Protein 3LYL (pdb70)

Radius of gyration: 27.87 Å; Cα contacts (8 Å, |Δi|>4): 2273; chains: 4; bounding box: 65×61×78 Å

Structure (mmCIF, N/CA/C/O backbone):
data_3LYL
#
_entry.id   3LYL
#
_cell.length_a   71.766
_cell.length_b   86.941
_cell.length_c   77.522
_cell.angle_alpha   90.0
_cell.angle_beta   98.316
_cell.angle_gamma   90.0
#
_symmetry.space_group_name_H-M   'P 1 21 1'
#
loop_
_entity.id
_entity.type
_entity.pdbx_description
1 polymer '3-oxoacyl-(Acyl-carrier-protein) reductase'
2 water water
#
loop_
_atom_site.group_PDB
_atom_site.id
_atom_site.type_symbol
_atom_site.label_atom_id
_atom_site.label_alt_id
_atom_site.label_comp_id
_atom_site.label_asym_id
_atom_site.label_entity_id
_atom_site.label_seq_id
_atom_site.pdbx_PDB_ins_code
_atom_site.Cartn_x
_atom_site.Cartn_y
_atom_site.Cartn_z
_atom_site.occupancy
_atom_site.B_iso_or_equiv
_atom_site.auth_seq_id
_atom_site.auth_comp_id
_atom_site.auth_asym_id
_atom_site.auth_atom_id
_atom_site.pdbx_PDB_model_num
ATOM 9 N N . SER A 1 2 ? -20.173 -3.123 -67.600 1.00 28.40 2 SER A N 1
ATOM 10 C CA . SER A 1 2 ? -20.986 -4.034 -66.807 1.00 27.71 2 SER A CA 1
ATOM 11 C C . SER A 1 2 ? -22.305 -3.387 -66.416 1.00 27.35 2 SER A C 1
ATOM 12 O O . SER A 1 2 ? -23.198 -4.053 -65.890 1.00 22.99 2 SER A O 1
ATOM 15 N N . LEU A 1 3 ? -22.432 -2.088 -66.672 1.00 27.10 3 LEU A N 1
ATOM 16 C CA . LEU A 1 3 ? -23.638 -1.369 -66.263 1.00 21.83 3 LEU A CA 1
ATOM 17 C C . LEU A 1 3 ? -24.606 -1.050 -67.419 1.00 21.30 3 LEU A C 1
ATOM 18 O O . LEU A 1 3 ? -25.598 -0.344 -67.228 1.00 23.34 3 LEU A O 1
ATOM 23 N N . ASN A 1 4 ? -24.323 -1.558 -68.613 1.00 19.13 4 ASN A N 1
ATOM 24 C CA . ASN A 1 4 ? -25.292 -1.432 -69.689 1.00 23.28 4 ASN A CA 1
ATOM 25 C C . ASN A 1 4 ? -26.594 -1.989 -69.160 1.00 23.21 4 ASN A C 1
ATOM 26 O O . ASN A 1 4 ? -26.599 -2.986 -68.435 1.00 24.36 4 ASN A O 1
ATOM 31 N N . GLU A 1 5 ? -27.695 -1.332 -69.497 1.00 29.81 5 GLU A N 1
ATOM 32 C CA . GLU A 1 5 ? -29.020 -1.821 -69.124 1.00 37.81 5 GLU A CA 1
ATOM 33 C C . GLU A 1 5 ? -29.365 -1.626 -67.645 1.00 31.12 5 GLU A C 1
ATOM 34 O O . GLU A 1 5 ? -30.494 -1.904 -67.233 1.00 32.87 5 GLU A O 1
ATOM 40 N N . LYS A 1 6 ? -28.412 -1.155 -66.844 1.00 21.49 6 LYS A N 1
ATOM 41 C CA . LYS A 1 6 ? -28.724 -0.825 -65.456 1.00 17.49 6 LYS A CA 1
ATOM 42 C C . LYS A 1 6 ? -29.217 0.622 -65.369 1.00 16.46 6 LYS A C 1
ATOM 43 O O . LYS A 1 6 ? -28.837 1.465 -66.178 1.00 17.49 6 LYS A O 1
ATOM 49 N N . VAL A 1 7 ? -30.066 0.897 -64.387 1.00 13.20 7 VAL A N 1
ATOM 50 C CA . VAL A 1 7 ? -30.508 2.257 -64.106 1.00 16.54 7 VAL A CA 1
ATOM 51 C C . VAL A 1 7 ? -30.005 2.669 -62.724 1.00 16.88 7 VAL A C 1
ATOM 52 O O . VAL A 1 7 ? -30.257 1.974 -61.726 1.00 22.34 7 VAL A O 1
ATOM 56 N N . ALA A 1 8 ? -29.267 3.778 -62.666 1.00 16.76 8 ALA A N 1
ATOM 57 C CA . ALA A 1 8 ? -28.753 4.285 -61.392 1.00 16.49 8 ALA A CA 1
ATOM 58 C C . ALA A 1 8 ? -29.420 5.592 -60.962 1.00 20.31 8 ALA A C 1
ATOM 59 O O . ALA A 1 8 ? -29.798 6.410 -61.794 1.00 22.22 8 ALA A O 1
ATOM 61 N N . LEU A 1 9 ? -29.576 5.758 -59.654 1.00 22.80 9 LEU A N 1
ATOM 62 C CA . LEU A 1 9 ? -30.158 6.958 -59.079 1.00 18.44 9 LEU A CA 1
ATOM 63 C C . LEU A 1 9 ? -29.122 7.634 -58.191 1.00 17.21 9 LEU A C 1
ATOM 64 O O . LEU A 1 9 ? -28.608 7.037 -57.247 1.00 17.76 9 LEU A O 1
ATOM 69 N N . VAL A 1 10 ? -28.799 8.877 -58.512 1.00 21.40 10 VAL A N 1
ATOM 70 C CA . VAL A 1 10 ? -27.868 9.647 -57.702 1.00 14.01 10 VAL A CA 1
ATOM 71 C C . VAL A 1 10 ? -28.635 10.817 -57.107 1.00 22.61 10 VAL A C 1
ATOM 72 O O . VAL A 1 10 ? -29.099 11.682 -57.849 1.00 18.07 10 VAL A O 1
ATOM 76 N N . THR A 1 11 ? -28.796 10.847 -55.784 1.00 18.94 11 THR A N 1
ATOM 77 C CA . THR A 1 11 ? -29.414 12.015 -55.168 1.00 20.48 11 THR A CA 1
ATOM 78 C C . THR A 1 11 ? -28.401 13.153 -55.050 1.00 23.59 11 THR A C 1
ATOM 79 O O . THR A 1 11 ? -27.216 12.929 -54.778 1.00 29.29 11 THR A O 1
ATOM 83 N N . GLY A 1 12 ? -28.870 14.368 -55.297 1.00 20.45 12 GLY A N 1
ATOM 84 C CA . GLY A 1 12 ? -28.020 15.548 -55.258 1.00 20.83 12 GLY A CA 1
ATOM 85 C C . GLY A 1 12 ? -26.907 15.472 -56.283 1.00 24.59 12 GLY A C 1
ATOM 86 O O . GLY A 1 12 ? -25.728 15.558 -55.940 1.00 30.27 12 GLY A O 1
ATOM 87 N N . ALA A 1 13 ? -27.291 15.319 -57.546 1.00 24.03 13 ALA A N 1
ATOM 88 C CA . ALA A 1 13 ? -26.335 15.062 -58.628 1.00 19.22 13 ALA A CA 1
ATOM 89 C C . ALA A 1 13 ? -25.974 16.300 -59.427 1.00 17.22 13 ALA A C 1
ATOM 90 O O . ALA A 1 13 ? -25.284 16.209 -60.434 1.00 22.24 13 ALA A O 1
ATOM 92 N N . SER A 1 14 ? -26.438 17.455 -58.972 1.00 32.72 14 SER A N 1
ATOM 93 C CA . SER A 1 14 ? -26.157 18.725 -59.647 1.00 39.80 14 SER A CA 1
ATOM 94 C C . SER A 1 14 ? -24.668 18.998 -59.870 1.00 37.14 14 SER A C 1
ATOM 95 O O . SER A 1 14 ? -24.236 19.330 -60.976 1.00 35.36 14 SER A O 1
ATOM 98 N N . ARG A 1 15 ? -23.880 18.883 -58.818 1.00 35.97 15 ARG A N 1
ATOM 99 C CA . ARG A 1 15 ? -22.466 19.209 -58.937 1.00 38.92 15 ARG A CA 1
ATOM 100 C C . ARG A 1 15 ? -21.642 18.430 -57.932 1.00 29.16 15 ARG A C 1
ATOM 101 O O . ARG A 1 15 ? -22.173 17.582 -57.219 1.00 23.05 15 ARG A O 1
ATOM 109 N N . GLY A 1 16 ? -20.344 18.714 -57.898 1.00 31.49 16 GLY A N 1
ATOM 110 C CA . GLY A 1 16 ? -19.432 18.052 -56.981 1.00 27.75 16 GLY A CA 1
ATOM 111 C C . GLY A 1 16 ? -19.489 16.540 -57.088 1.00 24.05 16 GLY A C 1
ATOM 112 O O . GLY A 1 16 ? -19.599 15.991 -58.192 1.00 18.70 16 GLY A O 1
ATOM 113 N N . ILE A 1 17 ? -19.400 15.874 -55.936 1.00 17.31 17 ILE A N 1
ATOM 114 C CA . ILE A 1 17 ? -19.440 14.418 -55.865 1.00 17.38 17 ILE A CA 1
ATOM 115 C C . ILE A 1 17 ? -20.627 13.817 -56.632 1.00 22.07 17 ILE A C 1
ATOM 116 O O . ILE A 1 17 ? -20.471 12.858 -57.391 1.00 17.33 17 ILE A O 1
ATOM 121 N N . GLY A 1 18 ? -21.814 14.377 -56.427 1.00 24.81 18 GLY A N 1
ATOM 122 C CA . GLY A 1 18 ? -23.000 13.843 -57.066 1.00 29.48 18 GLY A CA 1
ATOM 123 C C . GLY A 1 18 ? -22.864 13.768 -58.575 1.00 23.62 18 GLY A C 1
ATOM 124 O O . GLY A 1 18 ? -23.123 12.729 -59.188 1.00 18.24 18 GLY A O 1
ATOM 125 N N . PHE A 1 19 ? -22.454 14.873 -59.186 1.00 21.12 19 PHE A N 1
ATOM 126 C CA . PHE A 1 19 ? -22.316 14.898 -60.637 1.00 21.21 19 PHE A CA 1
ATOM 127 C C . PHE A 1 19 ? -21.233 13.953 -61.158 1.00 20.39 19 PHE A C 1
ATOM 128 O O . PHE A 1 19 ? -21.437 13.266 -62.159 1.00 17.01 19 PHE A O 1
ATOM 136 N N . GLU A 1 20 ? -20.078 13.913 -60.500 1.00 19.03 20 GLU A N 1
ATOM 137 C CA . GLU A 1 20 ? -19.006 13.032 -60.993 1.00 19.10 20 GLU A CA 1
ATOM 138 C C . GLU A 1 20 ? -19.419 11.583 -60.861 1.00 15.75 20 GLU A C 1
ATOM 139 O O . GLU A 1 20 ? -19.027 10.731 -61.655 1.00 20.73 20 GLU A O 1
ATOM 145 N N . VAL A 1 21 ? -20.194 11.297 -59.831 1.00 16.62 21 VAL A N 1
ATOM 146 C CA . VAL A 1 21 ? -20.694 9.940 -59.639 1.00 18.23 21 VAL A CA 1
ATOM 147 C C . VAL A 1 21 ? -21.610 9.584 -60.795 1.00 21.91 21 VAL A C 1
ATOM 148 O O . VAL A 1 21 ? -21.470 8.519 -61.390 1.00 20.83 21 VAL A O 1
ATOM 152 N N . ALA A 1 22 ? -22.539 10.487 -61.115 1.00 18.45 22 ALA A N 1
ATOM 153 C CA . ALA A 1 22 ? -23.429 10.290 -62.249 1.00 21.22 22 ALA A CA 1
ATOM 154 C C . ALA A 1 22 ? -22.621 10.053 -63.519 1.00 19.55 22 ALA A C 1
ATOM 155 O O . ALA A 1 22 ? -22.898 9.130 -64.275 1.00 21.03 22 ALA A O 1
ATOM 157 N N . HIS A 1 23 ? -21.614 10.888 -63.738 1.00 21.13 23 HIS A N 1
ATOM 158 C CA . HIS A 1 23 ? -20.762 10.781 -64.914 1.00 23.69 23 HIS A CA 1
ATOM 159 C C . HIS A 1 23 ? -20.041 9.436 -64.965 1.00 25.14 23 HIS A C 1
ATOM 160 O O . HIS A 1 23 ? -19.981 8.789 -66.015 1.00 20.75 23 HIS A O 1
ATOM 167 N N . ALA A 1 24 ? -19.488 9.031 -63.826 1.00 22.94 24 ALA A N 1
ATOM 168 C CA . ALA A 1 24 ? -18.760 7.766 -63.708 1.00 22.46 24 ALA A CA 1
ATOM 169 C C . ALA A 1 24 ? -19.628 6.540 -63.957 1.00 24.87 24 ALA A C 1
ATOM 170 O O . ALA A 1 24 ? -19.178 5.548 -64.538 1.00 20.83 24 ALA A O 1
ATOM 172 N N . LEU A 1 25 ? -20.865 6.581 -63.483 1.00 17.47 25 LEU A N 1
ATOM 173 C CA . LEU A 1 25 ? -21.746 5.444 -63.695 1.00 17.79 25 LEU A CA 1
ATOM 174 C C . LEU A 1 25 ? -22.157 5.347 -65.168 1.00 19.38 25 LEU A C 1
ATOM 175 O O . LEU A 1 25 ? -22.132 4.267 -65.755 1.00 23.05 25 LEU A O 1
ATOM 180 N N . ALA A 1 26 ? -22.512 6.478 -65.773 1.00 15.21 26 ALA A N 1
ATOM 181 C CA . ALA A 1 26 ? -22.903 6.465 -67.180 1.00 18.36 26 ALA A CA 1
ATOM 182 C C . ALA A 1 26 ? -21.771 5.928 -68.070 1.00 25.79 26 ALA A C 1
ATOM 183 O O . ALA A 1 26 ? -22.019 5.201 -69.035 1.00 23.07 26 ALA A O 1
ATOM 185 N N . SER A 1 27 ? -20.532 6.278 -67.729 1.00 30.60 27 SER A N 1
ATOM 186 C CA . SER A 1 27 ? -19.359 5.788 -68.457 1.00 29.70 27 SER A CA 1
ATOM 187 C C . SER A 1 27 ? -19.224 4.258 -68.385 1.00 31.70 27 SER A C 1
ATOM 188 O O . SER A 1 27 ? -18.590 3.646 -69.240 1.00 28.44 27 SER A O 1
ATOM 191 N N . LYS A 1 28 ? -19.804 3.641 -67.357 1.00 30.03 28 LYS A N 1
ATOM 192 C CA . LYS A 1 28 ? -19.841 2.179 -67.295 1.00 31.05 28 LYS A CA 1
ATOM 193 C C . LYS A 1 28 ? -21.117 1.628 -67.945 1.00 28.41 28 LYS A C 1
ATOM 194 O O . LYS A 1 28 ? -21.367 0.421 -67.935 1.00 24.56 28 LYS A O 1
ATOM 200 N N . GLY A 1 29 ? -21.939 2.524 -68.483 1.00 31.48 29 GLY A N 1
ATOM 201 C CA . GLY A 1 29 ? -23.083 2.106 -69.271 1.00 28.73 29 GLY A CA 1
ATOM 202 C C . GLY A 1 29 ? -24.442 2.318 -68.646 1.00 24.61 29 GLY A C 1
ATOM 203 O O . GLY A 1 29 ? -25.453 2.060 -69.291 1.00 24.38 29 GLY A O 1
ATOM 204 N N . ALA A 1 30 ? -24.477 2.798 -67.407 1.00 16.75 30 ALA A N 1
ATOM 205 C CA . ALA A 1 30 ? -25.751 3.000 -66.719 1.00 14.89 30 ALA A CA 1
ATOM 206 C C . ALA A 1 30 ? -26.561 4.168 -67.255 1.00 22.77 30 ALA A C 1
ATOM 207 O O . ALA A 1 30 ? -26.014 5.193 -67.651 1.00 19.52 30 ALA A O 1
ATOM 209 N N . THR A 1 31 ? -27.880 3.995 -67.267 1.00 28.75 31 THR A N 1
ATOM 210 C CA . THR A 1 31 ? -28.816 5.093 -67.464 1.00 24.13 31 THR A CA 1
ATOM 211 C C . THR A 1 31 ? -28.941 5.834 -66.133 1.00 23.14 31 THR A C 1
ATOM 212 O O . THR A 1 31 ? -29.291 5.231 -65.135 1.00 23.07 31 THR A O 1
ATOM 216 N N . VAL A 1 32 ? -28.646 7.130 -66.095 1.00 23.95 32 VAL A N 1
ATOM 217 C CA . VAL A 1 32 ? -28.609 7.814 -64.804 1.00 21.70 32 VAL A CA 1
ATOM 218 C C . VAL A 1 32 ? -29.738 8.819 -64.536 1.00 23.70 32 VAL A C 1
ATOM 219 O O . VAL A 1 32 ? -29.963 9.753 -65.304 1.00 26.78 32 VAL A O 1
ATOM 223 N N . VAL A 1 33 ? -30.433 8.608 -63.422 1.00 24.99 33 VAL A N 1
ATOM 224 C CA . VAL A 1 33 ? -31.417 9.552 -62.929 1.00 26.62 33 VAL A CA 1
ATOM 225 C C . VAL A 1 33 ? -30.770 10.324 -61.794 1.00 24.92 33 VAL A C 1
ATOM 226 O O . VAL A 1 33 ? -30.358 9.727 -60.803 1.00 22.41 33 VAL A O 1
ATOM 230 N N . GLY A 1 34 ? -30.661 11.642 -61.957 1.00 22.26 34 GLY A N 1
ATOM 231 C CA . GLY A 1 34 ? -30.095 12.505 -60.934 1.00 15.97 34 GLY A CA 1
ATOM 232 C C . GLY A 1 34 ? -31.136 13.434 -60.349 1.00 18.92 34 GLY A C 1
ATOM 233 O O . GLY A 1 34 ? -32.089 13.819 -61.035 1.00 26.20 34 GLY A O 1
ATOM 234 N N . THR A 1 35 ? -30.975 13.808 -59.085 1.00 17.56 35 THR A N 1
ATOM 235 C CA . THR A 1 35 ? -31.971 14.664 -58.454 1.00 20.36 35 THR A CA 1
ATOM 236 C C . THR A 1 35 ? -31.379 15.997 -58.026 1.00 19.99 35 THR A C 1
ATOM 237 O O . THR A 1 35 ? -30.194 16.083 -57.694 1.00 25.78 35 THR A O 1
ATOM 241 N N . ALA A 1 36 ? -32.223 17.024 -58.039 1.00 22.87 36 ALA A N 1
ATOM 242 C CA . ALA A 1 36 ? -31.899 18.344 -57.508 1.00 21.89 36 ALA A CA 1
ATOM 243 C C . ALA A 1 36 ? -33.113 18.897 -56.751 1.00 27.30 36 ALA A C 1
ATOM 244 O O . ALA A 1 36 ? -34.240 18.437 -56.951 1.00 25.62 36 ALA A O 1
ATOM 246 N N . THR A 1 37 ? -32.887 19.890 -55.896 1.00 27.10 37 THR A N 1
ATOM 247 C CA . THR A 1 37 ? -33.974 20.458 -55.102 1.00 31.64 37 THR A CA 1
ATOM 248 C C . THR A 1 37 ? -34.795 21.467 -55.903 1.00 36.89 37 THR A C 1
ATOM 249 O O . THR A 1 37 ? -35.866 21.908 -55.464 1.00 37.70 37 THR A O 1
ATOM 253 N N . SER A 1 38 ? -34.294 21.816 -57.085 1.00 33.68 38 SER A N 1
ATOM 254 C CA . SER A 1 38 ? -34.927 22.836 -57.916 1.00 37.73 38 SER A CA 1
ATOM 255 C C . SER A 1 38 ? -35.118 22.335 -59.345 1.00 39.28 38 SER A C 1
ATOM 256 O O . SER A 1 38 ? -34.295 21.577 -59.867 1.00 34.87 38 SER A O 1
ATOM 259 N N . GLN A 1 39 ? -36.212 22.764 -59.969 1.00 38.86 39 GLN A N 1
ATOM 260 C CA . GLN A 1 39 ? -36.521 22.382 -61.343 1.00 45.98 39 GLN A CA 1
ATOM 261 C C . GLN A 1 39 ? -35.474 22.889 -62.333 1.00 45.74 39 GLN A C 1
ATOM 262 O O . GLN A 1 39 ? -35.251 22.276 -63.372 1.00 43.60 39 GLN A O 1
ATOM 268 N N . ALA A 1 40 ? -34.847 24.017 -62.014 1.00 49.42 40 ALA A N 1
ATOM 269 C CA . ALA A 1 40 ? -33.782 24.558 -62.857 1.00 54.10 40 ALA A CA 1
ATOM 270 C C . ALA A 1 40 ? -32.490 23.737 -62.777 1.00 52.18 40 ALA A C 1
ATOM 271 O O . ALA A 1 40 ? -31.845 23.501 -63.795 1.00 56.63 40 ALA A O 1
ATOM 273 N N . SER A 1 41 ? -32.111 23.303 -61.576 1.00 44.56 41 SER A N 1
ATOM 274 C CA . SER A 1 41 ? -30.897 22.495 -61.419 1.00 45.87 41 SER A CA 1
ATOM 275 C C . SER A 1 41 ? -31.100 21.096 -61.981 1.00 42.80 41 SER A C 1
ATOM 276 O O . SER A 1 41 ? -30.148 20.440 -62.428 1.00 40.92 41 SER A O 1
ATOM 279 N N . ALA A 1 42 ? -32.347 20.639 -61.933 1.00 37.29 42 ALA A N 1
ATOM 280 C CA . ALA A 1 42 ? -32.709 19.319 -62.426 1.00 30.72 42 ALA A CA 1
ATOM 281 C C . ALA A 1 42 ? -32.498 19.289 -63.926 1.00 37.67 42 ALA A C 1
ATOM 282 O O . ALA A 1 42 ? -31.920 18.346 -64.468 1.00 39.13 42 ALA A O 1
ATOM 284 N N . GLU A 1 43 ? -32.975 20.334 -64.593 1.00 38.61 43 GLU A N 1
ATOM 285 C CA . GLU A 1 43 ? -32.808 20.456 -66.031 1.00 45.42 43 GLU A CA 1
ATOM 286 C C . GLU A 1 43 ? -31.332 20.588 -66.384 1.00 41.80 43 GLU A C 1
ATOM 287 O O . GLU A 1 43 ? -30.825 19.889 -67.266 1.00 42.76 43 GLU A O 1
ATOM 293 N N . LYS A 1 44 ? -30.651 21.487 -65.680 1.00 40.20 44 LYS A N 1
ATOM 294 C CA . LYS A 1 44 ? -29.235 21.754 -65.904 1.00 46.39 44 LYS A CA 1
ATOM 295 C C . LYS A 1 44 ? -28.431 20.470 -65.859 1.00 40.49 44 LYS A C 1
ATOM 296 O O . LYS A 1 44 ? -27.500 20.282 -66.642 1.00 36.48 44 LYS A O 1
ATOM 302 N N . PHE A 1 45 ? -28.793 19.590 -64.929 1.00 33.10 45 PHE A N 1
ATOM 303 C CA . PHE A 1 45 ? -28.145 18.292 -64.824 1.00 36.55 45 PHE A CA 1
ATOM 304 C C . PHE A 1 45 ? -28.377 17.471 -66.083 1.00 38.65 45 PHE A C 1
ATOM 305 O O . PHE A 1 45 ? -27.432 17.010 -66.720 1.00 36.07 45 PHE A O 1
ATOM 313 N N . GLU A 1 46 ? -29.650 17.292 -66.421 1.00 39.00 46 GLU A N 1
ATOM 314 C CA . GLU A 1 46 ? -30.053 16.466 -67.546 1.00 37.56 46 GLU A CA 1
ATOM 315 C C . GLU A 1 46 ? -29.425 16.987 -68.832 1.00 42.76 46 GLU A C 1
ATOM 316 O O . GLU A 1 46 ? -28.980 16.210 -69.686 1.00 38.58 46 GLU A O 1
ATOM 322 N N . ASN A 1 47 ? -29.385 18.309 -68.957 1.00 45.49 47 ASN A N 1
ATOM 323 C CA . ASN A 1 47 ? -28.802 18.941 -70.130 1.00 48.88 47 ASN A CA 1
ATOM 324 C C . ASN A 1 47 ? -27.314 18.659 -70.229 1.00 46.55 47 ASN A C 1
ATOM 325 O O . ASN A 1 47 ? -26.800 18.342 -71.305 1.00 39.85 47 ASN A O 1
ATOM 330 N N . SER A 1 48 ? -26.633 18.775 -69.094 1.00 50.04 48 SER A N 1
ATOM 331 C CA . SER A 1 48 ? -25.190 18.608 -69.039 1.00 52.33 48 SER A CA 1
ATOM 332 C C . SER A 1 48 ? -24.795 17.173 -69.392 1.00 53.71 48 SER A C 1
ATOM 333 O O . SER A 1 48 ? -23.865 16.949 -70.167 1.00 57.19 48 SER A O 1
ATOM 344 N N . LYS A 1 50 ? -26.757 14.644 -70.981 1.00 48.31 50 LYS A N 1
ATOM 345 C CA . LYS A 1 50 ? -27.156 14.353 -72.355 1.00 55.06 50 LYS A CA 1
ATOM 346 C C . LYS A 1 50 ? -26.231 15.057 -73.342 1.00 58.57 50 LYS A C 1
ATOM 347 O O . LYS A 1 50 ? -26.016 14.578 -74.458 1.00 60.15 50 LYS A O 1
ATOM 353 N N . GLU A 1 51 ? -25.688 16.197 -72.927 1.00 60.34 51 GLU A N 1
ATOM 354 C CA . GLU A 1 51 ? -24.717 16.911 -73.740 1.00 65.94 51 GLU A CA 1
ATOM 355 C C . GLU A 1 51 ? -23.464 16.067 -73.915 1.00 64.94 51 GLU A C 1
ATOM 356 O O . GLU A 1 51 ? -22.970 15.887 -75.026 1.00 66.20 51 GLU A O 1
ATOM 362 N N . LYS A 1 52 ? -22.952 15.550 -72.805 1.00 62.09 52 LYS A N 1
ATOM 363 C CA . LYS A 1 52 ? -21.764 14.707 -72.832 1.00 59.57 52 LYS A CA 1
ATOM 364 C C . LYS A 1 52 ? -22.059 13.335 -73.434 1.00 52.89 52 LYS A C 1
ATOM 365 O O . LYS A 1 52 ? -21.243 12.421 -73.348 1.00 47.53 52 LYS A O 1
ATOM 371 N N . GLY A 1 53 ? -23.236 13.196 -74.032 1.00 51.32 53 GLY A N 1
ATOM 372 C CA . GLY A 1 53 ? -23.601 11.980 -74.731 1.00 49.89 53 GLY A CA 1
ATOM 373 C C . GLY A 1 53 ? -24.217 10.901 -73.865 1.00 49.35 53 GLY A C 1
ATOM 374 O O . GLY A 1 53 ? -24.159 9.718 -74.211 1.00 48.36 53 GLY A O 1
ATOM 375 N N . PHE A 1 54 ? -24.828 11.290 -72.749 1.00 44.43 54 PHE A N 1
ATOM 376 C CA . PHE A 1 54 ? -25.392 10.289 -71.854 1.00 40.71 54 PHE A CA 1
ATOM 377 C C . PHE A 1 54 ? -26.918 10.225 -71.810 1.00 43.42 54 PHE A C 1
ATOM 378 O O . PHE A 1 54 ? -27.617 11.213 -72.047 1.00 39.05 54 PHE A O 1
ATOM 386 N N . LYS A 1 55 ? -27.419 9.034 -71.502 1.00 45.90 55 LYS A N 1
ATOM 387 C CA . LYS A 1 55 ? -28.829 8.834 -71.227 1.00 48.93 55 LYS A CA 1
ATOM 388 C C . LYS A 1 55 ? -29.087 9.191 -69.767 1.00 44.61 55 LYS A C 1
ATOM 389 O O . LYS A 1 55 ? -28.767 8.421 -68.857 1.00 42.05 55 LYS A O 1
ATOM 395 N N . ALA A 1 56 ? -29.633 10.381 -69.545 1.00 42.90 56 ALA A N 1
ATOM 396 C CA . ALA A 1 56 ? -29.877 10.857 -68.188 1.00 37.31 56 ALA A CA 1
ATOM 397 C C . ALA A 1 56 ? -31.223 11.550 -68.045 1.00 36.10 56 ALA A C 1
ATOM 398 O O . ALA A 1 56 ? -31.795 12.050 -69.019 1.00 37.91 56 ALA A O 1
ATOM 400 N N . ARG A 1 57 ? -31.711 11.571 -66.811 1.00 28.41 57 ARG A N 1
ATOM 401 C CA . ARG A 1 57 ? -32.933 12.260 -66.455 1.00 28.82 57 ARG A CA 1
ATOM 402 C C . ARG A 1 57 ? -32.731 12.935 -65.107 1.00 33.90 57 ARG A C 1
ATOM 403 O O . ARG A 1 57 ? -32.232 12.320 -64.157 1.00 29.93 57 ARG A O 1
ATOM 411 N N . GLY A 1 58 ? -33.110 14.204 -65.029 1.00 32.08 58 GLY A N 1
ATOM 412 C CA . GLY A 1 58 ? -33.039 14.936 -63.778 1.00 35.18 58 GLY A CA 1
ATOM 413 C C . GLY A 1 58 ? -34.424 15.255 -63.245 1.00 37.33 58 GLY A C 1
ATOM 414 O O . GLY A 1 58 ? -35.264 15.784 -63.972 1.00 36.21 58 GLY A O 1
ATOM 415 N N . LEU A 1 59 ? -34.665 14.935 -61.975 1.00 28.31 59 LEU A N 1
ATOM 416 C CA . LEU A 1 59 ? -35.966 15.172 -61.366 1.00 31.78 59 LEU A CA 1
ATOM 417 C C . LEU A 1 59 ? -35.807 15.942 -60.066 1.00 35.36 59 LEU A C 1
ATOM 418 O O . LEU A 1 59 ? -34.741 15.918 -59.444 1.00 30.11 59 LEU A O 1
ATOM 423 N N . VAL A 1 60 ? -36.863 16.623 -59.647 1.00 33.37 60 VAL A N 1
ATOM 424 C CA . VAL A 1 60 ? -36.790 17.397 -58.412 1.00 33.32 60 VAL A CA 1
ATOM 425 C C . VAL A 1 60 ? -37.131 16.556 -57.189 1.00 28.60 60 VAL A C 1
ATOM 426 O O . VAL A 1 60 ? -38.109 15.792 -57.199 1.00 25.15 60 VAL A O 1
ATOM 430 N N . LEU A 1 61 ? -36.317 16.708 -56.145 1.00 27.34 61 LEU A N 1
ATOM 431 C CA . LEU A 1 61 ? -36.505 16.009 -54.873 1.00 27.38 61 LEU A CA 1
ATOM 432 C C . LEU A 1 61 ? -36.036 16.842 -53.664 1.00 32.05 61 LEU A C 1
ATOM 433 O O . LEU A 1 61 ? -34.855 17.190 -53.553 1.00 28.15 61 LEU A O 1
ATOM 438 N N . ASN A 1 62 ? -36.961 17.168 -52.764 1.00 32.29 62 ASN A N 1
ATOM 439 C CA . ASN A 1 62 ? -36.588 17.718 -51.458 1.00 28.89 62 ASN A CA 1
ATOM 440 C C . ASN A 1 62 ? -36.576 16.564 -50.470 1.00 31.68 62 ASN A C 1
ATOM 441 O O . ASN A 1 62 ? -37.587 16.260 -49.837 1.00 30.79 62 ASN A O 1
ATOM 446 N N . ILE A 1 63 ? -35.418 15.923 -50.349 1.00 35.16 63 ILE A N 1
ATOM 447 C CA . ILE A 1 63 ? -35.311 14.645 -49.651 1.00 28.72 63 ILE A CA 1
ATOM 448 C C . ILE A 1 63 ? -35.623 14.712 -48.144 1.00 21.60 63 ILE A C 1
ATOM 449 O O . ILE A 1 63 ? -35.831 13.690 -47.498 1.00 17.74 63 ILE A O 1
ATOM 454 N N . SER A 1 64 ? -35.680 15.919 -47.592 1.00 22.78 64 SER A N 1
ATOM 455 C CA . SER A 1 64 ? -36.108 16.094 -46.210 1.00 26.47 64 SER A CA 1
ATOM 456 C C . SER A 1 64 ? -37.603 15.873 -46.076 1.00 24.01 64 SER A C 1
ATOM 457 O O . SER A 1 64 ? -38.120 15.725 -44.968 1.00 25.51 64 SER A O 1
ATOM 460 N N . ASP A 1 65 ? -38.307 15.853 -47.203 1.00 19.29 65 ASP A N 1
ATOM 461 C CA . ASP A 1 65 ? -39.770 15.855 -47.159 1.00 22.14 65 ASP A CA 1
ATOM 462 C C . ASP A 1 65 ? -40.343 14.561 -47.730 1.00 22.42 65 ASP A C 1
ATOM 463 O O . ASP A 1 65 ? -40.179 14.274 -48.913 1.00 19.30 65 ASP A O 1
ATOM 468 N N . ILE A 1 66 ? -41.013 13.780 -46.883 1.00 25.45 66 ILE A N 1
ATOM 469 C CA . ILE A 1 66 ? -41.529 12.468 -47.296 1.00 26.37 66 ILE A CA 1
ATOM 470 C C . ILE A 1 66 ? -42.532 12.567 -48.457 1.00 23.26 66 ILE A C 1
ATOM 471 O O . ILE A 1 66 ? -42.607 11.676 -49.307 1.00 23.78 66 ILE A O 1
ATOM 476 N N . GLU A 1 67 ? -43.299 13.648 -48.490 1.00 26.06 67 GLU A N 1
ATOM 477 C CA . GLU A 1 67 ? -44.253 13.881 -49.581 1.00 24.98 67 GLU A CA 1
ATOM 478 C C . GLU A 1 67 ? -43.542 14.068 -50.922 1.00 21.05 67 GLU A C 1
ATOM 479 O O . GLU A 1 67 ? -44.025 13.617 -51.957 1.00 24.16 67 GLU A O 1
ATOM 485 N N . SER A 1 68 ? -42.393 14.741 -50.893 1.00 26.65 68 SER A N 1
ATOM 486 C CA . SER A 1 68 ? -41.570 14.938 -52.083 1.00 27.99 68 SER A CA 1
ATOM 487 C C . SER A 1 68 ? -40.974 13.611 -52.552 1.00 28.38 68 SER A C 1
ATOM 488 O O . SER A 1 68 ? -40.893 13.331 -53.747 1.00 24.58 68 SER A O 1
ATOM 491 N N . ILE A 1 69 ? -40.538 12.803 -51.592 1.00 21.74 69 ILE A N 1
ATOM 492 C CA . ILE A 1 69 ? -40.015 11.480 -51.901 1.00 20.91 69 ILE A CA 1
ATOM 493 C C . ILE A 1 69 ? -41.120 10.649 -52.563 1.00 17.42 69 ILE A C 1
ATOM 494 O O . ILE A 1 69 ? -40.892 9.954 -53.555 1.00 19.85 69 ILE A O 1
ATOM 499 N N . GLN A 1 70 ? -42.320 10.745 -52.009 1.00 22.37 70 GLN A N 1
ATOM 500 C CA . GLN A 1 70 ? -43.466 9.994 -52.513 1.00 26.91 70 GLN A CA 1
ATOM 501 C C . GLN A 1 70 ? -43.797 10.380 -53.955 1.00 32.17 70 GLN A C 1
ATOM 502 O O . GLN A 1 70 ? -44.043 9.511 -54.806 1.00 28.14 70 GLN A O 1
ATOM 508 N N . ASN A 1 71 ? -43.798 11.683 -54.227 1.00 33.98 71 ASN A N 1
ATOM 509 C CA . ASN A 1 71 ? -44.063 12.176 -55.575 1.00 42.33 71 ASN A CA 1
ATOM 510 C C . ASN A 1 71 ? -42.952 11.824 -56.562 1.00 37.77 71 ASN A C 1
ATOM 511 O O . ASN A 1 71 ? -43.213 11.540 -57.722 1.00 37.25 71 ASN A O 1
ATOM 516 N N . PHE A 1 72 ? -41.708 11.851 -56.103 1.00 33.73 72 PHE A N 1
ATOM 517 C CA . PHE A 1 72 ? -40.595 11.467 -56.962 1.00 26.03 72 PHE A CA 1
ATOM 518 C C . PHE A 1 72 ? -40.728 10.013 -57.435 1.00 31.49 72 PHE A C 1
ATOM 519 O O . PHE A 1 72 ? -40.628 9.724 -58.624 1.00 29.21 72 PHE A O 1
ATOM 527 N N . PHE A 1 73 ? -40.940 9.086 -56.509 1.00 32.28 73 PHE A N 1
ATOM 528 C CA . PHE A 1 73 ? -41.043 7.689 -56.929 1.00 32.92 73 PHE A CA 1
ATOM 529 C C . PHE A 1 73 ? -42.277 7.448 -57.789 1.00 34.26 73 PHE A C 1
ATOM 530 O O . PHE A 1 73 ? -42.253 6.624 -58.701 1.00 35.97 73 PHE A O 1
ATOM 538 N N . ALA A 1 74 ? -43.336 8.208 -57.532 1.00 27.46 74 ALA A N 1
ATOM 539 C CA . ALA A 1 74 ? -44.485 8.185 -58.416 1.00 34.89 74 ALA A CA 1
ATOM 540 C C . ALA A 1 74 ? -44.021 8.522 -59.830 1.00 37.72 74 ALA A C 1
ATOM 541 O O . ALA A 1 74 ? -44.390 7.867 -60.802 1.00 31.16 74 ALA A O 1
ATOM 543 N N . GLU A 1 75 ? -43.187 9.545 -59.929 1.00 37.89 75 GLU A N 1
ATOM 544 C CA . GLU A 1 75 ? -42.734 10.037 -61.216 1.00 41.33 75 GLU A CA 1
ATOM 545 C C . GLU A 1 75 ? -41.851 9.040 -61.966 1.00 38.76 75 GLU A C 1
ATOM 546 O O . GLU A 1 75 ? -41.990 8.883 -63.172 1.00 39.97 75 GLU A O 1
ATOM 552 N N . ILE A 1 76 ? -40.932 8.373 -61.274 1.00 35.83 76 ILE A N 1
ATOM 553 C CA . ILE A 1 76 ? -40.039 7.470 -61.989 1.00 30.79 76 ILE A CA 1
ATOM 554 C C . ILE A 1 76 ? -40.770 6.221 -62.441 1.00 32.19 76 ILE A C 1
ATOM 555 O O . ILE A 1 76 ? -40.475 5.674 -63.506 1.00 34.65 76 ILE A O 1
ATOM 560 N N . LYS A 1 77 ? -41.739 5.799 -61.641 1.00 31.44 77 LYS A N 1
ATOM 561 C CA . LYS A 1 77 ? -42.605 4.679 -61.997 1.00 39.93 77 LYS A CA 1
ATOM 562 C C . LYS A 1 77 ? -43.463 4.984 -63.233 1.00 43.92 77 LYS A C 1
ATOM 563 O O . LYS A 1 77 ? -43.513 4.207 -64.167 1.00 43.60 77 LYS A O 1
ATOM 569 N N . ALA A 1 78 ? -44.076 6.157 -63.253 1.00 42.72 78 ALA A N 1
ATOM 570 C CA . ALA A 1 78 ? -44.817 6.608 -64.424 1.00 48.89 78 ALA A CA 1
ATOM 571 C C . ALA A 1 78 ? -43.929 6.576 -65.667 1.00 51.79 78 ALA A C 1
ATOM 572 O O . ALA A 1 78 ? -44.411 6.370 -66.779 1.00 48.20 78 ALA A O 1
ATOM 574 N N . GLU A 1 79 ? -42.626 6.766 -65.468 1.00 55.64 79 GLU A N 1
ATOM 575 C CA . GLU A 1 79 ? -41.700 6.902 -66.587 1.00 56.42 79 GLU A CA 1
ATOM 576 C C . GLU A 1 79 ? -40.928 5.628 -66.940 1.00 53.57 79 GLU A C 1
ATOM 577 O O . GLU A 1 79 ? -40.031 5.661 -67.783 1.00 52.79 79 GLU A O 1
ATOM 583 N N . ASN A 1 80 ? -41.274 4.514 -66.299 1.00 54.56 80 ASN A N 1
ATOM 584 C CA . ASN A 1 80 ? -40.676 3.217 -66.633 1.00 56.11 80 ASN A CA 1
ATOM 585 C C . ASN A 1 80 ? -39.241 3.046 -66.150 1.00 50.54 80 ASN A C 1
ATOM 586 O O . ASN A 1 80 ? -38.478 2.253 -66.704 1.00 49.02 80 ASN A O 1
ATOM 591 N N . LEU A 1 81 ? -38.867 3.791 -65.121 1.00 45.01 81 LEU A N 1
ATOM 592 C CA . LEU A 1 81 ? -37.505 3.713 -64.626 1.00 45.31 81 LEU A CA 1
ATOM 593 C C . LEU A 1 81 ? -37.435 2.848 -63.366 1.00 38.88 81 LEU A C 1
ATOM 594 O O . LEU A 1 81 ? -37.941 3.222 -62.310 1.00 47.81 81 LEU A O 1
ATOM 599 N N . ALA A 1 82 ? -36.832 1.673 -63.493 1.00 28.55 82 ALA A N 1
ATOM 600 C CA . ALA A 1 82 ? -36.659 0.790 -62.345 1.00 30.09 82 ALA A CA 1
ATOM 601 C C . ALA A 1 82 ? -35.231 0.928 -61.828 1.00 28.73 82 ALA A C 1
ATOM 602 O O . ALA A 1 82 ? -34.282 0.642 -62.554 1.00 29.89 82 ALA A O 1
ATOM 604 N N . ILE A 1 83 ? -35.077 1.383 -60.586 1.00 20.70 83 ILE A N 1
ATOM 605 C CA . ILE A 1 83 ? -33.752 1.630 -60.012 1.00 25.13 83 ILE A CA 1
ATOM 606 C C . ILE A 1 83 ? -32.998 0.360 -59.623 1.00 25.09 83 ILE A C 1
ATOM 607 O O . ILE A 1 83 ? -33.432 -0.368 -58.731 1.00 22.90 83 ILE A O 1
ATOM 612 N N . ASP A 1 84 ? -31.848 0.124 -60.255 1.00 20.44 84 ASP A N 1
ATOM 613 C CA . ASP A 1 84 ? -30.995 -1.025 -59.920 1.00 15.68 84 ASP A CA 1
ATOM 614 C C . ASP A 1 84 ? -29.868 -0.617 -58.985 1.00 17.57 84 ASP A C 1
ATOM 615 O O . ASP A 1 84 ? -29.340 -1.430 -58.207 1.00 17.32 84 ASP A O 1
ATOM 620 N N . ILE A 1 85 ? -29.490 0.649 -59.095 1.00 13.17 85 ILE A N 1
ATOM 621 C CA . ILE A 1 85 ? -28.363 1.201 -58.377 1.00 12.72 85 ILE A CA 1
ATOM 622 C C . ILE A 1 85 ? -28.747 2.516 -57.698 1.00 18.68 85 ILE A C 1
ATOM 623 O O . ILE A 1 85 ? -29.047 3.505 -58.370 1.00 19.54 85 ILE A O 1
ATOM 628 N N . LEU A 1 86 ? -28.710 2.529 -56.368 1.00 13.41 86 LEU A N 1
ATOM 629 C CA . LEU A 1 86 ? -29.026 3.718 -55.597 1.00 13.04 86 LEU A CA 1
ATOM 630 C C . LEU A 1 86 ? -27.774 4.249 -54.930 1.00 15.98 86 LEU A C 1
ATOM 631 O O . LEU A 1 86 ? -27.108 3.525 -54.160 1.00 12.43 86 LEU A O 1
ATOM 636 N N . VAL A 1 87 ? -27.453 5.509 -55.218 1.00 10.29 87 VAL A N 1
ATOM 637 C CA . VAL A 1 87 ? -26.343 6.197 -54.552 1.00 11.83 87 VAL A CA 1
ATOM 638 C C . VAL A 1 87 ? -26.892 7.344 -53.723 1.00 15.35 87 VAL A C 1
ATOM 639 O O . VAL A 1 87 ? -27.410 8.321 -54.267 1.00 13.26 87 VAL A O 1
ATOM 643 N N . ASN A 1 88 ? -26.797 7.214 -52.408 1.00 13.39 88 ASN A N 1
ATOM 644 C CA . ASN A 1 88 ? -27.338 8.216 -51.512 1.00 11.19 88 ASN A CA 1
ATOM 645 C C . ASN A 1 88 ? -26.245 9.240 -51.268 1.00 11.64 88 ASN A C 1
ATOM 646 O O . ASN A 1 88 ? -25.358 9.018 -50.451 1.00 7.41 88 ASN A O 1
ATOM 651 N N . ASN A 1 89 ? -26.327 10.366 -51.960 1.00 13.35 89 ASN A N 1
ATOM 652 C CA . ASN A 1 89 ? -25.280 11.383 -51.876 1.00 10.11 89 ASN A CA 1
ATOM 653 C C . ASN A 1 89 ? -25.769 12.679 -51.234 1.00 23.36 89 ASN A C 1
ATOM 654 O O . ASN A 1 89 ? -24.962 13.474 -50.749 1.00 24.99 89 ASN A O 1
ATOM 659 N N . ALA A 1 90 ? -27.084 12.887 -51.223 1.00 32.09 90 ALA A N 1
ATOM 660 C CA . ALA A 1 90 ? -27.662 14.086 -50.611 1.00 35.11 90 ALA A CA 1
ATOM 661 C C . ALA A 1 90 ? -27.344 14.127 -49.124 1.00 29.58 90 ALA A C 1
ATOM 662 O O . ALA A 1 90 ? -27.297 13.091 -48.490 1.00 23.62 90 ALA A O 1
ATOM 664 N N . GLY A 1 91 ? -27.138 15.325 -48.577 1.00 30.85 91 GLY A N 1
ATOM 665 C CA . GLY A 1 91 ? -26.841 15.498 -47.160 1.00 30.22 91 GLY A CA 1
ATOM 666 C C . GLY A 1 91 ? -26.264 16.875 -46.850 1.00 29.97 91 GLY A C 1
ATOM 667 O O . GLY A 1 91 ? -25.662 17.498 -47.714 1.00 36.64 91 GLY A O 1
ATOM 668 N N . ILE A 1 92 ? -26.444 17.347 -45.619 1.00 19.46 92 ILE A N 1
ATOM 669 C CA . ILE A 1 92 ? -26.034 18.693 -45.239 1.00 17.25 92 ILE A CA 1
ATOM 670 C C . ILE A 1 92 ? -25.413 18.685 -43.863 1.00 14.67 92 ILE A C 1
ATOM 671 O O . ILE A 1 92 ? -25.673 17.784 -43.061 1.00 14.23 92 ILE A O 1
ATOM 676 N N . THR A 1 93 ? -24.634 19.722 -43.573 1.00 10.68 93 THR A N 1
ATOM 677 C CA . THR A 1 93 ? -24.140 19.952 -42.224 1.00 11.23 93 THR A CA 1
ATOM 678 C C . THR A 1 93 ? -24.854 21.141 -41.582 1.00 14.80 93 THR A C 1
ATOM 679 O O . THR A 1 93 ? -25.292 22.060 -42.266 1.00 15.68 93 THR A O 1
ATOM 683 N N . ARG A 1 94 ? -25.003 21.090 -40.266 1.00 17.77 94 ARG A N 1
ATOM 684 C CA . ARG A 1 94 ? -25.396 22.253 -39.478 1.00 16.27 94 ARG A CA 1
ATOM 685 C C . ARG A 1 94 ? -24.487 22.277 -38.249 1.00 18.46 94 ARG A C 1
ATOM 686 O O . ARG A 1 94 ? -24.867 21.813 -37.165 1.00 17.15 94 ARG A O 1
ATOM 694 N N . ASP A 1 95 ? -23.257 22.746 -38.442 1.00 21.21 95 ASP A N 1
ATOM 695 C CA . ASP A 1 95 ? -22.236 22.685 -37.405 1.00 14.49 95 ASP A CA 1
ATOM 696 C C . ASP A 1 95 ? -22.457 23.653 -36.252 1.00 14.15 95 ASP A C 1
ATOM 697 O O . ASP A 1 95 ? -22.785 24.791 -36.463 1.00 9.51 95 ASP A O 1
ATOM 702 N N . ASN A 1 96 ? -22.293 23.154 -35.035 1.00 11.49 96 ASN A N 1
ATOM 703 C CA . ASN A 1 96 ? -22.330 23.961 -33.822 1.00 17.63 96 ASN A CA 1
ATOM 704 C C . ASN A 1 96 ? -21.763 23.154 -32.661 1.00 16.80 96 ASN A C 1
ATOM 705 O O . ASN A 1 96 ? -21.737 21.936 -32.708 1.00 13.54 96 ASN A O 1
ATOM 710 N N . LEU A 1 97 ? -21.358 23.821 -31.600 1.00 19.41 97 LEU A N 1
ATOM 711 C CA . LEU A 1 97 ? -20.984 23.112 -30.403 1.00 19.89 97 LEU A CA 1
ATOM 712 C C . LEU A 1 97 ? -22.271 22.430 -29.939 1.00 19.13 97 LEU A C 1
ATOM 713 O O . LEU A 1 97 ? -23.332 23.002 -30.033 1.00 15.34 97 LEU A O 1
ATOM 734 N N . ARG A 1 100 ? -24.639 24.323 -27.663 1.00 22.38 100 ARG A N 1
ATOM 735 C CA . ARG A 1 100 ? -25.384 25.438 -28.257 1.00 21.17 100 ARG A CA 1
ATOM 736 C C . ARG A 1 100 ? -26.343 24.986 -29.348 1.00 20.86 100 ARG A C 1
ATOM 737 O O . ARG A 1 100 ? -27.117 25.780 -29.864 1.00 17.14 100 ARG A O 1
ATOM 753 N N . SER A 1 102 ? -29.205 23.793 -31.731 1.00 18.18 102 SER A N 1
ATOM 754 C CA . SER A 1 102 ? -30.660 23.883 -31.678 1.00 13.87 102 SER A CA 1
ATOM 755 C C . SER A 1 102 ? -31.313 22.578 -32.125 1.00 14.42 102 SER A C 1
ATOM 756 O O . SER A 1 102 ? -30.662 21.694 -32.689 1.00 10.32 102 SER A O 1
ATOM 759 N N . GLU A 1 103 ? -32.611 22.456 -31.894 1.00 12.85 103 GLU A N 1
ATOM 760 C CA . GLU A 1 103 ? -33.310 21.274 -32.370 1.00 22.92 103 GLU A CA 1
ATOM 761 C C . GLU A 1 103 ? -33.298 21.230 -33.906 1.00 17.66 103 GLU A C 1
ATOM 762 O O . GLU A 1 103 ? -33.149 20.167 -34.498 1.00 11.40 103 GLU A O 1
ATOM 768 N N . ASP A 1 104 ? -33.434 22.393 -34.533 1.00 16.26 104 ASP A N 1
ATOM 769 C CA . ASP A 1 104 ? -33.376 22.495 -35.993 1.00 15.03 104 ASP A CA 1
ATOM 770 C C . ASP A 1 104 ? -32.054 21.982 -36.550 1.00 16.43 104 ASP A C 1
ATOM 771 O O . ASP A 1 104 ? -32.043 21.205 -37.502 1.00 15.23 104 ASP A O 1
ATOM 776 N N . GLU A 1 105 ? -30.947 22.410 -35.948 1.00 17.45 105 GLU A N 1
ATOM 777 C CA . GLU A 1 105 ? -29.610 22.004 -36.382 1.00 13.56 105 GLU A CA 1
ATOM 778 C C . GLU A 1 105 ? -29.449 20.507 -36.253 1.00 13.53 105 GLU A C 1
ATOM 779 O O . GLU A 1 105 ? -28.951 19.863 -37.168 1.00 7.77 105 GLU A O 1
ATOM 785 N N . TRP A 1 106 ? -29.911 19.949 -35.134 1.00 14.31 106 TRP A N 1
ATOM 786 C CA . TRP A 1 106 ? -29.800 18.506 -34.908 1.00 11.40 106 TRP A CA 1
ATOM 787 C C . TRP A 1 106 ? -30.651 17.707 -35.895 1.00 14.50 106 TRP A C 1
ATOM 788 O O . TRP A 1 106 ? -30.119 16.858 -36.634 1.00 17.42 106 TRP A O 1
ATOM 799 N N . GLN A 1 107 ? -31.959 17.981 -35.904 1.00 10.83 107 GLN A N 1
ATOM 800 C CA . GLN A 1 107 ? -32.914 17.141 -36.641 1.00 12.27 107 GLN A CA 1
ATOM 801 C C . GLN A 1 107 ? -32.749 17.272 -38.146 1.00 13.56 107 GLN A C 1
ATOM 802 O O . GLN A 1 107 ? -32.862 16.283 -38.865 1.00 12.70 107 GLN A O 1
ATOM 808 N N . SER A 1 108 ? -32.469 18.487 -38.615 1.00 8.18 108 SER A N 1
ATOM 809 C CA . SER A 1 108 ? -32.195 18.722 -40.028 1.00 19.58 108 SER A CA 1
ATOM 810 C C . SER A 1 108 ? -31.090 17.815 -40.518 1.00 12.63 108 SER A C 1
ATOM 811 O O . SER A 1 108 ? -31.155 17.297 -41.622 1.00 13.74 108 SER A O 1
ATOM 814 N N . VAL A 1 109 ? -30.065 17.655 -39.698 1.00 11.41 109 VAL A N 1
ATOM 815 C CA . VAL A 1 109 ? -28.912 16.851 -40.088 1.00 10.85 109 VAL A CA 1
ATOM 816 C C . VAL A 1 109 ? -29.225 15.350 -40.020 1.00 15.65 109 VAL A C 1
ATOM 817 O O . VAL A 1 109 ? -28.876 14.576 -40.923 1.00 12.16 109 VAL A O 1
ATOM 821 N N . ILE A 1 110 ? -29.911 14.940 -38.965 1.00 12.53 110 ILE A N 1
ATOM 822 C CA . ILE A 1 110 ? -30.265 13.538 -38.829 1.00 10.85 110 ILE A CA 1
ATOM 823 C C . ILE A 1 110 ? -31.234 13.137 -39.935 1.00 17.22 110 ILE A C 1
ATOM 824 O O . ILE A 1 110 ? -31.145 12.041 -40.500 1.00 17.79 110 ILE A O 1
ATOM 829 N N . ASN A 1 111 ? -32.171 14.028 -40.239 1.00 12.48 111 ASN A N 1
ATOM 830 C CA . ASN A 1 111 ? -33.205 13.717 -41.215 1.00 12.95 111 ASN A CA 1
ATOM 831 C C . ASN A 1 111 ? -32.608 13.618 -42.615 1.00 14.56 111 ASN A C 1
ATOM 832 O O . ASN A 1 111 ? -32.932 12.711 -43.376 1.00 19.70 111 ASN A O 1
ATOM 837 N N . THR A 1 112 ? -31.728 14.557 -42.945 1.00 7.44 112 THR A N 1
ATOM 838 C CA . THR A 1 112 ? -31.216 14.663 -44.298 1.00 12.68 112 THR A CA 1
ATOM 839 C C . THR A 1 112 ? -30.163 13.621 -44.634 1.00 17.80 112 THR A C 1
ATOM 840 O O . THR A 1 112 ? -30.104 13.150 -45.771 1.00 16.26 112 THR A O 1
ATOM 844 N N . ASN A 1 113 ? -29.324 13.285 -43.654 1.00 14.33 113 ASN A N 1
ATOM 845 C CA . ASN A 1 113 ? -28.156 12.421 -43.870 1.00 12.72 113 ASN A CA 1
ATOM 846 C C . ASN A 1 113 ? -28.396 10.966 -43.504 1.00 6.18 113 ASN A C 1
ATOM 847 O O . ASN A 1 113 ? -27.724 10.071 -44.016 1.00 11.63 113 ASN A O 1
ATOM 852 N N . LEU A 1 114 ? -29.325 10.724 -42.591 1.00 7.71 114 LEU A N 1
ATOM 853 C CA . LEU A 1 114 ? -29.530 9.374 -42.066 1.00 7.65 114 LEU A CA 1
ATOM 854 C C . LEU A 1 114 ? -30.941 8.829 -42.373 1.00 11.50 114 LEU A C 1
ATOM 855 O O . LEU A 1 114 ? -31.093 7.755 -42.948 1.00 13.82 114 LEU A O 1
ATOM 860 N N . SER A 1 115 ? -31.972 9.579 -42.007 1.00 6.74 115 SER A N 1
ATOM 861 C CA . SER A 1 115 ? -33.340 9.165 -42.327 1.00 11.92 115 SER A CA 1
ATOM 862 C C . SER A 1 115 ? -33.586 9.047 -43.836 1.00 11.57 115 SER A C 1
ATOM 863 O O . SER A 1 115 ? -34.423 8.266 -44.278 1.00 11.50 115 SER A O 1
ATOM 866 N N . SER A 1 116 ? -32.862 9.834 -44.618 1.00 14.70 116 SER A N 1
ATOM 867 C CA . SER A 1 116 ? -33.023 9.797 -46.063 1.00 14.43 116 SER A CA 1
ATOM 868 C C . SER A 1 116 ? -32.582 8.447 -46.610 1.00 16.82 116 SER A C 1
ATOM 869 O O . SER A 1 116 ? -33.117 7.980 -47.605 1.00 18.60 116 SER A O 1
ATOM 872 N N . ILE A 1 117 ? -31.601 7.831 -45.955 1.00 17.55 117 ILE A N 1
ATOM 873 C CA . ILE A 1 117 ? -31.067 6.533 -46.384 1.00 19.71 117 ILE A CA 1
ATOM 874 C C . ILE A 1 117 ? -32.128 5.454 -46.306 1.00 13.89 117 ILE A C 1
ATOM 875 O O . ILE A 1 117 ? -32.284 4.637 -47.204 1.00 9.65 117 ILE A O 1
ATOM 880 N N . PHE A 1 118 ? -32.829 5.428 -45.185 1.00 16.01 118 PHE A N 1
ATOM 881 C CA . PHE A 1 118 ? -33.906 4.481 -45.002 1.00 11.66 118 PHE A CA 1
ATOM 882 C C . PHE A 1 118 ? -34.986 4.758 -46.026 1.00 15.00 118 PHE A C 1
ATOM 883 O O . PHE A 1 118 ? -35.410 3.864 -46.767 1.00 11.70 118 PHE A O 1
ATOM 891 N N . ARG A 1 119 ? -35.426 6.008 -46.092 1.00 15.76 119 ARG A N 1
ATOM 892 C CA . ARG A 1 119 ? -36.527 6.353 -46.985 1.00 15.07 119 ARG A CA 1
ATOM 893 C C . ARG A 1 119 ? -36.259 5.976 -48.441 1.00 17.85 119 ARG A C 1
ATOM 894 O O . ARG A 1 119 ? -37.117 5.374 -49.084 1.00 15.95 119 ARG A O 1
ATOM 910 N N . SER A 1 121 ? -33.856 3.843 -49.663 1.00 16.89 121 SER A N 1
ATOM 911 C CA . SER A 1 121 ? -33.581 2.420 -49.833 1.00 17.54 121 SER A CA 1
ATOM 912 C C . SER A 1 121 ? -34.891 1.643 -49.821 1.00 21.84 121 SER A C 1
ATOM 913 O O . SER A 1 121 ? -35.058 0.679 -50.562 1.00 23.98 121 SER A O 1
ATOM 916 N N . LYS A 1 122 ? -35.824 2.079 -48.980 1.00 18.51 122 LYS A N 1
ATOM 917 C CA . LYS A 1 122 ? -37.105 1.402 -48.861 1.00 17.05 122 LYS A CA 1
ATOM 918 C C . LYS A 1 122 ? -37.873 1.382 -50.190 1.00 18.96 122 LYS A C 1
ATOM 919 O O . LYS A 1 122 ? -38.633 0.452 -50.465 1.00 20.66 122 LYS A O 1
ATOM 925 N N . GLU A 1 123 ? -37.640 2.383 -51.030 1.00 21.32 123 GLU A N 1
ATOM 926 C CA . GLU A 1 123 ? -38.372 2.499 -52.301 1.00 27.48 123 GLU A CA 1
ATOM 927 C C . GLU A 1 123 ? -37.692 1.763 -53.464 1.00 27.82 123 GLU A C 1
ATOM 928 O O . GLU A 1 123 ? -38.294 1.582 -54.529 1.00 27.52 123 GLU A O 1
ATOM 934 N N . CYS A 1 124 ? -36.443 1.343 -53.262 1.00 24.13 124 CYS A N 1
ATOM 935 C CA . CYS A 1 124 ? -35.690 0.660 -54.318 1.00 20.54 124 CYS A CA 1
ATOM 936 C C . CYS A 1 124 ? -35.503 -0.836 -54.086 1.00 22.87 124 CYS A C 1
ATOM 937 O O . CYS A 1 124 ? -35.405 -1.622 -55.032 1.00 22.68 124 CYS A O 1
ATOM 940 N N . VAL A 1 125 ? -35.476 -1.235 -52.827 1.00 25.16 125 VAL A N 1
ATOM 941 C CA . VAL A 1 125 ? -35.125 -2.607 -52.488 1.00 24.18 125 VAL A CA 1
ATOM 942 C C . VAL A 1 125 ? -36.032 -3.719 -53.060 1.00 23.42 125 VAL A C 1
ATOM 943 O O . VAL A 1 125 ? -35.535 -4.792 -53.388 1.00 15.95 125 VAL A O 1
ATOM 947 N N . ARG A 1 126 ? -37.336 -3.485 -53.202 1.00 20.92 126 ARG A N 1
ATOM 948 C CA A ARG A 1 126 ? -38.241 -4.510 -53.741 0.50 26.88 126 ARG A CA 1
ATOM 949 C CA B ARG A 1 126 ? -38.207 -4.541 -53.717 0.50 26.29 126 ARG A CA 1
ATOM 950 C C . ARG A 1 126 ? -37.854 -4.956 -55.148 1.00 26.99 126 ARG A C 1
ATOM 951 O O . ARG A 1 126 ? -37.719 -6.155 -55.435 1.00 23.64 126 ARG A O 1
ATOM 966 N N . GLY A 1 127 ? -37.696 -3.977 -56.029 1.00 26.82 127 GLY A N 1
ATOM 967 C CA . GLY A 1 127 ? -37.380 -4.238 -57.423 1.00 28.19 127 GLY A CA 1
ATOM 968 C C . GLY A 1 127 ? -36.030 -4.893 -57.583 1.00 24.41 127 GLY A C 1
ATOM 969 O O . GLY A 1 127 ? -35.831 -5.709 -58.476 1.00 25.67 127 GLY A O 1
ATOM 986 N N . LYS A 1 130 ? -36.564 -8.505 -56.561 1.00 25.96 130 LYS A N 1
ATOM 987 C CA . LYS A 1 130 ? -37.281 -9.191 -57.612 1.00 26.78 130 LYS A CA 1
ATOM 988 C C . LYS A 1 130 ? -36.327 -9.560 -58.719 1.00 27.58 130 LYS A C 1
ATOM 989 O O . LYS A 1 130 ? -36.284 -10.701 -59.137 1.00 29.81 130 LYS A O 1
ATOM 995 N N . LYS A 1 131 ? -35.496 -8.613 -59.130 1.00 26.22 131 LYS A N 1
ATOM 996 C CA . LYS A 1 131 ? -34.512 -8.888 -60.165 1.00 24.83 131 LYS A CA 1
ATOM 997 C C . LYS A 1 131 ? -33.318 -9.700 -59.684 1.00 24.08 131 LYS A C 1
ATOM 998 O O . LYS A 1 131 ? -32.472 -10.097 -60.488 1.00 28.55 131 LYS A O 1
ATOM 1004 N N . ARG A 1 132 ? -33.246 -9.953 -58.381 1.00 22.15 132 ARG A N 1
ATOM 1005 C CA . ARG A 1 132 ? -32.073 -10.610 -57.800 1.00 22.50 132 ARG A CA 1
ATOM 1006 C C . ARG A 1 132 ? -30.757 -9.912 -58.193 1.00 19.27 132 ARG A C 1
ATOM 1007 O O . ARG A 1 132 ? -29.769 -10.563 -58.517 1.00 17.17 132 ARG A O 1
ATOM 1015 N N . TRP A 1 133 ? -30.742 -8.580 -58.166 1.00 17.23 133 TRP A N 1
ATOM 1016 C CA . TRP A 1 133 ? -29.493 -7.845 -58.373 1.00 13.73 133 TRP A CA 1
ATOM 1017 C C . TRP A 1 133 ? -29.648 -6.402 -57.938 1.00 15.12 133 TRP A C 1
ATOM 1018 O O . TRP A 1 133 ? -30.649 -5.771 -58.236 1.00 16.10 133 TRP A O 1
ATOM 1029 N N . GLY A 1 134 ? -28.661 -5.874 -57.234 1.00 18.63 134 GLY A N 1
ATOM 1030 C CA . GLY A 1 134 ? -28.716 -4.473 -56.885 1.00 13.39 134 GLY A CA 1
ATOM 1031 C C . GLY A 1 134 ? -27.472 -3.960 -56.205 1.00 14.54 134 GLY A C 1
ATOM 1032 O O . GLY A 1 134 ? -26.680 -4.723 -55.648 1.00 12.82 134 GLY A O 1
ATOM 1033 N N . ARG A 1 135 ? -27.320 -2.641 -56.223 1.00 15.78 135 ARG A N 1
ATOM 1034 C CA . ARG A 1 135 ? -26.280 -1.985 -55.452 1.00 14.29 135 ARG A CA 1
ATOM 1035 C C . ARG A 1 135 ? -26.871 -0.831 -54.669 1.00 15.58 135 ARG A C 1
ATOM 1036 O O . ARG A 1 135 ? -27.620 -0.033 -55.219 1.00 11.48 135 ARG A O 1
ATOM 1044 N N . ILE A 1 136 ? -26.489 -0.707 -53.404 1.00 11.67 136 ILE A N 1
ATOM 1045 C CA . ILE A 1 136 ? -26.808 0.500 -52.653 1.00 13.30 136 ILE A CA 1
ATOM 1046 C C . ILE A 1 136 ? -25.509 1.042 -52.101 1.00 12.83 136 ILE A C 1
ATOM 1047 O O . ILE A 1 136 ? -24.747 0.341 -51.439 1.00 13.64 136 ILE A O 1
ATOM 1052 N N . ILE A 1 137 ? -25.234 2.292 -52.420 1.00 17.55 137 ILE A N 1
ATOM 1053 C CA . ILE A 1 137 ? -23.992 2.912 -52.030 1.00 8.50 137 ILE A CA 1
ATOM 1054 C C . ILE A 1 137 ? -24.284 4.252 -51.391 1.00 17.52 137 ILE A C 1
ATOM 1055 O O . ILE A 1 137 ? -24.893 5.110 -52.020 1.00 17.71 137 ILE A O 1
ATOM 1060 N N . SER A 1 138 ? -23.870 4.440 -50.138 1.00 14.94 138 SER A N 1
ATOM 1061 C CA . SER A 1 138 ? -24.112 5.724 -49.496 1.00 8.31 138 SER A CA 1
ATOM 1062 C C . SER A 1 138 ? -22.823 6.505 -49.306 1.00 13.99 138 SER A C 1
ATOM 1063 O O . SER A 1 138 ? -21.787 5.918 -49.049 1.00 11.92 138 SER A O 1
ATOM 1066 N N . ILE A 1 139 ? -22.883 7.820 -49.484 1.00 11.19 139 ILE A N 1
ATOM 1067 C CA . ILE A 1 139 ? -21.685 8.644 -49.315 1.00 13.41 139 ILE A CA 1
ATOM 1068 C C . ILE A 1 139 ? -21.654 9.105 -47.874 1.00 17.89 139 ILE A C 1
ATOM 1069 O O . ILE A 1 139 ? -22.507 9.884 -47.451 1.00 16.42 139 ILE A O 1
ATOM 1074 N N . GLY A 1 140 ? -20.706 8.602 -47.104 1.00 14.89 140 GLY A N 1
ATOM 1075 C CA . GLY A 1 140 ? -20.618 8.975 -45.705 1.00 17.05 140 GLY A CA 1
ATOM 1076 C C . GLY A 1 140 ? -19.720 10.182 -45.531 1.00 12.90 140 GLY A C 1
ATOM 1077 O O . GLY A 1 140 ? -19.783 11.140 -46.311 1.00 16.07 140 GLY A O 1
ATOM 1078 N N . SER A 1 141 ? -18.885 10.120 -44.498 1.00 13.35 141 SER A N 1
ATOM 1079 C CA . SER A 1 141 ? -17.823 11.090 -44.248 1.00 14.16 141 SER A CA 1
ATOM 1080 C C . SER A 1 141 ? -16.786 10.456 -43.339 1.00 11.57 141 SER A C 1
ATOM 1081 O O . SER A 1 141 ? -17.135 9.640 -42.479 1.00 13.10 141 SER A O 1
ATOM 1084 N N . VAL A 1 142 ? -15.530 10.866 -43.489 1.00 16.10 142 VAL A N 1
ATOM 1085 C CA . VAL A 1 142 ? -14.480 10.467 -42.544 1.00 13.19 142 VAL A CA 1
ATOM 1086 C C . VAL A 1 142 ? -14.866 10.721 -41.080 1.00 11.98 142 VAL A C 1
ATOM 1087 O O . VAL A 1 142 ? -14.547 9.919 -40.195 1.00 8.69 142 VAL A O 1
ATOM 1091 N N . VAL A 1 143 ? -15.545 11.834 -40.812 1.00 12.59 143 VAL A N 1
ATOM 1092 C CA . VAL A 1 143 ? -15.856 12.189 -39.421 1.00 10.56 143 VAL A CA 1
ATOM 1093 C C . VAL A 1 143 ? -16.841 11.199 -38.798 1.00 17.45 143 VAL A C 1
ATOM 1094 O O . VAL A 1 143 ? -16.985 11.129 -37.571 1.00 13.56 143 VAL A O 1
ATOM 1098 N N . GLY A 1 144 ? -17.528 10.441 -39.646 1.00 17.11 144 GLY A N 1
ATOM 1099 C CA . GLY A 1 144 ? -18.414 9.391 -39.168 1.00 12.63 144 GLY A CA 1
ATOM 1100 C C . GLY A 1 144 ? -17.650 8.337 -38.379 1.00 15.79 144 GLY A C 1
ATOM 1101 O O . GLY A 1 144 ? -18.179 7.785 -37.416 1.00 17.06 144 GLY A O 1
ATOM 1102 N N . SER A 1 145 ? -16.400 8.076 -38.764 1.00 9.91 145 SER A N 1
ATOM 1103 C CA . SER A 1 145 ? -15.557 7.078 -38.062 1.00 8.73 145 SER A CA 1
ATOM 1104 C C . SER A 1 145 ? -14.558 7.727 -37.111 1.00 15.33 145 SER A C 1
ATOM 1105 O O . SER A 1 145 ? -14.258 7.185 -36.053 1.00 16.37 145 SER A O 1
ATOM 1108 N N . ALA A 1 146 ? -14.032 8.887 -37.491 1.00 12.90 146 ALA A N 1
ATOM 1109 C CA . ALA A 1 146 ? -13.032 9.578 -36.671 1.00 16.31 146 ALA A CA 1
ATOM 1110 C C . ALA A 1 146 ? -13.615 10.504 -35.594 1.00 17.12 146 ALA A C 1
ATOM 1111 O O . ALA A 1 146 ? -12.938 10.848 -34.633 1.00 21.93 146 ALA A O 1
ATOM 1113 N N . GLY A 1 147 ? -14.864 10.913 -35.758 1.00 14.09 147 GLY A N 1
ATOM 1114 C CA . GLY A 1 147 ? -15.434 11.974 -34.939 1.00 15.76 147 GLY A CA 1
ATOM 1115 C C . GLY A 1 147 ? -14.822 13.334 -35.275 1.00 16.77 147 GLY A C 1
ATOM 1116 O O . GLY A 1 147 ? -13.735 13.400 -35.839 1.00 11.86 147 GLY A O 1
ATOM 1117 N N . ASN A 1 148 ? -15.542 14.423 -35.024 1.00 13.65 148 ASN A N 1
ATOM 1118 C CA . ASN A 1 148 ? -15.000 15.774 -35.218 1.00 13.62 148 ASN A CA 1
ATOM 1119 C C . ASN A 1 148 ? -15.703 16.812 -34.345 1.00 17.56 148 ASN A C 1
ATOM 1120 O O . ASN A 1 148 ? -16.919 16.856 -34.331 1.00 19.61 148 ASN A O 1
ATOM 1125 N N . PRO A 1 149 ? -14.963 17.687 -33.670 1.00 16.27 149 PRO A 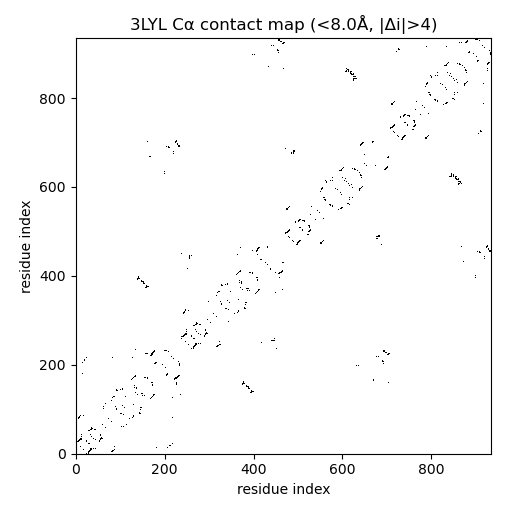N 1
ATOM 1126 C CA . PRO A 1 149 ? -15.650 18.650 -32.808 1.00 16.32 149 PRO A CA 1
ATOM 1127 C C . PRO A 1 149 ? -16.546 19.571 -33.614 1.00 17.96 149 PRO A C 1
ATOM 1128 O O . PRO A 1 149 ? -16.221 19.895 -34.748 1.00 22.34 149 PRO A O 1
ATOM 1132 N N . GLY A 1 150 ? -17.662 19.982 -33.029 1.00 24.71 150 GLY A N 1
ATOM 1133 C CA . GLY A 1 150 ? -18.569 20.908 -33.682 1.00 26.50 150 GLY A CA 1
ATOM 1134 C C . GLY A 1 150 ? -19.508 20.232 -34.659 1.00 22.01 150 GLY A C 1
ATOM 1135 O O . GLY A 1 150 ? -20.273 20.895 -35.352 1.00 17.55 150 GLY A O 1
ATOM 1136 N N . GLN A 1 151 ? -19.462 18.906 -34.725 1.00 18.10 151 GLN A N 1
ATOM 1137 C CA . GLN A 1 151 ? -20.334 18.218 -35.652 1.00 14.63 151 GLN A CA 1
ATOM 1138 C C . GLN A 1 151 ? -21.012 16.996 -35.032 1.00 18.03 151 GLN A C 1
ATOM 1139 O O . GLN A 1 151 ? -21.118 15.958 -35.678 1.00 12.60 151 GLN A O 1
ATOM 1145 N N . THR A 1 152 ? -21.464 17.109 -33.788 1.00 12.52 152 THR A N 1
ATOM 1146 C CA . THR A 1 152 ? -22.049 15.952 -33.133 1.00 20.35 152 THR A CA 1
ATOM 1147 C C . THR A 1 152 ? -23.200 15.399 -33.966 1.00 20.87 152 THR A C 1
ATOM 1148 O O . THR A 1 152 ? -23.367 14.186 -34.060 1.00 17.98 152 THR A O 1
ATOM 1152 N N . ASN A 1 153 ? -23.977 16.278 -34.594 1.00 15.45 153 ASN A N 1
ATOM 1153 C CA . ASN A 1 153 ? -25.121 15.830 -35.394 1.00 7.87 153 ASN A CA 1
ATOM 1154 C C . ASN A 1 153 ? -24.679 15.094 -36.660 1.00 10.16 153 ASN A C 1
ATOM 1155 O O . ASN A 1 153 ? -25.239 14.065 -37.009 1.00 14.48 153 ASN A O 1
ATOM 1160 N N . TYR A 1 154 ? -23.657 15.620 -37.330 1.00 14.39 154 TYR A N 1
ATOM 1161 C CA . TYR A 1 154 ? -23.196 15.076 -38.604 1.00 9.42 154 TYR A CA 1
ATOM 1162 C C . TYR A 1 154 ? -22.456 13.759 -38.391 1.00 12.21 154 TYR A C 1
ATOM 1163 O O . TYR A 1 154 ? -22.692 12.774 -39.098 1.00 15.16 154 TYR A O 1
ATOM 1172 N N . CYS A 1 155 ? -21.552 13.745 -37.417 1.00 17.44 155 CYS A N 1
ATOM 1173 C CA . CYS A 1 155 ? -20.863 12.508 -37.043 1.00 14.76 155 CYS A CA 1
ATOM 1174 C C . CYS A 1 155 ? -21.869 11.443 -36.619 1.00 10.67 155 CYS A C 1
ATOM 1175 O O . CYS A 1 155 ? -21.752 10.301 -37.026 1.00 11.05 155 CYS A O 1
ATOM 1178 N N . ALA A 1 156 ? -22.836 11.805 -35.783 1.00 9.01 156 ALA A N 1
ATOM 1179 C CA . ALA A 1 156 ? -23.883 10.851 -35.436 1.00 16.92 156 ALA A CA 1
ATOM 1180 C C . ALA A 1 156 ? -24.544 10.304 -36.707 1.00 17.20 156 ALA A C 1
ATOM 1181 O O . ALA A 1 156 ? -24.688 9.100 -36.865 1.00 12.94 156 ALA A O 1
ATOM 1183 N N . ALA A 1 157 ? -24.967 11.203 -37.595 1.00 14.37 157 ALA A N 1
ATOM 1184 C CA . ALA A 1 157 ? -25.681 10.800 -38.813 1.00 11.85 157 ALA A CA 1
ATOM 1185 C C . ALA A 1 157 ? -24.870 9.838 -39.676 1.00 15.39 157 ALA A C 1
ATOM 1186 O O . ALA A 1 157 ? -25.370 8.804 -40.123 1.00 13.95 157 ALA A O 1
ATOM 1188 N N . LYS A 1 158 ? -23.628 10.210 -39.941 1.00 10.90 158 LYS A N 1
ATOM 1189 C CA . LYS A 1 158 ? -22.780 9.456 -40.868 1.00 8.59 158 LYS A CA 1
ATOM 1190 C C . LYS A 1 158 ? -22.332 8.130 -40.246 1.00 8.69 158 LYS A C 1
ATOM 1191 O O . LYS A 1 158 ? -22.050 7.157 -40.949 1.00 15.97 158 LYS A O 1
ATOM 1197 N N . ALA A 1 159 ? -22.254 8.074 -38.924 1.00 11.37 159 ALA A N 1
ATOM 1198 C CA . ALA A 1 159 ? -21.953 6.785 -38.275 1.00 7.96 159 ALA A CA 1
ATOM 1199 C C . ALA A 1 159 ? -23.192 5.889 -38.345 1.00 8.80 159 ALA A C 1
ATOM 1200 O O . ALA A 1 159 ? -23.097 4.677 -38.519 1.00 12.18 159 ALA A O 1
ATOM 1202 N N . GLY A 1 160 ? -24.363 6.507 -38.221 1.00 11.67 160 GLY A N 1
ATOM 1203 C CA . GLY A 1 160 ? -25.611 5.791 -38.384 1.00 6.97 160 GLY A CA 1
ATOM 1204 C C . GLY A 1 160 ? -25.753 5.207 -39.780 1.00 12.65 160 GLY A C 1
ATOM 1205 O O . GLY A 1 160 ? -26.350 4.152 -39.939 1.00 12.30 160 GLY A O 1
ATOM 1206 N N . VAL A 1 161 ? -25.224 5.898 -40.792 1.00 7.41 161 VAL A N 1
ATOM 1207 C CA . VAL A 1 161 ? -25.284 5.396 -42.169 1.00 2.52 161 VAL A CA 1
ATOM 1208 C C . VAL A 1 161 ? -24.592 4.083 -42.280 1.00 7.42 161 VAL A C 1
ATOM 1209 O O . VAL A 1 161 ? -25.102 3.134 -42.900 1.00 13.75 161 VAL A O 1
ATOM 1213 N N . ILE A 1 162 ? -23.407 4.008 -41.692 1.00 7.61 162 ILE A N 1
ATOM 1214 C CA . ILE A 1 162 ? -22.678 2.732 -41.639 1.00 11.77 162 ILE A CA 1
ATOM 1215 C C . ILE A 1 162 ? -23.423 1.621 -40.858 1.00 11.38 162 ILE A C 1
ATOM 1216 O O . ILE A 1 162 ? -23.456 0.477 -41.299 1.00 10.20 162 ILE A O 1
ATOM 1221 N N . GLY A 1 163 ? -24.035 1.945 -39.721 1.00 13.54 163 GLY A N 1
ATOM 1222 C CA . GLY A 1 163 ? -24.820 0.941 -38.992 1.00 14.46 163 GLY A CA 1
ATOM 1223 C C . GLY A 1 163 ? -26.042 0.424 -39.744 1.00 10.54 163 GLY A C 1
ATOM 1224 O O . GLY A 1 163 ? -26.349 -0.775 -39.761 1.00 11.25 163 GLY A O 1
ATOM 1225 N N . PHE A 1 164 ? -26.754 1.349 -40.367 1.00 11.43 164 PHE A N 1
ATOM 1226 C CA . PHE A 1 164 ? -27.880 1.023 -41.226 1.00 8.60 164 PHE A CA 1
ATOM 1227 C C . PHE A 1 164 ? -27.405 0.092 -42.333 1.00 11.57 164 PHE A C 1
ATOM 1228 O O . PHE A 1 164 ? -28.018 -0.943 -42.606 1.00 8.88 164 PHE A O 1
ATOM 1236 N N . SER A 1 165 ? -26.296 0.464 -42.965 1.00 6.44 165 SER A N 1
ATOM 1237 C CA . SER A 1 165 ? -25.829 -0.245 -44.159 1.00 8.10 165 SER A CA 1
ATOM 1238 C C . SER A 1 165 ? -25.394 -1.665 -43.833 1.00 8.91 165 SER A C 1
ATOM 1239 O O . SER A 1 165 ? -25.634 -2.594 -44.614 1.00 12.82 165 SER A O 1
ATOM 1242 N N . LYS A 1 166 ? -24.746 -1.836 -42.689 1.00 2.98 166 LYS A N 1
ATOM 1243 C CA . LYS A 1 166 ? -24.319 -3.175 -42.255 1.00 6.34 166 LYS A CA 1
ATOM 1244 C C . LYS A 1 166 ? -25.541 -4.055 -42.035 1.00 12.55 166 LYS A C 1
ATOM 1245 O O . LYS A 1 166 ? -25.636 -5.188 -42.525 1.00 14.79 166 LYS A O 1
ATOM 1251 N N . SER A 1 167 ? -26.496 -3.511 -41.302 1.00 9.82 167 SER A N 1
ATOM 1252 C CA . SER A 1 167 ? -27.754 -4.214 -41.048 1.00 8.78 167 SER A CA 1
ATOM 1253 C C . SER A 1 167 ? -28.478 -4.599 -42.336 1.00 13.71 167 SER A C 1
ATOM 1254 O O . SER A 1 167 ? -28.890 -5.744 -42.503 1.00 12.20 167 SER A O 1
ATOM 1257 N N . LEU A 1 168 ? -28.637 -3.646 -43.248 1.00 5.95 168 LEU A N 1
ATOM 1258 C CA . LEU A 1 168 ? -29.336 -3.920 -44.491 1.00 10.46 168 LEU A CA 1
ATOM 1259 C C . LEU A 1 168 ? -28.574 -4.946 -45.333 1.00 15.34 168 LEU A C 1
ATOM 1260 O O . LEU A 1 168 ? -29.173 -5.744 -46.041 1.00 14.26 168 LEU A O 1
ATOM 1265 N N . ALA A 1 169 ? -27.243 -4.898 -45.285 1.00 9.72 169 ALA A N 1
ATOM 1266 C CA . ALA A 1 169 ? -26.439 -5.857 -46.016 1.00 8.02 169 ALA A CA 1
ATOM 1267 C C . ALA A 1 169 ? -26.847 -7.295 -45.687 1.00 12.86 169 ALA A C 1
ATOM 1268 O O . ALA A 1 169 ? -26.927 -8.124 -46.585 1.00 21.05 169 ALA A O 1
ATOM 1270 N N . TYR A 1 170 ? -27.120 -7.596 -44.416 1.00 14.99 170 TYR A N 1
ATOM 1271 C CA . TYR A 1 170 ? -27.515 -8.963 -44.050 1.00 13.23 170 TYR A CA 1
ATOM 1272 C C . TYR A 1 170 ? -28.841 -9.362 -44.663 1.00 12.15 170 TYR A C 1
ATOM 1273 O O . TYR A 1 170 ? -29.002 -10.501 -45.079 1.00 10.67 170 TYR A O 1
ATOM 1282 N N . GLU A 1 171 ? -29.779 -8.416 -44.723 1.00 10.20 171 GLU A N 1
ATOM 1283 C CA . GLU A 1 171 ? -31.145 -8.701 -45.167 1.00 10.02 171 GLU A CA 1
ATOM 1284 C C . GLU A 1 171 ? -31.216 -9.007 -46.661 1.00 10.85 171 GLU A C 1
ATOM 1285 O O . GLU A 1 171 ? -32.015 -9.835 -47.097 1.00 11.72 171 GLU A O 1
ATOM 1291 N N . VAL A 1 172 ? -30.367 -8.343 -47.438 1.00 9.12 172 VAL A N 1
ATOM 1292 C CA . VAL A 1 172 ? -30.445 -8.428 -48.893 1.00 12.44 172 VAL A CA 1
ATOM 1293 C C . VAL A 1 172 ? -29.310 -9.195 -49.547 1.00 11.44 172 VAL A C 1
ATOM 1294 O O . VAL A 1 172 ? -29.334 -9.422 -50.753 1.00 10.88 172 VAL A O 1
ATOM 1298 N N . ALA A 1 173 ? -28.318 -9.586 -48.763 1.00 12.03 173 ALA A N 1
ATOM 1299 C CA . ALA A 1 173 ? -27.131 -10.262 -49.306 1.00 17.25 173 ALA A CA 1
ATOM 1300 C C . ALA A 1 173 ? -27.437 -11.481 -50.191 1.00 16.49 173 ALA A C 1
ATOM 1301 O O . ALA A 1 173 ? -26.726 -11.732 -51.163 1.00 21.05 173 ALA A O 1
ATOM 1303 N N . SER A 1 174 ? -28.485 -12.233 -49.853 1.00 15.54 174 SER A N 1
ATOM 1304 C CA . SER A 1 174 ? -28.774 -13.502 -50.530 1.00 13.73 174 SER A CA 1
ATOM 1305 C C . SER A 1 174 ? -29.486 -13.300 -51.869 1.00 17.72 174 SER A C 1
ATOM 1306 O O . SER A 1 174 ? -29.639 -14.236 -52.639 1.00 23.11 174 SER A O 1
ATOM 1309 N N . ARG A 1 175 ? -29.917 -12.071 -52.141 1.00 18.39 175 ARG A N 1
ATOM 1310 C CA A ARG A 1 175 ? -30.604 -11.723 -53.383 0.50 19.50 175 ARG A CA 1
ATOM 1311 C CA B ARG A 1 175 ? -30.576 -11.796 -53.413 0.50 19.46 175 ARG A CA 1
ATOM 1312 C C . ARG A 1 175 ? -29.665 -10.993 -54.345 1.00 16.25 175 ARG A C 1
ATOM 1313 O O . ARG A 1 175 ? -30.116 -10.363 -55.308 1.00 16.35 175 ARG A O 1
ATOM 1328 N N . ASN A 1 176 ? -28.367 -11.081 -54.065 1.00 10.63 176 ASN A N 1
ATOM 1329 C CA . ASN A 1 176 ? -27.309 -10.454 -54.858 1.00 9.74 176 ASN A CA 1
ATOM 1330 C C . ASN A 1 176 ? -27.359 -8.924 -54.893 1.00 12.35 176 ASN A C 1
ATOM 1331 O O . ASN A 1 176 ? -27.024 -8.295 -55.896 1.00 13.65 176 ASN A O 1
ATOM 1336 N N . ILE A 1 177 ? -27.778 -8.341 -53.778 1.00 15.59 177 ILE A N 1
ATOM 1337 C CA . ILE A 1 177 ? -27.729 -6.894 -53.593 1.00 16.68 177 ILE A CA 1
ATOM 1338 C C . ILE A 1 177 ? -26.609 -6.612 -52.601 1.00 14.58 177 ILE A C 1
ATOM 1339 O O . ILE A 1 177 ? -26.563 -7.226 -51.546 1.00 15.40 177 ILE A O 1
ATOM 1344 N N . THR A 1 178 ? -25.685 -5.716 -52.938 1.00 11.92 178 THR A N 1
ATOM 1345 C CA . THR A 1 178 ? -24.661 -5.330 -51.970 1.00 10.48 178 THR A CA 1
ATOM 1346 C C . THR A 1 178 ? -24.986 -3.946 -51.399 1.00 12.62 178 THR A C 1
ATOM 1347 O O . THR A 1 178 ? -25.638 -3.129 -52.052 1.00 10.42 178 THR A O 1
ATOM 1351 N N . VAL A 1 179 ? -24.529 -3.690 -50.182 1.00 9.36 179 VAL A N 1
ATOM 1352 C CA . VAL A 1 179 ? -24.785 -2.426 -49.528 1.00 8.21 179 VAL A CA 1
ATOM 1353 C C . VAL A 1 179 ? -23.476 -1.971 -48.913 1.00 12.61 179 VAL A C 1
ATOM 1354 O O . VAL A 1 179 ? -22.905 -2.655 -48.075 1.00 11.45 179 VAL A O 1
ATOM 1358 N N . ASN A 1 180 ? -23.020 -0.797 -49.320 1.00 6.27 180 ASN A N 1
ATOM 1359 C CA . ASN A 1 180 ? -21.705 -0.307 -48.910 1.00 1.38 180 ASN A CA 1
ATOM 1360 C C . ASN A 1 180 ? -21.729 1.197 -48.705 1.00 6.02 180 ASN A C 1
ATOM 1361 O O . ASN A 1 180 ? -22.645 1.879 -49.168 1.00 9.73 180 ASN A O 1
ATOM 1366 N N . VAL A 1 181 ? -20.679 1.702 -48.063 1.00 7.05 181 VAL A N 1
ATOM 1367 C CA . VAL A 1 181 ? -20.496 3.133 -47.839 1.00 10.21 181 VAL A CA 1
ATOM 1368 C C . VAL A 1 181 ? -19.141 3.563 -48.399 1.00 12.27 181 VAL A C 1
ATOM 1369 O O . VAL A 1 181 ? -18.145 2.855 -48.228 1.00 9.34 181 VAL A O 1
ATOM 1373 N N . VAL A 1 182 ? -19.108 4.712 -49.067 1.00 7.16 182 VAL A N 1
ATOM 1374 C CA . VAL A 1 182 ? -17.851 5.337 -49.442 1.00 3.01 182 VAL A CA 1
ATOM 1375 C C . VAL A 1 182 ? -17.719 6.581 -48.590 1.00 10.54 182 VAL A C 1
ATOM 1376 O O . VAL A 1 182 ? -18.588 7.460 -48.623 1.00 13.35 182 VAL A O 1
ATOM 1380 N N . ALA A 1 183 ? -16.650 6.645 -47.812 1.00 6.27 183 ALA A N 1
ATOM 1381 C CA . ALA A 1 183 ? -16.483 7.719 -46.850 1.00 10.04 183 ALA A CA 1
ATOM 1382 C C . ALA A 1 183 ? -15.376 8.691 -47.256 1.00 11.13 183 ALA A C 1
ATOM 1383 O O . ALA A 1 183 ? -14.199 8.421 -47.042 1.00 11.47 183 ALA A O 1
ATOM 1385 N N . PRO A 1 184 ? -15.761 9.824 -47.862 1.00 11.00 184 PRO A N 1
ATOM 1386 C CA . PRO A 1 184 ? -14.791 10.832 -48.300 1.00 13.09 184 PRO A CA 1
ATOM 1387 C C . PRO A 1 184 ? -14.091 11.463 -47.120 1.00 12.57 184 PRO A C 1
ATOM 1388 O O . PRO A 1 184 ? -14.695 11.647 -46.056 1.00 11.32 184 PRO A O 1
ATOM 1392 N N . GLY A 1 185 ? -12.823 11.801 -47.310 1.00 15.17 185 GLY A N 1
ATOM 1393 C CA . GLY A 1 185 ? -12.140 12.692 -46.397 1.00 17.21 185 GLY A CA 1
ATOM 1394 C C . GLY A 1 185 ? -12.338 14.094 -46.937 1.00 21.36 185 GLY A C 1
ATOM 1395 O O . GLY A 1 185 ? -13.457 14.466 -47.268 1.00 11.95 185 GLY A O 1
ATOM 1396 N N . PHE A 1 186 ? -11.244 14.843 -47.066 1.00 19.30 186 PHE A N 1
ATOM 1397 C CA . PHE A 1 186 ? -11.282 16.243 -47.475 1.00 15.89 186 PHE A CA 1
ATOM 1398 C C . PHE A 1 186 ? -11.248 16.377 -48.993 1.00 13.38 186 PHE A C 1
ATOM 1399 O O . PHE A 1 186 ? -10.218 16.168 -49.617 1.00 18.81 186 PHE A O 1
ATOM 1407 N N . ILE A 1 187 ? -12.384 16.724 -49.584 1.00 17.46 187 ILE A N 1
ATOM 1408 C CA . ILE A 1 187 ? -12.526 16.773 -51.030 1.00 17.03 187 ILE A CA 1
ATOM 1409 C C . ILE A 1 187 ? -12.960 18.156 -51.466 1.00 24.38 187 ILE A C 1
ATOM 1410 O O . ILE A 1 187 ? -13.851 18.759 -50.852 1.00 31.30 187 ILE A O 1
ATOM 1415 N N . ALA A 1 188 ? -12.369 18.646 -52.547 1.00 22.09 188 ALA A N 1
ATOM 1416 C CA . ALA A 1 188 ? -12.728 19.967 -53.055 1.00 26.28 188 ALA A CA 1
ATOM 1417 C C . ALA A 1 188 ? -14.203 20.001 -53.433 1.00 36.13 188 ALA A C 1
ATOM 1418 O O . ALA A 1 188 ? -14.629 19.288 -54.337 1.00 37.23 188 ALA A O 1
ATOM 1420 N N . THR A 1 189 ? -14.975 20.817 -52.721 1.00 42.35 189 THR A N 1
ATOM 1421 C CA . THR A 1 189 ? -16.391 21.026 -53.015 1.00 41.86 189 THR A CA 1
ATOM 1422 C C . THR A 1 189 ? -16.786 22.465 -52.678 1.00 42.50 189 THR A C 1
ATOM 1423 O O . THR A 1 189 ? -15.942 23.281 -52.286 1.00 37.56 189 THR A O 1
ATOM 1427 N N . ASP A 1 190 ? -18.076 22.764 -52.806 1.00 43.27 190 ASP A N 1
ATOM 1428 C CA . ASP A 1 190 ? -18.580 24.106 -52.545 1.00 44.45 190 ASP A CA 1
ATOM 1429 C C . ASP A 1 190 ? -18.362 24.549 -51.099 1.00 50.78 190 ASP A C 1
ATOM 1430 O O . ASP A 1 190 ? -17.893 25.662 -50.850 1.00 56.48 190 ASP A O 1
ATOM 1443 N N . THR A 1 192 ? -16.222 23.337 -49.067 1.00 41.71 192 THR A N 1
ATOM 1444 C CA . THR A 1 192 ? -14.788 23.408 -48.866 1.00 40.26 192 THR A CA 1
ATOM 1445 C C . THR A 1 192 ? -14.288 24.768 -49.364 1.00 37.71 192 THR A C 1
ATOM 1446 O O . THR A 1 192 ? -13.408 25.381 -48.763 1.00 40.50 192 THR A O 1
ATOM 1450 N N . ASP A 1 193 ? -14.877 25.242 -50.456 1.00 39.08 193 ASP A N 1
ATOM 1451 C CA . ASP A 1 193 ? -14.525 26.538 -51.024 1.00 51.21 193 ASP A CA 1
ATOM 1452 C C . ASP A 1 193 ? -14.914 27.678 -50.090 1.00 48.27 193 ASP A C 1
ATOM 1453 O O . ASP A 1 193 ? -14.495 28.816 -50.278 1.00 37.27 193 ASP A O 1
ATOM 1458 N N . LYS A 1 194 ? -15.710 27.359 -49.077 1.00 51.75 194 LYS A N 1
ATOM 1459 C CA . LYS A 1 194 ? -16.154 28.356 -48.113 1.00 57.44 194 LYS A CA 1
ATOM 1460 C C . LYS A 1 194 ? -15.213 28.448 -46.912 1.00 52.55 194 LYS A C 1
ATOM 1461 O O . LYS A 1 194 ? -15.419 29.264 -46.015 1.00 50.98 194 LYS A O 1
ATOM 1467 N N . LEU A 1 195 ? -14.178 27.611 -46.897 1.00 47.97 195 LEU A N 1
ATOM 1468 C CA . LEU A 1 195 ? -13.204 27.634 -45.812 1.00 39.77 195 LEU A CA 1
ATOM 1469 C C . LEU A 1 195 ? -12.159 28.716 -46.060 1.00 35.92 195 LEU A C 1
ATOM 1470 O O . LEU A 1 195 ? -11.835 29.021 -47.203 1.00 34.16 195 LEU A O 1
ATOM 1475 N N . THR A 1 196 ? -11.636 29.302 -44.989 1.00 30.80 196 THR A N 1
ATOM 1476 C CA . THR A 1 196 ? -10.610 30.324 -45.130 1.00 34.54 196 THR A CA 1
ATOM 1477 C C . THR A 1 196 ? -9.320 29.677 -45.608 1.00 27.19 196 THR A C 1
ATOM 1478 O O . THR A 1 196 ? -9.162 28.453 -45.533 1.00 22.53 196 THR A O 1
ATOM 1482 N N . ASP A 1 197 ? -8.393 30.491 -46.097 1.00 31.04 197 ASP A N 1
ATOM 1483 C CA . ASP A 1 197 ? -7.148 29.948 -46.595 1.00 29.19 197 ASP A CA 1
ATOM 1484 C C . ASP A 1 197 ? -6.513 29.155 -45.476 1.00 29.55 197 ASP A C 1
ATOM 1485 O O . ASP A 1 197 ? -5.914 28.114 -45.706 1.00 27.62 197 ASP A O 1
ATOM 1490 N N . GLU A 1 198 ? -6.698 29.633 -44.251 1.00 38.87 198 GLU A N 1
ATOM 1491 C CA . GLU A 1 198 ? -6.040 29.050 -43.087 1.00 44.65 198 GLU A CA 1
ATOM 1492 C C . GLU A 1 198 ? -6.664 27.731 -42.642 1.00 41.79 198 GLU A C 1
ATOM 1493 O O . GLU A 1 198 ? -5.951 26.813 -42.235 1.00 38.83 198 GLU A O 1
ATOM 1499 N N . GLN A 1 199 ? -7.991 27.641 -42.702 1.00 41.40 199 GLN A N 1
ATOM 1500 C CA . GLN A 1 199 ? -8.671 26.391 -42.389 1.00 38.68 199 GLN A CA 1
ATOM 1501 C C . GLN A 1 199 ? -8.178 25.312 -43.333 1.00 37.72 199 GLN A C 1
ATOM 1502 O O . GLN A 1 199 ? -7.907 24.195 -42.908 1.00 34.73 199 GLN A O 1
ATOM 1508 N N . LYS A 1 200 ? -8.068 25.652 -44.616 1.00 32.54 200 LYS A N 1
ATOM 1509 C CA . LYS A 1 200 ? -7.586 24.693 -45.603 1.00 30.08 200 LYS A CA 1
ATOM 1510 C C . LYS A 1 200 ? -6.195 24.197 -45.228 1.00 32.35 200 LYS A C 1
ATOM 1511 O O . LYS A 1 200 ? -5.951 22.989 -45.156 1.00 39.43 200 LYS A O 1
ATOM 1517 N N . SER A 1 201 ? -5.290 25.142 -44.983 1.00 28.78 201 SER A N 1
ATOM 1518 C CA . SER A 1 201 ? -3.917 24.822 -44.615 1.00 30.61 201 SER A CA 1
ATOM 1519 C C . SER A 1 201 ? -3.847 23.913 -43.403 1.00 31.78 201 SER A C 1
ATOM 1520 O O . SER A 1 201 ? -3.068 22.959 -43.373 1.00 35.67 201 SER A O 1
ATOM 1523 N N . PHE A 1 202 ? -4.653 24.216 -42.391 1.00 34.23 202 PHE A N 1
ATOM 1524 C CA . PHE A 1 202 ? -4.631 23.420 -41.175 1.00 38.34 202 PHE A CA 1
ATOM 1525 C C . PHE A 1 202 ? -5.052 21.989 -41.449 1.00 35.85 202 PHE A C 1
ATOM 1526 O O . PHE A 1 202 ? -4.476 21.047 -40.909 1.00 33.64 202 PHE A O 1
ATOM 1534 N N . ILE A 1 203 ? -6.062 21.825 -42.289 1.00 31.17 203 ILE A N 1
ATOM 1535 C CA . ILE A 1 203 ? -6.531 20.488 -42.601 1.00 29.78 203 ILE A CA 1
ATOM 1536 C C . ILE A 1 203 ? -5.453 19.693 -43.343 1.00 24.64 203 ILE A C 1
ATOM 1537 O O . ILE A 1 203 ? -5.251 18.515 -43.069 1.00 32.20 203 ILE A O 1
ATOM 1542 N N . ALA A 1 204 ? -4.733 20.350 -44.245 1.00 27.95 204 ALA A N 1
ATOM 1543 C CA . ALA A 1 204 ? -3.606 19.719 -44.938 1.00 25.25 204 ALA A CA 1
ATOM 1544 C C . ALA A 1 204 ? -2.605 19.035 -44.000 1.00 21.22 204 ALA A C 1
ATOM 1545 O O . ALA A 1 204 ? -1.952 18.056 -44.380 1.00 21.62 204 ALA A O 1
ATOM 1547 N N . THR A 1 205 ? -2.470 19.541 -42.780 1.00 19.31 205 THR A N 1
ATOM 1548 C CA . THR A 1 205 ? -1.570 18.898 -41.816 1.00 22.26 205 THR A CA 1
ATOM 1549 C C . THR A 1 205 ? -2.104 17.544 -41.339 1.00 18.31 205 THR A C 1
ATOM 1550 O O . THR A 1 205 ? -1.384 16.783 -40.697 1.00 19.56 205 THR A O 1
ATOM 1554 N N . LYS A 1 206 ? -3.359 17.237 -41.655 1.00 15.58 206 LYS A N 1
ATOM 1555 C CA . LYS A 1 206 ? -3.947 15.982 -41.179 1.00 21.79 206 LYS A CA 1
ATOM 1556 C C . LYS A 1 206 ? -3.943 14.897 -42.267 1.00 18.69 206 LYS A C 1
ATOM 1557 O O . LYS A 1 206 ? -4.319 13.764 -42.028 1.00 15.97 206 LYS A O 1
ATOM 1563 N N . ILE A 1 207 ? -3.498 15.258 -43.461 1.00 17.45 207 ILE A N 1
ATOM 1564 C CA . ILE A 1 207 ? -3.454 14.337 -44.589 1.00 10.30 207 ILE A CA 1
ATOM 1565 C C . ILE A 1 207 ? -1.980 14.061 -44.911 1.00 22.52 207 ILE A C 1
ATOM 1566 O O . ILE A 1 207 ? -1.220 14.992 -45.165 1.00 19.66 207 ILE A O 1
ATOM 1571 N N . PRO A 1 208 ? -1.567 12.782 -44.890 1.00 20.96 208 PRO A N 1
ATOM 1572 C CA . PRO A 1 208 ? -0.156 12.454 -45.087 1.00 20.71 208 PRO A CA 1
ATOM 1573 C C . PRO A 1 208 ? 0.488 13.110 -46.315 1.00 25.88 208 PRO A C 1
ATOM 1574 O O . PRO A 1 208 ? 1.524 13.751 -46.142 1.00 26.71 208 PRO A O 1
ATOM 1578 N N . SER A 1 209 ? -0.112 12.986 -47.497 1.00 23.47 209 SER A N 1
ATOM 1579 C CA . SER A 1 209 ? 0.434 13.607 -48.706 1.00 25.21 209 SER A CA 1
ATOM 1580 C C . SER A 1 209 ? 0.270 15.112 -48.661 1.00 30.56 209 SER A C 1
ATOM 1581 O O . SER A 1 209 ? 0.954 15.846 -49.369 1.00 36.38 209 SER A O 1
ATOM 1584 N N . GLY A 1 210 ? -0.647 15.578 -47.828 1.00 23.45 210 GLY A N 1
ATOM 1585 C CA . GLY A 1 210 ? -0.948 16.997 -47.790 1.00 19.91 210 GLY A CA 1
ATOM 1586 C C . GLY A 1 210 ? -1.773 17.446 -48.983 1.00 22.81 210 GLY A C 1
ATOM 1587 O O . GLY A 1 210 ? -1.899 18.652 -49.219 1.00 20.56 210 GLY A O 1
ATOM 1588 N N . GLN A 1 211 ? -2.343 16.484 -49.717 1.00 15.80 211 GLN A N 1
ATOM 1589 C CA . GLN A 1 211 ? -3.199 16.760 -50.884 1.00 22.91 211 GLN A CA 1
ATOM 1590 C C . GLN A 1 211 ? -4.702 16.726 -50.554 1.00 24.16 211 GLN A C 1
ATOM 1591 O O . GLN A 1 211 ? -5.172 15.867 -49.801 1.00 16.05 211 GLN A O 1
ATOM 1597 N N . ILE A 1 212 ? -5.463 17.645 -51.138 1.00 23.91 212 ILE A N 1
ATOM 1598 C CA . ILE A 1 212 ? -6.911 17.594 -51.017 1.00 20.97 212 ILE A CA 1
ATOM 1599 C C . ILE A 1 212 ? -7.448 16.777 -52.171 1.00 15.30 212 ILE A C 1
ATOM 1600 O O . ILE A 1 212 ? -7.054 16.983 -53.305 1.00 14.37 212 ILE A O 1
ATOM 1605 N N . GLY A 1 213 ? -8.353 15.850 -51.886 1.00 18.94 213 GLY A N 1
ATOM 1606 C CA . GLY A 1 213 ? -8.877 14.990 -52.925 1.00 16.48 213 GLY A CA 1
ATOM 1607 C C . GLY A 1 213 ? -9.804 15.736 -53.870 1.00 21.90 213 GLY A C 1
ATOM 1608 O O . GLY A 1 213 ? -10.027 16.932 -53.711 1.00 22.55 213 GLY A O 1
ATOM 1609 N N . GLU A 1 214 ? -10.361 15.025 -54.844 1.00 21.82 214 GLU A N 1
ATOM 1610 C CA . GLU A 1 214 ? -11.298 15.633 -55.793 1.00 26.84 214 GLU A CA 1
ATOM 1611 C C . GLU A 1 214 ? -12.560 14.769 -55.927 1.00 23.79 214 GLU A C 1
ATOM 1612 O O . GLU A 1 214 ? -12.557 13.616 -55.527 1.00 16.46 214 GLU A O 1
ATOM 1618 N N . PRO A 1 215 ? -13.650 15.334 -56.466 1.00 24.87 215 PRO A N 1
ATOM 1619 C CA . PRO A 1 215 ? -14.864 14.522 -56.599 1.00 22.04 215 PRO A CA 1
ATOM 1620 C C . PRO A 1 215 ? -14.634 13.237 -57.390 1.00 25.82 215 PRO A C 1
ATOM 1621 O O . PRO A 1 215 ? -15.232 12.213 -57.057 1.00 22.17 215 PRO A O 1
ATOM 1625 N N . LYS A 1 216 ? -13.780 13.265 -58.406 1.00 18.46 216 LYS A N 1
ATOM 1626 C CA . LYS A 1 216 ? -13.523 12.039 -59.159 1.00 15.45 216 LYS A CA 1
ATOM 1627 C C . LYS A 1 216 ? -13.046 10.906 -58.242 1.00 20.82 216 LYS A C 1
ATOM 1628 O O . LYS A 1 216 ? -13.334 9.722 -58.479 1.00 22.15 216 LYS A O 1
ATOM 1634 N N . ASP A 1 217 ? -12.342 11.271 -57.174 1.00 15.75 217 ASP A N 1
ATOM 1635 C CA . ASP A 1 217 ? -11.822 10.267 -56.245 1.00 11.23 217 ASP A CA 1
ATOM 1636 C C . ASP A 1 217 ? -12.954 9.424 -55.640 1.00 15.50 217 ASP A C 1
ATOM 1637 O O . ASP A 1 217 ? -12.845 8.213 -55.520 1.00 13.98 217 ASP A O 1
ATOM 1642 N N . ILE A 1 218 ? -14.040 10.085 -55.259 1.00 19.39 218 ILE A N 1
ATOM 1643 C CA . ILE A 1 218 ? -15.195 9.426 -54.657 1.00 19.77 218 ILE A CA 1
ATOM 1644 C C . ILE A 1 218 ? -15.974 8.680 -55.733 1.00 18.69 218 ILE A C 1
ATOM 1645 O O . ILE A 1 218 ? -16.419 7.546 -55.540 1.00 16.07 218 ILE A O 1
ATOM 1650 N N . ALA A 1 219 ? -16.116 9.330 -56.881 1.00 15.85 219 ALA A N 1
ATOM 1651 C CA . ALA A 1 219 ? -16.884 8.775 -57.975 1.00 15.56 219 ALA A CA 1
ATOM 1652 C C . ALA A 1 219 ? -16.255 7.461 -58.428 1.00 15.27 219 ALA A C 1
ATOM 1653 O O . ALA A 1 219 ? -16.956 6.490 -58.710 1.00 14.95 219 ALA A O 1
ATOM 1655 N N . ALA A 1 220 ? -14.926 7.423 -58.470 1.00 20.89 220 ALA A N 1
ATOM 1656 C CA . ALA A 1 220 ? -14.198 6.212 -58.844 1.00 21.40 220 ALA A CA 1
ATOM 1657 C C . ALA A 1 220 ? -14.461 5.025 -57.901 1.00 21.27 220 ALA A C 1
ATOM 1658 O O . ALA A 1 220 ? -14.649 3.875 -58.345 1.00 18.04 220 ALA A O 1
ATOM 1660 N N . ALA A 1 221 ? -14.471 5.290 -56.603 1.00 16.30 221 ALA A N 1
ATOM 1661 C CA . ALA A 1 221 ? -14.734 4.217 -55.646 1.00 11.50 221 ALA A CA 1
ATOM 1662 C C . ALA A 1 221 ? -16.178 3.727 -55.737 1.00 15.32 221 ALA A C 1
ATOM 1663 O O . ALA A 1 221 ? -16.444 2.519 -55.685 1.00 14.84 221 ALA A O 1
ATOM 1665 N N . VAL A 1 222 ? -17.098 4.683 -55.853 1.00 14.49 222 VAL A N 1
ATOM 1666 C CA . VAL A 1 222 ? -18.529 4.412 -55.989 1.00 15.39 222 VAL A CA 1
ATOM 1667 C C . VAL A 1 222 ? -18.806 3.568 -57.231 1.00 14.68 222 VAL A C 1
ATOM 1668 O O . VAL A 1 222 ? -19.520 2.557 -57.175 1.00 13.79 222 VAL A O 1
ATOM 1672 N N . ALA A 1 223 ? -18.227 3.981 -58.353 1.00 13.45 223 ALA A N 1
ATOM 1673 C CA . ALA A 1 223 ? -18.449 3.279 -59.612 1.00 12.93 223 ALA A CA 1
ATOM 1674 C C . ALA A 1 223 ? -17.869 1.868 -59.527 1.00 17.30 223 ALA A C 1
ATOM 1675 O O . ALA A 1 223 ? -18.463 0.911 -60.021 1.00 17.81 223 ALA A O 1
ATOM 1677 N N . PHE A 1 224 ? -16.714 1.736 -58.880 1.00 18.44 224 PHE A N 1
ATOM 1678 C CA . PHE A 1 224 ? -16.165 0.407 -58.642 1.00 14.73 224 PHE A CA 1
ATOM 1679 C C . PHE A 1 224 ? -17.204 -0.434 -57.914 1.00 11.46 224 PHE A C 1
ATOM 1680 O O . PHE A 1 224 ? -17.680 -1.438 -58.448 1.00 16.10 224 PHE A O 1
ATOM 1688 N N . LEU A 1 225 ? -17.586 -0.014 -56.716 1.00 10.04 225 LEU A N 1
ATOM 1689 C CA . LEU A 1 225 ? -18.536 -0.800 -55.909 1.00 8.58 225 LEU A CA 1
ATOM 1690 C C . LEU A 1 225 ? -19.832 -1.114 -56.653 1.00 7.51 225 LEU A C 1
ATOM 1691 O O . LEU A 1 225 ? -20.430 -2.157 -56.445 1.00 13.85 225 LEU A O 1
ATOM 1696 N N . ALA A 1 226 ? -20.242 -0.207 -57.543 1.00 17.84 226 ALA A N 1
ATOM 1697 C CA . ALA A 1 226 ? -21.464 -0.364 -58.328 1.00 15.69 226 ALA A CA 1
ATOM 1698 C C . ALA A 1 226 ? -21.315 -1.406 -59.432 1.00 16.12 226 ALA A C 1
ATOM 1699 O O . ALA A 1 226 ? -22.303 -2.007 -59.863 1.00 16.10 226 ALA A O 1
ATOM 1701 N N . SER A 1 227 ? -20.081 -1.612 -59.885 1.00 17.38 227 SER A N 1
ATOM 1702 C CA . SER A 1 227 ? -19.811 -2.517 -60.997 1.00 20.49 227 SER A CA 1
ATOM 1703 C C . SER A 1 227 ? -20.044 -3.980 -60.617 1.00 20.32 227 SER A C 1
ATOM 1704 O O . SER A 1 227 ? -20.096 -4.333 -59.438 1.00 21.65 227 SER A O 1
ATOM 1707 N N . GLU A 1 228 ? -20.172 -4.838 -61.622 1.00 14.77 228 GLU A N 1
ATOM 1708 C CA . GLU A 1 228 ? -20.450 -6.242 -61.364 1.00 17.01 228 GLU A CA 1
ATOM 1709 C C . GLU A 1 228 ? -19.276 -6.955 -60.698 1.00 18.80 228 GLU A C 1
ATOM 1710 O O . GLU A 1 228 ? -19.474 -7.909 -59.951 1.00 17.99 228 GLU A O 1
ATOM 1716 N N . GLU A 1 229 ? -18.055 -6.506 -60.958 1.00 16.76 229 GLU A N 1
ATOM 1717 C CA . GLU A 1 229 ? -16.900 -7.208 -60.408 1.00 20.42 229 GLU A CA 1
ATOM 1718 C C . GLU A 1 229 ? -16.714 -6.944 -58.908 1.00 19.64 229 GLU A C 1
ATOM 1719 O O . GLU A 1 229 ? -15.830 -7.534 -58.280 1.00 20.26 229 GLU A O 1
ATOM 1725 N N . ALA A 1 230 ? -17.546 -6.054 -58.353 1.00 20.63 230 ALA A N 1
ATOM 1726 C CA . ALA A 1 230 ? -17.584 -5.765 -56.917 1.00 14.24 230 ALA A CA 1
ATOM 1727 C C . ALA A 1 230 ? -18.654 -6.590 -56.212 1.00 15.80 230 ALA A C 1
ATOM 1728 O O . ALA A 1 230 ? -19.087 -6.247 -55.097 1.00 13.72 230 ALA A O 1
ATOM 1730 N N . LYS A 1 231 ? -19.088 -7.663 -56.858 1.00 10.27 231 LYS A N 1
ATOM 1731 C CA . LYS A 1 231 ? -20.226 -8.441 -56.351 1.00 17.80 231 LYS A CA 1
ATOM 1732 C C . LYS A 1 231 ? -20.026 -9.087 -54.963 1.00 11.15 231 LYS A C 1
ATOM 1733 O O . LYS A 1 231 ? -20.982 -9.344 -54.252 1.00 14.60 231 LYS A O 1
ATOM 1739 N N . TYR A 1 232 ? -18.788 -9.348 -54.581 1.00 11.86 232 TYR A N 1
ATOM 1740 C CA . TYR A 1 232 ? -18.523 -10.028 -53.319 1.00 9.53 232 TYR A CA 1
ATOM 1741 C C . TYR A 1 232 ? -18.124 -9.067 -52.201 1.00 15.96 232 TYR A C 1
ATOM 1742 O O . TYR A 1 232 ? -17.656 -9.495 -51.156 1.00 14.71 232 TYR A O 1
ATOM 1751 N N . ILE A 1 233 ? -18.293 -7.769 -52.438 1.00 12.50 233 ILE A N 1
ATOM 1752 C CA . ILE A 1 233 ? -18.058 -6.774 -51.405 1.00 10.79 233 ILE A CA 1
ATOM 1753 C C . ILE A 1 233 ? -19.394 -6.236 -50.887 1.00 11.46 233 ILE A C 1
ATOM 1754 O O . ILE A 1 233 ? -20.155 -5.643 -51.641 1.00 14.02 233 ILE A O 1
ATOM 1759 N N . THR A 1 234 ? -19.698 -6.460 -49.612 1.00 10.88 234 THR A N 1
ATOM 1760 C CA . THR A 1 234 ? -20.917 -5.871 -49.054 1.00 5.21 234 THR A CA 1
ATOM 1761 C C . THR A 1 234 ? -20.791 -5.629 -47.565 1.00 10.73 234 THR A C 1
ATOM 1762 O O . THR A 1 234 ? -20.077 -6.350 -46.863 1.00 8.82 234 THR A O 1
ATOM 1766 N N . GLY A 1 235 ? -21.471 -4.589 -47.093 1.00 8.94 235 GLY A N 1
ATOM 1767 C CA . GLY A 1 235 ? -21.439 -4.214 -45.688 1.00 9.44 235 GLY A CA 1
ATOM 1768 C C . GLY A 1 235 ? -20.171 -3.444 -45.337 1.00 10.31 235 GLY A C 1
ATOM 1769 O O . GLY A 1 235 ? -19.866 -3.256 -44.165 1.00 10.01 235 GLY A O 1
ATOM 1770 N N . GLN A 1 236 ? -19.425 -3.004 -46.350 1.00 6.10 236 GLN A N 1
ATOM 1771 C CA . GLN A 1 236 ? -18.115 -2.383 -46.113 1.00 9.19 236 GLN A CA 1
ATOM 1772 C C . GLN A 1 236 ? -18.141 -0.856 -46.177 1.00 12.53 236 GLN A C 1
ATOM 1773 O O . GLN A 1 236 ? -19.016 -0.268 -46.811 1.00 13.36 236 GLN A O 1
ATOM 1779 N N . THR A 1 237 ? -17.174 -0.222 -45.514 1.00 6.63 237 THR A N 1
ATOM 1780 C CA . THR A 1 237 ? -16.980 1.222 -45.609 1.00 5.01 237 THR A CA 1
ATOM 1781 C C . THR A 1 237 ? -15.629 1.466 -46.263 1.00 8.98 237 THR A C 1
ATOM 1782 O O . THR A 1 237 ? -14.599 1.073 -45.728 1.00 14.81 237 THR A O 1
ATOM 1786 N N . LEU A 1 238 ? -15.630 2.040 -47.455 1.00 5.84 238 LEU A N 1
ATOM 1787 C CA . LEU A 1 238 ? -14.379 2.301 -48.147 1.00 11.28 238 LEU A CA 1
ATOM 1788 C C . LEU A 1 238 ? -13.958 3.759 -47.916 1.00 11.76 238 LEU A C 1
ATOM 1789 O O . LEU A 1 238 ? -14.614 4.701 -48.402 1.00 12.81 238 LEU A O 1
ATOM 1794 N N . HIS A 1 239 ? -12.881 3.942 -47.156 1.00 7.83 239 HIS A N 1
ATOM 1795 C CA . HIS A 1 239 ? -12.406 5.276 -46.813 1.00 12.62 239 HIS A CA 1
ATOM 1796 C C . HIS A 1 239 ? -11.504 5.849 -47.909 1.00 18.12 239 HIS A C 1
ATOM 1797 O O . HIS A 1 239 ? -10.452 5.290 -48.230 1.00 10.09 239 HIS A O 1
ATOM 1804 N N . VAL A 1 240 ? -11.928 6.977 -48.464 1.00 11.63 240 VAL A N 1
ATOM 1805 C CA . VAL A 1 240 ? -11.192 7.650 -49.525 1.00 11.27 240 VAL A CA 1
ATOM 1806 C C . VAL A 1 240 ? -10.771 9.048 -49.025 1.00 13.94 240 VAL A C 1
ATOM 1807 O O . VAL A 1 240 ? -11.486 10.044 -49.193 1.00 13.66 240 VAL A O 1
ATOM 1811 N N . ASN A 1 241 ? -9.614 9.107 -48.368 1.00 15.05 241 ASN A N 1
ATOM 1812 C CA . ASN A 1 241 ? -9.280 10.264 -47.537 1.00 14.84 241 ASN A CA 1
ATOM 1813 C C . ASN A 1 241 ? -7.795 10.551 -47.460 1.00 18.34 241 ASN A C 1
ATOM 1814 O O . ASN A 1 241 ? -7.334 11.246 -46.548 1.00 20.92 241 ASN A O 1
ATOM 1819 N N . GLY A 1 242 ? -7.040 10.007 -48.410 1.00 17.46 242 GLY A N 1
ATOM 1820 C CA . GLY A 1 242 ? -5.620 10.293 -48.498 1.00 14.12 242 GLY A CA 1
ATOM 1821 C C . GLY A 1 242 ? -4.831 9.867 -47.277 1.00 15.65 242 GLY A C 1
ATOM 1822 O O . GLY A 1 242 ? -3.669 10.245 -47.124 1.00 12.48 242 GLY A O 1
ATOM 1823 N N . GLY A 1 243 ? -5.446 9.068 -46.412 1.00 14.36 243 GLY A N 1
ATOM 1824 C CA . GLY A 1 243 ? -4.736 8.529 -45.263 1.00 17.08 243 GLY A CA 1
ATOM 1825 C C . GLY A 1 243 ? -5.020 9.322 -44.004 1.00 16.44 243 GLY A C 1
ATOM 1826 O O . GLY A 1 243 ? -4.431 9.093 -42.949 1.00 19.01 243 GLY A O 1
ATOM 1835 N N . TYR A 1 245 ? -7.575 9.102 -42.162 1.00 14.83 245 TYR A N 1
ATOM 1836 C CA . TYR A 1 245 ? -8.040 8.122 -41.188 1.00 19.22 245 TYR A CA 1
ATOM 1837 C C . TYR A 1 245 ? -7.861 6.699 -41.740 1.00 15.14 245 TYR A C 1
ATOM 1838 O O . TYR A 1 245 ? -8.337 6.405 -42.817 1.00 15.05 245 TYR A O 1
ATOM 1855 N N . ALA A 1 247 ? -8.456 2.628 -41.011 1.00 25.27 247 ALA A N 1
ATOM 1856 C CA . ALA A 1 247 ? -9.493 1.935 -40.249 1.00 30.70 247 ALA A CA 1
ATOM 1857 C C . ALA A 1 247 ? -9.167 0.499 -39.817 1.00 28.44 247 ALA A C 1
ATOM 1858 O O . ALA A 1 247 ? -9.855 -0.053 -38.949 1.00 22.57 247 ALA A O 1
ATOM 1869 N N . SER B 1 2 ? -14.420 6.388 -4.689 1.00 57.50 2 SER B N 1
ATOM 1870 C CA . SER B 1 2 ? -14.193 7.777 -5.082 1.00 61.20 2 SER B CA 1
ATOM 1871 C C . SER B 1 2 ? -15.435 8.535 -5.486 1.00 50.85 2 SER B C 1
ATOM 1872 O O . SER B 1 2 ? -15.382 9.736 -5.713 1.00 52.67 2 SER B O 1
ATOM 1875 N N . LEU B 1 3 ? -16.543 7.836 -5.625 1.00 44.31 3 LEU B N 1
ATOM 1876 C CA . LEU B 1 3 ? -17.748 8.473 -6.126 1.00 43.03 3 LEU B CA 1
ATOM 1877 C C . LEU B 1 3 ? -18.543 9.233 -5.064 1.00 40.09 3 LEU B C 1
ATOM 1878 O O . LEU B 1 3 ? -19.582 9.800 -5.363 1.00 38.87 3 LEU B O 1
ATOM 1883 N N . ASN B 1 4 ? -18.059 9.254 -3.828 1.00 41.07 4 ASN B N 1
ATOM 1884 C CA . ASN B 1 4 ? -18.753 10.030 -2.803 1.00 50.40 4 ASN B CA 1
ATOM 1885 C C . ASN B 1 4 ? -18.833 11.484 -3.230 1.00 46.70 4 ASN B C 1
ATOM 1886 O O . ASN B 1 4 ? -17.868 12.056 -3.696 1.00 54.16 4 ASN B O 1
ATOM 1891 N N . GLU B 1 5 ? -20.006 12.067 -3.088 1.00 39.16 5 GLU B N 1
ATOM 1892 C CA . GLU B 1 5 ? -20.240 13.458 -3.451 1.00 46.76 5 GLU B CA 1
ATOM 1893 C C . GLU B 1 5 ? -20.452 13.655 -4.965 1.00 38.96 5 GLU B C 1
ATOM 1894 O O . GLU B 1 5 ? -20.678 14.763 -5.416 1.00 41.14 5 GLU B O 1
ATOM 1900 N N . LYS B 1 6 ? -20.396 12.574 -5.733 1.00 29.43 6 LYS B N 1
ATOM 1901 C CA . LYS B 1 6 ? -20.680 12.646 -7.160 1.00 24.41 6 LYS B CA 1
ATOM 1902 C C . LYS B 1 6 ? -22.149 12.360 -7.321 1.00 24.17 6 LYS B C 1
ATOM 1903 O O . LYS B 1 6 ? -22.679 11.503 -6.639 1.00 25.78 6 LYS B O 1
ATOM 1909 N N . VAL B 1 7 ? -22.812 13.072 -8.220 1.00 21.96 7 VAL B N 1
ATOM 1910 C CA . VAL B 1 7 ? -24.218 12.799 -8.492 1.00 15.04 7 VAL B CA 1
ATOM 1911 C C . VAL B 1 7 ? -24.389 12.123 -9.853 1.00 15.15 7 VAL B C 1
ATOM 1912 O O . VAL B 1 7 ? -23.832 12.567 -10.851 1.00 15.68 7 VAL B O 1
ATOM 1916 N N . ALA B 1 8 ? -25.159 11.042 -9.894 1.00 13.34 8 ALA B N 1
ATOM 1917 C CA . ALA B 1 8 ? -25.263 10.275 -11.125 1.00 13.09 8 ALA B CA 1
ATOM 1918 C C . ALA B 1 8 ? -26.710 10.158 -11.584 1.00 15.40 8 ALA B C 1
ATOM 1919 O O . ALA B 1 8 ? -27.621 10.041 -10.776 1.00 22.26 8 ALA B O 1
ATOM 1921 N N . LEU B 1 9 ? -26.906 10.222 -12.891 1.00 11.88 9 LEU B N 1
ATOM 1922 C CA . LEU B 1 9 ? -28.211 10.042 -13.489 1.00 17.06 9 LEU B CA 1
ATOM 1923 C C . LEU B 1 9 ? -28.166 8.829 -14.408 1.00 12.43 9 LEU B C 1
ATOM 1924 O O . LEU B 1 9 ? -27.361 8.781 -15.341 1.00 13.97 9 LEU B O 1
ATOM 1929 N N . VAL B 1 10 ? -29.023 7.857 -14.117 1.00 10.10 10 VAL B N 1
ATOM 1930 C CA . VAL B 1 10 ? -29.171 6.666 -14.942 1.00 13.84 10 VAL B CA 1
ATOM 1931 C C . VAL B 1 10 ? -30.583 6.635 -15.462 1.00 12.91 10 VAL B C 1
ATOM 1932 O O . VAL B 1 10 ? -31.522 6.505 -14.686 1.00 13.31 10 VAL B O 1
ATOM 1936 N N . THR B 1 11 ? -30.751 6.783 -16.772 1.00 13.53 11 THR B N 1
ATOM 1937 C CA . THR B 1 11 ? -32.095 6.742 -17.325 1.00 14.81 11 THR B CA 1
ATOM 1938 C C . THR B 1 11 ? -32.534 5.291 -17.464 1.00 19.87 11 THR B C 1
ATOM 1939 O O . THR B 1 11 ? -31.721 4.417 -17.775 1.00 19.56 11 THR B O 1
ATOM 1943 N N . GLY B 1 12 ? -33.817 5.029 -17.217 1.00 18.94 12 GLY B N 1
ATOM 1944 C CA . GLY B 1 12 ? -34.344 3.676 -17.330 1.00 15.07 12 GLY B CA 1
ATOM 1945 C C . GLY B 1 12 ? -33.737 2.723 -16.315 1.00 17.29 12 GLY B C 1
ATOM 1946 O O . GLY B 1 12 ? -33.247 1.633 -16.661 1.00 13.87 12 GLY B O 1
ATOM 1947 N N . ALA B 1 13 ? -33.738 3.134 -15.054 1.00 16.85 13 ALA B N 1
ATOM 1948 C CA . ALA B 1 13 ? -33.067 2.428 -13.967 1.00 18.09 13 ALA B CA 1
ATOM 1949 C C . ALA B 1 13 ? -33.948 1.485 -13.150 1.00 17.84 13 ALA B C 1
ATOM 1950 O O . ALA B 1 13 ? -33.516 0.937 -12.157 1.00 20.02 13 ALA B O 1
ATOM 1952 N N . SER B 1 14 ? -35.179 1.310 -13.587 1.00 27.64 14 SER B N 1
ATOM 1953 C CA . SER B 1 14 ? -36.155 0.507 -12.887 1.00 31.95 14 SER B CA 1
ATOM 1954 C C . SER B 1 14 ? -35.704 -0.953 -12.762 1.00 30.30 14 SER B C 1
ATOM 1955 O O . SER B 1 14 ? -35.878 -1.574 -11.724 1.00 24.99 14 SER B O 1
ATOM 1958 N N . ARG B 1 15 ? -35.092 -1.476 -13.816 1.00 26.29 15 ARG B N 1
ATOM 1959 C CA . ARG B 1 15 ? -34.680 -2.874 -13.845 1.00 29.06 15 ARG B CA 1
ATOM 1960 C C . ARG B 1 15 ? -33.512 -3.188 -14.795 1.00 25.94 15 ARG B C 1
ATOM 1961 O O . ARG B 1 15 ? -32.982 -2.307 -15.446 1.00 17.18 15 ARG B O 1
ATOM 1969 N N . GLY B 1 16 ? -33.077 -4.443 -14.797 1.00 23.63 16 GLY B N 1
ATOM 1970 C CA . GLY B 1 16 ? -32.036 -4.895 -15.699 1.00 21.09 16 GLY B CA 1
ATOM 1971 C C . GLY B 1 16 ? -30.715 -4.162 -15.607 1.00 15.49 16 GLY B C 1
ATOM 1972 O O . GLY B 1 16 ? -30.188 -3.970 -14.530 1.00 15.35 16 GLY B O 1
ATOM 1973 N N . ILE B 1 17 ? -30.192 -3.742 -16.756 1.00 13.78 17 ILE B N 1
ATOM 1974 C CA . ILE B 1 17 ? -28.896 -3.079 -16.808 1.00 19.60 17 ILE B CA 1
ATOM 1975 C C . ILE B 1 17 ? -28.904 -1.741 -16.076 1.00 19.32 17 ILE B C 1
ATOM 1976 O O . ILE B 1 17 ? -27.999 -1.439 -15.313 1.00 17.56 17 ILE B O 1
ATOM 1981 N N . GLY B 1 18 ? -29.926 -0.935 -16.310 1.00 17.54 18 GLY B N 1
ATOM 1982 C CA . GLY B 1 18 ? -30.007 0.340 -15.631 1.00 16.36 18 GLY B CA 1
ATOM 1983 C C . GLY B 1 18 ? -29.998 0.165 -14.122 1.00 12.18 18 GLY B C 1
ATOM 1984 O O . GLY B 1 18 ? -29.288 0.880 -13.419 1.00 15.10 18 GLY B O 1
ATOM 1985 N N . PHE B 1 19 ? -30.793 -0.768 -13.610 1.00 11.21 19 PHE B N 1
ATOM 1986 C CA . PHE B 1 19 ? -30.861 -0.923 -12.155 1.00 13.69 19 PHE B CA 1
ATOM 1987 C C . PHE B 1 19 ? -29.514 -1.379 -11.621 1.00 17.02 19 PHE B C 1
ATOM 1988 O O . PHE B 1 19 ? -29.071 -0.892 -10.593 1.00 18.32 19 PHE B O 1
ATOM 1996 N N . GLU B 1 20 ? -28.859 -2.313 -12.312 1.00 14.67 20 GLU B N 1
ATOM 1997 C CA . GLU B 1 20 ? -27.560 -2.781 -11.836 1.00 11.20 20 GLU B CA 1
ATOM 1998 C C . GLU B 1 20 ? -26.533 -1.641 -11.889 1.00 14.26 20 GLU B C 1
ATOM 1999 O O . GLU B 1 20 ? -25.674 -1.534 -11.006 1.00 16.04 20 GLU B O 1
ATOM 2005 N N . VAL B 1 21 ? -26.614 -0.805 -12.927 1.00 13.34 21 VAL B N 1
ATOM 2006 C CA . VAL B 1 21 ? -25.720 0.350 -13.022 1.00 16.86 21 VAL B CA 1
ATOM 2007 C C . VAL B 1 21 ? -25.947 1.291 -11.838 1.00 16.84 21 VAL B C 1
ATOM 2008 O O . VAL B 1 21 ? -25.002 1.790 -11.227 1.00 19.60 21 VAL B O 1
ATOM 2012 N N . ALA B 1 22 ? -27.208 1.522 -11.495 1.00 18.62 22 ALA B N 1
ATOM 2013 C CA . ALA B 1 22 ? -27.509 2.405 -10.381 1.00 15.95 22 ALA B CA 1
ATOM 2014 C C . ALA B 1 22 ? -26.909 1.811 -9.113 1.00 15.72 22 ALA B C 1
ATOM 2015 O O . ALA B 1 22 ? -26.249 2.506 -8.332 1.00 16.92 22 ALA B O 1
ATOM 2017 N N . HIS B 1 23 ? -27.094 0.507 -8.941 1.00 17.85 23 HIS B N 1
ATOM 2018 C CA . HIS B 1 23 ? -26.546 -0.187 -7.779 1.00 20.01 23 HIS B CA 1
ATOM 2019 C C . HIS B 1 23 ? -25.011 -0.121 -7.723 1.00 23.00 23 HIS B C 1
ATOM 2020 O O . HIS B 1 23 ? -24.433 0.074 -6.650 1.00 23.42 23 HIS B O 1
ATOM 2027 N N . ALA B 1 24 ? -24.356 -0.270 -8.874 1.00 20.71 24 ALA B N 1
ATOM 2028 C CA . ALA B 1 24 ? -22.895 -0.197 -8.933 1.00 20.37 24 ALA B CA 1
ATOM 2029 C C . ALA B 1 24 ? -22.380 1.186 -8.514 1.00 17.60 24 ALA B C 1
ATOM 2030 O O . ALA B 1 24 ? -21.480 1.291 -7.671 1.00 25.53 24 ALA B O 1
ATOM 2032 N N . LEU B 1 25 ? -22.948 2.239 -9.095 1.00 14.48 25 LEU B N 1
ATOM 2033 C CA . LEU B 1 25 ? -22.533 3.613 -8.770 1.00 12.44 25 LEU B CA 1
ATOM 2034 C C . LEU B 1 25 ? -22.805 3.949 -7.310 1.00 14.76 25 LEU B C 1
ATOM 2035 O O . LEU B 1 25 ? -21.940 4.476 -6.614 1.00 21.50 25 LEU B O 1
ATOM 2040 N N . ALA B 1 26 ? -24.005 3.621 -6.844 1.00 19.94 26 ALA B N 1
ATOM 2041 C CA . ALA B 1 26 ? -24.352 3.806 -5.437 1.00 19.43 26 ALA B CA 1
ATOM 2042 C C . ALA B 1 26 ? -23.339 3.101 -4.541 1.00 23.86 26 ALA B C 1
ATOM 2043 O O . ALA B 1 26 ? -22.930 3.630 -3.502 1.00 24.21 26 ALA B O 1
ATOM 2045 N N . SER B 1 27 ? -22.944 1.898 -4.948 1.00 24.45 27 SER B N 1
ATOM 2046 C CA . SER B 1 27 ? -22.004 1.094 -4.173 1.00 29.85 27 SER B CA 1
ATOM 2047 C C . SER B 1 27 ? -20.669 1.798 -3.995 1.00 33.15 27 SER B C 1
ATOM 2048 O O . SER B 1 27 ? -19.929 1.501 -3.062 1.00 33.99 27 SER B O 1
ATOM 2051 N N . LYS B 1 28 ? -20.357 2.719 -4.904 1.00 33.10 28 LYS B N 1
ATOM 2052 C CA . LYS B 1 28 ? -19.143 3.518 -4.805 1.00 27.89 28 LYS B CA 1
ATOM 2053 C C . LYS B 1 28 ? -19.457 4.860 -4.133 1.00 31.26 28 LYS B C 1
ATOM 2054 O O . LYS B 1 28 ? -18.634 5.777 -4.121 1.00 32.18 28 LYS B O 1
ATOM 2060 N N . GLY B 1 29 ? -20.661 4.960 -3.576 1.00 28.92 29 GLY B N 1
ATOM 2061 C CA . GLY B 1 29 ? -21.056 6.109 -2.782 1.00 23.91 29 GLY B CA 1
ATOM 2062 C C . GLY B 1 29 ? -21.637 7.270 -3.564 1.00 23.64 29 GLY B C 1
ATOM 2063 O O . GLY B 1 29 ? -21.789 8.363 -3.026 1.00 29.62 29 GLY B O 1
ATOM 2064 N N . ALA B 1 30 ? -21.950 7.047 -4.833 1.00 18.30 30 ALA B N 1
ATOM 2065 C CA . ALA B 1 30 ? -22.603 8.072 -5.640 1.00 22.88 30 ALA B CA 1
ATOM 2066 C C . ALA B 1 30 ? -24.046 8.266 -5.157 1.00 25.91 30 ALA B C 1
ATOM 2067 O O . ALA B 1 30 ? -24.662 7.338 -4.629 1.00 24.02 30 ALA B O 1
ATOM 2069 N N . THR B 1 31 ? -24.571 9.477 -5.308 1.00 21.91 31 THR B N 1
ATOM 2070 C CA . THR B 1 31 ? -25.999 9.710 -5.129 1.00 19.74 31 THR B CA 1
ATOM 2071 C C . THR B 1 31 ? -26.622 9.451 -6.494 1.00 21.76 31 THR B C 1
ATOM 2072 O O . THR B 1 31 ? -26.243 10.075 -7.474 1.00 23.08 31 THR B O 1
ATOM 2076 N N . VAL B 1 32 ? -27.557 8.517 -6.566 1.00 14.99 32 VAL B N 1
ATOM 2077 C CA . VAL B 1 32 ? -28.091 8.104 -7.854 1.00 19.32 32 VAL B CA 1
ATOM 2078 C C . VAL B 1 32 ? -29.524 8.567 -8.125 1.00 18.66 32 VAL B C 1
ATOM 2079 O O . VAL B 1 32 ? -30.448 8.274 -7.365 1.00 26.55 32 VAL B O 1
ATOM 2083 N N . VAL B 1 33 ? -29.699 9.297 -9.216 1.00 14.80 33 VAL B N 1
ATOM 2084 C CA . VAL B 1 33 ? -31.029 9.653 -9.681 1.00 21.61 33 VAL B CA 1
ATOM 2085 C C . VAL B 1 33 ? -31.397 8.657 -10.766 1.00 26.06 33 VAL B C 1
ATOM 2086 O O . VAL B 1 33 ? -30.738 8.598 -11.801 1.00 23.78 33 VAL B O 1
ATOM 2090 N N . GLY B 1 34 ? -32.425 7.853 -10.519 1.00 24.98 34 GLY B N 1
ATOM 2091 C CA . GLY B 1 34 ? -32.866 6.888 -11.506 1.00 17.10 34 GLY B CA 1
ATOM 2092 C C . GLY B 1 34 ? -34.189 7.337 -12.081 1.00 20.13 34 GLY B C 1
ATOM 2093 O O . GLY B 1 34 ? -35.002 7.907 -11.374 1.00 17.55 34 GLY B O 1
ATOM 2094 N N . THR B 1 35 ? -34.406 7.095 -13.364 1.00 22.48 35 THR B N 1
ATOM 2095 C CA . THR B 1 35 ? -35.647 7.505 -13.983 1.00 21.56 35 THR B CA 1
ATOM 2096 C C . THR B 1 35 ? -36.433 6.317 -14.515 1.00 22.54 35 THR B C 1
ATOM 2097 O O . THR B 1 35 ? -35.868 5.284 -14.874 1.00 18.03 35 THR B O 1
ATOM 2101 N N . ALA B 1 36 ? -37.747 6.487 -14.563 1.00 25.03 36 ALA B N 1
ATOM 2102 C CA . ALA B 1 36 ? -38.650 5.511 -15.132 1.00 18.28 36 ALA B CA 1
ATOM 2103 C C . ALA B 1 36 ? -39.755 6.313 -15.790 1.00 23.99 36 ALA B C 1
ATOM 2104 O O . ALA B 1 36 ? -39.901 7.504 -15.513 1.00 18.43 36 ALA B O 1
ATOM 2106 N N . THR B 1 37 ? -40.522 5.676 -16.668 1.00 24.76 37 THR B N 1
ATOM 2107 C CA . THR B 1 37 ? -41.602 6.358 -17.368 1.00 24.86 37 THR B CA 1
ATOM 2108 C C . THR B 1 37 ? -42.879 6.489 -16.534 1.00 24.12 37 THR B C 1
ATOM 2109 O O . THR B 1 37 ? -43.742 7.311 -16.847 1.00 27.22 37 THR B O 1
ATOM 2113 N N . SER B 1 38 ? -43.012 5.698 -15.477 1.00 25.40 38 SER B N 1
ATOM 2114 C CA . SER B 1 38 ? -44.203 5.799 -14.628 1.00 30.91 38 SER B CA 1
ATOM 2115 C C . SER B 1 38 ? -43.856 6.166 -13.199 1.00 32.97 38 SER B C 1
ATOM 2116 O O . SER B 1 38 ? -42.774 5.855 -12.712 1.00 30.70 38 SER B O 1
ATOM 2119 N N . GLN B 1 39 ? -44.793 6.804 -12.516 1.00 38.84 39 GLN B N 1
ATOM 2120 C CA . GLN B 1 39 ? -44.558 7.233 -11.147 1.00 46.55 39 GLN B CA 1
ATOM 2121 C C . GLN B 1 39 ? -44.358 6.035 -10.233 1.00 44.87 39 GLN B C 1
ATOM 2122 O O . GLN B 1 39 ? -43.545 6.081 -9.311 1.00 44.45 39 GLN B O 1
ATOM 2128 N N . ALA B 1 40 ? -45.099 4.964 -10.498 1.00 41.62 40 ALA B N 1
ATOM 2129 C CA . ALA B 1 40 ? -45.002 3.755 -9.689 1.00 46.15 40 ALA B CA 1
ATOM 2130 C C . ALA B 1 40 ? -43.597 3.174 -9.771 1.00 43.25 40 ALA B C 1
ATOM 2131 O O . ALA B 1 40 ? -43.002 2.814 -8.752 1.00 40.28 40 ALA B O 1
ATOM 2133 N N . SER B 1 41 ? -43.068 3.097 -10.989 1.00 37.22 41 SER B N 1
ATOM 2134 C CA . SER B 1 41 ? -41.730 2.564 -11.220 1.00 39.61 41 SER B CA 1
ATOM 2135 C C . SER B 1 41 ? -40.648 3.463 -10.645 1.00 34.19 41 SER B C 1
ATOM 2136 O O . SER B 1 41 ? -39.631 2.975 -10.152 1.00 33.87 41 SER B O 1
ATOM 2139 N N . ALA B 1 42 ? -40.841 4.775 -10.727 1.00 28.78 42 ALA B N 1
ATOM 2140 C CA . ALA B 1 42 ? -39.843 5.686 -10.166 1.00 31.13 42 ALA B CA 1
ATOM 2141 C C . ALA B 1 42 ? -39.735 5.454 -8.661 1.00 32.96 42 ALA B C 1
ATOM 2142 O O . ALA B 1 42 ? -38.640 5.286 -8.124 1.00 32.62 42 ALA B O 1
ATOM 2144 N N . GLU B 1 43 ? -40.884 5.410 -7.991 1.00 31.26 43 GLU B N 1
ATOM 2145 C CA . GLU B 1 43 ? -40.923 5.171 -6.552 1.00 34.08 43 GLU B CA 1
ATOM 2146 C C . GLU B 1 43 ? -40.401 3.794 -6.156 1.00 35.47 43 GLU B C 1
ATOM 2147 O O . GLU B 1 43 ? -39.667 3.665 -5.183 1.00 42.18 43 GLU B O 1
ATOM 2153 N N . LYS B 1 44 ? -40.785 2.767 -6.903 1.00 32.38 44 LYS B N 1
ATOM 2154 C CA . LYS B 1 44 ? -40.273 1.423 -6.666 1.00 32.09 44 LYS B CA 1
ATOM 2155 C C . LYS B 1 44 ? -38.750 1.397 -6.744 1.00 38.18 44 LYS B C 1
ATOM 2156 O O . LYS B 1 44 ? -38.080 0.703 -5.963 1.00 37.99 44 LYS B O 1
ATOM 2162 N N . PHE B 1 45 ? -38.204 2.136 -7.704 1.00 30.76 45 PHE B N 1
ATOM 2163 C CA . PHE B 1 45 ? -36.757 2.221 -7.847 1.00 29.78 45 PHE B CA 1
ATOM 2164 C C . PHE B 1 45 ? -36.154 2.853 -6.601 1.00 29.28 45 PHE B C 1
ATOM 2165 O O . PHE B 1 45 ? -35.214 2.321 -5.997 1.00 31.59 45 PHE B O 1
ATOM 2173 N N . GLU B 1 46 ? -36.702 4.004 -6.242 1.00 25.76 46 GLU B N 1
ATOM 2174 C CA . GLU B 1 46 ? -36.189 4.811 -5.150 1.00 29.45 46 GLU B CA 1
ATOM 2175 C C . GLU B 1 46 ? -36.241 4.027 -3.865 1.00 37.63 46 GLU B C 1
ATOM 2176 O O . GLU B 1 46 ? -35.271 3.985 -3.110 1.00 41.48 46 GLU B O 1
ATOM 2182 N N . ASN B 1 47 ? -37.384 3.398 -3.632 1.00 41.84 47 ASN B N 1
ATOM 2183 C CA . ASN B 1 47 ? -37.597 2.615 -2.426 1.00 46.21 47 ASN B CA 1
ATOM 2184 C C . ASN B 1 47 ? -36.633 1.445 -2.355 1.00 41.73 47 ASN B C 1
ATOM 2185 O O . ASN B 1 47 ? -36.091 1.145 -1.296 1.00 39.26 47 ASN B O 1
ATOM 2190 N N . SER B 1 48 ? -36.411 0.792 -3.486 1.00 37.55 48 SER B N 1
ATOM 2191 C CA . SER B 1 48 ? -35.464 -0.308 -3.535 1.00 34.64 48 SER B CA 1
ATOM 2192 C C . SER B 1 48 ? -34.044 0.174 -3.203 1.00 34.28 48 SER B C 1
ATOM 2193 O O . SER B 1 48 ? -33.398 -0.341 -2.287 1.00 34.53 48 SER B O 1
ATOM 2204 N N . LYS B 1 50 ? -33.056 3.024 -1.677 1.00 41.38 50 LYS B N 1
ATOM 2205 C CA . LYS B 1 50 ? -33.010 3.462 -0.291 1.00 51.34 50 LYS B CA 1
ATOM 2206 C C . LYS B 1 50 ? -33.070 2.248 0.638 1.00 53.12 50 LYS B C 1
ATOM 2207 O O . LYS B 1 50 ? -32.431 2.230 1.692 1.00 44.87 50 LYS B O 1
ATOM 2213 N N . GLU B 1 51 ? -33.835 1.237 0.230 1.00 60.33 51 GLU B N 1
ATOM 2214 C CA . GLU B 1 51 ? -33.939 -0.013 0.981 1.00 68.07 51 GLU B CA 1
ATOM 2215 C C . GLU B 1 51 ? -32.559 -0.586 1.270 1.00 53.33 51 GLU B C 1
ATOM 2216 O O . GLU B 1 51 ? -32.326 -1.176 2.326 1.00 53.90 51 GLU B O 1
ATOM 2222 N N . LYS B 1 52 ? -31.641 -0.397 0.331 1.00 37.45 52 LYS B N 1
ATOM 2223 C CA . LYS B 1 52 ? -30.305 -0.979 0.445 1.00 41.74 52 LYS B CA 1
ATOM 2224 C C . LYS B 1 52 ? -29.308 -0.018 1.097 1.00 42.45 52 LYS B C 1
ATOM 2225 O O . LYS B 1 52 ? -28.118 -0.293 1.164 1.00 39.09 52 LYS B O 1
ATOM 2231 N N . GLY B 1 53 ? -29.802 1.111 1.586 1.00 48.94 53 GLY B N 1
ATOM 2232 C CA . GLY B 1 53 ? -28.957 2.046 2.305 1.00 53.72 53 GLY B CA 1
ATOM 2233 C C . GLY B 1 53 ? -28.252 3.041 1.401 1.00 50.93 53 GLY B C 1
ATOM 2234 O O . GLY B 1 53 ? -27.320 3.730 1.825 1.00 45.99 53 GLY B O 1
ATOM 2235 N N . PHE B 1 54 ? -28.697 3.117 0.151 1.00 44.27 54 PHE B N 1
ATOM 2236 C CA . PHE B 1 54 ? -28.134 4.073 -0.787 1.00 41.05 54 PHE B CA 1
ATOM 2237 C C . PHE B 1 54 ? -28.946 5.362 -0.807 1.00 38.09 54 PHE B C 1
ATOM 2238 O O . PHE B 1 54 ? -30.129 5.369 -0.451 1.00 35.36 54 PHE B O 1
ATOM 2246 N N . LYS B 1 55 ? -28.310 6.457 -1.215 1.00 31.13 55 LYS B N 1
ATOM 2247 C CA . LYS B 1 55 ? -29.069 7.666 -1.486 1.00 36.55 55 LYS B CA 1
ATOM 2248 C C . LYS B 1 55 ? -29.419 7.714 -2.963 1.00 34.75 55 LYS B C 1
ATOM 2249 O O . LYS B 1 55 ? -28.552 7.592 -3.846 1.00 33.39 55 LYS B O 1
ATOM 2255 N N . ALA B 1 56 ? -30.712 7.867 -3.211 1.00 30.79 56 ALA B N 1
ATOM 2256 C CA . ALA B 1 56 ? -31.275 7.694 -4.532 1.00 25.00 56 ALA B CA 1
ATOM 2257 C C . ALA B 1 56 ? -32.535 8.518 -4.627 1.00 29.20 56 ALA B C 1
ATOM 2258 O O . ALA B 1 56 ? -33.168 8.820 -3.615 1.00 35.03 56 ALA B O 1
ATOM 2260 N N . ARG B 1 57 ? -32.886 8.885 -5.850 1.00 28.13 57 ARG B N 1
ATOM 2261 C CA . ARG B 1 57 ? -34.102 9.627 -6.124 1.00 30.47 57 ARG B CA 1
ATOM 2262 C C . ARG B 1 57 ? -34.688 9.049 -7.396 1.00 29.15 57 ARG B C 1
ATOM 2263 O O . ARG B 1 57 ? -33.996 8.943 -8.406 1.00 29.71 57 ARG B O 1
ATOM 2271 N N . GLY B 1 58 ? -35.950 8.642 -7.349 1.00 25.03 58 GLY B N 1
ATOM 2272 C CA . GLY B 1 58 ? -36.604 8.148 -8.544 1.00 23.65 58 GLY B CA 1
ATOM 2273 C C . GLY B 1 58 ? -37.501 9.211 -9.150 1.00 26.98 58 GLY B C 1
ATOM 2274 O O . GLY B 1 58 ? -38.392 9.719 -8.478 1.00 22.55 58 GLY B O 1
ATOM 2275 N N . LEU B 1 59 ? -37.264 9.558 -10.414 1.00 27.74 59 LEU B N 1
ATOM 2276 C CA . LEU B 1 59 ? -38.092 10.553 -11.085 1.00 24.41 59 LEU B CA 1
ATOM 2277 C C . LEU B 1 59 ? -38.690 10.016 -12.380 1.00 22.39 59 LEU B C 1
ATOM 2278 O O . LEU B 1 59 ? -38.168 9.073 -12.982 1.00 19.63 59 LEU B O 1
ATOM 2283 N N . VAL B 1 60 ? -39.782 10.636 -12.815 1.00 21.35 60 VAL B N 1
ATOM 2284 C CA . VAL B 1 60 ? -40.437 10.223 -14.042 1.00 23.59 60 VAL B CA 1
ATOM 2285 C C . VAL B 1 60 ? -39.795 10.934 -15.239 1.00 19.87 60 VAL B C 1
ATOM 2286 O O . VAL B 1 60 ? -39.542 12.137 -15.188 1.00 24.46 60 VAL B O 1
ATOM 2290 N N . LEU B 1 61 ? -39.522 10.173 -16.297 1.00 18.20 61 LEU B N 1
ATOM 2291 C CA . LEU B 1 61 ? -38.935 10.697 -17.533 1.00 16.89 61 LEU B CA 1
ATOM 2292 C C . LEU B 1 61 ? -39.247 9.795 -18.720 1.00 17.24 61 LEU B C 1
ATOM 2293 O O . LEU B 1 61 ? -38.983 8.597 -18.706 1.00 20.07 61 LEU B O 1
ATOM 2298 N N . ASN B 1 62 ? -39.809 10.381 -19.758 1.00 19.66 62 ASN B N 1
ATOM 2299 C CA . ASN B 1 62 ? -39.878 9.697 -21.025 1.00 16.54 62 ASN B CA 1
ATOM 2300 C C . ASN B 1 62 ? -38.837 10.335 -21.928 1.00 17.68 62 ASN B C 1
ATOM 2301 O O . ASN B 1 62 ? -39.029 11.447 -22.389 1.00 15.24 62 ASN B O 1
ATOM 2306 N N . ILE B 1 63 ? -37.716 9.653 -22.152 1.00 16.17 63 ILE B N 1
ATOM 2307 C CA . ILE B 1 63 ? -36.613 10.277 -22.877 1.00 21.03 63 ILE B CA 1
ATOM 2308 C C . ILE B 1 63 ? -36.970 10.563 -24.331 1.00 18.75 63 ILE B C 1
ATOM 2309 O O . ILE B 1 63 ? -36.190 11.195 -25.046 1.00 19.64 63 ILE B O 1
ATOM 2314 N N . SER B 1 64 ? -38.106 10.064 -24.787 1.00 14.51 64 SER B N 1
ATOM 2315 C CA . SER B 1 64 ? -38.571 10.290 -26.145 1.00 17.29 64 SER B CA 1
ATOM 2316 C C . SER B 1 64 ? -39.417 11.556 -26.304 1.00 19.79 64 SER B C 1
ATOM 2317 O O . SER B 1 64 ? -39.641 12.022 -27.407 1.00 14.59 64 SER B O 1
ATOM 2320 N N . ASP B 1 65 ? -39.862 12.100 -25.177 1.00 20.21 65 ASP B N 1
ATOM 2321 C CA . ASP B 1 65 ? -40.748 13.251 -25.146 1.00 22.34 65 ASP B CA 1
ATOM 2322 C C . ASP B 1 65 ? -39.992 14.488 -24.691 1.00 17.31 65 ASP B C 1
ATOM 2323 O O . ASP B 1 65 ? -39.526 14.547 -23.578 1.00 18.00 65 ASP B O 1
ATOM 2328 N N . ILE B 1 66 ? -39.919 15.488 -25.556 1.00 11.27 66 ILE B N 1
ATOM 2329 C CA . ILE B 1 66 ? -39.203 16.724 -25.265 1.00 14.52 66 ILE B CA 1
ATOM 2330 C C . ILE B 1 66 ? -39.778 17.475 -24.055 1.00 16.05 66 ILE B C 1
ATOM 2331 O O . ILE B 1 66 ? -39.051 18.020 -23.251 1.00 11.99 66 ILE B O 1
ATOM 2336 N N . GLU B 1 67 ? -41.100 17.503 -23.961 1.00 16.33 67 GLU B N 1
ATOM 2337 C CA . GLU B 1 67 ? -41.771 18.148 -22.838 1.00 23.03 67 GLU B CA 1
ATOM 2338 C C . GLU B 1 67 ? -41.415 17.425 -21.552 1.00 22.02 67 GLU B C 1
ATOM 2339 O O . GLU B 1 67 ? -41.151 18.044 -20.553 1.00 19.90 67 GLU B O 1
ATOM 2345 N N . SER B 1 68 ? -41.390 16.103 -21.604 1.00 21.49 68 SER B N 1
ATOM 2346 C CA . SER B 1 68 ? -41.051 15.320 -20.435 1.00 21.27 68 SER B CA 1
ATOM 2347 C C . SER B 1 68 ? -39.623 15.610 -19.987 1.00 18.14 68 SER B C 1
ATOM 2348 O O . SER B 1 68 ? -39.366 15.747 -18.807 1.00 23.49 68 SER B O 1
ATOM 2351 N N . ILE B 1 69 ? -38.712 15.706 -20.946 1.00 13.28 69 ILE B N 1
ATOM 2352 C CA . ILE B 1 69 ? -37.322 16.031 -20.675 1.00 19.07 69 ILE B CA 1
ATOM 2353 C C . ILE B 1 69 ? -37.209 17.439 -20.076 1.00 19.20 69 ILE B C 1
ATOM 2354 O O . ILE B 1 69 ? -36.431 17.672 -19.171 1.00 18.71 69 ILE B O 1
ATOM 2359 N N . GLN B 1 70 ? -37.989 18.367 -20.624 1.00 17.08 70 GLN B N 1
ATOM 2360 C CA . GLN B 1 70 ? -38.000 19.732 -20.156 1.00 13.20 70 GLN B CA 1
ATOM 2361 C C . GLN B 1 70 ? -38.492 19.784 -18.712 1.00 21.54 70 GLN B C 1
ATOM 2362 O O . GLN B 1 70 ? -37.865 20.404 -17.873 1.00 22.70 70 GLN B O 1
ATOM 2368 N N . ASN B 1 71 ? -39.571 19.076 -18.417 1.00 15.58 71 ASN B N 1
ATOM 2369 C CA . ASN B 1 71 ? -40.051 19.032 -17.042 1.00 23.19 71 ASN B CA 1
ATOM 2370 C C . ASN B 1 71 ? -39.038 18.372 -16.115 1.00 19.36 71 ASN B C 1
ATOM 2371 O O . ASN B 1 71 ? -38.802 18.827 -14.992 1.00 26.57 71 ASN B O 1
ATOM 2376 N N . PHE B 1 72 ? -38.430 17.300 -16.594 1.00 20.06 72 PHE B N 1
ATOM 2377 C CA . PHE B 1 72 ? -37.488 16.568 -15.776 1.00 21.32 72 PHE B CA 1
ATOM 2378 C C . PHE B 1 72 ? -36.386 17.501 -15.290 1.00 24.35 72 PHE B C 1
ATOM 2379 O O . PHE B 1 72 ? -36.124 17.602 -14.099 1.00 21.76 72 PHE B O 1
ATOM 2387 N N . PHE B 1 73 ? -35.735 18.193 -16.216 1.00 24.36 73 PHE B N 1
ATOM 2388 C CA . PHE B 1 73 ? -34.635 19.058 -15.811 1.00 24.30 73 PHE B CA 1
ATOM 2389 C C . PHE B 1 73 ? -35.070 20.243 -14.969 1.00 24.37 73 PHE B C 1
ATOM 2390 O O . PHE B 1 73 ? -34.292 20.755 -14.169 1.00 27.77 73 PHE B O 1
ATOM 2398 N N . ALA B 1 74 ? -36.318 20.662 -15.142 1.00 21.32 74 ALA B N 1
ATOM 2399 C CA . ALA B 1 74 ? -36.898 21.664 -14.266 1.00 21.41 74 ALA B CA 1
ATOM 2400 C C . ALA B 1 74 ? -36.950 21.115 -12.843 1.00 25.82 74 ALA B C 1
ATOM 2401 O O . ALA B 1 74 ? -36.671 21.821 -11.882 1.00 27.60 74 ALA B O 1
ATOM 2403 N N . GLU B 1 75 ? -37.295 19.841 -12.717 1.00 26.64 75 GLU B N 1
ATOM 2404 C CA . GLU B 1 75 ? -37.394 19.212 -11.407 1.00 31.25 75 GLU B CA 1
ATOM 2405 C C . GLU B 1 75 ? -36.030 18.996 -10.741 1.00 32.05 75 GLU B C 1
ATOM 2406 O O . GLU B 1 75 ? -35.864 19.314 -9.561 1.00 29.15 75 GLU B O 1
ATOM 2412 N N . ILE B 1 76 ? -35.049 18.469 -11.476 1.00 27.13 76 ILE B N 1
ATOM 2413 C CA . ILE B 1 76 ? -33.745 18.247 -10.853 1.00 25.09 76 ILE B CA 1
ATOM 2414 C C . ILE B 1 76 ? -33.160 19.586 -10.426 1.00 28.33 76 ILE B C 1
ATOM 2415 O O . ILE B 1 76 ? -32.455 19.674 -9.421 1.00 30.71 76 ILE B O 1
ATOM 2420 N N . LYS B 1 77 ? -33.463 20.629 -11.191 1.00 26.19 77 LYS B N 1
ATOM 2421 C CA . LYS B 1 77 ? -32.991 21.968 -10.856 1.00 28.23 77 LYS B CA 1
ATOM 2422 C C . LYS B 1 77 ? -33.603 22.465 -9.545 1.00 35.09 77 LYS B C 1
ATOM 2423 O O . LYS B 1 77 ? -32.898 23.008 -8.683 1.00 36.58 77 LYS B O 1
ATOM 2429 N N . ALA B 1 78 ? -34.913 22.287 -9.401 1.00 28.41 78 ALA B N 1
ATOM 2430 C CA . ALA B 1 78 ? -35.612 22.711 -8.191 1.00 27.41 78 ALA B CA 1
ATOM 2431 C C . ALA B 1 78 ? -35.168 21.899 -6.970 1.00 29.76 78 ALA B C 1
ATOM 2432 O O . ALA B 1 78 ? -35.270 22.364 -5.840 1.00 32.57 78 ALA B O 1
ATOM 2434 N N . GLU B 1 79 ? -34.690 20.681 -7.202 1.00 30.51 79 GLU B N 1
ATOM 2435 C CA . GLU B 1 79 ? -34.143 19.858 -6.124 1.00 24.87 79 GLU B CA 1
ATOM 2436 C C . GLU B 1 79 ? -32.638 20.085 -5.918 1.00 28.75 79 GLU B C 1
ATOM 2437 O O . GLU B 1 79 ? -31.994 19.368 -5.149 1.00 34.75 79 GLU B O 1
ATOM 2443 N N . ASN B 1 80 ? -32.076 21.078 -6.599 1.00 36.17 80 ASN B N 1
ATOM 2444 C CA . ASN B 1 80 ? -30.654 21.402 -6.442 1.00 42.73 80 ASN B CA 1
ATOM 2445 C C . ASN B 1 80 ? -29.710 20.220 -6.694 1.00 39.60 80 ASN B C 1
ATOM 2446 O O . ASN B 1 80 ? -28.786 19.974 -5.920 1.00 40.45 80 ASN B O 1
ATOM 2451 N N . LEU B 1 81 ? -29.945 19.495 -7.781 1.00 36.16 81 LEU B N 1
ATOM 2452 C CA . LEU B 1 81 ? -29.135 18.333 -8.125 1.00 35.34 81 LEU B CA 1
ATOM 2453 C C . LEU B 1 81 ? -28.271 18.631 -9.336 1.00 36.80 81 LEU B C 1
ATOM 2454 O O . LEU B 1 81 ? -28.787 18.828 -10.427 1.00 41.46 81 LEU B O 1
ATOM 2459 N N . ALA B 1 82 ? -26.959 18.681 -9.137 1.00 36.97 82 ALA B N 1
ATOM 2460 C CA . ALA B 1 82 ? -26.027 18.884 -10.239 1.00 34.57 82 ALA B CA 1
ATOM 2461 C C . ALA B 1 82 ? -25.492 17.536 -10.706 1.00 24.22 82 ALA B C 1
ATOM 2462 O O . ALA B 1 82 ? -24.920 16.794 -9.922 1.00 26.07 82 ALA B O 1
ATOM 2464 N N . ILE B 1 83 ? -25.684 17.221 -11.982 1.00 23.05 83 ILE B N 1
ATOM 2465 C CA . ILE B 1 83 ? -25.344 15.896 -12.495 1.00 24.95 83 ILE B CA 1
ATOM 2466 C C . ILE B 1 83 ? -23.883 15.789 -12.926 1.00 23.19 83 ILE B C 1
ATOM 2467 O O . ILE B 1 83 ? -23.451 16.452 -13.865 1.00 14.96 83 ILE B O 1
ATOM 2472 N N . ASP B 1 84 ? -23.134 14.933 -12.247 1.00 18.47 84 ASP B N 1
ATOM 2473 C CA . ASP B 1 84 ? -21.726 14.740 -12.570 1.00 22.17 84 ASP B CA 1
ATOM 2474 C C . ASP B 1 84 ? -21.536 13.554 -13.511 1.00 22.21 84 ASP B C 1
ATOM 2475 O O . ASP B 1 84 ? -20.634 13.557 -14.349 1.00 18.29 84 ASP B O 1
ATOM 2480 N N . ILE B 1 85 ? -22.384 12.541 -13.354 1.00 17.94 85 ILE B N 1
ATOM 2481 C CA . ILE B 1 85 ? -22.308 11.330 -14.164 1.00 14.44 85 ILE B CA 1
ATOM 2482 C C . ILE B 1 85 ? -23.637 11.052 -14.865 1.00 18.14 85 ILE B C 1
ATOM 2483 O O . ILE B 1 85 ? -24.668 10.836 -14.218 1.00 15.04 85 ILE B O 1
ATOM 2488 N N . LEU B 1 86 ? -23.612 11.062 -16.190 1.00 14.62 86 LEU B N 1
ATOM 2489 C CA . LEU B 1 86 ? -24.794 10.742 -16.967 1.00 12.09 86 LEU B CA 1
ATOM 2490 C C . LEU B 1 86 ? -24.618 9.384 -17.635 1.00 10.45 86 LEU B C 1
ATOM 2491 O O . LEU B 1 86 ? -23.668 9.184 -18.373 1.00 12.58 86 LEU B O 1
ATOM 2496 N N . VAL B 1 87 ? -25.519 8.453 -17.338 1.00 10.69 87 VAL B N 1
ATOM 2497 C CA . VAL B 1 87 ? -25.547 7.159 -18.000 1.00 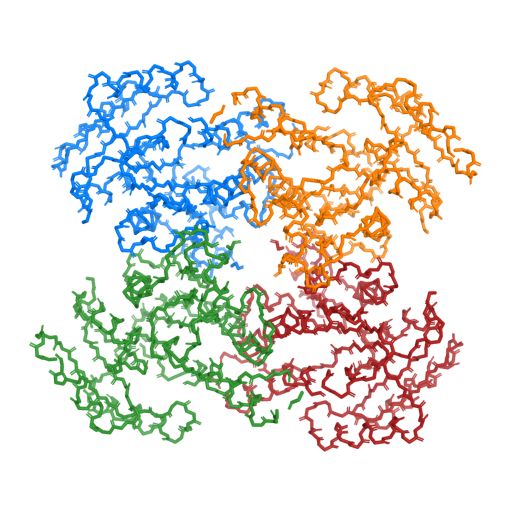7.17 87 VAL B CA 1
ATOM 2498 C C . VAL B 1 87 ? -26.832 7.075 -18.819 1.00 11.45 87 VAL B C 1
ATOM 2499 O O . VAL B 1 87 ? -27.928 6.960 -18.263 1.00 10.85 87 VAL B O 1
ATOM 2503 N N . ASN B 1 88 ? -26.695 7.164 -20.136 1.00 10.22 88 ASN B N 1
ATOM 2504 C CA . ASN B 1 88 ? -27.832 7.022 -21.034 1.00 11.48 88 ASN B CA 1
ATOM 2505 C C . ASN B 1 88 ? -28.111 5.546 -21.261 1.00 14.56 88 ASN B C 1
ATOM 2506 O O . ASN B 1 88 ? -27.490 4.931 -22.121 1.00 9.35 88 ASN B O 1
ATOM 2511 N N . ASN B 1 89 ? -29.056 4.996 -20.507 1.00 14.74 89 ASN B N 1
ATOM 2512 C CA . ASN B 1 89 ? -29.358 3.574 -20.595 1.00 16.15 89 ASN B CA 1
ATOM 2513 C C . ASN B 1 89 ? -30.668 3.296 -21.321 1.00 17.05 89 ASN B C 1
ATOM 2514 O O . ASN B 1 89 ? -30.796 2.298 -22.027 1.00 22.97 89 ASN B O 1
ATOM 2519 N N . ALA B 1 90 ? -31.643 4.180 -21.146 1.00 17.50 90 ALA B N 1
ATOM 2520 C CA . ALA B 1 90 ? -32.987 3.926 -21.652 1.00 24.24 90 ALA B CA 1
ATOM 2521 C C . ALA B 1 90 ? -33.022 3.846 -23.179 1.00 25.56 90 ALA B C 1
ATOM 2522 O O . ALA B 1 90 ? -32.345 4.616 -23.862 1.00 28.91 90 ALA B O 1
ATOM 2524 N N . GLY B 1 91 ? -33.814 2.916 -23.708 1.00 23.16 91 GLY B N 1
ATOM 2525 C CA . GLY B 1 91 ? -33.992 2.780 -25.150 1.00 22.80 91 GLY B CA 1
ATOM 2526 C C . GLY B 1 91 ? -35.162 1.886 -25.539 1.00 21.01 91 GLY B C 1
ATOM 2527 O O . GLY B 1 91 ? -35.909 1.438 -24.678 1.00 24.73 91 GLY B O 1
ATOM 2528 N N . ILE B 1 92 ? -35.336 1.636 -26.834 1.00 26.56 92 ILE B N 1
ATOM 2529 C CA . ILE B 1 92 ? -36.400 0.743 -27.304 1.00 22.26 92 ILE B CA 1
ATOM 2530 C C . ILE B 1 92 ? -36.024 0.125 -28.643 1.00 22.57 92 ILE B C 1
ATOM 2531 O O . ILE B 1 92 ? -35.210 0.664 -29.380 1.00 23.47 92 ILE B O 1
ATOM 2536 N N . THR B 1 93 ? -36.663 -0.985 -28.971 1.00 17.89 93 THR B N 1
ATOM 2537 C CA . THR B 1 93 ? -36.504 -1.611 -30.270 1.00 13.11 93 THR B CA 1
ATOM 2538 C C . THR B 1 93 ? -37.873 -1.618 -30.954 1.00 26.39 93 THR B C 1
ATOM 2539 O O . THR B 1 93 ? -38.908 -1.767 -30.283 1.00 26.28 93 THR B O 1
ATOM 2543 N N . ARG B 1 94 ? -37.879 -1.407 -32.271 1.00 18.90 94 ARG B N 1
ATOM 2544 C CA . ARG B 1 94 ? -39.050 -1.673 -33.121 1.00 19.17 94 ARG B CA 1
ATOM 2545 C C . ARG B 1 94 ? -38.560 -2.491 -34.331 1.00 23.71 94 ARG B C 1
ATOM 2546 O O . ARG B 1 94 ? -38.305 -1.937 -35.406 1.00 15.47 94 ARG B O 1
ATOM 2554 N N . ASP B 1 95 ? -38.397 -3.801 -34.136 1.00 21.23 95 ASP B N 1
ATOM 2555 C CA . ASP B 1 95 ? -37.754 -4.658 -35.134 1.00 23.04 95 ASP B CA 1
ATOM 2556 C C . ASP B 1 95 ? -38.690 -4.966 -36.300 1.00 26.01 95 ASP B C 1
ATOM 2557 O O . ASP B 1 95 ? -39.888 -5.153 -36.102 1.00 28.76 95 ASP B O 1
ATOM 2562 N N . ASN B 1 96 ? -38.119 -5.026 -37.504 1.00 21.62 96 ASN B N 1
ATOM 2563 C CA . ASN B 1 96 ? -38.824 -5.356 -38.740 1.00 25.70 96 ASN B CA 1
ATOM 2564 C C . ASN B 1 96 ? -37.791 -5.422 -39.870 1.00 25.81 96 ASN B C 1
ATOM 2565 O O . ASN B 1 96 ? -36.788 -4.709 -39.842 1.00 14.64 96 ASN B O 1
ATOM 2570 N N . LEU B 1 97 ? -38.041 -6.262 -40.864 1.00 30.56 97 LEU B N 1
ATOM 2571 C CA . LEU B 1 97 ? -37.345 -6.152 -42.146 1.00 29.61 97 LEU B CA 1
ATOM 2572 C C . LEU B 1 97 ? -37.488 -4.724 -42.670 1.00 25.58 97 LEU B C 1
ATOM 2573 O O . LEU B 1 97 ? -38.555 -4.124 -42.581 1.00 21.36 97 LEU B O 1
ATOM 2594 N N . ARG B 1 100 ? -40.539 -3.646 -44.975 1.00 33.79 100 ARG B N 1
ATOM 2595 C CA A ARG B 1 100 ? -41.860 -3.565 -44.360 0.50 34.35 100 ARG B CA 1
ATOM 2596 C CA B ARG B 1 100 ? -41.857 -3.568 -44.353 0.50 34.36 100 ARG B CA 1
ATOM 2597 C C . ARG B 1 100 ? -41.904 -2.493 -43.272 1.00 35.30 100 ARG B C 1
ATOM 2598 O O . ARG B 1 100 ? -42.981 -2.063 -42.857 1.00 41.42 100 ARG B O 1
ATOM 2621 N N . SER B 1 102 ? -42.196 0.576 -40.981 1.00 22.04 102 SER B N 1
ATOM 2622 C CA . SER B 1 102 ? -42.937 1.827 -41.103 1.00 20.72 102 SER B CA 1
ATOM 2623 C C . SER B 1 102 ? -42.073 3.033 -40.786 1.00 23.60 102 SER B C 1
ATOM 2624 O O . SER B 1 102 ? -41.098 2.943 -40.031 1.00 22.36 102 SER B O 1
ATOM 2627 N N . GLU B 1 103 ? -42.425 4.153 -41.405 1.00 18.86 103 GLU B N 1
ATOM 2628 C CA . GLU B 1 103 ? -41.922 5.457 -41.005 1.00 24.81 103 GLU B CA 1
ATOM 2629 C C . GLU B 1 103 ? -41.918 5.595 -39.484 1.00 19.40 103 GLU B C 1
ATOM 2630 O O . GLU B 1 103 ? -40.951 6.062 -38.890 1.00 26.00 103 GLU B O 1
ATOM 2636 N N . ASP B 1 104 ? -42.996 5.159 -38.847 1.00 22.68 104 ASP B N 1
ATOM 2637 C CA . ASP B 1 104 ? -43.113 5.279 -37.396 1.00 20.06 104 ASP B CA 1
ATOM 2638 C C . ASP B 1 104 ? -42.114 4.395 -36.635 1.00 17.17 104 ASP B C 1
ATOM 2639 O O . ASP B 1 104 ? -41.527 4.827 -35.638 1.00 17.07 104 ASP B O 1
ATOM 2644 N N . GLU B 1 105 ? -41.913 3.160 -37.094 1.00 11.30 105 GLU B N 1
ATOM 2645 C CA . GLU B 1 105 ? -40.916 2.297 -36.448 1.00 13.81 105 GLU B CA 1
ATOM 2646 C C . GLU B 1 105 ? -39.514 2.884 -36.616 1.00 15.63 105 GLU B C 1
ATOM 2647 O O . GLU B 1 105 ? -38.692 2.844 -35.699 1.00 16.14 105 GLU B O 1
ATOM 2653 N N . TRP B 1 106 ? -39.251 3.454 -37.783 1.00 12.92 106 TRP B N 1
ATOM 2654 C CA . TRP B 1 106 ? -37.951 4.057 -38.034 1.00 15.97 106 TRP B CA 1
ATOM 2655 C C . TRP B 1 106 ? -37.716 5.259 -37.111 1.00 19.81 106 TRP B C 1
ATOM 2656 O O . TRP B 1 106 ? -36.759 5.301 -36.331 1.00 14.63 106 TRP B O 1
ATOM 2667 N N . GLN B 1 107 ? -38.617 6.227 -37.206 1.00 19.72 107 GLN B N 1
ATOM 2668 C CA . GLN B 1 107 ? -38.534 7.486 -36.472 1.00 17.08 107 GLN B CA 1
ATOM 2669 C C . GLN B 1 107 ? -38.512 7.313 -34.961 1.00 15.23 107 GLN B C 1
ATOM 2670 O O . GLN B 1 107 ? -37.733 7.967 -34.275 1.00 16.24 107 GLN B O 1
ATOM 2676 N N . SER B 1 108 ? -39.388 6.462 -34.436 1.00 13.59 108 SER B N 1
ATOM 2677 C CA . SER B 1 108 ? -39.419 6.219 -32.982 1.00 17.18 108 SER B CA 1
ATOM 2678 C C . SER B 1 108 ? -38.077 5.746 -32.439 1.00 11.10 108 SER B C 1
ATOM 2679 O O . SER B 1 108 ? -37.645 6.168 -31.356 1.00 11.89 108 SER B O 1
ATOM 2682 N N . VAL B 1 109 ? -37.420 4.859 -33.177 1.00 10.54 109 VAL B N 1
ATOM 2683 C CA . VAL B 1 109 ? -36.132 4.300 -32.739 1.00 7.33 109 VAL B CA 1
ATOM 2684 C C . VAL B 1 109 ? -34.971 5.303 -32.829 1.00 11.53 109 VAL B C 1
ATOM 2685 O O . VAL B 1 109 ? -34.151 5.421 -31.920 1.00 11.66 109 VAL B O 1
ATOM 2689 N N . ILE B 1 110 ? -34.902 6.030 -33.932 1.00 10.49 110 ILE B N 1
ATOM 2690 C CA . ILE B 1 110 ? -33.903 7.073 -34.045 1.00 10.18 110 ILE B CA 1
ATOM 2691 C C . ILE B 1 110 ? -34.129 8.092 -32.939 1.00 8.80 110 ILE B C 1
ATOM 2692 O O . ILE B 1 110 ? -33.202 8.477 -32.245 1.00 11.52 110 ILE B O 1
ATOM 2697 N N . ASN B 1 111 ? -35.380 8.514 -32.774 1.00 13.36 111 ASN B N 1
ATOM 2698 C CA . ASN B 1 111 ? -35.730 9.532 -31.789 1.00 15.34 111 ASN B CA 1
ATOM 2699 C C . ASN B 1 111 ? -35.372 9.105 -30.364 1.00 19.15 111 ASN B C 1
ATOM 2700 O O . ASN B 1 111 ? -34.726 9.857 -29.642 1.00 18.63 111 ASN B O 1
ATOM 2705 N N . THR B 1 112 ? -35.791 7.898 -29.979 1.00 16.61 112 THR B N 1
ATOM 2706 C CA . THR B 1 112 ? -35.630 7.396 -28.605 1.00 15.74 112 THR B CA 1
ATOM 2707 C C . THR B 1 112 ? -34.196 6.973 -28.262 1.00 17.58 112 THR B C 1
ATOM 2708 O O . THR B 1 112 ? -33.753 7.120 -27.123 1.00 14.45 112 THR B O 1
ATOM 2712 N N . ASN B 1 113 ? -33.476 6.448 -29.248 1.00 14.75 113 ASN B N 1
ATOM 2713 C CA . ASN B 1 113 ? -32.182 5.819 -29.011 1.00 12.53 113 ASN B CA 1
ATOM 2714 C C . ASN B 1 113 ? -30.998 6.659 -29.458 1.00 10.54 113 ASN B C 1
ATOM 2715 O O . ASN B 1 113 ? -29.863 6.382 -29.093 1.00 13.62 113 ASN B O 1
ATOM 2720 N N . LEU B 1 114 ? -31.251 7.679 -30.266 1.00 10.77 114 LEU B N 1
ATOM 2721 C CA . LEU B 1 114 ? -30.149 8.551 -30.695 1.00 14.71 114 LEU B CA 1
ATOM 2722 C C . LEU B 1 114 ? -30.359 9.984 -30.237 1.00 15.66 114 LEU B C 1
ATOM 2723 O O . LEU B 1 114 ? -29.527 10.548 -29.527 1.00 17.54 114 LEU B O 1
ATOM 2728 N N . SER B 1 115 ? -31.482 10.571 -30.631 1.00 14.56 115 SER B N 1
ATOM 2729 C CA . SER B 1 115 ? -31.693 11.981 -30.338 1.00 13.51 115 SER B CA 1
ATOM 2730 C C . SER B 1 115 ? -31.706 12.211 -28.833 1.00 17.78 115 SER B C 1
ATOM 2731 O O . SER B 1 115 ? -31.319 13.281 -28.374 1.00 16.38 115 SER B O 1
ATOM 2734 N N . SER B 1 116 ? -32.129 11.193 -28.074 1.00 11.69 116 SER B N 1
ATOM 2735 C CA . SER B 1 116 ? -32.222 11.304 -26.621 1.00 15.75 116 SER B CA 1
ATOM 2736 C C . SER B 1 116 ? -30.847 11.554 -26.028 1.00 17.34 116 SER B C 1
ATOM 2737 O O . SER B 1 116 ? -30.708 12.305 -25.068 1.00 19.07 116 SER B O 1
ATOM 2740 N N . ILE B 1 117 ? -29.839 10.915 -26.616 1.00 12.74 117 ILE B N 1
ATOM 2741 C CA . ILE B 1 117 ? -28.464 11.130 -26.217 1.00 14.72 117 ILE B CA 1
ATOM 2742 C C . ILE B 1 117 ? -28.077 12.612 -26.374 1.00 14.06 117 ILE B C 1
ATOM 2743 O O . ILE B 1 117 ? -27.426 13.197 -25.503 1.00 13.29 117 ILE B O 1
ATOM 2748 N N . PHE B 1 118 ? -28.460 13.213 -27.493 1.00 14.72 118 PHE B N 1
ATOM 2749 C CA . PHE B 1 118 ? -28.149 14.626 -27.707 1.00 15.07 118 PHE B CA 1
ATOM 2750 C C . PHE B 1 118 ? -28.872 15.465 -26.665 1.00 17.86 118 PHE B C 1
ATOM 2751 O O . PHE B 1 118 ? -28.274 16.332 -26.023 1.00 15.27 118 PHE B O 1
ATOM 2759 N N . ARG B 1 119 ? -30.155 15.177 -26.480 1.00 14.56 119 ARG B N 1
ATOM 2760 C CA . ARG B 1 119 ? -30.972 15.976 -25.579 1.00 22.95 119 ARG B CA 1
ATOM 2761 C C . ARG B 1 119 ? -30.578 15.883 -24.099 1.00 23.58 119 ARG B C 1
ATOM 2762 O O . ARG B 1 119 ? -30.636 16.880 -23.391 1.00 17.62 119 ARG B O 1
ATOM 2778 N N . SER B 1 121 ? -27.480 14.927 -22.875 1.00 7.80 121 SER B N 1
ATOM 2779 C CA . SER B 1 121 ? -26.137 15.457 -22.691 1.00 8.00 121 SER B CA 1
ATOM 2780 C C . SER B 1 121 ? -26.136 16.982 -22.768 1.00 15.31 121 SER B C 1
ATOM 2781 O O . SER B 1 121 ? -25.390 17.645 -22.057 1.00 16.09 121 SER B O 1
ATOM 2784 N N . LYS B 1 122 ? -26.979 17.533 -23.632 1.00 16.74 122 LYS B N 1
ATOM 2785 C CA . LYS B 1 122 ? -27.048 18.977 -23.770 1.00 20.14 122 LYS B CA 1
ATOM 2786 C C . LYS B 1 122 ? -27.520 19.612 -22.457 1.00 19.16 122 LYS B C 1
ATOM 2787 O O . LYS B 1 122 ? -27.139 20.728 -22.125 1.00 16.22 122 LYS B O 1
ATOM 2793 N N . GLU B 1 123 ? -28.330 18.891 -21.693 1.00 17.15 123 GLU B N 1
ATOM 2794 C CA . GLU B 1 123 ? -28.825 19.438 -20.429 1.00 18.71 123 GLU B CA 1
ATOM 2795 C C . GLU B 1 123 ? -27.860 19.234 -19.261 1.00 23.43 123 GLU B C 1
ATOM 2796 O O . GLU B 1 123 ? -28.050 19.816 -18.183 1.00 24.24 123 GLU B O 1
ATOM 2802 N N . CYS B 1 124 ? -26.831 18.415 -19.469 1.00 20.77 124 CYS B N 1
ATOM 2803 C CA . CYS B 1 124 ? -25.899 18.056 -18.393 1.00 19.35 124 CYS B CA 1
ATOM 2804 C C . CYS B 1 124 ? -24.506 18.650 -18.564 1.00 20.34 124 CYS B C 1
ATOM 2805 O O . CYS B 1 124 ? -23.766 18.811 -17.592 1.00 16.16 124 CYS B O 1
ATOM 2808 N N . VAL B 1 125 ? -24.142 18.973 -19.798 1.00 15.57 125 VAL B N 1
ATOM 2809 C CA . VAL B 1 125 ? -22.764 19.331 -20.079 1.00 13.87 125 VAL B CA 1
ATOM 2810 C C . VAL B 1 125 ? -22.314 20.649 -19.450 1.00 16.74 125 VAL B C 1
ATOM 2811 O O . VAL B 1 125 ? -21.157 20.779 -19.074 1.00 20.90 125 VAL B O 1
ATOM 2815 N N . ARG B 1 126 ? -23.219 21.613 -19.310 1.00 15.80 126 ARG B N 1
ATOM 2816 C CA A ARG B 1 126 ? -22.845 22.907 -18.751 0.50 16.90 126 ARG B CA 1
ATOM 2817 C CA B ARG B 1 126 ? -22.851 22.909 -18.754 0.50 16.92 126 ARG B CA 1
ATOM 2818 C C . ARG B 1 126 ? -22.389 22.792 -17.305 1.00 19.11 126 ARG B C 1
ATOM 2819 O O . ARG B 1 126 ? -21.372 23.377 -16.919 1.00 28.09 126 ARG B O 1
ATOM 2834 N N . GLY B 1 127 ? -23.138 22.042 -16.510 1.00 15.68 127 GLY B N 1
ATOM 2835 C CA . GLY B 1 127 ? -22.759 21.785 -15.134 1.00 22.13 127 GLY B CA 1
ATOM 2836 C C . GLY B 1 127 ? -21.380 21.148 -15.055 1.00 17.97 127 GLY B C 1
ATOM 2837 O O . GLY B 1 127 ? -20.507 21.637 -14.358 1.00 20.69 127 GLY B O 1
ATOM 2854 N N . LYS B 1 130 ? -18.577 23.559 -15.922 1.00 23.43 130 LYS B N 1
ATOM 2855 C CA . LYS B 1 130 ? -18.284 24.554 -14.879 1.00 27.87 130 LYS B CA 1
ATOM 2856 C C . LYS B 1 130 ? -17.478 23.964 -13.726 1.00 27.70 130 LYS B C 1
ATOM 2857 O O . LYS B 1 130 ? -16.589 24.616 -13.188 1.00 29.40 130 LYS B O 1
ATOM 2863 N N . LYS B 1 131 ? -17.779 22.727 -13.353 1.00 27.71 131 LYS B N 1
ATOM 2864 C CA . LYS B 1 131 ? -17.022 22.052 -12.308 1.00 30.12 131 LYS B CA 1
ATOM 2865 C C . LYS B 1 131 ? -15.754 21.409 -12.863 1.00 29.39 131 LYS B C 1
ATOM 2866 O O . LYS B 1 131 ? -14.938 20.869 -12.109 1.00 25.08 131 LYS B O 1
ATOM 2872 N N . ARG B 1 132 ? -15.596 21.460 -14.183 1.00 19.74 132 ARG B N 1
ATOM 2873 C CA . ARG B 1 132 ? -14.454 20.821 -14.831 1.00 25.25 132 ARG B CA 1
ATOM 2874 C C . ARG B 1 132 ? -14.278 19.345 -14.465 1.00 24.35 132 ARG B C 1
ATOM 2875 O O . ARG B 1 132 ? -13.175 18.881 -14.184 1.00 20.23 132 ARG B O 1
ATOM 2883 N N . TRP B 1 133 ? -15.374 18.605 -14.488 1.00 23.24 133 TRP B N 1
ATOM 2884 C CA . TRP B 1 133 ? -15.320 17.162 -14.303 1.00 18.64 133 TRP B CA 1
ATOM 2885 C C . TRP B 1 133 ? -16.645 16.578 -14.720 1.00 17.78 133 TRP B C 1
ATOM 2886 O O . TRP B 1 133 ? -17.700 17.100 -14.379 1.00 23.65 133 TRP B O 1
ATOM 2897 N N . GLY B 1 134 ? -16.603 15.483 -15.450 1.00 16.10 134 GLY B N 1
ATOM 2898 C CA . GLY B 1 134 ? -17.840 14.871 -15.876 1.00 14.37 134 GLY B CA 1
ATOM 2899 C C . GLY B 1 134 ? -17.579 13.532 -16.507 1.00 14.30 134 GLY B C 1
ATOM 2900 O O . GLY B 1 134 ? -16.464 13.218 -16.928 1.00 16.25 134 GLY B O 1
ATOM 2901 N N . ARG B 1 135 ? -18.628 12.731 -16.556 1.00 15.48 135 ARG B N 1
ATOM 2902 C CA . ARG B 1 135 ? -18.590 11.480 -17.279 1.00 13.04 135 ARG B CA 1
ATOM 2903 C C . ARG B 1 135 ? -19.895 11.370 -18.009 1.00 13.56 135 ARG B C 1
ATOM 2904 O O . ARG B 1 135 ? -20.958 11.544 -17.419 1.00 12.97 135 ARG B O 1
ATOM 2912 N N . ILE B 1 136 ? -19.814 11.118 -19.303 1.00 12.99 136 ILE B N 1
ATOM 2913 C CA . ILE B 1 136 ? -20.979 10.722 -20.038 1.00 7.97 136 ILE B CA 1
ATOM 2914 C C . ILE B 1 136 ? -20.724 9.331 -20.592 1.00 6.11 136 ILE B C 1
ATOM 2915 O O . ILE B 1 136 ? -19.712 9.069 -21.244 1.00 13.55 136 ILE B O 1
ATOM 2920 N N . ILE B 1 137 ? -21.644 8.431 -20.317 1.00 9.98 137 ILE B N 1
ATOM 2921 C CA . ILE B 1 137 ? -21.496 7.062 -20.766 1.00 10.28 137 ILE B CA 1
ATOM 2922 C C . ILE B 1 137 ? -22.836 6.616 -21.313 1.00 10.21 137 ILE B C 1
ATOM 2923 O O . ILE B 1 137 ? -23.839 6.646 -20.606 1.00 10.72 137 ILE B O 1
ATOM 2928 N N . SER B 1 138 ? -22.861 6.192 -22.568 1.00 15.95 138 SER B N 1
ATOM 2929 C CA . SER B 1 138 ? -24.095 5.671 -23.145 1.00 14.01 138 SER B CA 1
ATOM 2930 C C . SER B 1 138 ? -24.045 4.158 -23.361 1.00 14.30 138 SER B C 1
ATOM 2931 O O . SER B 1 138 ? -23.011 3.603 -23.763 1.00 12.74 138 SER B O 1
ATOM 2934 N N . ILE B 1 139 ? -25.163 3.491 -23.085 1.00 10.32 139 ILE B N 1
ATOM 2935 C CA . ILE B 1 139 ? -25.241 2.063 -23.336 1.00 11.70 139 ILE B CA 1
ATOM 2936 C C . ILE B 1 139 ? -25.574 1.886 -24.806 1.00 14.52 139 ILE B C 1
ATOM 2937 O O . ILE B 1 139 ? -26.686 2.210 -25.254 1.00 13.12 139 ILE B O 1
ATOM 2942 N N . GLY B 1 140 ? -24.601 1.416 -25.571 1.00 11.72 140 GLY B N 1
ATOM 2943 C CA . GLY B 1 140 ? -24.853 1.127 -26.972 1.00 13.69 140 GLY B CA 1
ATOM 2944 C C . GLY B 1 140 ? -25.369 -0.285 -27.167 1.00 16.73 140 GLY B C 1
ATOM 2945 O O . GLY B 1 140 ? -26.227 -0.765 -26.413 1.00 13.19 140 GLY B O 1
ATOM 2946 N N . SER B 1 141 ? -24.842 -0.950 -28.193 1.00 13.53 141 SER B N 1
ATOM 2947 C CA . SER B 1 141 ? -25.172 -2.342 -28.459 1.00 11.96 141 SER B CA 1
ATOM 2948 C C . SER B 1 141 ? -24.212 -2.927 -29.477 1.00 11.99 141 SER B C 1
ATOM 2949 O O . SER B 1 141 ? -23.799 -2.250 -30.423 1.00 12.98 141 SER B O 1
ATOM 2952 N N . VAL B 1 142 ? -23.867 -4.191 -29.272 1.00 16.25 142 VAL B N 1
ATOM 2953 C CA . VAL B 1 142 ? -23.032 -4.926 -30.209 1.00 16.49 142 VAL B CA 1
ATOM 2954 C C . VAL B 1 142 ? -23.506 -4.734 -31.645 1.00 11.25 142 VAL B C 1
ATOM 2955 O O . VAL B 1 142 ? -22.683 -4.653 -32.557 1.00 12.74 142 VAL B O 1
ATOM 2959 N N . VAL B 1 143 ? -24.824 -4.637 -31.845 1.00 11.98 143 VAL B N 1
ATOM 2960 C CA . VAL B 1 143 ? -25.384 -4.533 -33.202 1.00 10.19 143 VAL B CA 1
ATOM 2961 C C . VAL B 1 143 ? -25.085 -3.175 -33.878 1.00 16.25 143 VAL B C 1
ATOM 2962 O O . VAL B 1 143 ? -25.163 -3.028 -35.110 1.00 12.77 143 VAL B O 1
ATOM 2966 N N . GLY B 1 144 ? -24.772 -2.171 -33.071 1.00 21.03 144 GLY B N 1
ATOM 2967 C CA . GLY B 1 144 ? -24.346 -0.888 -33.612 1.00 20.53 144 GLY B CA 1
ATOM 2968 C C . GLY B 1 144 ? -23.068 -1.039 -34.424 1.00 20.98 144 GLY B C 1
ATOM 2969 O O . GLY B 1 144 ? -22.864 -0.358 -35.423 1.00 22.50 144 GLY B O 1
ATOM 2970 N N . SER B 1 145 ? -22.217 -1.968 -34.008 1.00 11.30 145 SER B N 1
ATOM 2971 C CA . SER B 1 145 ? -20.938 -2.183 -34.676 1.00 10.97 145 SER B CA 1
ATOM 2972 C C . SER B 1 145 ? -20.984 -3.356 -35.654 1.00 12.45 145 SER B C 1
ATOM 2973 O O . SER B 1 145 ? -20.397 -3.297 -36.731 1.00 15.01 145 SER B O 1
ATOM 2976 N N . ALA B 1 146 ? -21.695 -4.418 -35.278 1.00 10.90 146 ALA B N 1
ATOM 2977 C CA . ALA B 1 146 ? -21.728 -5.636 -36.085 1.00 17.55 146 ALA B CA 1
ATOM 2978 C C . ALA B 1 146 ? -22.821 -5.576 -37.137 1.00 16.00 146 ALA B C 1
ATOM 2979 O O . ALA B 1 146 ? -22.741 -6.222 -38.191 1.00 19.28 146 ALA B O 1
ATOM 2981 N N . GLY B 1 147 ? -23.854 -4.796 -36.859 1.00 12.15 147 GLY B N 1
ATOM 2982 C CA . GLY B 1 147 ? -25.040 -4.868 -37.686 1.00 10.50 147 GLY B CA 1
ATOM 2983 C C . GLY B 1 147 ? -25.861 -6.102 -37.331 1.00 13.84 147 GLY B C 1
ATOM 2984 O O . GLY B 1 147 ? -25.360 -7.072 -36.764 1.00 14.50 147 GLY B O 1
ATOM 2985 N N . ASN B 1 148 ? -27.140 -6.069 -37.659 1.00 13.38 148 ASN B N 1
ATOM 2986 C CA . ASN B 1 148 ? -28.009 -7.212 -37.390 1.00 17.05 148 ASN B CA 1
ATOM 2987 C C . ASN B 1 148 ? -29.238 -7.092 -38.269 1.00 18.34 148 ASN B C 1
ATOM 2988 O O . ASN B 1 148 ? -29.870 -6.031 -38.328 1.00 20.60 148 ASN B O 1
ATOM 2993 N N . PRO B 1 149 ? -29.568 -8.166 -38.985 1.00 18.33 149 PRO B N 1
ATOM 2994 C CA . PRO B 1 149 ? -30.728 -8.088 -39.880 1.00 24.45 149 PRO B CA 1
ATOM 2995 C C . PRO B 1 149 ? -31.993 -7.886 -39.063 1.00 22.42 149 PRO B C 1
ATOM 2996 O O . PRO B 1 149 ? -32.059 -8.386 -37.943 1.00 14.99 149 PRO B O 1
ATOM 3000 N N . GLY B 1 150 ? -32.963 -7.152 -39.601 1.00 18.49 150 GLY B N 1
ATOM 3001 C CA . GLY B 1 150 ? -34.220 -6.896 -38.904 1.00 21.80 150 GLY B CA 1
ATOM 3002 C C . GLY B 1 150 ? -34.201 -5.670 -37.998 1.00 22.15 150 GLY B C 1
ATOM 3003 O O . GLY B 1 150 ? -35.212 -5.318 -37.374 1.00 22.22 150 GLY B O 1
ATOM 3004 N N . GLN B 1 151 ? -33.055 -5.000 -37.936 1.00 16.17 151 GLN B N 1
ATOM 3005 C CA . GLN B 1 151 ? -32.891 -3.909 -37.001 1.00 15.82 151 GLN B CA 1
ATOM 3006 C C . GLN B 1 151 ? -32.190 -2.716 -37.627 1.00 14.71 151 GLN B C 1
ATOM 3007 O O . GLN B 1 151 ? -31.409 -2.035 -36.965 1.00 15.86 151 GLN B O 1
ATOM 3013 N N . THR B 1 152 ? -32.457 -2.446 -38.899 1.00 18.30 152 THR B N 1
ATOM 3014 C CA . THR B 1 152 ? -31.796 -1.309 -39.535 1.00 18.52 152 THR B CA 1
ATOM 3015 C C . THR B 1 152 ? -31.920 -0.037 -38.718 1.00 7.30 152 THR B C 1
ATOM 3016 O O . THR B 1 152 ? -30.968 0.714 -38.609 1.00 12.76 152 THR B O 1
ATOM 3020 N N . ASN B 1 153 ? -33.093 0.198 -38.145 1.00 10.18 153 ASN B N 1
ATOM 3021 C CA . ASN B 1 153 ? -33.304 1.378 -37.308 1.00 15.41 153 ASN B CA 1
ATOM 3022 C C . ASN B 1 153 ? -32.473 1.382 -36.022 1.00 11.61 153 ASN B C 1
ATOM 3023 O O . ASN B 1 153 ? -31.778 2.368 -35.734 1.00 15.20 153 ASN B O 1
ATOM 3028 N N . TYR B 1 154 ? -32.527 0.281 -35.270 1.00 14.53 154 TYR B N 1
ATOM 3029 C CA . TYR B 1 154 ? -31.732 0.138 -34.041 1.00 15.44 154 TYR B CA 1
ATOM 3030 C C . TYR B 1 154 ? -30.210 0.187 -34.288 1.00 12.69 154 TYR B C 1
ATOM 3031 O O . TYR B 1 154 ? -29.497 0.846 -33.549 1.00 14.12 154 TYR B O 1
ATOM 3040 N N . CYS B 1 155 ? -29.719 -0.530 -35.292 1.00 13.19 155 CYS B N 1
ATOM 3041 C CA . CYS B 1 155 ? -28.296 -0.475 -35.638 1.00 10.54 155 CYS B CA 1
ATOM 3042 C C . CYS B 1 155 ? -27.872 0.935 -36.062 1.00 13.41 155 CYS B C 1
ATOM 3043 O O . CYS B 1 155 ? -26.768 1.369 -35.745 1.00 10.01 155 CYS B O 1
ATOM 3046 N N . ALA B 1 156 ? -28.735 1.640 -36.794 1.00 16.99 156 ALA B N 1
ATOM 3047 C CA . ALA B 1 156 ? -28.409 3.001 -37.208 1.00 15.91 156 ALA B CA 1
ATOM 3048 C C . ALA B 1 156 ? -28.291 3.877 -35.975 1.00 12.73 156 ALA B C 1
ATOM 3049 O O . ALA B 1 156 ? -27.338 4.635 -35.843 1.00 10.65 156 ALA B O 1
ATOM 3051 N N . ALA B 1 157 ? -29.251 3.753 -35.059 1.00 12.32 157 ALA B N 1
ATOM 3052 C CA . ALA B 1 157 ? -29.239 4.543 -33.823 1.00 14.51 157 ALA B CA 1
ATOM 3053 C C . ALA B 1 157 ? -28.004 4.275 -32.955 1.00 19.38 157 ALA B C 1
ATOM 3054 O O . ALA B 1 157 ? -27.360 5.202 -32.467 1.00 16.78 157 ALA B O 1
ATOM 3056 N N . LYS B 1 158 ? -27.682 3.001 -32.752 1.00 14.73 158 LYS B N 1
ATOM 3057 C CA . LYS B 1 158 ? -26.617 2.629 -31.827 1.00 12.81 158 LYS B CA 1
ATOM 3058 C C . LYS B 1 158 ? -25.220 2.932 -32.418 1.00 5.09 158 LYS B C 1
ATOM 3059 O O . LYS B 1 158 ? -24.282 3.242 -31.696 1.00 9.44 158 LYS B O 1
ATOM 3065 N N . ALA B 1 159 ? -25.120 2.895 -33.737 1.00 7.14 159 ALA B N 1
ATOM 3066 C CA . ALA B 1 159 ? -23.915 3.348 -34.425 1.00 7.07 159 ALA B CA 1
ATOM 3067 C C . ALA B 1 159 ? -23.789 4.873 -34.346 1.00 10.65 159 ALA B C 1
ATOM 3068 O O . ALA B 1 159 ? -22.689 5.406 -34.202 1.00 10.98 159 ALA B O 1
ATOM 3070 N N . GLY B 1 160 ? -24.919 5.570 -34.446 1.00 11.50 160 GLY B N 1
ATOM 3071 C CA . GLY B 1 160 ? -24.929 7.019 -34.277 1.00 12.68 160 GLY B CA 1
ATOM 3072 C C . GLY B 1 160 ? -24.545 7.470 -32.873 1.00 12.13 160 GLY B C 1
ATOM 3073 O O . GLY B 1 160 ? -23.965 8.535 -32.696 1.00 10.25 160 GLY B O 1
ATOM 3074 N N . VAL B 1 161 ? -24.889 6.670 -31.865 1.00 8.93 161 VAL B N 1
ATOM 3075 C CA . VAL B 1 161 ? -24.524 6.998 -30.493 1.00 12.57 161 VAL B CA 1
ATOM 3076 C C . VAL B 1 161 ? -23.006 7.043 -30.373 1.00 10.86 161 VAL B C 1
ATOM 3077 O O . VAL B 1 161 ? -22.443 7.894 -29.693 1.00 13.27 161 VAL B O 1
ATOM 3081 N N . ILE B 1 162 ? -22.344 6.132 -31.067 1.00 10.52 162 ILE B N 1
ATOM 3082 C CA . ILE B 1 162 ? -20.890 6.161 -31.125 1.00 11.12 162 ILE B CA 1
ATOM 3083 C C . ILE B 1 162 ? -20.322 7.386 -31.866 1.00 11.27 162 ILE B C 1
ATOM 3084 O O . ILE B 1 162 ? -19.411 8.065 -31.360 1.00 12.59 162 ILE B O 1
ATOM 3089 N N . GLY B 1 163 ? -20.847 7.679 -33.048 1.00 7.84 163 GLY B N 1
ATOM 3090 C CA . GLY B 1 163 ? -20.453 8.890 -33.753 1.00 10.19 163 GLY B CA 1
ATOM 3091 C C . GLY B 1 163 ? -20.609 10.146 -32.907 1.00 9.40 163 GLY B C 1
ATOM 3092 O O . GLY B 1 163 ? -19.717 11.003 -32.858 1.00 7.23 163 GLY B O 1
ATOM 3093 N N . PHE B 1 164 ? -21.741 10.252 -32.223 1.00 10.98 164 PHE B N 1
ATOM 3094 C CA . PHE B 1 164 ? -22.024 11.417 -31.378 1.00 10.54 164 PHE B CA 1
ATOM 3095 C C . PHE B 1 164 ? -20.992 11.537 -30.269 1.00 5.68 164 PHE B C 1
ATOM 3096 O O . PHE B 1 164 ? -20.506 12.622 -29.978 1.00 10.52 164 PHE B O 1
ATOM 3104 N N . SER B 1 165 ? -20.664 10.399 -29.665 1.00 5.28 165 SER B N 1
ATOM 3105 C CA . SER B 1 165 ? -19.776 10.351 -28.515 1.00 10.25 165 SER B CA 1
ATOM 3106 C C . SER B 1 165 ? -18.346 10.741 -28.887 1.00 8.86 165 SER B C 1
ATOM 3107 O O . SER B 1 165 ? -17.679 11.462 -28.149 1.00 12.75 165 SER B O 1
ATOM 3110 N N . LYS B 1 166 ? -17.883 10.271 -30.037 1.00 12.55 166 LYS B N 1
ATOM 3111 C CA . LYS B 1 166 ? -16.542 10.607 -30.507 1.00 11.46 166 LYS B CA 1
ATOM 3112 C C . LYS B 1 166 ? -16.459 12.108 -30.747 1.00 10.79 166 LYS B C 1
ATOM 3113 O O . LYS B 1 166 ? -15.506 12.763 -30.332 1.00 19.44 166 LYS B O 1
ATOM 3119 N N . SER B 1 167 ? -17.453 12.643 -31.434 1.00 7.99 167 SER B N 1
ATOM 3120 C CA . SER B 1 167 ? -17.493 14.082 -31.689 1.00 10.97 167 SER B CA 1
ATOM 3121 C C . SER B 1 167 ? -17.510 14.863 -30.375 1.00 4.73 167 SER B C 1
ATOM 3122 O O . SER B 1 167 ? -16.724 15.791 -30.174 1.00 6.94 167 SER B O 1
ATOM 3125 N N . LEU B 1 168 ? -18.400 14.477 -29.468 1.00 8.69 168 LEU B N 1
ATOM 3126 C CA . LEU B 1 168 ? -18.568 15.211 -28.217 1.00 8.78 168 LEU B CA 1
ATOM 3127 C C . LEU B 1 168 ? -17.320 15.145 -27.346 1.00 16.25 168 LEU B C 1
ATOM 3128 O O . LEU B 1 168 ? -16.946 16.135 -26.706 1.00 13.09 168 LEU B O 1
ATOM 3133 N N . ALA B 1 169 ? -16.674 13.978 -27.334 1.00 10.48 169 ALA B N 1
ATOM 3134 C CA . ALA B 1 169 ? -15.432 13.790 -26.587 1.00 7.57 169 ALA B CA 1
ATOM 3135 C C . ALA B 1 169 ? -14.416 14.876 -26.899 1.00 8.61 169 ALA B C 1
ATOM 3136 O O . ALA B 1 169 ? -13.759 15.379 -25.991 1.00 10.26 169 ALA B O 1
ATOM 3138 N N . TYR B 1 170 ? -14.274 15.218 -28.179 1.00 15.62 170 TYR B N 1
ATOM 3139 C CA . TYR B 1 170 ? -13.375 16.308 -28.593 1.00 21.30 170 TYR B CA 1
ATOM 3140 C C . TYR B 1 170 ? -13.720 17.655 -27.954 1.00 15.74 170 TYR B C 1
ATOM 3141 O O . TYR B 1 170 ? -12.828 18.425 -27.584 1.00 12.81 170 TYR B O 1
ATOM 3150 N N . GLU B 1 171 ? -15.013 17.953 -27.873 1.00 11.08 171 GLU B N 1
ATOM 3151 C CA . GLU B 1 171 ? -15.472 19.261 -27.417 1.00 11.17 171 GLU B CA 1
ATOM 3152 C C . GLU B 1 171 ? -15.263 19.447 -25.911 1.00 13.38 171 GLU B C 1
ATOM 3153 O O . GLU B 1 171 ? -14.978 20.547 -25.460 1.00 13.64 171 GLU B O 1
ATOM 3159 N N . VAL B 1 172 ? -15.393 18.380 -25.130 1.00 12.23 172 VAL B N 1
ATOM 3160 C CA . VAL B 1 172 ? -15.351 18.525 -23.672 1.00 14.76 172 VAL B CA 1
ATOM 3161 C C . VAL B 1 172 ? -14.105 17.959 -22.987 1.00 19.73 172 VAL B C 1
ATOM 3162 O O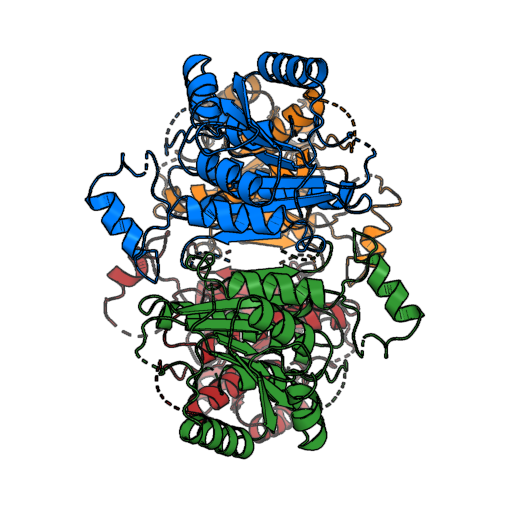 . VAL B 1 172 ? -13.960 18.081 -21.765 1.00 17.35 172 VAL B O 1
ATOM 3166 N N . ALA B 1 173 ? -13.186 17.397 -23.761 1.00 16.25 173 ALA B N 1
ATOM 3167 C CA . ALA B 1 173 ? -12.031 16.696 -23.219 1.00 20.02 173 ALA B CA 1
ATOM 3168 C C . ALA B 1 173 ? -11.133 17.566 -22.345 1.00 22.79 173 ALA B C 1
ATOM 3169 O O . ALA B 1 173 ? -10.616 17.110 -21.338 1.00 31.55 173 ALA B O 1
ATOM 3171 N N . SER B 1 174 ? -10.968 18.814 -22.731 1.00 25.11 174 SER B N 1
ATOM 3172 C CA . SER B 1 174 ? -10.110 19.735 -21.992 1.00 29.46 174 SER B CA 1
ATOM 3173 C C . SER B 1 174 ? -10.646 20.159 -20.611 1.00 29.60 174 SER B C 1
ATOM 3174 O O . SER B 1 174 ? -9.894 20.663 -19.793 1.00 28.24 174 SER B O 1
ATOM 3177 N N . ARG B 1 175 ? -11.929 19.924 -20.366 1.00 18.32 175 ARG B N 1
ATOM 3178 C CA . ARG B 1 175 ? -12.571 20.251 -19.100 1.00 19.45 175 ARG B CA 1
ATOM 3179 C C . ARG B 1 175 ? -12.702 19.015 -18.214 1.00 24.27 175 ARG B C 1
ATOM 3180 O O . ARG B 1 175 ? -13.509 18.959 -17.292 1.00 20.63 175 ARG B O 1
ATOM 3188 N N . ASN B 1 176 ? -11.913 18.006 -18.540 1.00 24.72 176 ASN B N 1
ATOM 3189 C CA . ASN B 1 176 ? -11.895 16.769 -17.784 1.00 26.13 176 ASN B CA 1
ATOM 3190 C C . ASN B 1 176 ? -13.223 16.028 -17.805 1.00 23.50 176 ASN B C 1
ATOM 3191 O O . ASN B 1 176 ? -13.636 15.438 -16.836 1.00 20.88 176 ASN B O 1
ATOM 3196 N N . ILE B 1 177 ? -13.873 16.077 -18.948 1.00 21.59 177 ILE B N 1
ATOM 3197 C CA . ILE B 1 177 ? -15.108 15.343 -19.147 1.00 16.76 177 ILE B CA 1
ATOM 3198 C C . ILE B 1 177 ? -14.812 14.263 -20.171 1.00 15.98 177 ILE B C 1
ATOM 3199 O O . ILE B 1 177 ? -14.289 14.549 -21.247 1.00 19.50 177 ILE B O 1
ATOM 3204 N N . THR B 1 178 ? -15.100 13.018 -19.813 1.00 12.91 178 THR B N 1
ATOM 3205 C CA . THR B 1 178 ? -14.950 11.916 -20.759 1.00 13.14 178 THR B CA 1
ATOM 3206 C C . THR B 1 178 ? -16.313 11.491 -21.296 1.00 14.22 178 THR B C 1
ATOM 3207 O O . THR B 1 178 ? -17.328 11.609 -20.610 1.00 17.24 178 THR B O 1
ATOM 3211 N N . VAL B 1 179 ? -16.326 10.999 -22.530 1.00 11.24 179 VAL B N 1
ATOM 3212 C CA . VAL B 1 179 ? -17.547 10.571 -23.188 1.00 10.71 179 VAL B CA 1
ATOM 3213 C C . VAL B 1 179 ? -17.254 9.224 -23.836 1.00 14.22 179 VAL B C 1
ATOM 3214 O O . VAL B 1 179 ? -16.381 9.129 -24.688 1.00 11.76 179 VAL B O 1
ATOM 3218 N N . ASN B 1 180 ? -17.960 8.184 -23.408 1.00 4.97 180 ASN B N 1
ATOM 3219 C CA . ASN B 1 180 ? -17.672 6.830 -23.855 1.00 9.44 180 ASN B CA 1
ATOM 3220 C C . ASN B 1 180 ? -18.937 6.062 -24.065 1.00 4.11 180 ASN B C 1
ATOM 3221 O O . ASN B 1 180 ? -20.013 6.494 -23.653 1.00 10.01 180 ASN B O 1
ATOM 3226 N N . VAL B 1 181 ? -18.790 4.903 -24.684 1.00 10.17 181 VAL B N 1
ATOM 3227 C CA . VAL B 1 181 ? -19.908 4.013 -24.956 1.00 9.03 181 VAL B CA 1
ATOM 3228 C C . VAL B 1 181 ? -19.569 2.617 -24.439 1.00 8.82 181 VAL B C 1
ATOM 3229 O O . VAL B 1 181 ? -18.476 2.109 -24.687 1.00 14.96 181 VAL B O 1
ATOM 3233 N N . VAL B 1 182 ? -20.491 2.019 -23.700 1.00 12.75 182 VAL B N 1
ATOM 3234 C CA . VAL B 1 182 ? -20.367 0.608 -23.332 1.00 10.23 182 VAL B CA 1
ATOM 3235 C C . VAL B 1 182 ? -21.367 -0.136 -24.169 1.00 14.84 182 VAL B C 1
ATOM 3236 O O . VAL B 1 182 ? -22.568 0.158 -24.124 1.00 14.54 182 VAL B O 1
ATOM 3240 N N . ALA B 1 183 ? -20.872 -1.087 -24.941 1.00 9.80 183 ALA B N 1
ATOM 3241 C CA . ALA B 1 183 ? -21.717 -1.807 -25.883 1.00 9.70 183 ALA B CA 1
ATOM 3242 C C . ALA B 1 183 ? -21.899 -3.257 -25.439 1.00 10.53 183 ALA B C 1
ATOM 3243 O O . ALA B 1 183 ? -20.980 -4.074 -25.567 1.00 12.14 183 ALA B O 1
ATOM 3245 N N . PRO B 1 184 ? -23.070 -3.572 -24.879 1.00 8.03 184 PRO B N 1
ATOM 3246 C CA . PRO B 1 184 ? -23.326 -4.944 -24.427 1.00 10.43 184 PRO B CA 1
ATOM 3247 C C . PRO B 1 184 ? -23.581 -5.897 -25.595 1.00 12.21 184 PRO B C 1
ATOM 3248 O O . PRO B 1 184 ? -24.126 -5.481 -26.618 1.00 15.24 184 PRO B O 1
ATOM 3252 N N . GLY B 1 185 ? -23.190 -7.159 -25.432 1.00 10.08 185 GLY B N 1
ATOM 3253 C CA . GLY B 1 185 ? -23.596 -8.212 -26.345 1.00 12.67 185 GLY B CA 1
ATOM 3254 C C . GLY B 1 185 ? -24.946 -8.718 -25.867 1.00 21.00 185 GLY B C 1
ATOM 3255 O O . GLY B 1 185 ? -25.838 -7.924 -25.590 1.00 11.45 185 GLY B O 1
ATOM 3256 N N . PHE B 1 186 ? -25.102 -10.031 -25.747 1.00 11.15 186 PHE B N 1
ATOM 3257 C CA . PHE B 1 186 ? -26.329 -10.569 -25.206 1.00 12.05 186 PHE B CA 1
ATOM 3258 C C . PHE B 1 186 ? -26.223 -10.583 -23.701 1.00 15.01 186 PHE B C 1
ATOM 3259 O O . PHE B 1 186 ? -25.274 -11.117 -23.152 1.00 12.65 186 PHE B O 1
ATOM 3267 N N . ILE B 1 187 ? -27.214 -10.021 -23.030 1.00 15.44 187 ILE B N 1
ATOM 3268 C CA . ILE B 1 187 ? -27.190 -9.991 -21.582 1.00 19.57 187 ILE B CA 1
ATOM 3269 C C . ILE B 1 187 ? -28.553 -10.427 -21.075 1.00 18.68 187 ILE B C 1
ATOM 3270 O O . ILE B 1 187 ? -29.597 -9.926 -21.515 1.00 21.95 187 ILE B O 1
ATOM 3275 N N . ALA B 1 188 ? -28.552 -11.355 -20.138 1.00 15.48 188 ALA B N 1
ATOM 3276 C CA . ALA B 1 188 ? -29.809 -11.855 -19.606 1.00 19.29 188 ALA B CA 1
ATOM 3277 C C . ALA B 1 188 ? -30.488 -10.754 -18.814 1.00 24.11 188 ALA B C 1
ATOM 3278 O O . ALA B 1 188 ? -29.881 -10.160 -17.934 1.00 31.76 188 ALA B O 1
ATOM 3280 N N . THR B 1 189 ? -31.741 -10.466 -19.124 1.00 40.84 189 THR B N 1
ATOM 3281 C CA . THR B 1 189 ? -32.443 -9.366 -18.456 1.00 59.12 189 THR B CA 1
ATOM 3282 C C . THR B 1 189 ? -33.803 -9.837 -17.965 1.00 73.74 189 THR B C 1
ATOM 3283 O O . THR B 1 189 ? -34.631 -10.303 -18.755 1.00 79.03 189 THR B O 1
ATOM 3287 N N . LYS B 1 194 ? -37.082 -13.796 -21.939 1.00 90.68 194 LYS B N 1
ATOM 3288 C CA . LYS B 1 194 ? -37.824 -13.927 -23.185 1.00 82.27 194 LYS B CA 1
ATOM 3289 C C . LYS B 1 194 ? -36.982 -14.026 -24.444 1.00 71.09 194 LYS B C 1
ATOM 3290 O O . LYS B 1 194 ? -37.178 -13.230 -25.351 1.00 69.66 194 LYS B O 1
ATOM 3296 N N . LEU B 1 195 ? -36.095 -15.012 -24.529 1.00 64.16 195 LEU B N 1
ATOM 3297 C CA . LEU B 1 195 ? -35.232 -15.157 -25.711 1.00 53.99 195 LEU B CA 1
ATOM 3298 C C . LEU B 1 195 ? -35.871 -15.852 -26.915 1.00 54.07 195 LEU B C 1
ATOM 3299 O O . LEU B 1 195 ? -36.484 -16.899 -26.777 1.00 55.38 195 LEU B O 1
ATOM 3304 N N . THR B 1 196 ? -35.706 -15.258 -28.090 1.00 50.63 196 THR B N 1
ATOM 3305 C CA . THR B 1 196 ? -36.148 -15.853 -29.344 1.00 47.49 196 THR B CA 1
ATOM 3306 C C . THR B 1 196 ? -35.203 -16.986 -29.695 1.00 37.66 196 THR B C 1
ATOM 3307 O O . THR B 1 196 ? -34.070 -16.995 -29.252 1.00 30.89 196 THR B O 1
ATOM 3311 N N . ASP B 1 197 ? -35.676 -17.941 -30.488 1.00 40.72 197 ASP B N 1
ATOM 3312 C CA . ASP B 1 197 ? -34.853 -19.084 -30.884 1.00 31.78 197 ASP B CA 1
ATOM 3313 C C . ASP B 1 197 ? -33.657 -18.606 -31.687 1.00 30.55 197 ASP B C 1
ATOM 3314 O O . ASP B 1 197 ? -32.568 -19.163 -31.586 1.00 33.63 197 ASP B O 1
ATOM 3319 N N . GLU B 1 198 ? -33.860 -17.567 -32.485 1.00 27.50 198 GLU B N 1
ATOM 3320 C CA . GLU B 1 198 ? -32.766 -17.028 -33.263 1.00 34.19 198 GLU B CA 1
ATOM 3321 C C . GLU B 1 198 ? -31.682 -16.510 -32.332 1.00 36.84 198 GLU B C 1
ATOM 3322 O O . GLU B 1 198 ? -30.510 -16.871 -32.457 1.00 37.62 198 GLU B O 1
ATOM 3328 N N . GLN B 1 199 ? -32.088 -15.669 -31.386 1.00 36.95 199 GLN B N 1
ATOM 3329 C CA . GLN B 1 199 ? -31.159 -15.137 -30.403 1.00 32.49 199 GLN B CA 1
ATOM 3330 C C . GLN B 1 199 ? -30.437 -16.265 -29.660 1.00 30.09 199 GLN B C 1
ATOM 3331 O O . GLN B 1 199 ? -29.213 -16.224 -29.489 1.00 21.45 199 GLN B O 1
ATOM 3337 N N . LYS B 1 200 ? -31.185 -17.272 -29.220 1.00 27.51 200 LYS B N 1
ATOM 3338 C CA A LYS B 1 200 ? -30.569 -18.417 -28.570 0.50 26.39 200 LYS B CA 1
ATOM 3339 C CA B LYS B 1 200 ? -30.578 -18.426 -28.572 0.50 26.42 200 LYS B CA 1
ATOM 3340 C C . LYS B 1 200 ? -29.563 -19.081 -29.512 1.00 27.00 200 LYS B C 1
ATOM 3341 O O . LYS B 1 200 ? -28.480 -19.496 -29.090 1.00 26.39 200 LYS B O 1
ATOM 3352 N N . SER B 1 201 ? -29.903 -19.168 -30.795 1.00 27.39 201 SER B N 1
ATOM 3353 C CA . SER B 1 201 ? -28.968 -19.771 -31.750 1.00 22.80 201 SER B CA 1
ATOM 3354 C C . SER B 1 201 ? -27.739 -18.885 -31.916 1.00 23.47 201 SER B C 1
ATOM 3355 O O . SER B 1 201 ? -26.617 -19.375 -31.936 1.00 24.50 201 SER B O 1
ATOM 3358 N N . PHE B 1 202 ? -27.953 -17.576 -32.043 1.00 24.07 202 PHE B N 1
ATOM 3359 C CA . PHE B 1 202 ? -26.834 -16.649 -32.167 1.00 27.34 202 PHE B CA 1
ATOM 3360 C C . PHE B 1 202 ? -25.906 -16.757 -30.964 1.00 27.92 202 PHE B C 1
ATOM 3361 O O . PHE B 1 202 ? -24.685 -16.739 -31.109 1.00 28.61 202 PHE B O 1
ATOM 3369 N N . ILE B 1 203 ? -26.499 -16.883 -29.781 1.00 24.08 203 ILE B N 1
ATOM 3370 C CA . ILE B 1 203 ? -25.743 -17.124 -28.564 1.00 24.40 203 ILE B CA 1
ATOM 3371 C C . ILE B 1 203 ? -24.889 -18.371 -28.714 1.00 27.93 203 ILE B C 1
ATOM 3372 O O . ILE B 1 203 ? -23.686 -18.373 -28.399 1.00 25.27 203 ILE B O 1
ATOM 3377 N N 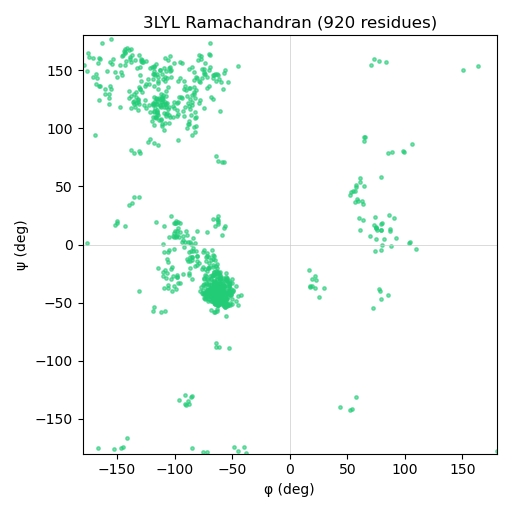. ALA B 1 204 ? -25.514 -19.429 -29.225 1.00 24.59 204 ALA B N 1
ATOM 3378 C CA . ALA B 1 204 ? -24.873 -20.732 -29.284 1.00 23.46 204 ALA B CA 1
ATOM 3379 C C . ALA B 1 204 ? -23.731 -20.769 -30.276 1.00 25.48 204 ALA B C 1
ATOM 3380 O O . ALA B 1 204 ? -22.822 -21.580 -30.129 1.00 23.60 204 ALA B O 1
ATOM 3382 N N . THR B 1 205 ? -23.792 -19.916 -31.298 1.00 23.42 205 THR B N 1
ATOM 3383 C CA . THR B 1 205 ? -22.826 -19.980 -32.391 1.00 23.99 205 THR B CA 1
ATOM 3384 C C . THR B 1 205 ? -21.834 -18.818 -32.434 1.00 24.75 205 THR B C 1
ATOM 3385 O O . THR B 1 205 ? -20.721 -18.981 -32.929 1.00 26.93 205 THR B O 1
ATOM 3389 N N . LYS B 1 206 ? -22.224 -17.656 -31.921 1.00 23.01 206 LYS B N 1
ATOM 3390 C CA . LYS B 1 206 ? -21.399 -16.467 -32.095 1.00 24.96 206 LYS B CA 1
ATOM 3391 C C . LYS B 1 206 ? -20.587 -16.093 -30.851 1.00 20.45 206 LYS B C 1
ATOM 3392 O O . LYS B 1 206 ? -19.607 -15.372 -30.948 1.00 17.18 206 LYS B O 1
ATOM 3398 N N . ILE B 1 207 ? -20.990 -16.597 -29.691 1.00 17.61 207 ILE B N 1
ATOM 3399 C CA . ILE B 1 207 ? -20.249 -16.358 -28.464 1.00 18.75 207 ILE B CA 1
ATOM 3400 C C . ILE B 1 207 ? -19.359 -17.549 -28.165 1.00 21.20 207 ILE B C 1
ATOM 3401 O O . ILE B 1 207 ? -19.852 -18.665 -28.009 1.00 21.37 207 ILE B O 1
ATOM 3406 N N . PRO B 1 208 ? -18.048 -17.317 -28.064 1.00 23.47 208 PRO B N 1
ATOM 3407 C CA . PRO B 1 208 ? -17.089 -18.418 -27.940 1.00 29.03 208 PRO B CA 1
ATOM 3408 C C . PRO B 1 208 ? -17.435 -19.368 -26.795 1.00 29.59 208 PRO B C 1
ATOM 3409 O O . PRO B 1 208 ? -17.349 -20.586 -26.971 1.00 30.24 208 PRO B O 1
ATOM 3413 N N . SER B 1 209 ? -17.843 -18.818 -25.653 1.00 24.51 209 SER B N 1
ATOM 3414 C CA . SER B 1 209 ? -18.238 -19.634 -24.507 1.00 23.36 209 SER B CA 1
ATOM 3415 C C . SER B 1 209 ? -19.685 -20.128 -24.606 1.00 24.95 209 SER B C 1
ATOM 3416 O O . SER B 1 209 ? -20.067 -21.069 -23.921 1.00 21.07 209 SER B O 1
ATOM 3419 N N . GLY B 1 210 ? -20.486 -19.485 -25.449 1.00 32.35 210 GLY B N 1
ATOM 3420 C CA . GLY B 1 210 ? -21.866 -19.899 -25.653 1.00 29.37 210 GLY B CA 1
ATOM 3421 C C . GLY B 1 210 ? -22.729 -19.501 -24.474 1.00 26.27 210 GLY B C 1
ATOM 3422 O O . GLY B 1 210 ? -23.867 -19.962 -24.326 1.00 24.18 210 GLY B O 1
ATOM 3423 N N . GLN B 1 211 ? -22.184 -18.623 -23.637 1.00 21.67 211 GLN B N 1
ATOM 3424 C CA . GLN B 1 211 ? -22.899 -18.119 -22.476 1.00 23.83 211 GLN B CA 1
ATOM 3425 C C . GLN B 1 211 ? -23.369 -16.674 -22.671 1.00 20.47 211 GLN B C 1
ATOM 3426 O O . GLN B 1 211 ? -22.606 -15.814 -23.139 1.00 17.22 211 GLN B O 1
ATOM 3432 N N . ILE B 1 212 ? -24.614 -16.405 -22.289 1.00 23.98 212 ILE B N 1
ATOM 3433 C CA . ILE B 1 212 ? -25.117 -15.036 -22.259 1.00 19.01 212 ILE B CA 1
ATOM 3434 C C . ILE B 1 212 ? -24.569 -14.286 -21.042 1.00 23.15 212 ILE B C 1
ATOM 3435 O O . ILE B 1 212 ? -24.281 -14.893 -20.018 1.00 23.66 212 ILE B O 1
ATOM 3440 N N . GLY B 1 213 ? -24.417 -12.967 -21.147 1.00 13.55 213 GLY B N 1
ATOM 3441 C CA . GLY B 1 213 ? -23.819 -12.212 -20.058 1.00 17.98 213 GLY B CA 1
ATOM 3442 C C . GLY B 1 213 ? -24.839 -11.840 -19.001 1.00 21.07 213 GLY B C 1
ATOM 3443 O O . GLY B 1 213 ? -25.997 -12.246 -19.096 1.00 23.17 213 GLY B O 1
ATOM 3444 N N . GLU B 1 214 ? -24.426 -11.055 -18.008 1.00 21.53 214 GLU B N 1
ATOM 3445 C CA . GLU B 1 214 ? -25.359 -10.606 -16.963 1.00 24.18 214 GLU B CA 1
ATOM 3446 C C . GLU B 1 214 ? -25.319 -9.086 -16.740 1.00 15.99 214 GLU B C 1
ATOM 3447 O O . GLU B 1 214 ? -24.332 -8.447 -17.058 1.00 16.39 214 GLU B O 1
ATOM 3453 N N . PRO B 1 215 ? -26.393 -8.507 -16.179 1.00 19.30 215 PRO B N 1
ATOM 3454 C CA . PRO B 1 215 ? -26.401 -7.054 -15.986 1.00 21.82 215 PRO B CA 1
ATOM 3455 C C . PRO B 1 215 ? -25.158 -6.568 -15.232 1.00 25.96 215 PRO B C 1
ATOM 3456 O O . PRO B 1 215 ? -24.661 -5.499 -15.541 1.00 25.24 215 PRO B O 1
ATOM 3460 N N . LYS B 1 216 ? -24.646 -7.339 -14.278 1.00 21.89 216 LYS B N 1
ATOM 3461 C CA . LYS B 1 216 ? -23.449 -6.890 -13.565 1.00 18.84 216 LYS B CA 1
ATOM 3462 C C . LYS B 1 216 ? -22.246 -6.695 -14.503 1.00 21.40 216 LYS B C 1
ATOM 3463 O O . LYS B 1 216 ? -21.433 -5.803 -14.286 1.00 19.29 216 LYS B O 1
ATOM 3469 N N . ASP B 1 217 ? -22.127 -7.529 -15.538 1.00 16.21 217 ASP B N 1
ATOM 3470 C CA . ASP B 1 217 ? -21.078 -7.335 -16.533 1.00 14.99 217 ASP B CA 1
ATOM 3471 C C . ASP B 1 217 ? -21.058 -5.894 -17.101 1.00 19.09 217 ASP B C 1
ATOM 3472 O O . ASP B 1 217 ? -19.993 -5.268 -17.256 1.00 13.30 217 ASP B O 1
ATOM 3477 N N . ILE B 1 218 ? -22.236 -5.364 -17.404 1.00 17.42 218 ILE B N 1
ATOM 3478 C CA . ILE B 1 218 ? -22.341 -4.026 -17.972 1.00 14.59 218 ILE B CA 1
ATOM 3479 C C . ILE B 1 218 ? -22.164 -2.956 -16.896 1.00 17.95 218 ILE B C 1
ATOM 3480 O O . ILE B 1 218 ? -21.510 -1.944 -17.138 1.00 17.70 218 ILE B O 1
ATOM 3485 N N . ALA B 1 219 ? -22.739 -3.183 -15.708 1.00 15.18 219 ALA B N 1
ATOM 3486 C CA . ALA B 1 219 ? -22.589 -2.239 -14.593 1.00 17.48 219 ALA B CA 1
ATOM 3487 C C . ALA B 1 219 ? -21.129 -2.051 -14.156 1.00 14.81 219 ALA B C 1
ATOM 3488 O O . ALA B 1 219 ? -20.704 -0.948 -13.849 1.00 15.66 219 ALA B O 1
ATOM 3490 N N . ALA B 1 220 ? -20.362 -3.129 -14.107 1.00 14.63 220 ALA B N 1
ATOM 3491 C CA . ALA B 1 220 ? -18.954 -3.013 -13.705 1.00 11.98 220 ALA B CA 1
ATOM 3492 C C . ALA B 1 220 ? -18.178 -2.145 -14.687 1.00 14.19 220 ALA B C 1
ATOM 3493 O O . ALA B 1 220 ? -17.377 -1.311 -14.286 1.00 12.79 220 ALA B O 1
ATOM 3495 N N . ALA B 1 221 ? -18.445 -2.334 -15.983 1.00 17.68 221 ALA B N 1
ATOM 3496 C CA . ALA B 1 221 ? -17.784 -1.571 -17.036 1.00 10.59 221 ALA B CA 1
ATOM 3497 C C . ALA B 1 221 ? -18.192 -0.100 -17.003 1.00 12.84 221 ALA B C 1
ATOM 3498 O O . ALA B 1 221 ? -17.352 0.786 -17.144 1.00 18.08 221 ALA B O 1
ATOM 3500 N N . VAL B 1 222 ? -19.489 0.156 -16.849 1.00 11.14 222 VAL B N 1
ATOM 3501 C CA . VAL B 1 222 ? -19.964 1.526 -16.677 1.00 13.51 222 VAL B CA 1
ATOM 3502 C C . VAL B 1 222 ? -19.320 2.179 -15.449 1.00 19.61 222 VAL B C 1
ATOM 3503 O O . VAL B 1 222 ? -18.844 3.314 -15.525 1.00 17.10 222 VAL B O 1
ATOM 3507 N N . ALA B 1 223 ? -19.312 1.469 -14.322 1.00 17.42 223 ALA B N 1
ATOM 3508 C CA . ALA B 1 223 ? -18.715 2.018 -13.105 1.00 18.32 223 ALA B CA 1
ATOM 3509 C C . ALA B 1 223 ? -17.221 2.254 -13.281 1.00 19.76 223 ALA B C 1
ATOM 3510 O O . ALA B 1 223 ? -16.683 3.231 -12.754 1.00 18.25 223 ALA B O 1
ATOM 3512 N N . PHE B 1 224 ? -16.541 1.361 -14.000 1.00 12.33 224 PHE B N 1
ATOM 3513 C CA . PHE B 1 224 ? -15.115 1.576 -14.225 1.00 15.61 224 PHE B CA 1
ATOM 3514 C C . PHE B 1 224 ? -14.888 2.862 -15.023 1.00 15.11 224 PHE B C 1
ATOM 3515 O O . PHE B 1 224 ? -14.075 3.698 -14.641 1.00 18.73 224 PHE B O 1
ATOM 3523 N N . LEU B 1 225 ? -15.608 3.023 -16.128 1.00 12.49 225 LEU B N 1
ATOM 3524 C CA . LEU B 1 225 ? -15.495 4.253 -16.905 1.00 12.57 225 LEU B CA 1
ATOM 3525 C C . LEU B 1 225 ? -15.862 5.502 -16.106 1.00 20.20 225 LEU B C 1
ATOM 3526 O O . LEU B 1 225 ? -15.332 6.591 -16.363 1.00 15.54 225 LEU B O 1
ATOM 3531 N N . ALA B 1 226 ? -16.779 5.352 -15.155 1.00 17.97 226 ALA B N 1
ATOM 3532 C CA . ALA B 1 226 ? -17.264 6.504 -14.406 1.00 15.71 226 ALA B CA 1
ATOM 3533 C C . ALA B 1 226 ? -16.271 6.921 -13.330 1.00 14.60 226 ALA B C 1
ATOM 3534 O O . ALA B 1 226 ? -16.332 8.035 -12.823 1.00 16.45 226 ALA B O 1
ATOM 3536 N N . SER B 1 227 ? -15.332 6.037 -13.024 1.00 17.55 227 SER B N 1
ATOM 3537 C CA . SER B 1 227 ? -14.391 6.279 -11.946 1.00 17.94 227 SER B CA 1
ATOM 3538 C C . SER B 1 227 ? -13.297 7.260 -12.353 1.00 20.40 227 SER B C 1
ATOM 3539 O O . SER B 1 227 ? -13.027 7.472 -13.542 1.00 20.50 227 SER B O 1
ATOM 3542 N N . GLU B 1 228 ? -12.664 7.861 -11.357 1.00 14.65 228 GLU B N 1
ATOM 3543 C CA . GLU B 1 228 ? -11.605 8.817 -11.625 1.00 24.44 228 GLU B CA 1
ATOM 3544 C C . GLU B 1 228 ? -10.410 8.157 -12.296 1.00 25.28 228 GLU B C 1
ATOM 3545 O O . GLU B 1 228 ? -9.663 8.813 -13.018 1.00 33.11 228 GLU B O 1
ATOM 3551 N N . GLU B 1 229 ? -10.216 6.866 -12.062 1.00 22.32 229 GLU B N 1
ATOM 3552 C CA . GLU B 1 229 ? -9.052 6.206 -12.657 1.00 23.09 229 GLU B CA 1
ATOM 3553 C C . GLU B 1 229 ? -9.143 5.974 -14.168 1.00 20.02 229 GLU B C 1
ATOM 3554 O O . GLU B 1 229 ? -8.148 5.615 -14.790 1.00 22.14 229 GLU B O 1
ATOM 3560 N N . ALA B 1 230 ? -10.325 6.175 -14.753 1.00 16.32 230 ALA B N 1
ATOM 3561 C CA . ALA B 1 230 ? -10.500 6.041 -16.207 1.00 19.08 230 ALA B CA 1
ATOM 3562 C C . ALA B 1 230 ? -10.466 7.416 -16.868 1.00 18.60 230 ALA B C 1
ATOM 3563 O O . ALA B 1 230 ? -10.945 7.596 -17.981 1.00 16.93 230 ALA B O 1
ATOM 3565 N N . LYS B 1 231 ? -9.886 8.383 -16.163 1.00 16.47 231 LYS B N 1
ATOM 3566 C CA . LYS B 1 231 ? -9.864 9.770 -16.620 1.00 14.25 231 LYS B CA 1
ATOM 3567 C C . LYS B 1 231 ? -9.255 9.920 -18.020 1.00 14.93 231 LYS B C 1
ATOM 3568 O O . LYS B 1 231 ? -9.543 10.881 -18.730 1.00 15.34 231 LYS B O 1
ATOM 3574 N N . TYR B 1 232 ? -8.410 8.975 -18.420 1.00 9.34 232 TYR B N 1
ATOM 3575 C CA . TYR B 1 232 ? -7.669 9.127 -19.671 1.00 12.24 232 TYR B CA 1
ATOM 3576 C C . TYR B 1 232 ? -8.287 8.326 -20.811 1.00 14.41 232 TYR B C 1
ATOM 3577 O O . TYR B 1 232 ? -7.686 8.196 -21.870 1.00 8.70 232 TYR B O 1
ATOM 3586 N N . ILE B 1 233 ? -9.483 7.783 -20.576 1.00 12.17 233 ILE B N 1
ATOM 3587 C CA . ILE B 1 233 ? -10.229 7.053 -21.594 1.00 7.41 233 ILE B CA 1
ATOM 3588 C C . ILE B 1 233 ? -11.411 7.891 -22.095 1.00 12.56 233 ILE B C 1
ATOM 3589 O O . ILE B 1 233 ? -12.363 8.145 -21.366 1.00 11.28 233 ILE B O 1
ATOM 3594 N N . THR B 1 234 ? -11.368 8.316 -23.345 1.00 10.80 234 THR B N 1
ATOM 3595 C CA . THR B 1 234 ? -12.501 9.045 -23.872 1.00 11.17 234 THR B CA 1
ATOM 3596 C C . THR B 1 234 ? -12.666 8.769 -25.364 1.00 12.15 234 THR B C 1
ATOM 3597 O O . THR B 1 234 ? -11.715 8.400 -26.043 1.00 11.51 234 THR B O 1
ATOM 3601 N N . GLY B 1 235 ? -13.892 8.913 -25.845 1.00 9.69 235 GLY B N 1
ATOM 3602 C CA . GLY B 1 235 ? -14.223 8.637 -27.230 1.00 9.65 235 GLY B CA 1
ATOM 3603 C C . GLY B 1 235 ? -14.249 7.152 -27.582 1.00 9.48 235 GLY B C 1
ATOM 3604 O O . GLY B 1 235 ? -14.234 6.810 -28.743 1.00 10.94 235 GLY B O 1
ATOM 3605 N N . GLN B 1 236 ? -14.308 6.276 -26.584 1.00 6.38 236 GLN B N 1
ATOM 3606 C CA . GLN B 1 236 ? -14.095 4.853 -26.814 1.00 6.77 236 GLN B CA 1
ATOM 3607 C C . GLN B 1 236 ? -15.388 4.091 -26.692 1.00 12.24 236 GLN B C 1
ATOM 3608 O O . GLN B 1 236 ? -16.362 4.582 -26.103 1.00 11.86 236 GLN B O 1
ATOM 3614 N N . THR B 1 237 ? -15.389 2.894 -27.267 1.00 7.91 237 THR B N 1
ATOM 3615 C CA . THR B 1 237 ? -16.511 1.979 -27.168 1.00 13.22 237 THR B CA 1
ATOM 3616 C C . THR B 1 237 ? -15.979 0.709 -26.533 1.00 14.42 237 THR B C 1
ATOM 3617 O O . THR B 1 237 ? -15.156 0.021 -27.127 1.00 13.62 237 THR B O 1
ATOM 3621 N N . LEU B 1 238 ? -16.440 0.402 -25.329 1.00 7.12 238 LEU B N 1
ATOM 3622 C CA . LEU B 1 238 ? -15.985 -0.795 -24.617 1.00 7.48 238 LEU B CA 1
ATOM 3623 C C . LEU B 1 238 ? -16.988 -1.921 -24.829 1.00 13.32 238 LEU B C 1
ATOM 3624 O O . LEU B 1 238 ? -18.119 -1.834 -24.353 1.00 11.64 238 LEU B O 1
ATOM 3629 N N . HIS B 1 239 ? -16.579 -2.959 -25.557 1.00 10.63 239 HIS B N 1
ATOM 3630 C CA . HIS B 1 239 ? -17.473 -4.050 -25.900 1.00 12.10 239 HIS B CA 1
ATOM 3631 C C . HIS B 1 239 ? -17.487 -5.114 -24.826 1.00 12.31 239 HIS B C 1
ATOM 3632 O O . HIS B 1 239 ? -16.468 -5.730 -24.541 1.00 11.31 239 HIS B O 1
ATOM 3639 N N . VAL B 1 240 ? -18.658 -5.334 -24.243 1.00 14.66 240 VAL B N 1
ATOM 3640 C CA . VAL B 1 240 ? -18.832 -6.381 -23.250 1.00 11.42 240 VAL B CA 1
ATOM 3641 C C . VAL B 1 240 ? -19.781 -7.452 -23.793 1.00 13.11 240 VAL B C 1
ATOM 3642 O O . VAL B 1 240 ? -20.981 -7.415 -23.531 1.00 14.13 240 VAL B O 1
ATOM 3646 N N . ASN B 1 241 ? -19.230 -8.414 -24.532 1.00 15.69 241 ASN B N 1
ATOM 3647 C CA . ASN B 1 241 ? -20.056 -9.336 -25.314 1.00 16.70 241 ASN B CA 1
ATOM 3648 C C . ASN B 1 241 ? -19.565 -10.785 -25.394 1.00 13.80 241 ASN B C 1
ATOM 3649 O O . ASN B 1 241 ? -20.017 -11.550 -26.254 1.00 15.76 241 ASN B O 1
ATOM 3654 N N . GLY B 1 242 ? -18.648 -11.156 -24.508 1.00 11.59 242 GLY B N 1
ATOM 3655 C CA . GLY B 1 242 ? -18.167 -12.526 -24.449 1.00 13.51 242 GLY B CA 1
ATOM 3656 C C . GLY B 1 242 ? -17.311 -12.901 -25.647 1.00 12.05 242 GLY B C 1
ATOM 3657 O O . GLY B 1 242 ? -16.947 -14.074 -25.833 1.00 11.88 242 GLY B O 1
ATOM 3658 N N . GLY B 1 243 ? -16.997 -11.909 -26.470 1.00 8.04 243 GLY B N 1
ATOM 3659 C CA . GLY B 1 243 ? -16.120 -12.110 -27.609 1.00 17.28 243 GLY B CA 1
ATOM 3660 C C . GLY B 1 243 ? -16.882 -12.300 -28.905 1.00 19.73 243 GLY B C 1
ATOM 3661 O O . GLY B 1 243 ? -16.330 -12.713 -29.921 1.00 19.15 243 GLY B O 1
ATOM 3670 N N . TYR B 1 245 ? -18.158 -10.045 -30.771 1.00 14.70 245 TYR B N 1
ATOM 3671 C CA . TYR B 1 245 ? -17.628 -9.061 -31.723 1.00 15.39 245 TYR B CA 1
ATOM 3672 C C . TYR B 1 245 ? -16.332 -8.509 -31.115 1.00 9.95 245 TYR B C 1
ATOM 3673 O O . TYR B 1 245 ? -16.290 -8.107 -29.955 1.00 15.21 245 TYR B O 1
ATOM 3690 N N . ALA B 1 247 ? -13.412 -5.730 -31.639 1.00 30.27 247 ALA B N 1
ATOM 3691 C CA . ALA B 1 247 ? -12.961 -4.552 -32.369 1.00 31.48 247 ALA B CA 1
ATOM 3692 C C . ALA B 1 247 ? -11.452 -4.434 -32.234 1.00 35.74 247 ALA B C 1
ATOM 3693 O O . ALA B 1 247 ? -10.701 -4.523 -33.214 1.00 29.60 247 ALA B O 1
ATOM 3704 N N . SER C 1 2 ? -5.132 2.541 -67.973 1.00 46.07 2 SER C N 1
ATOM 3705 C CA . SER C 1 2 ? -4.491 3.412 -67.013 1.00 46.03 2 SER C CA 1
ATOM 3706 C C . SER C 1 2 ? -3.049 3.019 -66.846 1.00 39.48 2 SER C C 1
ATOM 3707 O O . SER C 1 2 ? -2.200 3.870 -66.687 1.00 44.50 2 SER C O 1
ATOM 3710 N N . LEU C 1 3 ? -2.790 1.721 -66.885 1.00 34.67 3 LEU C N 1
ATOM 3711 C CA . LEU C 1 3 ? -1.501 1.137 -66.540 1.00 21.21 3 LEU C CA 1
ATOM 3712 C C . LEU C 1 3 ? -0.543 0.811 -67.689 1.00 22.96 3 LEU C C 1
ATOM 3713 O O . LEU C 1 3 ? 0.400 0.073 -67.512 1.00 18.14 3 LEU C O 1
ATOM 3718 N N . ASN C 1 4 ? -0.816 1.331 -68.873 1.00 26.14 4 ASN C N 1
ATOM 3719 C CA . ASN C 1 4 ? 0.045 1.052 -70.012 1.00 36.21 4 ASN C CA 1
ATOM 3720 C C . ASN C 1 4 ? 1.556 1.159 -69.749 1.00 34.58 4 ASN C C 1
ATOM 3721 O O . ASN C 1 4 ? 2.305 0.302 -70.181 1.00 40.48 4 ASN C O 1
ATOM 3726 N N . GLU C 1 5 ? 2.009 2.196 -69.053 1.00 30.15 5 GLU C N 1
ATOM 3727 C CA . GLU C 1 5 ? 3.443 2.355 -68.799 1.00 30.42 5 GLU C CA 1
ATOM 3728 C C . GLU C 1 5 ? 4.001 1.659 -67.547 1.00 27.09 5 GLU C C 1
ATOM 3729 O O . GLU C 1 5 ? 5.199 1.650 -67.317 1.00 30.36 5 GLU C O 1
ATOM 3735 N N . LYS C 1 6 ? 3.127 1.083 -66.740 1.00 27.92 6 LYS C N 1
ATOM 3736 C CA . LYS C 1 6 ? 3.514 0.463 -65.476 1.00 25.58 6 LYS C CA 1
ATOM 3737 C C . LYS C 1 6 ? 4.013 -0.985 -65.519 1.00 25.60 6 LYS C C 1
ATOM 3738 O O . LYS C 1 6 ? 3.644 -1.752 -66.396 1.00 26.50 6 LYS C O 1
ATOM 3744 N N . VAL C 1 7 ? 4.849 -1.337 -64.545 1.00 21.97 7 VAL C N 1
ATOM 3745 C CA . VAL C 1 7 ? 5.349 -2.693 -64.377 1.00 15.28 7 VAL C CA 1
ATOM 3746 C C . VAL C 1 7 ? 4.851 -3.191 -63.037 1.00 20.97 7 VAL C C 1
ATOM 3747 O O . VAL C 1 7 ? 5.075 -2.552 -62.003 1.00 16.88 7 VAL C O 1
ATOM 3751 N N . ALA C 1 8 ? 4.146 -4.314 -63.053 1.00 20.05 8 ALA C N 1
ATOM 3752 C CA . ALA C 1 8 ? 3.614 -4.876 -61.817 1.00 21.87 8 ALA C CA 1
ATOM 3753 C C . ALA C 1 8 ? 4.409 -6.116 -61.426 1.00 19.50 8 ALA C C 1
ATOM 3754 O O . ALA C 1 8 ? 4.840 -6.873 -62.287 1.00 23.58 8 ALA C O 1
ATOM 3756 N N . LEU C 1 9 ? 4.621 -6.297 -60.130 1.00 13.76 9 LEU C N 1
ATOM 3757 C CA . LEU C 1 9 ? 5.189 -7.534 -59.599 1.00 10.44 9 LEU C CA 1
ATOM 3758 C C . LEU C 1 9 ? 4.120 -8.258 -58.771 1.00 16.83 9 LEU C C 1
ATOM 3759 O O . LEU C 1 9 ? 3.603 -7.718 -57.786 1.00 12.74 9 LEU C O 1
ATOM 3764 N N . VAL C 1 10 ? 3.782 -9.472 -59.177 1.00 16.58 10 VAL C N 1
ATOM 3765 C CA . VAL C 1 10 ? 2.817 -10.278 -58.439 1.00 15.58 10 VAL C CA 1
ATOM 3766 C C . VAL C 1 10 ? 3.484 -11.541 -57.939 1.00 15.04 10 VAL C C 1
ATOM 3767 O O . VAL C 1 10 ? 3.910 -12.360 -58.741 1.00 15.81 10 VAL C O 1
ATOM 3771 N N . THR C 1 11 ? 3.599 -11.696 -56.621 1.00 16.74 11 THR C N 1
ATOM 3772 C CA . THR C 1 11 ? 4.217 -12.904 -56.068 1.00 15.22 11 THR C CA 1
ATOM 3773 C C . THR C 1 11 ? 3.238 -14.066 -56.010 1.00 19.39 11 THR C C 1
ATOM 3774 O O . THR C 1 11 ? 2.046 -13.873 -55.764 1.00 24.84 11 THR C O 1
ATOM 3778 N N . GLY C 1 12 ? 3.753 -15.270 -56.248 1.00 22.61 12 GLY C N 1
ATOM 3779 C CA . GLY C 1 12 ? 2.930 -16.463 -56.333 1.00 21.33 12 GLY C CA 1
ATOM 3780 C C . GLY C 1 12 ? 1.873 -16.333 -57.404 1.00 21.42 12 GLY C C 1
ATOM 3781 O O . GLY C 1 12 ? 0.697 -16.571 -57.154 1.00 19.31 12 GLY C O 1
ATOM 3782 N N . ALA C 1 13 ? 2.284 -15.954 -58.607 1.00 17.79 13 ALA C N 1
ATOM 3783 C CA . ALA C 1 13 ? 1.308 -15.601 -59.628 1.00 19.29 13 ALA C CA 1
ATOM 3784 C C . ALA C 1 13 ? 0.836 -16.790 -60.461 1.00 17.94 13 ALA C C 1
ATOM 3785 O O . ALA C 1 13 ? 0.044 -16.613 -61.385 1.00 21.08 13 ALA C O 1
ATOM 3787 N N . SER C 1 14 ? 1.326 -17.987 -60.147 1.00 19.75 14 SER C N 1
ATOM 3788 C CA . SER C 1 14 ? 1.051 -19.170 -60.959 1.00 26.70 14 SER C CA 1
ATOM 3789 C C . SER C 1 14 ? -0.431 -19.415 -61.199 1.00 29.12 14 SER C C 1
ATOM 3790 O O . SER C 1 14 ? -0.860 -19.600 -62.335 1.00 37.09 14 SER C O 1
ATOM 3793 N N . ARG C 1 15 ? -1.204 -19.442 -60.123 1.00 22.34 15 ARG C N 1
ATOM 3794 C CA . ARG C 1 15 ? -2.612 -19.784 -60.221 1.00 28.66 15 ARG C CA 1
ATOM 3795 C C . ARG C 1 15 ? -3.442 -18.983 -59.228 1.00 29.11 15 ARG C C 1
ATOM 3796 O O . ARG C 1 15 ? -2.928 -18.103 -58.550 1.00 24.75 15 ARG C O 1
ATOM 3804 N N . GLY C 1 16 ? -4.732 -19.304 -59.149 1.00 30.44 16 GLY C N 1
ATOM 3805 C CA . GLY C 1 16 ? -5.619 -18.689 -58.182 1.00 22.04 16 GLY C CA 1
ATOM 3806 C C . GLY C 1 16 ? -5.599 -17.171 -58.189 1.00 18.19 16 GLY C C 1
ATOM 3807 O O . GLY C 1 16 ? -5.516 -16.539 -59.242 1.00 21.16 16 GLY C O 1
ATOM 3808 N N . ILE C 1 17 ? -5.701 -16.596 -56.996 1.00 9.39 17 ILE C N 1
ATOM 3809 C CA . ILE C 1 17 ? -5.739 -15.157 -56.809 1.00 9.36 17 ILE C CA 1
ATOM 3810 C C . ILE C 1 17 ? -4.534 -14.502 -57.468 1.00 12.24 17 ILE C C 1
ATOM 3811 O O . ILE C 1 17 ? -4.642 -13.444 -58.085 1.00 16.38 17 ILE C O 1
ATOM 3816 N N . GLY C 1 18 ? -3.371 -15.119 -57.324 1.00 12.77 18 GLY C N 1
ATOM 3817 C CA . GLY C 1 18 ? -2.179 -14.539 -57.915 1.00 15.88 18 GLY C CA 1
ATOM 3818 C C . GLY C 1 18 ? -2.340 -14.394 -59.416 1.00 15.68 18 GLY C C 1
ATOM 3819 O O . GLY C 1 18 ? -2.094 -13.326 -59.980 1.00 16.82 18 GLY C O 1
ATOM 3820 N N . PHE C 1 19 ? -2.778 -15.468 -60.069 1.00 16.10 19 PHE C N 1
ATOM 3821 C CA . PHE C 1 19 ? -2.909 -15.440 -61.519 1.00 19.09 19 PHE C CA 1
ATOM 3822 C C . PHE C 1 19 ? -3.985 -14.466 -62.010 1.00 21.42 19 PHE C C 1
ATOM 3823 O O . PHE C 1 19 ? -3.744 -13.696 -62.940 1.00 15.61 19 PHE C O 1
ATOM 3831 N N . GLU C 1 20 ? -5.164 -14.476 -61.386 1.00 17.65 20 GLU C N 1
ATOM 3832 C CA . GLU C 1 20 ? -6.197 -13.527 -61.790 1.00 17.10 20 GLU C CA 1
ATOM 3833 C C . GLU C 1 20 ? -5.738 -12.083 -61.610 1.00 19.74 20 GLU C C 1
ATOM 3834 O O . GLU C 1 20 ? -6.070 -11.207 -62.415 1.00 22.93 20 GLU C O 1
ATOM 3840 N N . VAL C 1 21 ? -4.989 -11.829 -60.540 1.00 18.58 21 VAL C N 1
ATOM 3841 C CA . VAL C 1 21 ? -4.425 -10.505 -60.327 1.00 14.82 21 VAL C CA 1
ATOM 3842 C C . VAL C 1 21 ? -3.540 -10.116 -61.521 1.00 15.98 21 VAL C C 1
ATOM 3843 O O . VAL C 1 21 ? -3.668 -9.025 -62.082 1.00 17.19 21 VAL C O 1
ATOM 3847 N N . ALA C 1 22 ? -2.627 -11.008 -61.890 1.00 17.58 22 ALA C N 1
ATOM 3848 C CA . ALA C 1 22 ? -1.768 -10.800 -63.057 1.00 13.69 22 ALA C CA 1
ATOM 3849 C C . ALA C 1 22 ? -2.614 -10.468 -64.277 1.00 16.66 22 ALA C C 1
ATOM 3850 O O . ALA C 1 22 ? -2.387 -9.468 -64.955 1.00 20.09 22 ALA C O 1
ATOM 3852 N N . HIS C 1 23 ? -3.607 -11.312 -64.534 1.00 22.45 23 HIS C N 1
ATOM 3853 C CA . HIS C 1 23 ? -4.503 -11.140 -65.668 1.00 25.91 23 HIS C CA 1
ATOM 3854 C C . HIS C 1 23 ? -5.181 -9.780 -65.604 1.00 26.38 23 HIS C C 1
ATOM 3855 O O . HIS C 1 23 ? -5.287 -9.072 -66.613 1.00 25.58 23 HIS C O 1
ATOM 3862 N N . ALA C 1 24 ? -5.632 -9.421 -64.405 1.00 23.68 24 ALA C N 1
ATOM 3863 C CA . ALA C 1 24 ? -6.369 -8.182 -64.189 1.00 24.47 24 ALA C CA 1
ATOM 3864 C C . ALA C 1 24 ? -5.513 -6.951 -64.475 1.00 25.47 24 ALA C C 1
ATOM 3865 O O . ALA C 1 24 ? -5.949 -6.003 -65.131 1.00 26.00 24 ALA C O 1
ATOM 3867 N N . LEU C 1 25 ? -4.283 -6.955 -63.986 1.00 26.78 25 LEU C N 1
ATOM 3868 C CA . LEU C 1 25 ? -3.426 -5.807 -64.223 1.00 16.20 25 LEU C CA 1
ATOM 3869 C C . LEU C 1 25 ? -2.977 -5.762 -65.690 1.00 20.18 25 LEU C C 1
ATOM 3870 O O . LEU C 1 25 ? -2.979 -4.704 -66.320 1.00 23.97 25 LEU C O 1
ATOM 3875 N N . ALA C 1 26 ? -2.590 -6.904 -66.241 1.00 20.10 26 ALA C N 1
ATOM 3876 C CA . ALA C 1 26 ? -2.171 -6.919 -67.636 1.00 23.59 26 ALA C CA 1
ATOM 3877 C C . ALA C 1 26 ? -3.295 -6.369 -68.511 1.00 27.98 26 ALA C C 1
ATOM 3878 O O . ALA C 1 26 ? -3.050 -5.587 -69.428 1.00 23.46 26 ALA C O 1
ATOM 3880 N N . SER C 1 27 ? -4.522 -6.790 -68.214 1.00 23.12 27 SER C N 1
ATOM 3881 C CA . SER C 1 27 ? -5.710 -6.296 -68.895 1.00 31.46 27 SER C CA 1
ATOM 3882 C C . SER C 1 27 ? -5.767 -4.780 -68.942 1.00 32.79 27 SER C C 1
ATOM 3883 O O . SER C 1 27 ? -6.285 -4.202 -69.898 1.00 36.14 27 SER C O 1
ATOM 3886 N N . LYS C 1 28 ? -5.248 -4.138 -67.904 1.00 28.07 28 LYS C N 1
ATOM 3887 C CA . LYS C 1 28 ? -5.255 -2.689 -67.842 1.00 24.96 28 LYS C CA 1
ATOM 3888 C C . LYS C 1 28 ? -4.042 -2.116 -68.565 1.00 29.84 28 LYS C C 1
ATOM 3889 O O . LYS C 1 28 ? -3.860 -0.902 -68.632 1.00 34.90 28 LYS C O 1
ATOM 3895 N N . GLY C 1 29 ? -3.216 -2.999 -69.114 1.00 27.55 29 GLY C N 1
ATOM 3896 C CA . GLY C 1 29 ? -2.074 -2.593 -69.914 1.00 24.16 29 GLY C CA 1
ATOM 3897 C C . GLY C 1 29 ? -0.738 -2.700 -69.208 1.00 21.96 29 GLY C C 1
ATOM 3898 O O . GLY C 1 29 ? 0.304 -2.347 -69.763 1.00 17.81 29 GLY C O 1
ATOM 3899 N N . ALA C 1 30 ? -0.764 -3.178 -67.970 1.00 21.84 30 ALA C N 1
ATOM 3900 C CA . ALA C 1 30 ? 0.456 -3.296 -67.194 1.00 19.46 30 ALA C CA 1
ATOM 3901 C C . ALA C 1 30 ? 1.358 -4.338 -67.823 1.00 24.16 30 ALA C C 1
ATOM 3902 O O . ALA C 1 30 ? 0.875 -5.313 -68.396 1.00 27.33 30 ALA C O 1
ATOM 3904 N N . THR C 1 31 ? 2.667 -4.123 -67.736 1.00 20.46 31 THR C N 1
ATOM 3905 C CA . THR C 1 31 ? 3.608 -5.208 -67.951 1.00 20.96 31 THR C CA 1
ATOM 3906 C C . THR C 1 31 ? 3.694 -5.953 -66.620 1.00 21.71 31 THR C C 1
ATOM 3907 O O . THR C 1 31 ? 3.895 -5.336 -65.588 1.00 22.18 31 THR C O 1
ATOM 3911 N N . VAL C 1 32 ? 3.543 -7.268 -66.630 1.00 18.66 32 VAL C N 1
ATOM 3912 C CA . VAL C 1 32 ? 3.474 -7.999 -65.365 1.00 18.07 32 VAL C CA 1
ATOM 3913 C C . VAL C 1 32 ? 4.608 -8.992 -65.135 1.00 18.06 32 VAL C C 1
ATOM 3914 O O . VAL C 1 32 ? 4.791 -9.937 -65.902 1.00 21.18 32 VAL C O 1
ATOM 3918 N N . VAL C 1 33 ? 5.345 -8.799 -64.050 1.00 18.89 33 VAL C N 1
ATOM 3919 C CA . VAL C 1 33 ? 6.302 -9.813 -63.618 1.00 22.60 33 VAL C CA 1
ATOM 3920 C C . VAL C 1 33 ? 5.624 -10.732 -62.610 1.00 28.09 33 VAL C C 1
ATOM 3921 O O . VAL C 1 33 ? 5.243 -10.297 -61.524 1.00 27.50 33 VAL C O 1
ATOM 3925 N N . GLY C 1 34 ? 5.456 -12.000 -62.975 1.00 26.12 34 GLY C N 1
ATOM 3926 C CA . GLY C 1 34 ? 4.894 -12.976 -62.065 1.00 22.82 34 GLY C CA 1
ATOM 3927 C C . GLY C 1 34 ? 5.983 -13.866 -61.496 1.00 28.13 34 GLY C C 1
ATOM 3928 O O . GLY C 1 34 ? 6.935 -14.209 -62.199 1.00 29.90 34 GLY C O 1
ATOM 3929 N N . THR C 1 35 ? 5.863 -14.264 -60.238 1.00 16.97 35 THR C N 1
ATOM 3930 C CA . THR C 1 35 ? 6.882 -15.111 -59.642 1.00 20.31 35 THR C CA 1
ATOM 3931 C C . THR C 1 35 ? 6.356 -16.464 -59.214 1.00 25.20 35 THR C C 1
ATOM 3932 O O . THR C 1 35 ? 5.216 -16.604 -58.817 1.00 23.27 35 THR C O 1
ATOM 3936 N N . ALA C 1 36 ? 7.216 -17.463 -59.326 1.00 30.03 36 ALA C N 1
ATOM 3937 C CA . ALA C 1 36 ? 6.884 -18.824 -58.956 1.00 30.53 36 ALA C CA 1
ATOM 3938 C C . ALA C 1 36 ? 8.077 -19.492 -58.307 1.00 29.62 36 ALA C C 1
ATOM 3939 O O . ALA C 1 36 ? 9.196 -19.071 -58.473 1.00 32.90 36 ALA C O 1
ATOM 3941 N N . THR C 1 37 ? 7.806 -20.520 -57.533 1.00 29.81 37 THR C N 1
ATOM 3942 C CA . THR C 1 37 ? 8.844 -21.272 -56.858 1.00 38.67 37 THR C CA 1
ATOM 3943 C C . THR C 1 37 ? 9.792 -22.040 -57.801 1.00 33.94 37 THR C C 1
ATOM 3944 O O . THR C 1 37 ? 10.970 -22.165 -57.517 1.00 36.31 37 THR C O 1
ATOM 3948 N N . SER C 1 38 ? 9.262 -22.557 -58.906 1.00 35.56 38 SER C N 1
ATOM 3949 C CA . SER C 1 38 ? 10.051 -23.345 -59.851 1.00 33.95 38 SER C CA 1
ATOM 3950 C C . SER C 1 38 ? 10.198 -22.731 -61.251 1.00 31.81 38 SER C C 1
ATOM 3951 O O . SER C 1 38 ? 9.400 -21.923 -61.675 1.00 32.78 38 SER C O 1
ATOM 3954 N N . GLN C 1 39 ? 11.259 -23.102 -61.949 1.00 33.02 39 GLN C N 1
ATOM 3955 C CA . GLN C 1 39 ? 11.498 -22.566 -63.274 1.00 42.26 39 GLN C CA 1
ATOM 3956 C C . GLN C 1 39 ? 10.392 -22.974 -64.220 1.00 46.38 39 GLN C C 1
ATOM 3957 O O . GLN C 1 39 ? 9.934 -22.174 -65.006 1.00 49.26 39 GLN C O 1
ATOM 3963 N N . ALA C 1 40 ? 9.933 -24.210 -64.130 1.00 45.68 40 ALA C N 1
ATOM 3964 C CA . ALA C 1 40 ? 8.865 -24.638 -65.024 1.00 46.39 40 ALA C CA 1
ATOM 3965 C C . ALA C 1 40 ? 7.591 -23.826 -64.807 1.00 39.24 40 ALA C C 1
ATOM 3966 O O . ALA C 1 40 ? 6.983 -23.362 -65.745 1.00 34.53 40 ALA C O 1
ATOM 3968 N N . SER C 1 41 ? 7.220 -23.632 -63.554 1.00 39.72 41 SER C N 1
ATOM 3969 C CA . SER C 1 41 ? 6.023 -22.871 -63.218 1.00 31.98 41 SER C CA 1
ATOM 3970 C C . SER C 1 41 ? 6.151 -21.430 -63.657 1.00 29.94 41 SER C C 1
ATOM 3971 O O . SER C 1 41 ? 5.198 -20.833 -64.113 1.00 27.37 41 SER C O 1
ATOM 3974 N N . ALA C 1 42 ? 7.337 -20.876 -63.466 1.00 28.66 42 ALA C N 1
ATOM 3975 C CA . ALA C 1 42 ? 7.625 -19.516 -63.873 1.00 32.28 42 ALA C CA 1
ATOM 3976 C C . ALA C 1 42 ? 7.531 -19.383 -65.384 1.00 38.42 42 ALA C C 1
ATOM 3977 O O . ALA C 1 42 ? 6.985 -18.421 -65.891 1.00 37.12 42 ALA C O 1
ATOM 3979 N N . GLU C 1 43 ? 8.084 -20.361 -66.091 1.00 39.23 43 GLU C N 1
ATOM 3980 C CA . GLU C 1 43 ? 8.016 -20.424 -67.543 1.00 46.00 43 GLU C CA 1
ATOM 3981 C C . GLU C 1 43 ? 6.588 -20.606 -68.014 1.00 44.24 43 GLU C C 1
ATOM 3982 O O . GLU C 1 43 ? 6.173 -20.022 -68.999 1.00 39.60 43 GLU C O 1
ATOM 3988 N N . LYS C 1 44 ? 5.853 -21.434 -67.288 1.00 41.14 44 LYS C N 1
ATOM 3989 C CA . LYS C 1 44 ? 4.445 -21.705 -67.573 1.00 42.79 44 LYS C CA 1
ATOM 3990 C C . LYS C 1 44 ? 3.619 -20.424 -67.486 1.00 34.12 44 LYS C C 1
ATOM 3991 O O . LYS C 1 44 ? 2.815 -20.124 -68.367 1.00 36.52 44 LYS C O 1
ATOM 3997 N N . PHE C 1 45 ? 3.818 -19.674 -66.414 1.00 24.63 45 PHE C N 1
ATOM 3998 C CA . PHE C 1 45 ? 3.101 -18.420 -66.255 1.00 27.06 45 PHE C CA 1
ATOM 3999 C C . PHE C 1 45 ? 3.397 -17.487 -67.428 1.00 33.98 45 PHE C C 1
ATOM 4000 O O . PHE C 1 45 ? 2.479 -16.953 -68.052 1.00 32.75 45 PHE C O 1
ATOM 4008 N N . GLU C 1 46 ? 4.681 -17.302 -67.734 1.00 34.67 46 GLU C N 1
ATOM 4009 C CA . GLU C 1 46 ? 5.073 -16.363 -68.779 1.00 32.17 46 GLU C CA 1
ATOM 4010 C C . GLU C 1 46 ? 4.423 -16.701 -70.107 1.00 35.81 46 GLU C C 1
ATOM 4011 O O . GLU C 1 46 ? 3.834 -15.830 -70.755 1.00 40.05 46 GLU C O 1
ATOM 4017 N N . ASN C 1 47 ? 4.542 -17.964 -70.508 1.00 31.43 47 ASN C N 1
ATOM 4018 C CA . ASN C 1 47 ? 3.930 -18.463 -71.735 1.00 39.75 47 ASN C CA 1
ATOM 4019 C C . ASN C 1 47 ? 2.412 -18.323 -71.742 1.00 38.92 47 ASN C C 1
ATOM 4020 O O . ASN C 1 47 ? 1.808 -18.011 -72.774 1.00 33.24 47 ASN C O 1
ATOM 4025 N N . SER C 1 48 ? 1.800 -18.561 -70.589 1.00 38.62 48 SER C N 1
ATOM 4026 C CA . SER C 1 48 ? 0.361 -18.414 -70.454 1.00 47.35 48 SER C CA 1
ATOM 4027 C C . SER C 1 48 ? -0.059 -16.986 -70.799 1.00 46.33 48 SER C C 1
ATOM 4028 O O . SER C 1 48 ? -0.861 -16.757 -71.702 1.00 50.65 48 SER C O 1
ATOM 4039 N N . LYS C 1 50 ? 1.697 -14.393 -72.132 1.00 42.19 50 LYS C N 1
ATOM 4040 C CA . LYS C 1 50 ? 2.099 -13.966 -73.465 1.00 42.34 50 LYS C CA 1
ATOM 4041 C C . LYS C 1 50 ? 1.189 -14.582 -74.529 1.00 34.46 50 LYS C C 1
ATOM 4042 O O . LYS C 1 50 ? 1.003 -14.012 -75.608 1.00 32.76 50 LYS C O 1
ATOM 4048 N N . GLU C 1 51 ? 0.626 -15.743 -74.214 1.00 36.48 51 GLU C N 1
ATOM 4049 C CA . GLU C 1 51 ? -0.323 -16.395 -75.106 1.00 52.17 51 GLU C CA 1
ATOM 4050 C C . GLU C 1 51 ? -1.583 -15.549 -75.242 1.00 50.25 51 GLU C C 1
ATOM 4051 O O . GLU C 1 51 ? -2.144 -15.421 -76.329 1.00 44.57 51 GLU C O 1
ATOM 4057 N N . LYS C 1 52 ? -2.024 -14.965 -74.135 1.00 49.96 52 LYS C N 1
ATOM 4058 C CA . LYS C 1 52 ? -3.198 -14.104 -74.161 1.00 44.47 52 LYS C CA 1
ATOM 4059 C C . LYS C 1 52 ? -2.845 -12.708 -74.660 1.00 40.37 52 LYS C C 1
ATOM 4060 O O . LYS C 1 52 ? -3.645 -11.787 -74.550 1.00 40.39 52 LYS C O 1
ATOM 4066 N N . GLY C 1 53 ? -1.639 -12.554 -75.198 1.00 40.06 53 GLY C N 1
ATOM 4067 C CA . GLY C 1 53 ? -1.218 -11.290 -75.787 1.00 35.79 53 GLY C CA 1
ATOM 4068 C C . GLY C 1 53 ? -0.760 -10.227 -74.804 1.00 37.72 53 GLY C C 1
ATOM 4069 O O . GLY C 1 53 ? -0.718 -9.041 -75.135 1.00 33.62 53 GLY C O 1
ATOM 4070 N N . PHE C 1 54 ? -0.416 -10.639 -73.588 1.00 37.83 54 PHE C N 1
ATOM 4071 C CA . PHE C 1 54 ? 0.037 -9.684 -72.586 1.00 32.93 54 PHE C CA 1
ATOM 4072 C C . PHE C 1 54 ? 1.552 -9.602 -72.562 1.00 34.39 54 PHE C C 1
ATOM 4073 O O . PHE C 1 54 ? 2.242 -10.527 -72.992 1.00 36.32 54 PHE C O 1
ATOM 4081 N N . LYS C 1 55 ? 2.058 -8.475 -72.073 1.00 33.98 55 LYS C N 1
ATOM 4082 C CA . LYS C 1 55 ? 3.471 -8.332 -71.740 1.00 33.99 55 LYS C CA 1
ATOM 4083 C C . LYS C 1 55 ? 3.703 -8.921 -70.344 1.00 36.13 55 LYS C C 1
ATOM 4084 O O . LYS C 1 55 ? 3.190 -8.396 -69.350 1.00 31.87 55 LYS C O 1
ATOM 4090 N N . ALA C 1 56 ? 4.462 -10.013 -70.275 1.00 37.10 56 ALA C N 1
ATOM 4091 C CA . ALA C 1 56 ? 4.653 -10.750 -69.023 1.00 28.39 56 ALA C CA 1
ATOM 4092 C C . ALA C 1 56 ? 6.045 -11.351 -68.890 1.00 34.02 56 ALA C C 1
ATOM 4093 O O . ALA C 1 56 ? 6.649 -11.775 -69.874 1.00 35.85 56 ALA C O 1
ATOM 4095 N N . ARG C 1 57 ? 6.552 -11.389 -67.662 1.00 27.13 57 ARG C N 1
ATOM 4096 C CA . ARG C 1 57 ? 7.782 -12.104 -67.363 1.00 26.98 57 ARG C CA 1
ATOM 4097 C C . ARG C 1 57 ? 7.512 -13.004 -66.164 1.00 28.77 57 ARG C C 1
ATOM 4098 O O . ARG C 1 57 ? 6.892 -12.577 -65.187 1.00 29.94 57 ARG C O 1
ATOM 4106 N N . GLY C 1 58 ? 7.937 -14.258 -66.251 1.00 25.34 58 GLY C N 1
ATOM 4107 C CA . GLY C 1 58 ? 7.825 -15.162 -65.122 1.00 25.17 58 GLY C CA 1
ATOM 4108 C C . GLY C 1 58 ? 9.214 -15.452 -64.591 1.00 33.49 58 GLY C C 1
ATOM 4109 O O . GLY C 1 58 ? 10.093 -15.869 -65.348 1.00 32.87 58 GLY C O 1
ATOM 4110 N N . LEU C 1 59 ? 9.424 -15.215 -63.297 1.00 32.07 59 LEU C N 1
ATOM 4111 C CA . LEU C 1 59 ? 10.726 -15.449 -62.680 1.00 35.82 59 LEU C CA 1
ATOM 4112 C C . LEU C 1 59 ? 10.603 -16.306 -61.428 1.00 30.91 59 LEU C C 1
ATOM 4113 O O . LEU C 1 59 ? 9.529 -16.393 -60.827 1.00 25.84 59 LEU C O 1
ATOM 4118 N N . VAL C 1 60 ? 11.708 -16.935 -61.043 1.00 30.00 60 VAL C N 1
ATOM 4119 C CA . VAL C 1 60 ? 11.739 -17.748 -59.834 1.00 31.09 60 VAL C CA 1
ATOM 4120 C C . VAL C 1 60 ? 11.964 -16.866 -58.617 1.00 30.37 60 VAL C C 1
ATOM 4121 O O . VAL C 1 60 ? 12.803 -15.959 -58.640 1.00 27.72 60 VAL C O 1
ATOM 4125 N N . LEU C 1 61 ? 11.202 -17.126 -57.560 1.00 27.37 61 LEU C N 1
ATOM 4126 C CA . LEU C 1 61 ? 11.304 -16.343 -56.338 1.00 26.04 61 LEU C CA 1
ATOM 4127 C C . LEU C 1 61 ? 10.782 -17.132 -55.142 1.00 32.32 61 LEU C C 1
ATOM 4128 O O . LEU C 1 61 ? 9.616 -17.548 -55.111 1.00 27.51 61 LEU C O 1
ATOM 4133 N N . ASN C 1 62 ? 11.637 -17.343 -54.153 1.00 34.89 62 ASN C N 1
ATOM 4134 C CA . ASN C 1 62 ? 11.146 -17.896 -52.897 1.00 37.41 62 ASN C CA 1
ATOM 4135 C C . ASN C 1 62 ? 11.251 -16.845 -51.808 1.00 38.26 62 ASN C C 1
ATOM 4136 O O . ASN C 1 62 ? 12.338 -16.376 -51.475 1.00 41.05 62 ASN C O 1
ATOM 4141 N N . ILE C 1 63 ? 10.104 -16.478 -51.261 1.00 41.17 63 ILE C N 1
ATOM 4142 C CA . ILE C 1 63 ? 9.995 -15.281 -50.445 1.00 46.89 63 ILE C CA 1
ATOM 4143 C C . ILE C 1 63 ? 10.392 -15.464 -48.969 1.00 52.69 63 ILE C C 1
ATOM 4144 O O . ILE C 1 63 ? 10.250 -14.539 -48.164 1.00 56.56 63 ILE C O 1
ATOM 4149 N N . SER C 1 64 ? 10.896 -16.646 -48.622 1.00 49.00 64 SER C N 1
ATOM 4150 C CA . SER C 1 64 ? 11.338 -16.921 -47.257 1.00 44.03 64 SER C CA 1
ATOM 4151 C C . SER C 1 64 ? 12.849 -16.964 -47.182 1.00 56.22 64 SER C C 1
ATOM 4152 O O . SER C 1 64 ? 13.425 -16.975 -46.093 1.00 64.80 64 SER C O 1
ATOM 4155 N N . ASP C 1 65 ? 13.488 -17.004 -48.346 1.00 56.28 65 ASP C N 1
ATOM 4156 C CA . ASP C 1 65 ? 14.939 -17.055 -48.424 1.00 58.78 65 ASP C CA 1
ATOM 4157 C C . ASP C 1 65 ? 15.505 -15.704 -48.828 1.00 54.45 65 ASP C C 1
ATOM 4158 O O . ASP C 1 65 ? 15.352 -15.281 -49.969 1.00 56.50 65 ASP C O 1
ATOM 4163 N N . ILE C 1 66 ? 16.169 -15.034 -47.895 1.00 52.29 66 ILE C N 1
ATOM 4164 C CA . ILE C 1 66 ? 16.724 -13.711 -48.162 1.00 52.44 66 ILE C CA 1
ATOM 4165 C C . ILE C 1 66 ? 17.613 -13.721 -49.401 1.00 51.01 66 ILE C C 1
ATOM 4166 O O . ILE C 1 66 ? 17.707 -12.721 -50.123 1.00 47.65 66 ILE C O 1
ATOM 4171 N N . GLU C 1 67 ? 18.281 -14.853 -49.615 1.00 48.19 67 GLU C N 1
ATOM 4172 C CA . GLU C 1 67 ? 19.161 -15.069 -50.759 1.00 48.54 67 GLU C CA 1
ATOM 4173 C C . GLU C 1 67 ? 18.428 -15.068 -52.099 1.00 43.26 67 GLU C C 1
ATOM 4174 O O . GLU C 1 67 ? 18.919 -14.553 -53.088 1.00 34.91 67 GLU C O 1
ATOM 4180 N N . SER C 1 68 ? 17.250 -15.677 -52.110 1.00 43.02 68 SER C N 1
ATOM 4181 C CA . SER C 1 68 ? 16.435 -15.799 -53.316 1.00 38.87 68 SER C CA 1
ATOM 4182 C C . SER C 1 68 ? 15.894 -14.431 -53.704 1.00 35.28 68 SER C C 1
ATOM 4183 O O . SER C 1 68 ? 15.858 -14.071 -54.884 1.00 28.25 68 SER C O 1
ATOM 4186 N N . ILE C 1 69 ? 15.463 -13.678 -52.696 1.00 36.11 69 ILE C N 1
ATOM 4187 C CA . ILE C 1 69 ? 15.017 -12.304 -52.888 1.00 31.82 69 ILE C CA 1
ATOM 4188 C C . ILE C 1 69 ? 16.133 -11.516 -53.552 1.00 27.44 69 ILE C C 1
ATOM 4189 O O . ILE C 1 69 ? 15.920 -10.815 -54.545 1.00 31.68 69 ILE C O 1
ATOM 4194 N N . GLN C 1 70 ? 17.335 -11.665 -53.015 1.00 34.62 70 GLN C N 1
ATOM 4195 C CA . GLN C 1 70 ? 18.504 -10.964 -53.530 1.00 28.62 70 GLN C CA 1
ATOM 4196 C C . GLN C 1 70 ? 18.762 -11.258 -55.017 1.00 30.86 70 GLN C C 1
ATOM 4197 O O . GLN C 1 70 ? 18.923 -10.334 -55.810 1.00 23.69 70 GLN C O 1
ATOM 4203 N N . ASN C 1 71 ? 18.770 -12.535 -55.400 1.00 36.11 71 ASN C N 1
ATOM 4204 C CA . ASN C 1 71 ? 19.017 -12.918 -56.793 1.00 38.41 71 ASN C CA 1
ATOM 4205 C C . ASN C 1 71 ? 17.953 -12.344 -57.724 1.00 35.63 71 ASN C C 1
ATOM 4206 O O . ASN C 1 71 ? 18.241 -11.907 -58.842 1.00 35.53 71 ASN C O 1
ATOM 4211 N N . PHE C 1 72 ? 16.718 -12.333 -57.240 1.00 32.55 72 PHE C N 1
ATOM 4212 C CA . PHE C 1 72 ? 15.581 -11.927 -58.049 1.00 23.46 72 PHE C CA 1
ATOM 4213 C C . PHE C 1 72 ? 15.645 -10.451 -58.426 1.00 18.52 72 PHE C C 1
ATOM 4214 O O . PHE C 1 72 ? 15.483 -10.083 -59.591 1.00 22.70 72 PHE C O 1
ATOM 4222 N N . PHE C 1 73 ? 15.859 -9.594 -57.440 1.00 15.22 73 PHE C N 1
ATOM 4223 C CA . PHE C 1 73 ? 15.919 -8.165 -57.733 1.00 20.71 73 PHE C CA 1
ATOM 4224 C C . PHE C 1 73 ? 17.125 -7.790 -58.603 1.00 26.90 73 PHE C C 1
ATOM 4225 O O . PHE C 1 73 ? 17.090 -6.790 -59.314 1.00 29.27 73 PHE C O 1
ATOM 4233 N N . ALA C 1 74 ? 18.164 -8.616 -58.578 1.00 32.30 74 ALA C N 1
ATOM 4234 C CA . ALA C 1 74 ? 19.312 -8.415 -59.455 1.00 32.40 74 ALA C CA 1
ATOM 4235 C C . ALA C 1 74 ? 18.945 -8.746 -60.902 1.00 33.47 74 ALA C C 1
ATOM 4236 O O . ALA C 1 74 ? 19.374 -8.071 -61.837 1.00 32.08 74 ALA C O 1
ATOM 4238 N N . GLU C 1 75 ? 18.155 -9.799 -61.081 1.00 29.68 75 GLU C N 1
ATOM 4239 C CA . GLU C 1 75 ? 17.713 -10.190 -62.410 1.00 33.36 75 GLU C CA 1
ATOM 4240 C C . GLU C 1 75 ? 16.788 -9.142 -63.052 1.00 33.05 75 GLU C C 1
ATOM 4241 O O . GLU C 1 75 ? 16.967 -8.794 -64.221 1.00 34.93 75 GLU C O 1
ATOM 4247 N N . ILE C 1 76 ? 15.799 -8.638 -62.313 1.00 21.45 76 ILE C N 1
ATOM 4248 C CA . ILE C 1 76 ? 14.961 -7.583 -62.879 1.00 32.38 76 ILE C CA 1
ATOM 4249 C C . ILE C 1 76 ? 15.760 -6.303 -63.119 1.00 34.41 76 ILE C C 1
ATOM 4250 O O . ILE C 1 76 ? 15.510 -5.571 -64.074 1.00 36.05 76 ILE C O 1
ATOM 4255 N N . LYS C 1 77 ? 16.725 -6.033 -62.253 1.00 31.49 77 LYS C N 1
ATOM 4256 C CA . LYS C 1 77 ? 17.589 -4.880 -62.460 1.00 31.38 77 LYS C CA 1
ATOM 4257 C C . LYS C 1 77 ? 18.238 -4.962 -63.842 1.00 31.76 77 LYS C C 1
ATOM 4258 O O . LYS C 1 77 ? 18.182 -4.008 -64.625 1.00 27.83 77 LYS C O 1
ATOM 4264 N N . ALA C 1 78 ? 18.838 -6.113 -64.141 1.00 28.16 78 ALA C N 1
ATOM 4265 C CA . ALA C 1 78 ? 19.518 -6.314 -65.416 1.00 36.28 78 ALA C CA 1
ATOM 4266 C C . ALA C 1 78 ? 18.557 -6.343 -66.597 1.00 47.56 78 ALA C C 1
ATOM 4267 O O . ALA C 1 78 ? 18.943 -6.029 -67.724 1.00 52.76 78 ALA C O 1
ATOM 4269 N N . GLU C 1 79 ? 17.307 -6.721 -66.350 1.00 46.71 79 GLU C N 1
ATOM 4270 C CA . GLU C 1 79 ? 16.332 -6.773 -67.431 1.00 47.39 79 GLU C CA 1
ATOM 4271 C C . GLU C 1 79 ? 15.685 -5.411 -67.626 1.00 45.23 79 GLU C C 1
ATOM 4272 O O . GLU C 1 79 ? 14.807 -5.244 -68.478 1.00 46.05 79 GLU C O 1
ATOM 4278 N N . ASN C 1 80 ? 16.142 -4.440 -66.842 1.00 43.08 80 ASN C N 1
ATOM 4279 C CA . ASN C 1 80 ? 15.594 -3.086 -66.875 1.00 46.11 80 ASN C CA 1
ATOM 4280 C C . ASN C 1 80 ? 14.095 -3.084 -66.589 1.00 40.90 80 ASN C C 1
ATOM 4281 O O . ASN C 1 80 ? 13.309 -2.488 -67.318 1.00 37.64 80 ASN C O 1
ATOM 4286 N N . LEU C 1 81 ? 13.710 -3.767 -65.520 1.00 38.99 81 LEU C N 1
ATOM 4287 C CA . LEU C 1 81 ? 12.323 -3.797 -65.085 1.00 41.61 81 LEU C CA 1
ATOM 4288 C C . LEU C 1 81 ? 12.216 -3.191 -63.699 1.00 42.03 81 LEU C C 1
ATOM 4289 O O . LEU C 1 81 ? 12.576 -3.825 -62.705 1.00 44.16 81 LEU C O 1
ATOM 4294 N N . ALA C 1 82 ? 11.736 -1.954 -63.640 1.00 35.69 82 ALA C N 1
ATOM 4295 C CA . ALA C 1 82 ? 11.524 -1.274 -62.373 1.00 27.98 82 ALA C CA 1
ATOM 4296 C C . ALA C 1 82 ? 10.069 -1.446 -61.966 1.00 20.64 82 ALA C C 1
ATOM 4297 O O . ALA C 1 82 ? 9.163 -1.163 -62.739 1.00 25.79 82 ALA C O 1
ATOM 4299 N N . ILE C 1 83 ? 9.854 -1.925 -60.749 1.00 18.22 83 ILE C N 1
ATOM 4300 C CA . ILE C 1 83 ? 8.520 -2.233 -60.265 1.00 14.45 83 ILE C CA 1
ATOM 4301 C C . ILE C 1 83 ? 7.753 -0.981 -59.839 1.00 21.97 83 ILE C C 1
ATOM 4302 O O . ILE C 1 83 ? 8.225 -0.227 -58.994 1.00 17.50 83 ILE C O 1
ATOM 4307 N N . ASP C 1 84 ? 6.571 -0.774 -60.422 1.00 21.11 84 ASP C N 1
ATOM 4308 C CA . ASP C 1 84 ? 5.698 0.354 -60.069 1.00 13.47 84 ASP C CA 1
ATOM 4309 C C . ASP C 1 84 ? 4.530 -0.066 -59.177 1.00 14.80 84 ASP C C 1
ATOM 4310 O O . ASP C 1 84 ? 4.026 0.718 -58.373 1.00 19.55 84 ASP C O 1
ATOM 4315 N N . ILE C 1 85 ? 4.105 -1.310 -59.342 1.00 10.79 85 ILE C N 1
ATOM 4316 C CA . ILE C 1 85 ? 3.014 -1.885 -58.574 1.00 12.81 85 ILE C CA 1
ATOM 4317 C C . ILE C 1 85 ? 3.510 -3.171 -57.954 1.00 12.78 85 ILE C C 1
ATOM 4318 O O . ILE C 1 85 ? 3.926 -4.076 -58.661 1.00 16.29 85 ILE C O 1
ATOM 4323 N N . LEU C 1 86 ? 3.485 -3.251 -56.631 1.00 7.84 86 LEU C N 1
ATOM 4324 C CA . LEU C 1 86 ? 3.829 -4.491 -55.961 1.00 5.63 86 LEU C CA 1
ATOM 4325 C C . LEU C 1 86 ? 2.587 -5.070 -55.317 1.00 7.89 86 LEU C C 1
ATOM 4326 O O . LEU C 1 86 ? 1.927 -4.394 -54.526 1.00 6.60 86 LEU C O 1
ATOM 4331 N N . VAL C 1 87 ? 2.297 -6.327 -55.630 1.00 12.08 87 VAL C N 1
ATOM 4332 C CA . VAL C 1 87 ? 1.198 -7.057 -55.009 1.00 10.20 87 VAL C CA 1
ATOM 4333 C C . VAL C 1 87 ? 1.760 -8.250 -54.235 1.00 12.85 87 VAL C C 1
ATOM 4334 O O . VAL C 1 87 ? 2.244 -9.223 -54.817 1.00 10.61 87 VAL C O 1
ATOM 4338 N N . ASN C 1 88 ? 1.702 -8.166 -52.916 1.00 8.09 88 ASN C N 1
ATOM 4339 C CA . ASN C 1 88 ? 2.150 -9.243 -52.062 1.00 13.82 88 ASN C CA 1
ATOM 4340 C C . ASN C 1 88 ? 1.072 -10.309 -51.927 1.00 14.81 88 ASN C C 1
ATOM 4341 O O . ASN C 1 88 ? 0.100 -10.143 -51.192 1.00 12.55 88 ASN C O 1
ATOM 4346 N N . ASN C 1 89 ? 1.240 -11.404 -52.649 1.00 16.25 89 ASN C N 1
ATOM 4347 C CA . ASN C 1 89 ? 0.226 -12.457 -52.654 1.00 21.33 89 ASN C CA 1
ATOM 4348 C C . ASN C 1 89 ? 0.674 -13.607 -51.748 1.00 31.35 89 ASN C C 1
ATOM 4349 O O . ASN C 1 89 ? -0.146 -14.296 -51.149 1.00 34.74 89 ASN C O 1
ATOM 4354 N N . ALA C 1 90 ? 1.990 -13.747 -51.608 1.00 41.21 90 ALA C N 1
ATOM 4355 C CA . ALA C 1 90 ? 2.635 -14.771 -50.775 1.00 41.47 90 ALA C CA 1
ATOM 4356 C C . ALA C 1 90 ? 2.034 -14.976 -49.388 1.00 39.48 90 ALA C C 1
ATOM 4357 O O . ALA C 1 90 ? 1.453 -14.065 -48.805 1.00 44.33 90 ALA C O 1
ATOM 4359 N N . GLY C 1 91 ? 2.198 -16.187 -48.860 1.00 33.22 91 GLY C N 1
ATOM 4360 C CA . GLY C 1 91 ? 1.677 -16.535 -47.551 1.00 25.82 91 GLY C CA 1
ATOM 4361 C C . GLY C 1 91 ? 1.322 -18.007 -47.428 1.00 24.97 91 GLY C C 1
ATOM 4362 O O . GLY C 1 91 ? 0.976 -18.662 -48.403 1.00 23.49 91 GLY C O 1
ATOM 4363 N N . ILE C 1 92 ? 1.436 -18.536 -46.219 1.00 30.94 92 ILE C N 1
ATOM 4364 C CA . ILE C 1 92 ? 1.058 -19.909 -45.941 1.00 26.75 92 ILE C CA 1
ATOM 4365 C C . ILE C 1 92 ? 0.429 -19.981 -44.565 1.00 22.23 92 ILE C C 1
ATOM 4366 O O . ILE C 1 92 ? 0.568 -19.057 -43.765 1.00 29.04 92 ILE C O 1
ATOM 4371 N N . THR C 1 93 ? -0.235 -21.100 -44.285 1.00 19.37 93 THR C N 1
ATOM 4372 C CA . THR C 1 93 ? -0.805 -21.357 -42.974 1.00 20.65 93 THR C CA 1
ATOM 4373 C C . THR C 1 93 ? -0.187 -22.606 -42.345 1.00 22.42 93 THR C C 1
ATOM 4374 O O . THR C 1 93 ? 0.201 -23.547 -43.043 1.00 17.43 93 THR C O 1
ATOM 4378 N N . ARG C 1 94 ? -0.059 -22.584 -41.027 1.00 21.50 94 ARG C N 1
ATOM 4379 C CA . ARG C 1 94 ? 0.309 -23.766 -40.264 1.00 21.77 94 ARG C CA 1
ATOM 4380 C C . ARG C 1 94 ? -0.588 -23.756 -39.049 1.00 25.09 94 ARG C C 1
ATOM 4381 O O . ARG C 1 94 ? -0.177 -23.306 -37.980 1.00 24.88 94 ARG C O 1
ATOM 4389 N N . ASP C 1 95 ? -1.819 -24.221 -39.218 1.00 23.77 95 ASP C N 1
ATOM 4390 C CA . ASP C 1 95 ? -2.818 -24.108 -38.158 1.00 16.21 95 ASP C CA 1
ATOM 4391 C C . ASP C 1 95 ? -2.539 -25.098 -37.047 1.00 10.86 95 ASP C C 1
ATOM 4392 O O . ASP C 1 95 ? -2.037 -26.199 -37.285 1.00 19.97 95 ASP C O 1
ATOM 4397 N N . ASN C 1 96 ? -2.865 -24.711 -35.823 1.00 15.80 96 ASN C N 1
ATOM 4398 C CA . ASN C 1 96 ? -2.724 -25.585 -34.666 1.00 16.64 96 ASN C CA 1
ATOM 4399 C C . ASN C 1 96 ? -3.226 -24.799 -33.450 1.00 18.20 96 ASN C C 1
ATOM 4400 O O . ASN C 1 96 ? -3.235 -23.569 -33.472 1.00 14.46 96 ASN C O 1
ATOM 4405 N N . LEU C 1 97 ? -3.682 -25.498 -32.414 1.00 21.79 97 LEU C N 1
ATOM 4406 C CA . LEU C 1 97 ? -3.999 -24.831 -31.160 1.00 25.98 97 LEU C CA 1
ATOM 4407 C C . LEU C 1 97 ? -2.730 -24.182 -30.625 1.00 23.23 97 LEU C C 1
ATOM 4408 O O . LEU C 1 97 ? -1.651 -24.782 -30.661 1.00 16.66 97 LEU C O 1
ATOM 4429 N N . ARG C 1 100 ? -0.231 -25.924 -28.404 1.00 27.12 100 ARG C N 1
ATOM 4430 C CA . ARG C 1 100 ? 0.522 -27.019 -28.999 1.00 22.51 100 ARG C CA 1
ATOM 4431 C C . ARG C 1 100 ? 1.443 -26.539 -30.110 1.00 19.80 100 ARG C C 1
ATOM 4432 O O . ARG C 1 100 ? 2.296 -27.273 -30.593 1.00 18.08 100 ARG C O 1
ATOM 4448 N N . SER C 1 102 ? 4.177 -25.264 -32.581 1.00 20.48 102 SER C N 1
ATOM 4449 C CA . SER C 1 102 ? 5.634 -25.360 -32.506 1.00 21.29 102 SER C CA 1
ATOM 4450 C C . SER C 1 102 ? 6.309 -24.053 -32.902 1.00 23.65 102 SER C C 1
ATOM 4451 O O . SER C 1 102 ? 5.701 -23.188 -33.542 1.00 16.74 102 SER C O 1
ATOM 4454 N N . GLU C 1 103 ? 7.580 -23.922 -32.535 1.00 20.45 103 GLU C N 1
ATOM 4455 C CA . GLU C 1 103 ? 8.317 -22.740 -32.922 1.00 23.12 103 GLU C CA 1
ATOM 4456 C C . GLU C 1 103 ? 8.351 -22.636 -34.442 1.00 19.94 103 GLU C C 1
ATOM 4457 O O . GLU C 1 103 ? 8.333 -21.539 -34.983 1.00 14.76 103 GLU C O 1
ATOM 4463 N N . ASP C 1 104 ? 8.404 -23.780 -35.123 1.00 17.85 104 ASP C N 1
ATOM 4464 C CA . ASP C 1 104 ? 8.446 -23.795 -36.580 1.00 21.34 104 ASP C CA 1
ATOM 4465 C C . ASP C 1 104 ? 7.125 -23.291 -37.151 1.00 22.80 104 ASP C C 1
ATOM 4466 O O . ASP C 1 104 ? 7.120 -22.449 -38.034 1.00 23.82 104 ASP C O 1
ATOM 4471 N N . GLU C 1 105 ? 6.009 -23.814 -36.644 1.00 16.39 105 GLU C N 1
ATOM 4472 C CA . GLU C 1 105 ? 4.689 -23.392 -37.108 1.00 19.48 105 GLU C CA 1
ATOM 4473 C C . GLU C 1 105 ? 4.475 -21.897 -36.867 1.00 22.38 105 GLU C C 1
ATOM 4474 O O . GLU C 1 105 ? 3.908 -21.204 -37.707 1.00 26.11 105 GLU C O 1
ATOM 4480 N N . TRP C 1 106 ? 4.935 -21.396 -35.726 1.00 22.03 106 TRP C N 1
ATOM 4481 C CA . TRP C 1 106 ? 4.798 -19.960 -35.449 1.00 17.46 106 TRP C CA 1
ATOM 4482 C C . TRP C 1 106 ? 5.671 -19.119 -36.367 1.00 15.61 106 TRP C C 1
ATOM 4483 O O . TRP C 1 106 ? 5.176 -18.241 -37.059 1.00 17.14 106 TRP C O 1
ATOM 4494 N N . GLN C 1 107 ? 6.973 -19.393 -36.363 1.00 14.20 107 GLN C N 1
ATOM 4495 C CA . GLN C 1 107 ? 7.935 -18.561 -37.065 1.00 20.73 107 GLN C CA 1
ATOM 4496 C C . GLN C 1 107 ? 7.768 -18.635 -38.582 1.00 17.13 107 GLN C C 1
ATOM 4497 O O . GLN C 1 107 ? 7.918 -17.631 -39.283 1.00 16.76 107 GLN C O 1
ATOM 4503 N N . SER C 1 108 ? 7.441 -19.823 -39.080 1.00 15.35 108 SER C N 1
ATOM 4504 C CA . SER C 1 108 ? 7.175 -20.025 -40.505 1.00 18.14 108 SER C CA 1
ATOM 4505 C C . SER C 1 108 ? 6.122 -19.065 -41.011 1.00 19.61 108 SER C C 1
ATOM 4506 O O . SER C 1 108 ? 6.308 -18.388 -42.021 1.00 25.35 108 SER C O 1
ATOM 4509 N N . VAL C 1 109 ? 4.992 -19.037 -40.313 1.00 14.10 109 VAL C N 1
ATOM 4510 C CA . VAL C 1 109 ? 3.890 -18.167 -40.703 1.00 9.03 109 VAL C CA 1
ATOM 4511 C C . VAL C 1 109 ? 4.236 -16.674 -40.613 1.00 13.43 109 VAL C C 1
ATOM 4512 O O . VAL C 1 109 ? 3.951 -15.902 -41.530 1.00 15.46 109 VAL C O 1
ATOM 4516 N N . ILE C 1 110 ? 4.867 -16.270 -39.514 1.00 16.67 110 ILE C N 1
ATOM 4517 C CA . ILE C 1 110 ? 5.236 -14.872 -39.343 1.00 13.24 110 ILE C CA 1
ATOM 4518 C C . ILE C 1 110 ? 6.200 -14.441 -40.444 1.00 21.66 110 ILE C C 1
ATOM 4519 O O . ILE C 1 110 ? 6.104 -13.338 -40.981 1.00 20.28 110 ILE C O 1
ATOM 4524 N N . ASN C 1 111 ? 7.123 -15.330 -40.791 1.00 18.99 111 ASN C N 1
ATOM 4525 C CA . ASN C 1 111 ? 8.159 -15.009 -41.767 1.00 18.65 111 ASN C CA 1
ATOM 4526 C C . ASN C 1 111 ? 7.585 -14.920 -43.174 1.00 19.18 111 ASN C C 1
ATOM 4527 O O . ASN C 1 111 ? 7.949 -14.050 -43.965 1.00 21.80 111 ASN C O 1
ATOM 4532 N N . THR C 1 112 ? 6.682 -15.832 -43.484 1.00 13.77 112 THR C N 1
ATOM 4533 C CA . THR C 1 112 ? 6.204 -15.951 -44.837 1.00 23.26 112 THR C CA 1
ATOM 4534 C C . THR C 1 112 ? 5.072 -14.994 -45.128 1.00 22.15 112 THR C C 1
ATOM 4535 O O . THR C 1 112 ? 4.910 -14.557 -46.265 1.00 27.96 112 THR C O 1
ATOM 4539 N N . ASN C 1 113 ? 4.285 -14.666 -44.108 1.00 24.05 113 ASN C N 1
ATOM 4540 C CA . ASN C 1 113 ? 3.120 -13.801 -44.312 1.00 23.22 113 ASN C CA 1
ATOM 4541 C C . ASN C 1 113 ? 3.401 -12.350 -43.968 1.00 17.79 113 ASN C C 1
ATOM 4542 O O . ASN C 1 113 ? 2.819 -11.453 -44.568 1.00 17.32 113 ASN C O 1
ATOM 4547 N N . LEU C 1 114 ? 4.260 -12.128 -42.974 1.00 16.03 114 LEU C N 1
ATOM 4548 C CA . LEU C 1 114 ? 4.502 -10.777 -42.457 1.00 11.47 114 LEU C CA 1
ATOM 4549 C C . LEU C 1 114 ? 5.875 -10.203 -42.831 1.00 19.67 114 LEU C C 1
ATOM 4550 O O . LEU C 1 114 ? 5.985 -9.133 -43.443 1.00 19.93 114 LEU C O 1
ATOM 4555 N N . SER C 1 115 ? 6.923 -10.911 -42.454 1.00 19.57 115 SER C N 1
ATOM 4556 C CA . SER C 1 115 ? 8.274 -10.443 -42.712 1.00 23.29 115 SER C CA 1
ATOM 4557 C C . SER C 1 115 ? 8.540 -10.301 -44.196 1.00 25.01 115 SER C C 1
ATOM 4558 O O . SER C 1 115 ? 9.397 -9.512 -44.611 1.00 26.79 115 SER C O 1
ATOM 4561 N N . SER C 1 116 ? 7.790 -11.045 -44.998 1.00 22.07 116 SER C N 1
ATOM 4562 C CA . SER C 1 116 ? 7.950 -10.989 -46.448 1.00 29.20 116 SER C CA 1
ATOM 4563 C C . SER C 1 116 ? 7.559 -9.631 -47.025 1.00 27.16 116 SER C C 1
ATOM 4564 O O . SER C 1 116 ? 8.146 -9.164 -48.008 1.00 31.00 116 SER C O 1
ATOM 4567 N N . ILE C 1 117 ? 6.570 -8.996 -46.411 1.00 22.60 117 ILE C N 1
ATOM 4568 C CA . ILE C 1 117 ? 6.035 -7.758 -46.950 1.00 21.31 117 ILE C CA 1
ATOM 4569 C C . ILE C 1 117 ? 7.085 -6.670 -46.833 1.00 20.94 117 ILE C C 1
ATOM 4570 O O . ILE C 1 117 ? 7.245 -5.830 -47.726 1.00 21.01 117 ILE C O 1
ATOM 4575 N N . PHE C 1 118 ? 7.780 -6.696 -45.702 1.00 15.54 118 PHE C N 1
ATOM 4576 C CA . PHE C 1 118 ? 8.847 -5.763 -45.420 1.00 10.53 118 PHE C CA 1
ATOM 4577 C C . PHE C 1 118 ? 9.958 -6.001 -46.414 1.00 11.79 118 PHE C C 1
ATOM 4578 O O . PHE C 1 118 ? 10.412 -5.075 -47.090 1.00 12.69 118 PHE C O 1
ATOM 4586 N N . ARG C 1 119 ? 10.368 -7.254 -46.540 1.00 18.84 119 ARG C N 1
ATOM 4587 C CA . ARG C 1 119 ? 11.470 -7.585 -47.435 1.00 23.32 119 ARG C CA 1
ATOM 4588 C C . ARG C 1 119 ? 11.194 -7.126 -48.864 1.00 24.07 119 ARG C C 1
ATOM 4589 O O . ARG C 1 119 ? 12.045 -6.494 -49.497 1.00 22.06 119 ARG C O 1
ATOM 4605 N N . SER C 1 121 ? 8.756 -4.959 -49.924 1.00 15.91 121 SER C N 1
ATOM 4606 C CA . SER C 1 121 ? 8.484 -3.539 -50.017 1.00 16.04 121 SER C CA 1
ATOM 4607 C C . SER C 1 121 ? 9.799 -2.789 -50.069 1.00 14.01 121 SER C C 1
ATOM 4608 O O . SER C 1 121 ? 9.978 -1.901 -50.884 1.00 19.34 121 SER C O 1
ATOM 4611 N N . LYS C 1 122 ? 10.728 -3.175 -49.202 1.00 19.63 122 LYS C N 1
ATOM 4612 C CA . LYS C 1 122 ? 12.016 -2.506 -49.122 1.00 19.15 122 LYS C CA 1
ATOM 4613 C C . LYS C 1 122 ? 12.775 -2.448 -50.468 1.00 19.81 122 LYS C C 1
ATOM 4614 O O . LYS C 1 122 ? 13.586 -1.547 -50.678 1.00 21.25 122 LYS C O 1
ATOM 4620 N N . GLU C 1 123 ? 12.581 -3.434 -51.336 1.00 27.29 123 GLU C N 1
ATOM 4621 C CA . GLU C 1 123 ? 13.296 -3.489 -52.611 1.00 22.36 123 GLU C CA 1
ATOM 4622 C C . GLU C 1 123 ? 12.639 -2.714 -53.749 1.00 18.54 123 GLU C C 1
ATOM 4623 O O . GLU C 1 123 ? 13.238 -2.485 -54.778 1.00 16.03 123 GLU C O 1
ATOM 4629 N N . CYS C 1 124 ? 11.389 -2.335 -53.556 1.00 22.22 124 CYS C N 1
ATOM 4630 C CA . CYS C 1 124 ? 10.631 -1.651 -54.587 1.00 23.41 124 CYS C CA 1
ATOM 4631 C C . CYS C 1 124 ? 10.416 -0.166 -54.310 1.00 27.13 124 CYS C C 1
ATOM 4632 O O . CYS C 1 124 ? 10.232 0.615 -55.213 1.00 22.41 124 CYS C O 1
ATOM 4635 N N . VAL C 1 125 ? 10.468 0.217 -53.047 1.00 28.77 125 VAL C N 1
ATOM 4636 C CA . VAL C 1 125 ? 10.118 1.570 -52.655 1.00 25.98 125 VAL C CA 1
ATOM 4637 C C . VAL C 1 125 ? 10.975 2.671 -53.261 1.00 23.73 125 VAL C C 1
ATOM 4638 O O . VAL C 1 125 ? 10.454 3.705 -53.605 1.00 19.72 125 VAL C O 1
ATOM 4642 N N . ARG C 1 126 ? 12.275 2.453 -53.382 1.00 20.91 126 ARG C N 1
ATOM 4643 C CA . ARG C 1 126 ? 13.140 3.510 -53.896 1.00 24.00 126 ARG C CA 1
ATOM 4644 C C . ARG C 1 126 ? 12.799 3.922 -55.325 1.00 19.37 126 ARG C C 1
ATOM 4645 O O . ARG C 1 126 ? 12.664 5.095 -55.611 1.00 17.75 126 ARG C O 1
ATOM 4653 N N . GLY C 1 127 ? 12.581 2.942 -56.186 1.00 21.81 127 GLY C N 1
ATOM 4654 C CA . GLY C 1 127 ? 12.244 3.212 -57.565 1.00 23.27 127 GLY C CA 1
ATOM 4655 C C . GLY C 1 127 ? 10.943 3.969 -57.702 1.00 23.54 127 GLY C C 1
ATOM 4656 O O . GLY C 1 127 ? 10.841 4.867 -58.511 1.00 21.74 127 GLY C O 1
ATOM 4673 N N . LYS C 1 130 ? 11.422 7.541 -56.549 1.00 25.55 130 LYS C N 1
ATOM 4674 C CA . LYS C 1 130 ? 12.197 8.230 -57.565 1.00 25.78 130 LYS C CA 1
ATOM 4675 C C . LYS C 1 130 ? 11.265 8.741 -58.644 1.00 27.31 130 LYS C C 1
ATOM 4676 O O . LYS C 1 130 ? 11.392 9.872 -59.088 1.00 22.64 130 LYS C O 1
ATOM 4682 N N . LYS C 1 131 ? 10.307 7.914 -59.054 1.00 26.13 131 LYS C N 1
ATOM 4683 C CA . LYS C 1 131 ? 9.330 8.293 -60.077 1.00 22.71 131 LYS C CA 1
ATOM 4684 C C . LYS C 1 131 ? 8.111 9.030 -59.518 1.00 19.30 131 LYS C C 1
ATOM 4685 O O . LYS C 1 131 ? 7.260 9.477 -60.255 1.00 23.23 131 LYS C O 1
ATOM 4691 N N . ARG C 1 132 ? 8.028 9.132 -58.208 1.00 18.56 132 ARG C N 1
ATOM 4692 C CA . ARG C 1 132 ? 6.880 9.749 -57.568 1.00 15.53 132 ARG C CA 1
ATOM 4693 C C . ARG C 1 132 ? 5.555 9.070 -57.960 1.00 18.36 132 ARG C C 1
ATOM 4694 O O . ARG C 1 132 ? 4.549 9.722 -58.144 1.00 16.98 132 ARG C O 1
ATOM 4702 N N . TRP C 1 133 ? 5.573 7.757 -58.114 1.00 17.55 133 TRP C N 1
ATOM 4703 C CA . TRP C 1 133 ? 4.338 7.000 -58.255 1.00 14.66 133 TRP C CA 1
ATOM 4704 C C . TRP C 1 133 ? 4.566 5.563 -57.833 1.00 15.80 133 TRP C C 1
ATOM 4705 O O . TRP C 1 133 ? 5.566 4.975 -58.177 1.00 15.05 133 TRP C O 1
ATOM 4716 N N . GLY C 1 134 ? 3.638 5.009 -57.075 1.00 12.12 134 GLY C N 1
ATOM 4717 C CA . GLY C 1 134 ? 3.710 3.614 -56.720 1.00 11.88 134 GLY C CA 1
ATOM 4718 C C . GLY C 1 134 ? 2.425 3.057 -56.161 1.00 13.62 134 GLY C C 1
ATOM 4719 O O . GLY C 1 134 ? 1.611 3.784 -55.644 1.00 11.48 134 GLY C O 1
ATOM 4720 N N . ARG C 1 135 ? 2.277 1.749 -56.208 1.00 14.13 135 ARG C N 1
ATOM 4721 C CA . ARG C 1 135 ? 1.176 1.091 -55.538 1.00 10.20 135 ARG C CA 1
ATOM 4722 C C . ARG C 1 135 ? 1.780 -0.097 -54.791 1.00 19.48 135 ARG C C 1
ATOM 4723 O O . ARG C 1 135 ? 2.520 -0.900 -55.390 1.00 14.05 135 ARG C O 1
ATOM 4731 N N . ILE C 1 136 ? 1.497 -0.184 -53.491 1.00 7.06 136 ILE C N 1
ATOM 4732 C CA . ILE C 1 136 ? 1.764 -1.405 -52.732 1.00 14.05 136 ILE C CA 1
ATOM 4733 C C . ILE C 1 136 ? 0.433 -1.994 -52.244 1.00 15.72 136 ILE C C 1
ATOM 4734 O O . ILE C 1 136 ? -0.355 -1.326 -51.566 1.00 12.42 136 ILE C O 1
ATOM 4739 N N . ILE C 1 137 ? 0.152 -3.224 -52.648 1.00 14.07 137 ILE C N 1
ATOM 4740 C CA . ILE C 1 137 ? -1.079 -3.879 -52.231 1.00 15.12 137 ILE C CA 1
ATOM 4741 C C . ILE C 1 137 ? -0.807 -5.274 -51.731 1.00 19.09 137 ILE C C 1
ATOM 4742 O O . ILE C 1 137 ? -0.242 -6.093 -52.448 1.00 14.51 137 ILE C O 1
ATOM 4747 N N . SER C 1 138 ? -1.239 -5.555 -50.507 1.00 20.65 138 SER C N 1
ATOM 4748 C CA . SER C 1 138 ? -0.978 -6.847 -49.907 1.00 14.10 138 SER C CA 1
ATOM 4749 C C . SER C 1 138 ? -2.249 -7.677 -49.671 1.00 11.97 138 SER C C 1
ATOM 4750 O O . SER C 1 138 ? -3.251 -7.173 -49.158 1.00 10.35 138 SER C O 1
ATOM 4753 N N . ILE C 1 139 ? -2.197 -8.955 -50.037 1.00 10.26 139 ILE C N 1
ATOM 4754 C CA . ILE C 1 139 ? -3.352 -9.821 -49.866 1.00 16.15 139 ILE C CA 1
ATOM 4755 C C . ILE C 1 139 ? -3.368 -10.288 -48.420 1.00 22.01 139 ILE C C 1
ATOM 4756 O O . ILE C 1 139 ? -2.505 -11.062 -48.011 1.00 20.55 139 ILE C O 1
ATOM 4761 N N . GLY C 1 140 ? -4.325 -9.801 -47.644 1.00 14.38 140 GLY C N 1
ATOM 4762 C CA . GLY C 1 140 ? -4.413 -10.144 -46.240 1.00 11.74 140 GLY C CA 1
ATOM 4763 C C . GLY C 1 140 ? -5.398 -11.275 -46.045 1.00 17.23 140 GLY C C 1
ATOM 4764 O O . GLY C 1 140 ? -5.377 -12.253 -46.790 1.00 14.38 140 GLY C O 1
ATOM 4765 N N . SER C 1 141 ? -6.281 -11.130 -45.063 1.00 13.14 141 SER C N 1
ATOM 4766 C CA . SER C 1 141 ? -7.255 -12.174 -44.779 1.00 13.24 141 SER C CA 1
ATOM 4767 C C . SER C 1 141 ? -8.300 -11.711 -43.767 1.00 15.95 141 SER C C 1
ATOM 4768 O O . SER C 1 141 ? -7.994 -10.971 -42.819 1.00 9.35 141 SER C O 1
ATOM 4771 N N . VAL C 1 142 ? -9.530 -12.169 -43.956 1.00 15.88 142 VAL C N 1
ATOM 4772 C CA . VAL C 1 142 ? -10.589 -11.822 -43.025 1.00 14.93 142 VAL C CA 1
ATOM 4773 C C . VAL C 1 142 ? -10.196 -12.139 -41.575 1.00 14.46 142 VAL C C 1
ATOM 4774 O O . VAL C 1 142 ? -10.627 -11.447 -40.654 1.00 13.67 142 VAL C O 1
ATOM 4778 N N . VAL C 1 143 ? -9.379 -13.175 -41.374 1.00 12.36 143 VAL C N 1
ATOM 4779 C CA . VAL C 1 143 ? -9.054 -13.621 -40.013 1.00 14.18 143 VAL C CA 1
ATOM 4780 C C . VAL C 1 143 ? -8.094 -12.658 -39.314 1.00 9.51 143 VAL C C 1
ATOM 4781 O O . VAL C 1 143 ? -8.013 -12.624 -38.085 1.00 17.81 143 VAL C O 1
ATOM 4785 N N . GLY C 1 144 ? -7.379 -11.873 -40.104 1.00 12.34 144 GLY C N 1
ATOM 4786 C CA . GLY C 1 144 ? -6.555 -10.811 -39.549 1.00 14.59 144 GLY C CA 1
ATOM 4787 C C . GLY C 1 144 ? -7.365 -9.781 -38.765 1.00 18.35 144 GLY C C 1
ATOM 4788 O O . GLY C 1 144 ? -6.833 -9.130 -37.871 1.00 18.15 144 GLY C O 1
ATOM 4789 N N . SER C 1 145 ? -8.647 -9.618 -39.100 1.00 13.12 145 SER C N 1
ATOM 4790 C CA . SER C 1 145 ? -9.498 -8.635 -38.392 1.00 8.31 145 SER C CA 1
ATOM 4791 C C . SER C 1 145 ? -10.467 -9.336 -37.439 1.00 13.71 145 SER C C 1
ATOM 4792 O O . SER C 1 145 ? -10.780 -8.834 -36.357 1.00 16.74 145 SER C O 1
ATOM 4795 N N . ALA C 1 146 ? -10.973 -10.489 -37.852 1.00 13.97 146 ALA C N 1
ATOM 4796 C CA . ALA C 1 146 ? -11.970 -11.184 -37.045 1.00 17.68 146 ALA C CA 1
ATOM 4797 C C . ALA C 1 146 ? -11.350 -12.114 -35.990 1.00 14.86 146 ALA C C 1
ATOM 4798 O O . ALA C 1 146 ? -11.965 -12.410 -34.965 1.00 15.99 146 ALA C O 1
ATOM 4800 N N . GLY C 1 147 ? -10.135 -12.572 -36.229 1.00 15.62 147 GLY C N 1
ATOM 4801 C CA . GLY C 1 147 ? -9.597 -13.649 -35.421 1.00 16.15 147 GLY C CA 1
ATOM 4802 C C . GLY C 1 147 ? -10.287 -14.952 -35.799 1.00 18.50 147 GLY C C 1
ATOM 4803 O O . GLY C 1 147 ? -11.382 -14.948 -36.371 1.00 18.54 147 GLY C O 1
ATOM 4804 N N . ASN C 1 148 ? -9.642 -16.070 -35.477 1.00 15.91 148 ASN C N 1
ATOM 4805 C CA . ASN C 1 148 ? -10.129 -17.405 -35.837 1.00 16.32 148 ASN C CA 1
ATOM 4806 C C . ASN C 1 148 ? -9.346 -18.406 -35.018 1.00 15.16 148 ASN C C 1
ATOM 4807 O O . ASN C 1 148 ? -8.120 -18.398 -35.046 1.00 21.62 148 ASN C O 1
ATOM 4812 N N . PRO C 1 149 ? -10.041 -19.258 -34.267 1.00 13.47 149 PRO C N 1
ATOM 4813 C CA . PRO C 1 149 ? -9.304 -20.208 -33.433 1.00 13.82 149 PRO C CA 1
ATOM 4814 C C . PRO C 1 149 ? -8.449 -21.137 -34.283 1.00 16.61 149 PRO C C 1
ATOM 4815 O O . PRO C 1 149 ? -8.860 -21.523 -35.376 1.00 17.11 149 PRO C O 1
ATOM 4819 N N . GLY C 1 150 ? -7.264 -21.473 -33.793 1.00 14.61 150 GLY C N 1
ATOM 4820 C CA . GLY C 1 150 ? -6.401 -22.422 -34.473 1.00 15.26 150 GLY C CA 1
ATOM 4821 C C . GLY C 1 150 ? -5.447 -21.725 -35.414 1.00 17.05 150 GLY C C 1
ATOM 4822 O O . GLY C 1 150 ? -4.704 -22.375 -36.146 1.00 17.91 150 GLY C O 1
ATOM 4823 N N . GLN C 1 151 ? -5.465 -20.395 -35.383 1.00 10.04 151 GLN C N 1
ATOM 4824 C CA . GLN C 1 151 ? -4.669 -19.609 -36.302 1.00 12.50 151 GLN C CA 1
ATOM 4825 C C . GLN C 1 151 ? -4.034 -18.399 -35.637 1.00 14.81 151 GLN C C 1
ATOM 4826 O O . GLN C 1 151 ? -3.874 -17.359 -36.267 1.00 23.30 151 GLN C O 1
ATOM 4832 N N . THR C 1 152 ? -3.669 -18.529 -34.365 1.00 18.47 152 THR C N 1
ATOM 4833 C CA . THR C 1 152 ? -3.054 -17.416 -33.647 1.00 16.35 152 THR C CA 1
ATOM 4834 C C . THR C 1 152 ? -1.870 -16.894 -34.456 1.00 14.82 152 THR C C 1
ATOM 4835 O O . THR C 1 152 ? -1.655 -15.688 -34.529 1.00 17.39 152 THR C O 1
ATOM 4839 N N . ASN C 1 153 ? -1.108 -17.798 -35.079 1.00 12.64 153 ASN C N 1
ATOM 4840 C CA . ASN C 1 153 ? 0.001 -17.387 -35.943 1.00 10.73 153 ASN C CA 1
ATOM 4841 C C . ASN C 1 153 ? -0.419 -16.614 -37.191 1.00 15.39 153 ASN C C 1
ATOM 4842 O O . ASN C 1 153 ? 0.118 -15.552 -37.475 1.00 9.12 153 ASN C O 1
ATOM 4847 N N . TYR C 1 154 ? -1.375 -17.159 -37.933 1.00 11.00 154 TYR C N 1
ATOM 4848 C CA . TYR C 1 154 ? -1.850 -16.548 -39.166 1.00 12.11 154 TYR C CA 1
ATOM 4849 C C . TYR C 1 154 ? -2.586 -15.235 -38.878 1.00 17.30 154 TYR C C 1
ATOM 4850 O O . TYR C 1 154 ? -2.435 -14.251 -39.601 1.00 9.28 154 TYR C O 1
ATOM 4859 N N . CYS C 1 155 ? -3.394 -15.217 -37.821 1.00 15.11 155 CYS C N 1
ATOM 4860 C CA . CYS C 1 155 ? -4.080 -13.980 -37.436 1.00 14.44 155 CYS C CA 1
ATOM 4861 C C . CYS C 1 155 ? -3.105 -12.878 -37.038 1.00 14.92 155 CYS C C 1
ATOM 4862 O O . CYS C 1 155 ? -3.271 -11.720 -37.436 1.00 12.71 155 CYS C O 1
ATOM 4865 N N . ALA C 1 156 ? -2.112 -13.219 -36.226 1.00 8.04 156 ALA C N 1
ATOM 4866 C CA . ALA C 1 156 ? -1.079 -12.245 -35.881 1.00 13.07 156 ALA C CA 1
ATOM 4867 C C . ALA C 1 156 ? -0.382 -11.696 -37.132 1.00 14.82 156 ALA C C 1
ATOM 4868 O O . ALA C 1 156 ? -0.176 -10.490 -37.250 1.00 13.57 156 ALA C O 1
ATOM 4870 N N . ALA C 1 157 ? -0.008 -12.579 -38.058 1.00 16.98 157 ALA C N 1
ATOM 4871 C CA . ALA C 1 157 ? 0.720 -12.142 -39.241 1.00 15.06 157 ALA C CA 1
ATOM 4872 C C . ALA C 1 157 ? -0.133 -11.219 -40.099 1.00 12.34 157 ALA C C 1
ATOM 4873 O O . ALA C 1 157 ? 0.329 -10.150 -40.503 1.00 16.09 157 ALA C O 1
ATOM 4875 N N . LYS C 1 158 ? -1.379 -11.615 -40.362 1.00 11.46 158 LYS C N 1
ATOM 4876 C CA . LYS C 1 158 ? -2.269 -10.823 -41.228 1.00 13.76 158 LYS C CA 1
ATOM 4877 C C . LYS C 1 158 ? -2.671 -9.498 -40.592 1.00 13.32 158 LYS C C 1
ATOM 4878 O O . LYS C 1 158 ? -2.817 -8.489 -41.284 1.00 11.26 158 LYS C O 1
ATOM 4884 N N . ALA C 1 159 ? -2.846 -9.484 -39.274 1.00 15.27 159 ALA C N 1
ATOM 4885 C CA . ALA C 1 159 ? -3.108 -8.217 -38.592 1.00 12.32 159 ALA C CA 1
ATOM 4886 C C . ALA C 1 159 ? -1.856 -7.340 -38.682 1.00 9.36 159 ALA C C 1
ATOM 4887 O O . ALA C 1 159 ? -1.927 -6.139 -38.931 1.00 10.79 159 ALA C O 1
ATOM 4889 N N . GLY C 1 160 ? -0.704 -7.963 -38.487 1.00 10.32 160 GLY C N 1
ATOM 4890 C CA . GLY C 1 160 ? 0.573 -7.293 -38.641 1.00 8.97 160 GLY C CA 1
ATOM 4891 C C . GLY C 1 160 ? 0.789 -6.666 -40.007 1.00 10.51 160 GLY C C 1
ATOM 4892 O O . GLY C 1 160 ? 1.435 -5.620 -40.115 1.00 11.67 160 GLY C O 1
ATOM 4893 N N . VAL C 1 161 ? 0.285 -7.317 -41.050 1.00 8.05 161 VAL C N 1
ATOM 4894 C CA . VAL C 1 161 ? 0.399 -6.783 -42.397 1.00 4.90 161 VAL C CA 1
ATOM 4895 C C . VAL C 1 161 ? -0.310 -5.447 -42.460 1.00 9.62 161 VAL C C 1
ATOM 4896 O O . VAL C 1 161 ? 0.175 -4.490 -43.069 1.00 13.89 161 VAL C O 1
ATOM 4900 N N . ILE C 1 162 ? -1.469 -5.358 -41.819 1.00 10.67 162 ILE C N 1
ATOM 4901 C CA . ILE C 1 162 ? -2.191 -4.086 -41.823 1.00 13.31 162 ILE C CA 1
ATOM 4902 C C . ILE C 1 162 ? -1.447 -2.982 -41.060 1.00 10.07 162 ILE C C 1
ATOM 4903 O O . ILE C 1 162 ? -1.398 -1.852 -41.515 1.00 11.80 162 ILE C O 1
ATOM 4908 N N . GLY C 1 163 ? -0.891 -3.308 -39.899 1.00 10.71 163 GLY C N 1
ATOM 4909 C CA . GLY C 1 163 ? -0.132 -2.343 -39.117 1.00 10.90 163 GLY C CA 1
ATOM 4910 C C . GLY C 1 163 ? 1.063 -1.814 -39.892 1.00 7.69 163 GLY C C 1
ATOM 4911 O O . GLY C 1 163 ? 1.356 -0.619 -39.881 1.00 9.99 163 GLY C O 1
ATOM 4912 N N . PHE C 1 164 ? 1.747 -2.725 -40.576 1.00 12.58 164 PHE C N 1
ATOM 4913 C CA . PHE C 1 164 ? 2.885 -2.380 -41.417 1.00 11.92 164 PHE C CA 1
ATOM 4914 C C . PHE C 1 164 ? 2.459 -1.420 -42.518 1.00 11.01 164 PHE C C 1
ATOM 4915 O O . PHE C 1 164 ? 3.147 -0.448 -42.808 1.00 10.60 164 PHE C O 1
ATOM 4923 N N . SER C 1 165 ? 1.306 -1.695 -43.122 1.00 10.26 165 SER C N 1
ATOM 4924 C CA . SER C 1 165 ? 0.857 -0.930 -44.281 1.00 12.44 165 SER C CA 1
ATOM 4925 C C . SER C 1 165 ? 0.400 0.463 -43.842 1.00 13.56 165 SER C C 1
ATOM 4926 O O . SER C 1 165 ? 0.667 1.465 -44.513 1.00 11.46 165 SER C O 1
ATOM 4929 N N . LYS C 1 166 ? -0.300 0.524 -42.716 1.00 15.37 166 LYS C N 1
ATOM 4930 C CA . LYS C 1 166 ? -0.685 1.818 -42.158 1.00 6.29 166 LYS C CA 1
ATOM 4931 C C . LYS C 1 166 ? 0.564 2.666 -41.943 1.00 8.15 166 LYS C C 1
ATOM 4932 O O . LYS C 1 166 ? 0.675 3.779 -42.438 1.00 14.25 166 LYS C O 1
ATOM 4938 N N . SER C 1 167 ? 1.524 2.117 -41.224 1.00 7.21 167 SER C N 1
ATOM 4939 C CA . SER C 1 167 ? 2.752 2.842 -40.972 1.00 12.02 167 SER C CA 1
ATOM 4940 C C . SER C 1 167 ? 3.433 3.278 -42.284 1.00 17.68 167 SER C C 1
ATOM 4941 O O . SER C 1 167 ? 3.780 4.440 -42.443 1.00 9.16 167 SER C O 1
ATOM 4944 N N . LEU C 1 168 ? 3.605 2.353 -43.226 1.00 13.62 168 LEU C N 1
ATOM 4945 C CA . LEU C 1 168 ? 4.302 2.664 -44.465 1.00 15.15 168 LEU C CA 1
ATOM 4946 C C . LEU C 1 168 ? 3.576 3.713 -45.305 1.00 13.96 168 LEU C C 1
ATOM 4947 O O . LEU C 1 168 ? 4.221 4.549 -45.960 1.00 12.51 168 LEU C O 1
ATOM 4952 N N . ALA C 1 169 ? 2.241 3.665 -45.301 1.00 14.78 169 ALA C N 1
ATOM 4953 C CA . ALA C 1 169 ? 1.427 4.628 -46.048 1.00 15.66 169 ALA C CA 1
ATOM 4954 C C . ALA C 1 169 ? 1.806 6.069 -45.711 1.00 12.06 169 ALA C C 1
ATOM 4955 O O . ALA C 1 169 ? 1.795 6.931 -46.589 1.00 14.87 169 ALA C O 1
ATOM 4957 N N . TYR C 1 170 ? 2.129 6.328 -44.443 1.00 14.47 170 TYR C N 1
ATOM 4958 C CA . TYR C 1 170 ? 2.562 7.666 -44.019 1.00 10.82 170 TYR C CA 1
ATOM 4959 C C . TYR C 1 170 ? 3.898 8.048 -44.634 1.00 12.60 170 TYR C C 1
ATOM 4960 O O . TYR C 1 170 ? 4.070 9.179 -45.073 1.00 16.55 170 TYR C O 1
ATOM 4969 N N . GLU C 1 171 ? 4.854 7.122 -44.613 1.00 11.32 171 GLU C N 1
ATOM 4970 C CA . GLU C 1 171 ? 6.212 7.403 -45.085 1.00 15.81 171 GLU C CA 1
ATOM 4971 C C . GLU C 1 171 ? 6.254 7.737 -46.583 1.00 12.93 171 GLU C C 1
ATOM 4972 O O . GLU C 1 171 ? 7.013 8.602 -47.004 1.00 16.35 171 GLU C O 1
ATOM 4978 N N . VAL C 1 172 ? 5.415 7.084 -47.375 1.00 11.31 172 VAL C N 1
ATOM 4979 C CA . VAL C 1 172 ? 5.493 7.223 -48.824 1.00 11.14 172 VAL C CA 1
ATOM 4980 C C . VAL C 1 172 ? 4.401 8.099 -49.458 1.00 10.34 172 VAL C C 1
ATOM 4981 O O . VAL C 1 172 ? 4.454 8.399 -50.654 1.00 8.95 172 VAL C O 1
ATOM 4985 N N . ALA C 1 173 ? 3.444 8.566 -48.674 1.00 17.14 173 ALA C N 1
ATOM 4986 C CA . ALA C 1 173 ? 2.294 9.278 -49.222 1.00 17.00 173 ALA C CA 1
ATOM 4987 C C . ALA C 1 173 ? 2.696 10.524 -50.035 1.00 19.19 173 ALA C C 1
ATOM 4988 O O . ALA C 1 173 ? 2.127 10.787 -51.067 1.00 17.31 173 ALA C O 1
ATOM 4990 N N . SER C 1 174 ? 3.703 11.256 -49.581 1.00 19.68 174 SER C N 1
ATOM 4991 C CA . SER C 1 174 ? 4.180 12.455 -50.269 1.00 21.72 174 SER C CA 1
ATOM 4992 C C . SER C 1 174 ? 4.746 12.150 -51.666 1.00 20.44 174 SER C C 1
ATOM 4993 O O . SER C 1 174 ? 4.796 13.011 -52.518 1.00 23.81 174 SER C O 1
ATOM 4996 N N . ARG C 1 175 ? 5.177 10.920 -51.879 1.00 18.99 175 ARG C N 1
ATOM 4997 C CA . ARG C 1 175 ? 5.737 10.501 -53.158 1.00 14.04 175 ARG C CA 1
ATOM 4998 C C . ARG C 1 175 ? 4.695 9.798 -54.035 1.00 12.06 175 ARG C C 1
ATOM 4999 O O . ARG C 1 175 ? 5.021 9.072 -54.953 1.00 11.87 175 ARG C O 1
ATOM 5007 N N . ASN C 1 176 ? 3.433 10.025 -53.704 1.00 13.25 176 ASN C N 1
ATOM 5008 C CA . ASN C 1 176 ? 2.324 9.493 -54.470 1.00 18.33 176 ASN C CA 1
ATOM 5009 C C . ASN C 1 176 ? 2.322 7.961 -54.580 1.00 12.17 176 ASN C C 1
ATOM 5010 O O . ASN C 1 176 ? 2.019 7.392 -55.604 1.00 13.92 176 ASN C O 1
ATOM 5015 N N . ILE C 1 177 ? 2.691 7.326 -53.483 1.00 12.66 177 ILE C N 1
ATOM 5016 C CA . ILE C 1 177 ? 2.677 5.877 -53.365 1.00 10.62 177 ILE C CA 1
ATOM 5017 C C . ILE C 1 177 ? 1.626 5.552 -52.337 1.00 8.46 177 ILE C C 1
ATOM 5018 O O . ILE C 1 177 ? 1.676 6.102 -51.239 1.00 10.52 177 ILE C O 1
ATOM 5023 N N . THR C 1 178 ? 0.667 4.690 -52.688 1.00 7.80 178 THR C N 1
ATOM 5024 C CA . THR C 1 178 ? -0.344 4.232 -51.726 1.00 12.51 178 THR C CA 1
ATOM 5025 C C . THR C 1 178 ? -0.050 2.809 -51.288 1.00 12.12 178 THR C C 1
ATOM 5026 O O . THR C 1 178 ? 0.526 2.030 -52.046 1.00 11.06 178 THR C O 1
ATOM 5030 N N . VAL C 1 179 ? -0.469 2.479 -50.069 1.00 4.42 179 VAL C N 1
ATOM 5031 C CA . VAL C 1 179 ? -0.211 1.185 -49.503 1.00 5.47 179 VAL C CA 1
ATOM 5032 C C . VAL C 1 179 ? -1.533 0.730 -48.914 1.00 10.17 179 VAL C C 1
ATOM 5033 O O . VAL C 1 179 ? -2.095 1.404 -48.066 1.00 9.15 179 VAL C O 1
ATOM 5037 N N . ASN C 1 180 ? -2.027 -0.408 -49.372 1.00 5.23 180 ASN C N 1
ATOM 5038 C CA . ASN C 1 180 ? -3.363 -0.874 -48.989 1.00 0.46 180 ASN C CA 1
ATOM 5039 C C . ASN C 1 180 ? -3.333 -2.393 -48.834 1.00 3.54 180 ASN C C 1
ATOM 5040 O O . ASN C 1 180 ? -2.385 -3.048 -49.257 1.00 8.75 180 ASN C O 1
ATOM 5045 N N . VAL C 1 181 ? -4.391 -2.942 -48.260 1.00 6.53 181 VAL C N 1
ATOM 5046 C CA . VAL C 1 181 ? -4.526 -4.376 -48.033 1.00 3.81 181 VAL C CA 1
ATOM 5047 C C . VAL C 1 181 ? -5.887 -4.774 -48.569 1.00 10.50 181 VAL C C 1
ATOM 5048 O O . VAL C 1 181 ? -6.875 -4.077 -48.315 1.00 5.71 181 VAL C O 1
ATOM 5052 N N . VAL C 1 182 ? -5.936 -5.871 -49.331 1.00 5.94 182 VAL C N 1
ATOM 5053 C CA . VAL C 1 182 ? -7.197 -6.497 -49.710 1.00 8.00 182 VAL C CA 1
ATOM 5054 C C . VAL C 1 182 ? -7.332 -7.783 -48.912 1.00 12.38 182 VAL C C 1
ATOM 5055 O O . VAL C 1 182 ? -6.470 -8.656 -48.988 1.00 15.84 182 VAL C O 1
ATOM 5059 N N . ALA C 1 183 ? -8.397 -7.896 -48.130 1.00 10.58 183 ALA C N 1
ATOM 5060 C CA . ALA C 1 183 ? -8.549 -9.033 -47.229 1.00 6.33 183 ALA C CA 1
ATOM 5061 C C . ALA C 1 183 ? -9.669 -9.937 -47.698 1.00 9.03 183 ALA C C 1
ATOM 5062 O O . ALA C 1 183 ? -10.842 -9.624 -47.496 1.00 16.36 183 ALA C O 1
ATOM 5064 N N . PRO C 1 184 ? -9.312 -11.064 -48.344 1.00 9.44 184 PRO C N 1
ATOM 5065 C CA . PRO C 1 184 ? -10.281 -12.054 -48.818 1.00 12.30 184 PRO C CA 1
ATOM 5066 C C . PRO C 1 184 ? -10.986 -12.757 -47.667 1.00 14.81 184 PRO C C 1
ATOM 5067 O O . PRO C 1 184 ? -10.386 -13.004 -46.607 1.00 12.68 184 PRO C O 1
ATOM 5071 N N . GLY C 1 185 ? -12.266 -13.045 -47.874 1.00 16.27 185 GLY C N 1
ATOM 5072 C CA . GLY C 1 185 ? -12.990 -13.988 -47.042 1.00 16.84 185 GLY C CA 1
ATOM 5073 C C . GLY C 1 185 ? -12.740 -15.378 -47.590 1.00 17.02 185 GLY C C 1
ATOM 5074 O O . GLY C 1 185 ? -11.584 -15.744 -47.839 1.00 12.69 185 GLY C O 1
ATOM 5075 N N . PHE C 1 186 ? -13.821 -16.136 -47.796 1.00 18.26 186 PHE C N 1
ATOM 5076 C CA . PHE C 1 186 ? -13.758 -17.510 -48.299 1.00 13.51 186 PHE C CA 1
ATOM 5077 C C . PHE C 1 186 ? -13.769 -17.523 -49.821 1.00 16.28 186 PHE C C 1
ATOM 5078 O O . PHE C 1 186 ? -14.817 -17.341 -50.445 1.00 14.52 186 PHE C O 1
ATOM 5086 N N . ILE C 1 187 ? -12.604 -17.759 -50.412 1.00 20.35 187 ILE C N 1
ATOM 5087 C CA . ILE C 1 187 ? -12.456 -17.694 -51.853 1.00 17.18 187 ILE C CA 1
ATOM 5088 C C . ILE C 1 187 ? -12.129 -19.090 -52.374 1.00 19.12 187 ILE C C 1
ATOM 5089 O O . ILE C 1 187 ? -11.333 -19.805 -51.784 1.00 25.58 187 ILE C O 1
ATOM 5094 N N . ALA C 1 188 ? -12.723 -19.471 -53.493 1.00 18.94 188 ALA C N 1
ATOM 5095 C CA . ALA C 1 188 ? -12.424 -20.771 -54.086 1.00 22.92 188 ALA C CA 1
ATOM 5096 C C . ALA C 1 188 ? -10.967 -20.746 -54.559 1.00 30.75 188 ALA C C 1
ATOM 5097 O O . ALA C 1 188 ? -10.569 -19.887 -55.325 1.00 24.63 188 ALA C O 1
ATOM 5099 N N . THR C 1 189 ? -10.199 -21.714 -54.090 1.00 30.78 189 THR C N 1
ATOM 5100 C CA . THR C 1 189 ? -8.761 -21.752 -54.292 1.00 42.56 189 THR C CA 1
ATOM 5101 C C . THR C 1 189 ? -8.170 -23.142 -54.036 1.00 51.82 189 THR C C 1
ATOM 5102 O O . THR C 1 189 ? -8.868 -24.048 -53.606 1.00 40.63 189 THR C O 1
ATOM 5106 N N . ASP C 1 190 ? -6.888 -23.324 -54.327 1.00 63.37 190 ASP C N 1
ATOM 5107 C CA . ASP C 1 190 ? -6.293 -24.636 -54.110 1.00 71.28 190 ASP C CA 1
ATOM 5108 C C . ASP C 1 190 ? -6.330 -25.042 -52.654 1.00 69.09 190 ASP C C 1
ATOM 5109 O O . ASP C 1 190 ? -6.610 -26.185 -52.339 1.00 68.90 190 ASP C O 1
ATOM 5122 N N . THR C 1 192 ? -8.444 -23.970 -50.271 1.00 64.36 192 THR C N 1
ATOM 5123 C CA . THR C 1 192 ? -9.816 -24.164 -49.839 1.00 54.88 192 THR C CA 1
ATOM 5124 C C . THR C 1 192 ? -10.334 -25.505 -50.330 1.00 52.27 192 THR C C 1
ATOM 5125 O O . THR C 1 192 ? -11.157 -26.129 -49.686 1.00 44.06 192 THR C O 1
ATOM 5129 N N . ASP C 1 193 ? -9.824 -25.937 -51.475 1.00 58.75 193 ASP C N 1
ATOM 5130 C CA . ASP C 1 193 ? -10.198 -27.221 -52.051 1.00 68.44 193 ASP C CA 1
ATOM 5131 C C . ASP C 1 193 ? -9.832 -28.327 -51.085 1.00 68.47 193 ASP C C 1
ATOM 5132 O O . ASP C 1 193 ? -10.483 -29.368 -51.054 1.00 75.01 193 ASP C O 1
ATOM 5137 N N . LYS C 1 194 ? -8.785 -28.098 -50.301 1.00 58.34 194 LYS C N 1
ATOM 5138 C CA . LYS C 1 194 ? -8.322 -29.089 -49.347 1.00 54.30 194 LYS C CA 1
ATOM 5139 C C . LYS C 1 194 ? -9.384 -29.359 -48.301 1.00 53.05 194 LYS C C 1
ATOM 5140 O O . LYS C 1 194 ? -9.523 -30.481 -47.835 1.00 54.25 194 LYS C O 1
ATOM 5146 N N . LEU C 1 195 ? -10.098 -28.306 -47.909 1.00 50.02 195 LEU C N 1
ATOM 5147 C CA . LEU C 1 195 ? -11.033 -28.355 -46.798 1.00 48.03 195 LEU C CA 1
ATOM 5148 C C . LEU C 1 195 ? -12.059 -29.441 -47.018 1.00 46.32 195 LEU C C 1
ATOM 5149 O O . LEU C 1 195 ? -12.360 -29.790 -48.135 1.00 48.87 195 LEU C O 1
ATOM 5154 N N . THR C 1 196 ? -12.552 -30.008 -45.931 1.00 45.94 196 THR C N 1
ATOM 5155 C CA . THR C 1 196 ? -13.520 -31.086 -46.041 1.00 40.46 196 THR C CA 1
ATOM 5156 C C . THR C 1 196 ? -14.905 -30.524 -46.353 1.00 35.33 196 THR C C 1
ATOM 5157 O O . THR C 1 196 ? -15.155 -29.327 -46.187 1.00 28.04 196 THR C O 1
ATOM 5161 N N . ASP C 1 197 ? -15.790 -31.401 -46.821 1.00 33.17 197 ASP C N 1
ATOM 5162 C CA . ASP C 1 197 ? -17.183 -31.056 -47.070 1.00 32.48 197 ASP C CA 1
ATOM 5163 C C . ASP C 1 197 ? -17.781 -30.356 -45.866 1.00 34.38 197 ASP C C 1
ATOM 5164 O O . ASP C 1 197 ? -18.539 -29.400 -46.001 1.00 37.51 197 ASP C O 1
ATOM 5169 N N . GLU C 1 198 ? -17.424 -30.832 -44.680 1.00 43.62 198 GLU C N 1
ATOM 5170 C CA . GLU C 1 198 ? -18.010 -30.318 -43.452 1.00 47.54 198 GLU C CA 1
ATOM 5171 C C . GLU C 1 198 ? -17.522 -28.902 -43.157 1.00 45.15 198 GLU C C 1
ATOM 5172 O O . GLU C 1 198 ? -18.317 -28.000 -42.881 1.00 44.14 198 GLU C O 1
ATOM 5178 N N . GLN C 1 199 ? -16.214 -28.699 -43.223 1.00 45.99 199 GLN C N 1
ATOM 5179 C CA . GLN C 1 199 ? -15.668 -27.393 -42.887 1.00 41.51 199 GLN C CA 1
ATOM 5180 C C . GLN C 1 199 ? -15.994 -26.352 -43.957 1.00 35.88 199 GLN C C 1
ATOM 5181 O O . GLN C 1 199 ? -16.017 -25.156 -43.674 1.00 32.72 199 GLN C O 1
ATOM 5187 N N . LYS C 1 200 ? -16.271 -26.805 -45.180 1.00 35.42 200 LYS C N 1
ATOM 5188 C CA . LYS C 1 200 ? -16.803 -25.898 -46.194 1.00 27.79 200 LYS C CA 1
ATOM 5189 C C . LYS C 1 200 ? -18.202 -25.467 -45.741 1.00 29.49 200 LYS C C 1
ATOM 5190 O O . LYS C 1 200 ? -18.541 -24.277 -45.745 1.00 28.63 200 LYS C O 1
ATOM 5196 N N . SER C 1 201 ? -19.000 -26.444 -45.316 1.00 31.95 201 SER C N 1
ATOM 5197 C CA . SER C 1 201 ? -20.372 -26.186 -44.882 1.00 30.39 201 SER C CA 1
ATOM 5198 C C . SER C 1 201 ? -20.434 -25.254 -43.681 1.00 26.13 201 SER C C 1
ATOM 5199 O O . SER C 1 201 ? -21.272 -24.337 -43.613 1.00 26.89 201 SER C O 1
ATOM 5202 N N . PHE C 1 202 ? -19.549 -25.492 -42.726 1.00 24.11 202 PHE C N 1
ATOM 5203 C CA . PHE C 1 202 ? -19.525 -24.671 -41.529 1.00 21.11 202 PHE C CA 1
ATOM 5204 C C . PHE C 1 202 ? -19.243 -23.225 -41.907 1.00 22.69 202 PHE C C 1
ATOM 5205 O O . PHE C 1 202 ? -19.957 -22.313 -41.494 1.00 27.54 202 PHE C O 1
ATOM 5213 N N . ILE C 1 203 ? -18.219 -23.016 -42.722 1.00 23.47 203 ILE C N 1
ATOM 5214 C CA . ILE C 1 203 ? -17.873 -21.665 -43.142 1.00 24.67 203 ILE C CA 1
ATOM 5215 C C . ILE C 1 203 ? -19.043 -21.008 -43.872 1.00 20.71 203 ILE C C 1
ATOM 5216 O O . ILE C 1 203 ? -19.283 -19.815 -43.713 1.00 18.77 203 ILE C O 1
ATOM 5221 N N . ALA C 1 204 ? -19.780 -21.797 -44.646 1.00 26.42 204 ALA C N 1
ATOM 5222 C CA . ALA C 1 204 ? -20.965 -21.288 -45.336 1.00 23.58 204 ALA C CA 1
ATOM 5223 C C . ALA C 1 204 ? -21.928 -20.596 -44.379 1.00 18.20 204 ALA C C 1
ATOM 5224 O O . ALA C 1 204 ? -22.610 -19.656 -44.772 1.00 22.93 204 ALA C O 1
ATOM 5226 N N . THR C 1 205 ? -22.010 -21.064 -43.135 1.00 20.93 205 THR C N 1
ATOM 5227 C CA . THR C 1 205 ? -22.979 -20.488 -42.185 1.00 17.95 205 THR C CA 1
ATOM 5228 C C . THR C 1 205 ? -22.632 -19.052 -41.783 1.00 18.21 205 THR C C 1
ATOM 5229 O O . THR C 1 205 ? -23.456 -18.353 -41.186 1.00 15.92 205 THR C O 1
ATOM 5233 N N . LYS C 1 206 ? -21.411 -18.641 -42.108 1.00 15.58 206 LYS C N 1
ATOM 5234 C CA . LYS C 1 206 ? -20.867 -17.326 -41.763 1.00 21.25 206 LYS C CA 1
ATOM 5235 C C . LYS C 1 206 ? -20.868 -16.269 -42.890 1.00 14.78 206 LYS C C 1
ATOM 5236 O O . LYS C 1 206 ? -20.334 -15.196 -42.732 1.00 22.14 206 LYS C O 1
ATOM 5242 N N . ILE C 1 207 ? -21.475 -16.591 -44.016 1.00 9.08 207 ILE C N 1
ATOM 5243 C CA . ILE C 1 207 ? -21.482 -15.726 -45.182 1.00 8.66 207 ILE C CA 1
ATOM 5244 C C . ILE C 1 207 ? -22.905 -15.365 -45.544 1.00 11.69 207 ILE C C 1
ATOM 5245 O O . ILE C 1 207 ? -23.658 -16.195 -46.049 1.00 14.31 207 ILE C O 1
ATOM 5250 N N . PRO C 1 208 ? -23.298 -14.121 -45.260 1.00 14.00 208 PRO C N 1
ATOM 5251 C CA . PRO C 1 208 ? -24.670 -13.704 -45.528 1.00 16.65 208 PRO C CA 1
ATOM 5252 C C . PRO C 1 208 ? -25.079 -13.946 -46.989 1.00 19.81 208 PRO C C 1
ATOM 5253 O O . PRO C 1 208 ? -26.199 -14.375 -47.236 1.00 23.45 208 PRO C O 1
ATOM 5257 N N . SER C 1 209 ? -24.184 -13.692 -47.938 1.00 17.44 209 SER C N 1
ATOM 5258 C CA . SER C 1 209 ? -24.550 -13.813 -49.354 1.00 22.60 209 SER C CA 1
ATOM 5259 C C . SER C 1 209 ? -24.871 -15.243 -49.760 1.00 26.12 209 SER C C 1
ATOM 5260 O O . SER C 1 209 ? -25.585 -15.461 -50.736 1.00 24.38 209 SER C O 1
ATOM 5263 N N . GLY C 1 210 ? -24.343 -16.209 -49.007 1.00 23.78 210 GLY C N 1
ATOM 5264 C CA . GLY C 1 210 ? -24.539 -17.615 -49.313 1.00 20.15 210 GLY C CA 1
ATOM 5265 C C . GLY C 1 210 ? -23.694 -18.082 -50.488 1.00 27.18 210 GLY C C 1
ATOM 5266 O O . GLY C 1 210 ? -23.914 -19.169 -51.022 1.00 29.49 210 GLY C O 1
ATOM 5267 N N . GLN C 1 211 ? -22.729 -17.261 -50.896 1.00 23.12 211 GLN C N 1
ATOM 5268 C CA . GLN C 1 211 ? -21.819 -17.613 -51.986 1.00 20.89 211 GLN C CA 1
ATOM 5269 C C . GLN C 1 211 ? -20.365 -17.700 -51.514 1.00 23.28 211 GLN C C 1
ATOM 5270 O O . GLN C 1 211 ? -19.946 -16.949 -50.623 1.00 16.71 211 GLN C O 1
ATOM 5276 N N . ILE C 1 212 ? -19.599 -18.618 -52.104 1.00 20.97 212 ILE C N 1
ATOM 5277 C CA . ILE C 1 212 ? -18.148 -18.634 -51.907 1.00 17.32 212 ILE C CA 1
ATOM 5278 C C . ILE C 1 212 ? -17.526 -17.792 -52.997 1.00 12.83 212 ILE C C 1
ATOM 5279 O O . ILE C 1 212 ? -17.927 -17.880 -54.161 1.00 15.64 212 ILE C O 1
ATOM 5284 N N . GLY C 1 213 ? -16.564 -16.957 -52.633 1.00 15.58 213 GLY C N 1
ATOM 5285 C CA . GLY C 1 213 ? -15.994 -16.025 -53.589 1.00 15.22 213 GLY C CA 1
ATOM 5286 C C . GLY C 1 213 ? -15.174 -16.712 -54.666 1.00 16.00 213 GLY C C 1
ATOM 5287 O O . GLY C 1 213 ? -14.956 -17.925 -54.615 1.00 15.68 213 GLY C O 1
ATOM 5288 N N . GLU C 1 214 ? -14.724 -15.939 -55.652 1.00 15.95 214 GLU C N 1
ATOM 5289 C CA . GLU C 1 214 ? -13.822 -16.459 -56.684 1.00 17.71 214 GLU C CA 1
ATOM 5290 C C . GLU C 1 214 ? -12.591 -15.550 -56.763 1.00 21.19 214 GLU C C 1
ATOM 5291 O O . GLU C 1 214 ? -12.645 -14.395 -56.354 1.00 20.66 214 GLU C O 1
ATOM 5297 N N . PRO C 1 215 ? -11.468 -16.074 -57.270 1.00 19.21 215 PRO C N 1
ATOM 5298 C CA . PRO C 1 215 ? -10.245 -15.262 -57.360 1.00 17.00 215 PRO C CA 1
ATOM 5299 C C . PRO C 1 215 ? -10.451 -13.917 -58.066 1.00 24.61 215 PRO C C 1
ATOM 5300 O O . PRO C 1 215 ? -9.778 -12.928 -57.729 1.00 21.50 215 PRO C O 1
ATOM 5304 N N . LYS C 1 216 ? -11.351 -13.878 -59.049 1.00 18.65 216 LYS C N 1
ATOM 5305 C CA . LYS C 1 216 ? -11.605 -12.639 -59.760 1.00 17.89 216 LYS C CA 1
ATOM 5306 C C . LYS C 1 216 ? -12.107 -11.553 -58.818 1.00 22.05 216 LYS C C 1
ATOM 5307 O O . LYS C 1 216 ? -11.788 -10.377 -59.019 1.00 20.98 216 LYS C O 1
ATOM 5313 N N . ASP C 1 217 ? -12.876 -11.943 -57.793 1.00 18.36 217 ASP C N 1
ATOM 5314 C CA . ASP C 1 217 ? -13.341 -10.980 -56.789 1.00 15.78 217 ASP C CA 1
ATOM 5315 C C . ASP C 1 217 ? -12.161 -10.260 -56.143 1.00 17.72 217 ASP C C 1
ATOM 5316 O O . ASP C 1 217 ? -12.203 -9.049 -55.924 1.00 18.81 217 ASP C O 1
ATOM 5321 N N . ILE C 1 218 ? -11.104 -11.004 -55.832 1.00 20.71 218 ILE C N 1
ATOM 5322 C CA . ILE C 1 218 ? -9.911 -10.392 -55.248 1.00 21.68 218 ILE C CA 1
ATOM 5323 C C . ILE C 1 218 ? -9.141 -9.594 -56.293 1.00 18.51 218 ILE C C 1
ATOM 5324 O O . ILE C 1 218 ? -8.655 -8.489 -56.017 1.00 16.63 218 ILE C O 1
ATOM 5329 N N . ALA C 1 219 ? -9.028 -10.163 -57.493 1.00 17.44 219 ALA C N 1
ATOM 5330 C CA . ALA C 1 219 ? -8.274 -9.526 -58.561 1.00 14.92 219 ALA C CA 1
ATOM 5331 C C . ALA C 1 219 ? -8.845 -8.148 -58.875 1.00 17.00 219 ALA C C 1
ATOM 5332 O O . ALA C 1 219 ? -8.109 -7.168 -59.068 1.00 17.23 219 ALA C O 1
ATOM 5334 N N . ALA C 1 220 ? -10.167 -8.077 -58.913 1.00 19.32 220 ALA C N 1
ATOM 5335 C CA . ALA C 1 220 ? -10.854 -6.841 -59.239 1.00 18.57 220 ALA C CA 1
ATOM 5336 C C . ALA C 1 220 ? -10.554 -5.757 -58.208 1.00 23.37 220 ALA C C 1
ATOM 5337 O O . ALA C 1 220 ? -10.273 -4.619 -58.582 1.00 15.95 220 ALA C O 1
ATOM 5339 N N . ALA C 1 221 ? -10.626 -6.107 -56.920 1.00 16.31 221 ALA C N 1
ATOM 5340 C CA . ALA C 1 221 ? -10.337 -5.140 -55.858 1.00 9.42 221 ALA C CA 1
ATOM 5341 C C . ALA C 1 221 ? -8.890 -4.653 -55.916 1.00 16.19 221 ALA C C 1
ATOM 5342 O O . ALA C 1 221 ? -8.603 -3.449 -55.712 1.00 14.64 221 ALA C O 1
ATOM 5344 N N . VAL C 1 222 ? -7.985 -5.598 -56.168 1.00 18.13 222 VAL C N 1
ATOM 5345 C CA . VAL C 1 222 ? -6.560 -5.305 -56.321 1.00 16.51 222 VAL C CA 1
ATOM 5346 C C . VAL C 1 222 ? -6.302 -4.363 -57.499 1.00 15.69 222 VAL C C 1
ATOM 5347 O O . VAL C 1 222 ? -5.593 -3.357 -57.360 1.00 16.93 222 VAL C O 1
ATOM 5351 N N . ALA C 1 223 ? -6.896 -4.680 -58.653 1.00 17.48 223 ALA C N 1
ATOM 5352 C CA . ALA C 1 223 ? -6.700 -3.891 -59.864 1.00 14.94 223 ALA C CA 1
ATOM 5353 C C . ALA C 1 223 ? -7.299 -2.493 -59.704 1.00 15.93 223 ALA C C 1
ATOM 5354 O O . ALA C 1 223 ? -6.767 -1.523 -60.220 1.00 12.76 223 ALA C O 1
ATOM 5356 N N . PHE C 1 224 ? -8.409 -2.389 -58.990 1.00 18.08 224 PHE C N 1
ATOM 5357 C CA . PHE C 1 224 ? -8.954 -1.070 -58.713 1.00 13.27 224 PHE C CA 1
ATOM 5358 C C . PHE C 1 224 ? -7.960 -0.246 -57.890 1.00 16.32 224 PHE C C 1
ATOM 5359 O O . PHE C 1 224 ? -7.603 0.861 -58.275 1.00 14.35 224 PHE C O 1
ATOM 5367 N N . LEU C 1 225 ? -7.484 -0.793 -56.775 1.00 14.96 225 LEU C N 1
ATOM 5368 C CA . LEU C 1 225 ? -6.560 -0.043 -55.918 1.00 14.69 225 LEU C CA 1
ATOM 5369 C C . LEU C 1 225 ? -5.250 0.274 -56.619 1.00 14.91 225 LEU C C 1
ATOM 5370 O O . LEU C 1 225 ? -4.581 1.228 -56.266 1.00 18.36 225 LEU C O 1
ATOM 5375 N N . ALA C 1 226 ? -4.883 -0.533 -57.611 1.00 12.23 226 ALA C N 1
ATOM 5376 C CA . ALA C 1 226 ? -3.652 -0.317 -58.359 1.00 15.48 226 ALA C CA 1
ATOM 5377 C C . ALA C 1 226 ? -3.791 0.836 -59.356 1.00 16.10 226 ALA C C 1
ATOM 5378 O O . ALA C 1 226 ? -2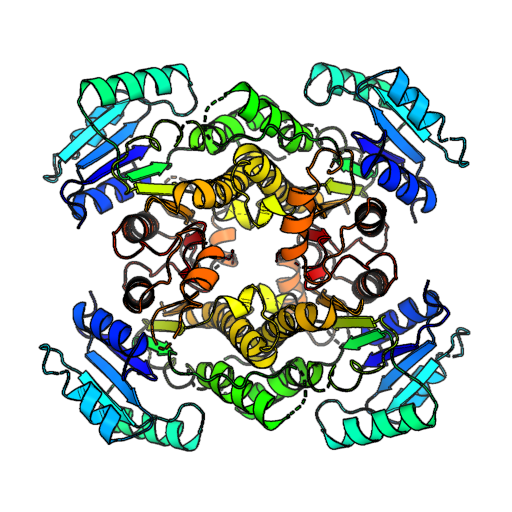.796 1.406 -59.801 1.00 17.13 226 ALA C O 1
ATOM 5380 N N . SER C 1 227 ? -5.023 1.170 -59.710 1.00 14.14 227 SER C N 1
ATOM 5381 C CA . SER C 1 227 ? -5.247 2.120 -60.790 1.00 11.98 227 SER C CA 1
ATOM 5382 C C . SER C 1 227 ? -4.990 3.554 -60.337 1.00 22.73 227 SER C C 1
ATOM 5383 O O . SER C 1 227 ? -4.943 3.858 -59.134 1.00 18.17 227 SER C O 1
ATOM 5386 N N . GLU C 1 228 ? -4.801 4.434 -61.307 1.00 12.22 228 GLU C N 1
ATOM 5387 C CA . GLU C 1 228 ? -4.558 5.841 -61.003 1.00 17.72 228 GLU C CA 1
ATOM 5388 C C . GLU C 1 228 ? -5.761 6.436 -60.274 1.00 15.18 228 GLU C C 1
ATOM 5389 O O . GLU C 1 228 ? -5.601 7.277 -59.395 1.00 20.02 228 GLU C O 1
ATOM 5395 N N . GLU C 1 229 ? -6.960 5.976 -60.629 1.00 13.21 229 GLU C N 1
ATOM 5396 C CA . GLU C 1 229 ? -8.201 6.502 -60.035 1.00 17.33 229 GLU C CA 1
ATOM 5397 C C . GLU C 1 229 ? -8.359 6.204 -58.538 1.00 16.72 229 GLU C C 1
ATOM 5398 O O . GLU C 1 229 ? -9.246 6.767 -57.891 1.00 15.22 229 GLU C O 1
ATOM 5404 N N . ALA C 1 230 ? -7.494 5.344 -57.994 1.00 15.47 230 ALA C N 1
ATOM 5405 C CA . ALA C 1 230 ? -7.470 5.056 -56.550 1.00 10.60 230 ALA C CA 1
ATOM 5406 C C . ALA C 1 230 ? -6.384 5.836 -55.812 1.00 12.51 230 ALA C C 1
ATOM 5407 O O . ALA C 1 230 ? -6.003 5.494 -54.686 1.00 13.13 230 ALA C O 1
ATOM 5409 N N . LYS C 1 231 ? -5.900 6.903 -56.438 1.00 15.01 231 LYS C N 1
ATOM 5410 C CA . LYS C 1 231 ? -4.802 7.674 -55.870 1.00 13.28 231 LYS C CA 1
ATOM 5411 C C . LYS C 1 231 ? -5.065 8.183 -54.460 1.00 8.80 231 LYS C C 1
ATOM 5412 O O . LYS C 1 231 ? -4.119 8.397 -53.708 1.00 12.90 231 LYS C O 1
ATOM 5418 N N . TYR C 1 232 ? -6.333 8.410 -54.107 1.00 9.15 232 TYR C N 1
ATOM 5419 C CA . TYR C 1 232 ? -6.629 9.046 -52.809 1.00 13.45 232 TYR C CA 1
ATOM 5420 C C . TYR C 1 232 ? -7.052 8.051 -51.752 1.00 15.67 232 TYR C C 1
ATOM 5421 O O . TYR C 1 232 ? -7.664 8.431 -50.757 1.00 11.50 232 TYR C O 1
ATOM 5430 N N . ILE C 1 233 ? -6.734 6.779 -51.992 1.00 14.94 233 ILE C N 1
ATOM 5431 C CA . ILE C 1 233 ? -6.989 5.706 -51.042 1.00 11.27 233 ILE C CA 1
ATOM 5432 C C . ILE C 1 233 ? -5.663 5.137 -50.593 1.00 9.11 233 ILE C C 1
ATOM 5433 O O . ILE C 1 233 ? -4.953 4.527 -51.393 1.00 13.97 233 ILE C O 1
ATOM 5438 N N . THR C 1 234 ? -5.321 5.334 -49.323 1.00 9.88 234 THR C N 1
ATOM 5439 C CA . THR C 1 234 ? -4.091 4.771 -48.797 1.00 7.31 234 THR C CA 1
ATOM 5440 C C . THR C 1 234 ? -4.263 4.383 -47.340 1.00 9.04 234 THR C C 1
ATOM 5441 O O . THR C 1 234 ? -4.997 5.028 -46.600 1.00 6.94 234 THR C O 1
ATOM 5445 N N . GLY C 1 235 ? -3.553 3.332 -46.934 1.00 10.43 235 GLY C N 1
ATOM 5446 C CA . GLY C 1 235 ? -3.584 2.843 -45.563 1.00 10.99 235 GLY C CA 1
ATOM 5447 C C . GLY C 1 235 ? -4.854 2.084 -45.202 1.00 9.39 235 GLY C C 1
ATOM 5448 O O . GLY C 1 235 ? -5.114 1.847 -44.036 1.00 9.03 235 GLY C O 1
ATOM 5449 N N . GLN C 1 236 ? -5.628 1.689 -46.209 1.00 8.13 236 GLN C N 1
ATOM 5450 C CA . GLN C 1 236 ? -6.942 1.093 -45.974 1.00 12.53 236 GLN C CA 1
ATOM 5451 C C . GLN C 1 236 ? -6.918 -0.410 -46.166 1.00 18.93 236 GLN C C 1
ATOM 5452 O O . GLN C 1 236 ? -5.981 -0.967 -46.758 1.00 12.68 236 GLN C O 1
ATOM 5458 N N . THR C 1 237 ? -7.938 -1.063 -45.624 1.00 6.28 237 THR C N 1
ATOM 5459 C CA . THR C 1 237 ? -8.092 -2.506 -45.770 1.00 12.22 237 THR C CA 1
ATOM 5460 C C . THR C 1 237 ? -9.446 -2.702 -46.413 1.00 13.57 237 THR C C 1
ATOM 5461 O O . THR C 1 237 ? -10.469 -2.267 -45.874 1.00 12.90 237 THR C O 1
ATOM 5465 N N . LEU C 1 238 ? -9.462 -3.317 -47.583 1.00 11.99 238 LEU C N 1
ATOM 5466 C CA . LEU C 1 238 ? -10.720 -3.526 -48.289 1.00 10.92 238 LEU C CA 1
ATOM 5467 C C . LEU C 1 238 ? -11.098 -4.998 -48.133 1.00 11.71 238 LEU C C 1
ATOM 5468 O O . LEU C 1 238 ? -10.413 -5.894 -48.657 1.00 16.09 238 LEU C O 1
ATOM 5473 N N . HIS C 1 239 ? -12.164 -5.241 -47.382 1.00 11.27 239 HIS C N 1
ATOM 5474 C CA . HIS C 1 239 ? -12.679 -6.593 -47.168 1.00 14.97 239 HIS C CA 1
ATOM 5475 C C . HIS C 1 239 ? -13.561 -7.060 -48.306 1.00 12.17 239 HIS C C 1
ATOM 5476 O O . HIS C 1 239 ? -14.565 -6.412 -48.663 1.00 8.93 239 HIS C O 1
ATOM 5483 N N . VAL C 1 240 ? -13.195 -8.213 -48.842 1.00 12.76 240 VAL C N 1
ATOM 5484 C CA . VAL C 1 240 ? -13.908 -8.821 -49.951 1.00 10.12 240 VAL C CA 1
ATOM 5485 C C . VAL C 1 240 ? -14.339 -10.223 -49.515 1.00 12.31 240 VAL C C 1
ATOM 5486 O O . VAL C 1 240 ? -13.619 -11.203 -49.723 1.00 12.26 240 VAL C O 1
ATOM 5490 N N . ASN C 1 241 ? -15.521 -10.308 -48.899 1.00 12.62 241 ASN C N 1
ATOM 5491 C CA . ASN C 1 241 ? -15.915 -11.521 -48.170 1.00 15.37 241 ASN C CA 1
ATOM 5492 C C . ASN C 1 241 ? -17.411 -11.841 -48.102 1.00 13.22 241 ASN C C 1
ATOM 5493 O O . ASN C 1 241 ? -17.831 -12.606 -47.237 1.00 13.80 241 ASN C O 1
ATOM 5498 N N . GLY C 1 242 ? -18.213 -11.284 -49.002 1.00 10.04 242 GLY C N 1
ATOM 5499 C CA . GLY C 1 242 ? -19.644 -11.575 -49.009 1.00 15.09 242 GLY C CA 1
ATOM 5500 C C . GLY C 1 242 ? -20.393 -11.200 -47.728 1.00 14.76 242 GLY C C 1
ATOM 5501 O O . GLY C 1 242 ? -21.455 -11.746 -47.439 1.00 12.18 242 GLY C O 1
ATOM 5502 N N . GLY C 1 243 ? -19.848 -10.273 -46.950 1.00 11.70 243 GLY C N 1
ATOM 5503 C CA . GLY C 1 243 ? -20.495 -9.873 -45.705 1.00 9.88 243 GLY C CA 1
ATOM 5504 C C . GLY C 1 243 ? -20.092 -10.700 -44.493 1.00 10.71 243 GLY C C 1
ATOM 5505 O O . GLY C 1 243 ? -20.640 -10.529 -43.415 1.00 15.95 243 GLY C O 1
ATOM 5514 N N . TYR C 1 245 ? -17.453 -10.432 -42.747 1.00 12.47 245 TYR C N 1
ATOM 5515 C CA . TYR C 1 245 ? -16.922 -9.519 -41.740 1.00 16.75 245 TYR C CA 1
ATOM 5516 C C . TYR C 1 245 ? -17.064 -8.081 -42.221 1.00 13.23 245 TYR C C 1
ATOM 5517 O O . TYR C 1 245 ? -16.566 -7.717 -43.286 1.00 13.70 245 TYR C O 1
ATOM 5534 N N . ALA C 1 247 ? -16.399 -4.080 -41.808 1.00 26.21 247 ALA C N 1
ATOM 5535 C CA . ALA C 1 247 ? -15.427 -3.225 -41.123 1.00 36.45 247 ALA C CA 1
ATOM 5536 C C . ALA C 1 247 ? -16.002 -1.876 -40.710 1.00 44.21 247 ALA C C 1
ATOM 5537 O O . ALA C 1 247 ? -16.028 -1.524 -39.522 1.00 43.57 247 ALA C O 1
ATOM 5548 N N . SER D 1 2 ? -10.403 -8.701 -4.555 1.00 43.26 2 SER D N 1
ATOM 5549 C CA . SER D 1 2 ? -10.869 -9.558 -5.635 1.00 43.89 2 SER D CA 1
ATOM 5550 C C . SER D 1 2 ? -9.839 -10.610 -6.030 1.00 30.75 2 SER D C 1
ATOM 5551 O O . SER D 1 2 ? -10.199 -11.689 -6.501 1.00 30.98 2 SER D O 1
ATOM 5554 N N . LEU D 1 3 ? -8.560 -10.300 -5.847 1.00 16.31 3 LEU D N 1
ATOM 5555 C CA . LEU D 1 3 ? -7.528 -11.131 -6.464 1.00 21.26 3 LEU D CA 1
ATOM 5556 C C . LEU D 1 3 ? -6.732 -11.974 -5.469 1.00 24.57 3 LEU D C 1
ATOM 5557 O O . LEU D 1 3 ? -5.707 -12.557 -5.826 1.00 31.52 3 LEU D O 1
ATOM 5562 N N . ASN D 1 4 ? -7.241 -12.129 -4.264 1.00 27.36 4 ASN D N 1
ATOM 5563 C CA A ASN D 1 4 ? -6.603 -12.928 -3.239 0.50 36.17 4 ASN D CA 1
ATOM 5564 C CA B ASN D 1 4 ? -6.547 -12.916 -3.259 0.50 36.15 4 ASN D CA 1
ATOM 5565 C C . ASN D 1 4 ? -6.389 -14.312 -3.847 1.00 31.86 4 ASN D C 1
ATOM 5566 O O . ASN D 1 4 ? -7.286 -14.879 -4.440 1.00 28.02 4 ASN D O 1
ATOM 5575 N N . GLU D 1 5 ? -5.204 -14.872 -3.678 1.00 35.23 5 GLU D N 1
ATOM 5576 C CA . GLU D 1 5 ? -4.913 -16.204 -4.212 1.00 40.15 5 GLU D CA 1
ATOM 5577 C C . GLU D 1 5 ? -4.690 -16.255 -5.729 1.00 31.45 5 GLU D C 1
ATOM 5578 O O . GLU D 1 5 ? -4.554 -17.339 -6.290 1.00 30.47 5 GLU D O 1
ATOM 5584 N N . LYS D 1 6 ? -4.679 -15.108 -6.405 1.00 27.12 6 LYS D N 1
ATOM 5585 C CA . LYS D 1 6 ? -4.265 -15.103 -7.809 1.00 22.30 6 LYS D CA 1
ATOM 5586 C C . LYS D 1 6 ? -2.783 -14.755 -7.893 1.00 20.76 6 LYS D C 1
ATOM 5587 O O . LYS D 1 6 ? -2.294 -13.929 -7.132 1.00 23.80 6 LYS D O 1
ATOM 5593 N N . VAL D 1 7 ? -2.075 -15.381 -8.827 1.00 15.50 7 VAL D N 1
ATOM 5594 C CA . VAL D 1 7 ? -0.681 -15.046 -9.068 1.00 16.12 7 VAL D CA 1
ATOM 5595 C C . VAL D 1 7 ? -0.565 -14.353 -10.417 1.00 14.15 7 VAL D C 1
ATOM 5596 O O . VAL D 1 7 ? -1.076 -14.846 -11.421 1.00 18.86 7 VAL D O 1
ATOM 5600 N N . ALA D 1 8 ? 0.091 -13.195 -10.426 1.00 15.58 8 ALA D N 1
ATOM 5601 C CA . ALA D 1 8 ? 0.187 -12.366 -11.617 1.00 13.33 8 ALA D CA 1
ATOM 5602 C C . ALA D 1 8 ? 1.635 -12.219 -12.048 1.00 19.99 8 ALA D C 1
ATOM 5603 O O . ALA D 1 8 ? 2.511 -12.019 -11.210 1.00 23.25 8 ALA D O 1
ATOM 5605 N N . LEU D 1 9 ? 1.881 -12.329 -13.350 1.00 15.98 9 LEU D N 1
ATOM 5606 C CA . LEU D 1 9 ? 3.206 -12.101 -13.904 1.00 16.63 9 LEU D CA 1
ATOM 5607 C C . LEU D 1 9 ? 3.185 -10.840 -14.772 1.00 16.54 9 LEU D C 1
ATOM 5608 O O . LEU D 1 9 ? 2.450 -10.765 -15.757 1.00 16.18 9 LEU D O 1
ATOM 5613 N N . VAL D 1 10 ? 3.990 -9.853 -14.392 1.00 14.40 10 VAL D N 1
ATOM 5614 C CA . VAL D 1 10 ? 4.136 -8.616 -15.153 1.00 16.91 10 VAL D CA 1
ATOM 5615 C C . VAL D 1 10 ? 5.576 -8.505 -15.649 1.00 25.20 10 VAL D C 1
ATOM 5616 O O . VAL D 1 10 ? 6.503 -8.319 -14.857 1.00 22.04 10 VAL D O 1
ATOM 5620 N N . THR D 1 11 ? 5.767 -8.647 -16.957 1.00 25.51 11 THR D N 1
ATOM 5621 C CA . THR D 1 11 ? 7.103 -8.554 -17.533 1.00 22.74 11 THR D CA 1
ATOM 5622 C C . THR D 1 11 ? 7.558 -7.095 -17.658 1.00 16.72 11 THR D C 1
ATOM 5623 O O . THR D 1 11 ? 6.771 -6.211 -18.015 1.00 16.02 11 THR D O 1
ATOM 5627 N N . GLY D 1 12 ? 8.829 -6.841 -17.360 1.00 11.24 12 GLY D N 1
ATOM 5628 C CA . GLY D 1 12 ? 9.354 -5.477 -17.357 1.00 14.65 12 GLY D CA 1
ATOM 5629 C C . GLY D 1 12 ? 8.629 -4.598 -16.344 1.00 24.62 12 GLY D C 1
ATOM 5630 O O . GLY D 1 12 ? 8.126 -3.505 -16.662 1.00 24.08 12 GLY D O 1
ATOM 5631 N N . ALA D 1 13 ? 8.597 -5.083 -15.109 1.00 25.06 13 ALA D N 1
ATOM 5632 C CA . ALA D 1 13 ? 7.836 -4.468 -14.032 1.00 22.22 13 ALA D CA 1
ATOM 5633 C C . ALA D 1 13 ? 8.658 -3.478 -13.225 1.00 24.77 13 ALA D C 1
ATOM 5634 O O . ALA D 1 13 ? 8.180 -2.945 -12.216 1.00 27.38 13 ALA D O 1
ATOM 5636 N N . SER D 1 14 ? 9.894 -3.248 -13.647 1.00 27.87 14 SER D N 1
ATOM 5637 C CA . SER D 1 14 ? 10.815 -2.419 -12.874 1.00 33.62 14 SER D CA 1
ATOM 5638 C C . SER D 1 14 ? 10.275 -1.021 -12.620 1.00 27.91 14 SER D C 1
ATOM 5639 O O . SER D 1 14 ? 10.239 -0.556 -11.480 1.00 34.62 14 SER D O 1
ATOM 5642 N N . ARG D 1 15 ? 9.871 -0.346 -13.684 1.00 23.72 15 ARG D N 1
ATOM 5643 C CA . ARG D 1 15 ? 9.444 1.046 -13.569 1.00 25.43 15 ARG D CA 1
ATOM 5644 C C . ARG D 1 15 ? 8.245 1.322 -14.463 1.00 24.67 15 ARG D C 1
ATOM 5645 O O . ARG D 1 15 ? 7.618 0.401 -14.965 1.00 25.15 15 ARG D O 1
ATOM 5653 N N . GLY D 1 16 ? 7.933 2.597 -14.653 1.00 24.20 16 GLY D N 1
ATOM 5654 C CA . GLY D 1 16 ? 6.840 2.999 -15.515 1.00 20.43 16 GLY D CA 1
ATOM 5655 C C . GLY D 1 16 ? 5.570 2.184 -15.372 1.00 25.44 16 GLY D C 1
ATOM 5656 O O . GLY D 1 16 ? 5.152 1.822 -14.267 1.00 24.75 16 GLY D O 1
ATOM 5657 N N . ILE D 1 17 ? 4.948 1.912 -16.515 1.00 21.90 17 ILE D N 1
ATOM 5658 C CA . ILE D 1 17 ? 3.707 1.162 -16.577 1.00 25.78 17 ILE D CA 1
ATOM 5659 C C . ILE D 1 17 ? 3.777 -0.203 -15.884 1.00 30.13 17 ILE D C 1
ATOM 5660 O O . ILE D 1 17 ? 2.883 -0.572 -15.111 1.00 28.57 17 ILE D O 1
ATOM 5665 N N . GLY D 1 18 ? 4.836 -0.951 -16.162 1.00 29.76 18 GLY D N 1
ATOM 5666 C CA . GLY D 1 18 ? 5.002 -2.256 -15.556 1.00 24.40 18 GLY D CA 1
ATOM 5667 C C . GLY D 1 18 ? 4.864 -2.204 -14.047 1.00 19.79 18 GLY D C 1
ATOM 5668 O O . GLY D 1 18 ? 4.108 -2.986 -13.466 1.00 20.66 18 GLY D O 1
ATOM 5669 N N . PHE D 1 19 ? 5.589 -1.293 -13.404 1.00 20.94 19 PHE D N 1
ATOM 5670 C CA . PHE D 1 19 ? 5.548 -1.209 -11.940 1.00 21.16 19 PHE D CA 1
ATOM 5671 C C . PHE D 1 19 ? 4.159 -0.828 -11.438 1.00 27.59 19 PHE D C 1
ATOM 5672 O O . PHE D 1 19 ? 3.660 -1.392 -10.464 1.00 26.26 19 PHE D O 1
ATOM 5680 N N . GLU D 1 20 ? 3.538 0.146 -12.092 1.00 25.03 20 GLU D N 1
ATOM 5681 C CA . GLU D 1 20 ? 2.225 0.576 -11.651 1.00 22.56 20 GLU D CA 1
ATOM 5682 C C . GLU D 1 20 ? 1.244 -0.576 -11.773 1.00 23.04 20 GLU D C 1
ATOM 5683 O O . GLU D 1 20 ? 0.408 -0.765 -10.893 1.00 27.06 20 GLU D O 1
ATOM 5689 N N . VAL D 1 21 ? 1.353 -1.345 -12.856 1.00 24.10 21 VAL D N 1
ATOM 5690 C CA . VAL D 1 21 ? 0.500 -2.515 -13.055 1.00 21.91 21 VAL D CA 1
ATOM 5691 C C . VAL D 1 21 ? 0.725 -3.528 -11.936 1.00 22.53 21 VAL D C 1
ATOM 5692 O O . VAL D 1 21 ? -0.212 -4.156 -11.446 1.00 20.72 21 VAL D O 1
ATOM 5696 N N . ALA D 1 22 ? 1.983 -3.684 -11.536 1.00 20.68 22 ALA D N 1
ATOM 5697 C CA . ALA D 1 22 ? 2.321 -4.587 -10.447 1.00 21.70 22 ALA D CA 1
ATOM 5698 C C . ALA D 1 22 ? 1.738 -4.058 -9.150 1.00 26.41 22 ALA D C 1
ATOM 5699 O O . ALA D 1 22 ? 1.232 -4.817 -8.336 1.00 21.86 22 ALA D O 1
ATOM 5701 N N . HIS D 1 23 ? 1.809 -2.743 -8.973 1.00 24.61 23 HIS D N 1
ATOM 5702 C CA . HIS D 1 23 ? 1.286 -2.121 -7.773 1.00 27.47 23 HIS D CA 1
ATOM 5703 C C . HIS D 1 23 ? -0.225 -2.327 -7.749 1.00 23.48 23 HIS D C 1
ATOM 5704 O O . HIS D 1 23 ? -0.773 -2.768 -6.743 1.00 25.98 23 HIS D O 1
ATOM 5711 N N . ALA D 1 24 ? -0.889 -2.043 -8.870 1.00 19.04 24 ALA D N 1
ATOM 5712 C CA . ALA D 1 24 ? -2.357 -2.122 -8.948 1.00 22.62 24 ALA D CA 1
ATOM 5713 C C . ALA D 1 24 ? -2.882 -3.534 -8.692 1.00 26.71 24 ALA D C 1
ATOM 5714 O O . ALA D 1 24 ? -3.903 -3.719 -8.033 1.00 24.01 24 ALA D O 1
ATOM 5716 N N . LEU D 1 25 ? -2.182 -4.534 -9.215 1.00 18.76 25 LEU D N 1
ATOM 5717 C CA . LEU D 1 25 ? -2.595 -5.913 -9.000 1.00 19.80 25 LEU D CA 1
ATOM 5718 C C . LEU D 1 25 ? -2.391 -6.353 -7.550 1.00 19.42 25 LEU D C 1
ATOM 5719 O O . LEU D 1 25 ? -3.280 -6.947 -6.947 1.00 17.89 25 LEU D O 1
ATOM 5724 N N . ALA D 1 26 ? -1.227 -6.057 -6.985 1.00 19.69 26 ALA D N 1
ATOM 5725 C CA . ALA D 1 26 ? -0.994 -6.388 -5.585 1.00 26.03 26 ALA D CA 1
ATOM 5726 C C . ALA D 1 26 ? -2.044 -5.724 -4.699 1.00 32.08 26 ALA D C 1
ATOM 5727 O O . ALA D 1 26 ? -2.467 -6.292 -3.694 1.00 32.31 26 ALA D O 1
ATOM 5729 N N . SER D 1 27 ? -2.479 -4.530 -5.088 1.00 33.56 27 SER D N 1
ATOM 5730 C CA . SER D 1 27 ? -3.465 -3.778 -4.312 1.00 37.73 27 SER D CA 1
ATOM 5731 C C . SER D 1 27 ? -4.806 -4.490 -4.239 1.00 34.78 27 SER D C 1
ATOM 5732 O O . SER D 1 27 ? -5.622 -4.187 -3.375 1.00 32.40 27 SER D O 1
ATOM 5735 N N . LYS D 1 28 ? -5.039 -5.430 -5.147 1.00 29.41 28 LYS D N 1
ATOM 5736 C CA . LYS D 1 28 ? -6.300 -6.161 -5.138 1.00 30.44 28 LYS D CA 1
ATOM 5737 C C . LYS D 1 28 ? -6.128 -7.538 -4.515 1.00 31.19 28 LYS D C 1
ATOM 5738 O O . LYS D 1 28 ? -7.043 -8.362 -4.537 1.00 30.22 28 LYS D O 1
ATOM 5744 N N . GLY D 1 29 ? -4.941 -7.778 -3.967 1.00 31.42 29 GLY D N 1
ATOM 5745 C CA . GLY D 1 29 ? -4.673 -8.987 -3.211 1.00 31.24 29 GLY D CA 1
ATOM 5746 C C . GLY D 1 29 ? -3.843 -10.020 -3.938 1.00 25.85 29 GLY D C 1
ATOM 5747 O O . GLY D 1 29 ? -3.574 -11.103 -3.415 1.00 20.12 29 GLY D O 1
ATOM 5748 N N . ALA D 1 30 ? -3.428 -9.694 -5.153 1.00 23.28 30 ALA D N 1
ATOM 5749 C CA . ALA D 1 30 ? -2.676 -10.652 -5.943 1.00 18.61 30 ALA D CA 1
ATOM 5750 C C . ALA D 1 30 ? -1.231 -10.811 -5.470 1.00 22.57 30 ALA D C 1
ATOM 5751 O O . ALA D 1 30 ? -0.634 -9.888 -4.914 1.00 24.81 30 ALA D O 1
ATOM 5753 N N . THR D 1 31 ? -0.678 -11.997 -5.696 1.00 20.61 31 THR D N 1
ATOM 5754 C CA . THR D 1 31 ? 0.756 -12.208 -5.564 1.00 25.70 31 THR D CA 1
ATOM 5755 C C . THR D 1 31 ? 1.390 -11.898 -6.919 1.00 25.71 31 THR D C 1
ATOM 5756 O O . THR D 1 31 ? 0.960 -12.427 -7.947 1.00 18.51 31 THR D O 1
ATOM 5760 N N . VAL D 1 32 ? 2.400 -11.035 -6.922 1.00 21.46 32 VAL D N 1
ATOM 5761 C CA . VAL D 1 32 ? 2.940 -10.519 -8.170 1.00 20.21 32 VAL D CA 1
ATOM 5762 C C . VAL D 1 32 ? 4.397 -10.916 -8.414 1.00 26.48 32 VAL D C 1
ATOM 5763 O O . VAL D 1 32 ? 5.268 -10.692 -7.578 1.00 33.40 32 VAL D O 1
ATOM 5767 N N . VAL D 1 33 ? 4.639 -11.512 -9.575 1.00 25.98 33 VAL D N 1
ATOM 5768 C CA . VAL D 1 33 ? 5.974 -11.816 -10.047 1.00 23.87 33 VAL D CA 1
ATOM 5769 C C . VAL D 1 33 ? 6.332 -10.818 -11.136 1.00 25.03 33 VAL D C 1
ATOM 5770 O O . VAL D 1 33 ? 5.660 -10.755 -12.163 1.00 30.80 33 VAL D O 1
ATOM 5774 N N . GLY D 1 34 ? 7.371 -10.023 -10.910 1.00 21.09 34 GLY D N 1
ATOM 5775 C CA . GLY D 1 34 ? 7.792 -9.031 -11.886 1.00 22.41 34 GLY D CA 1
ATOM 5776 C C . GLY D 1 34 ? 9.173 -9.368 -12.416 1.00 23.84 34 GLY D C 1
ATOM 5777 O O . GLY D 1 34 ? 9.989 -9.917 -11.694 1.00 22.57 34 GLY D O 1
ATOM 5778 N N . THR D 1 35 ? 9.432 -9.059 -13.681 1.00 23.36 35 THR D N 1
ATOM 5779 C CA . THR D 1 35 ? 10.697 -9.415 -14.291 1.00 25.39 35 THR D CA 1
ATOM 5780 C C . THR D 1 35 ? 11.477 -8.185 -14.720 1.00 24.48 35 THR D C 1
ATOM 5781 O O . THR D 1 35 ? 10.905 -7.121 -14.985 1.00 17.56 35 THR D O 1
ATOM 5785 N N . ALA D 1 36 ? 12.795 -8.351 -14.769 1.00 26.03 36 ALA D N 1
ATOM 5786 C CA . ALA D 1 36 ? 13.699 -7.350 -15.298 1.00 25.87 36 ALA D CA 1
ATOM 5787 C C . ALA D 1 36 ? 14.857 -8.076 -15.971 1.00 29.70 36 ALA D C 1
ATOM 5788 O O . ALA D 1 36 ? 15.068 -9.263 -15.731 1.00 30.04 36 ALA D O 1
ATOM 5790 N N . THR D 1 37 ? 15.595 -7.367 -16.818 1.00 32.15 37 THR D N 1
ATOM 5791 C CA . THR D 1 37 ? 16.691 -7.965 -17.573 1.00 37.58 37 THR D CA 1
ATOM 5792 C C . THR D 1 37 ? 17.918 -8.197 -16.702 1.00 42.79 37 THR D C 1
ATOM 5793 O O . THR D 1 37 ? 18.794 -8.986 -17.056 1.00 44.39 37 THR D O 1
ATOM 5797 N N . SER D 1 38 ? 17.990 -7.501 -15.569 1.00 42.77 38 SER D N 1
ATOM 5798 C CA . SER D 1 38 ? 19.112 -7.686 -14.651 1.00 42.88 38 SER D CA 1
ATOM 5799 C C . SER D 1 38 ? 18.649 -8.118 -13.269 1.00 45.45 38 SER D C 1
ATOM 5800 O O . SER D 1 38 ? 17.545 -7.792 -12.838 1.00 46.53 38 SER D O 1
ATOM 5803 N N . GLN D 1 39 ? 19.518 -8.847 -12.585 1.00 47.79 39 GLN D N 1
ATOM 5804 C CA . GLN D 1 39 ? 19.283 -9.291 -11.220 1.00 50.70 39 GLN D CA 1
ATOM 5805 C C . GLN D 1 39 ? 19.077 -8.108 -10.285 1.00 49.51 39 GLN D C 1
ATOM 5806 O O . GLN D 1 39 ? 18.175 -8.119 -9.446 1.00 51.84 39 GLN D O 1
ATOM 5812 N N . ALA D 1 40 ? 19.924 -7.091 -10.421 1.00 45.93 40 ALA D N 1
ATOM 5813 C CA . ALA D 1 40 ? 19.831 -5.917 -9.560 1.00 43.78 40 ALA D CA 1
ATOM 5814 C C . ALA D 1 40 ? 18.443 -5.285 -9.645 1.00 43.33 40 ALA D C 1
ATOM 5815 O O . ALA D 1 40 ? 17.883 -4.889 -8.623 1.00 43.33 40 ALA D O 1
ATOM 5817 N N . SER D 1 41 ? 17.881 -5.201 -10.852 1.00 42.56 41 SER D N 1
ATOM 5818 C CA . SER D 1 41 ? 16.565 -4.579 -11.020 1.00 43.78 41 SER D CA 1
ATOM 5819 C C . SER D 1 41 ? 15.474 -5.466 -10.448 1.00 38.17 41 SER D C 1
ATOM 5820 O O . SER D 1 41 ? 14.516 -4.985 -9.849 1.00 38.21 41 SER D O 1
ATOM 5823 N N . ALA D 1 42 ? 15.622 -6.767 -10.649 1.00 30.17 42 ALA D N 1
ATOM 5824 C CA . ALA D 1 42 ? 14.671 -7.724 -10.116 1.00 32.85 42 ALA D CA 1
ATOM 5825 C C . ALA D 1 42 ? 14.645 -7.632 -8.593 1.00 39.59 42 ALA D C 1
ATOM 5826 O O . ALA D 1 42 ? 13.605 -7.837 -7.969 1.00 41.37 42 ALA D O 1
ATOM 5828 N N . GLU D 1 43 ? 15.791 -7.325 -7.994 1.00 43.11 43 GLU D N 1
ATOM 5829 C CA . GLU D 1 43 ? 15.842 -7.140 -6.550 1.00 50.68 43 GLU D CA 1
ATOM 5830 C C . GLU D 1 43 ? 15.221 -5.814 -6.144 1.00 51.81 43 GLU D C 1
ATOM 5831 O O . GLU D 1 43 ? 14.476 -5.746 -5.164 1.00 52.66 43 GLU D O 1
ATOM 5837 N N . LYS D 1 44 ? 15.523 -4.763 -6.900 1.00 52.55 44 LYS D N 1
ATOM 5838 C CA . LYS D 1 44 ? 14.954 -3.447 -6.626 1.00 58.06 44 LYS D CA 1
ATOM 5839 C C . LYS D 1 44 ? 13.434 -3.494 -6.690 1.00 57.16 44 LYS D C 1
ATOM 5840 O O . LYS D 1 44 ? 12.745 -2.903 -5.854 1.00 56.74 44 LYS D O 1
ATOM 5846 N N . PHE D 1 45 ? 12.911 -4.206 -7.683 1.00 51.55 45 PHE D N 1
ATOM 5847 C CA . PHE D 1 45 ? 11.471 -4.387 -7.790 1.00 44.53 45 PHE D CA 1
ATOM 5848 C C . PHE D 1 45 ? 10.947 -5.139 -6.580 1.00 42.70 45 PHE D C 1
ATOM 5849 O O . PHE D 1 45 ? 9.952 -4.751 -5.978 1.00 40.97 45 PHE D O 1
ATOM 5857 N N . GLU D 1 46 ? 11.627 -6.216 -6.214 1.00 43.04 46 GLU D N 1
ATOM 5858 C CA . GLU D 1 46 ? 11.114 -7.072 -5.164 1.00 40.60 46 GLU D CA 1
ATOM 5859 C C . GLU D 1 46 ? 11.054 -6.334 -3.828 1.00 46.73 46 GLU D C 1
ATOM 5860 O O . GLU D 1 46 ? 10.029 -6.349 -3.147 1.00 43.14 46 GLU D O 1
ATOM 5866 N N . ASN D 1 47 ? 12.149 -5.674 -3.467 1.00 56.37 47 ASN D N 1
ATOM 5867 C CA . ASN D 1 47 ? 12.230 -4.970 -2.189 1.00 59.82 47 ASN D CA 1
ATOM 5868 C C . ASN D 1 47 ? 11.312 -3.762 -2.120 1.00 58.59 47 ASN D C 1
ATOM 5869 O O . ASN D 1 47 ? 10.695 -3.502 -1.087 1.00 57.18 47 ASN D O 1
ATOM 5874 N N . SER D 1 48 ? 11.224 -3.025 -3.222 1.00 60.70 48 SER D N 1
ATOM 5875 C CA . SER D 1 48 ? 10.330 -1.875 -3.307 1.00 59.58 48 SER D CA 1
ATOM 5876 C C . SER D 1 48 ? 8.866 -2.279 -3.139 1.00 54.72 48 SER D C 1
ATOM 5877 O O . SER D 1 48 ? 8.092 -1.574 -2.496 1.00 54.36 48 SER D O 1
ATOM 5888 N N . LYS D 1 50 ? 7.771 -5.285 -1.669 1.00 61.68 50 LYS D N 1
ATOM 5889 C CA . LYS D 1 50 ? 7.652 -5.814 -0.312 1.00 70.84 50 LYS D CA 1
ATOM 5890 C C . LYS D 1 50 ? 7.734 -4.695 0.730 1.00 74.56 50 LYS D C 1
ATOM 5891 O O . LYS D 1 50 ? 7.266 -4.840 1.860 1.00 72.23 50 LYS D O 1
ATOM 5897 N N . GLU D 1 51 ? 8.323 -3.574 0.329 1.00 80.50 51 GLU D N 1
ATOM 5898 C CA . GLU D 1 51 ? 8.444 -2.405 1.191 1.00 83.91 51 GLU D CA 1
ATOM 5899 C C . GLU D 1 51 ? 7.105 -1.693 1.338 1.00 73.27 51 GLU D C 1
ATOM 5900 O O . GLU D 1 51 ? 6.831 -1.074 2.367 1.00 72.85 51 GLU D O 1
ATOM 5906 N N . LYS D 1 52 ? 6.275 -1.781 0.304 1.00 65.12 52 LYS D N 1
ATOM 5907 C CA . LYS D 1 52 ? 4.964 -1.137 0.324 1.00 60.21 52 LYS D CA 1
ATOM 5908 C C . LYS D 1 52 ? 3.896 -2.069 0.886 1.00 57.33 52 LYS D C 1
ATOM 5909 O O . LYS D 1 52 ? 2.699 -1.794 0.804 1.00 55.40 52 LYS D O 1
ATOM 5915 N N . GLY D 1 53 ? 4.350 -3.173 1.466 1.00 60.73 53 GLY D N 1
ATOM 5916 C CA . GLY D 1 53 ? 3.467 -4.101 2.144 1.00 61.24 53 GLY D CA 1
ATOM 5917 C C . GLY D 1 53 ? 2.928 -5.196 1.246 1.00 58.07 53 GLY D C 1
ATOM 5918 O O . GLY D 1 53 ? 1.890 -5.788 1.544 1.00 61.39 53 GLY D O 1
ATOM 5919 N N . PHE D 1 54 ? 3.631 -5.481 0.154 1.00 46.58 54 PHE D N 1
ATOM 5920 C CA . PHE D 1 54 ? 3.137 -6.464 -0.799 1.00 40.52 54 PHE D CA 1
ATOM 5921 C C . PHE D 1 54 ? 3.969 -7.732 -0.878 1.00 46.34 54 PHE D C 1
ATOM 5922 O O . PHE D 1 54 ? 5.178 -7.717 -0.646 1.00 43.25 54 PHE D O 1
ATOM 5930 N N . LYS D 1 55 ? 3.301 -8.833 -1.208 1.00 54.66 55 LYS D N 1
ATOM 5931 C CA . LYS D 1 55 ? 3.987 -10.078 -1.512 1.00 61.94 55 LYS D CA 1
ATOM 5932 C C . LYS D 1 55 ? 4.333 -10.123 -2.997 1.00 58.64 55 LYS D C 1
ATOM 5933 O O . LYS D 1 55 ? 3.467 -10.350 -3.851 1.00 59.98 55 LYS D O 1
ATOM 5939 N N . ALA D 1 56 ? 5.607 -9.882 -3.294 1.00 50.26 56 ALA D N 1
ATOM 5940 C CA . ALA D 1 56 ? 6.089 -9.850 -4.670 1.00 39.12 56 ALA D CA 1
ATOM 5941 C C . ALA D 1 56 ? 7.387 -10.639 -4.800 1.00 38.07 56 ALA D C 1
ATOM 5942 O O . ALA D 1 56 ? 8.074 -10.877 -3.817 1.00 37.35 56 ALA D O 1
ATOM 5944 N N . ARG D 1 57 ? 7.700 -11.052 -6.021 1.00 38.84 57 ARG D N 1
ATOM 5945 C CA . ARG D 1 57 ? 8.912 -11.798 -6.303 1.00 39.53 57 ARG D CA 1
ATOM 5946 C C . ARG D 1 57 ? 9.522 -11.197 -7.549 1.00 36.25 57 ARG D C 1
ATOM 5947 O O . ARG D 1 57 ? 8.858 -11.106 -8.578 1.00 34.05 57 ARG D O 1
ATOM 5955 N N . GLY D 1 58 ? 10.772 -10.765 -7.453 1.00 33.29 58 GLY D N 1
ATOM 5956 C CA . GLY D 1 58 ? 11.483 -10.251 -8.606 1.00 35.61 58 GLY D CA 1
ATOM 5957 C C . GLY D 1 58 ? 12.308 -11.336 -9.268 1.00 33.61 58 GLY D C 1
ATOM 5958 O O . GLY D 1 58 ? 13.098 -12.005 -8.609 1.00 34.89 58 GLY D O 1
ATOM 5959 N N . LEU D 1 59 ? 12.122 -11.524 -10.569 1.00 28.40 59 LEU D N 1
ATOM 5960 C CA . LEU D 1 59 ? 12.898 -12.527 -11.291 1.00 33.09 59 LEU D CA 1
ATOM 5961 C C . LEU D 1 59 ? 13.530 -11.974 -12.570 1.00 34.00 59 LEU D C 1
ATOM 5962 O O . LEU D 1 59 ? 13.012 -11.032 -13.183 1.00 27.49 59 LEU D O 1
ATOM 5967 N N . VAL D 1 60 ? 14.650 -12.571 -12.973 1.00 32.60 60 VAL D N 1
ATOM 5968 C CA . VAL D 1 60 ? 15.319 -12.159 -14.204 1.00 35.61 60 VAL D CA 1
ATOM 5969 C C . VAL D 1 60 ? 14.710 -12.820 -15.432 1.00 29.72 60 VAL D C 1
ATOM 5970 O O . VAL D 1 60 ? 14.514 -14.043 -15.458 1.00 32.38 60 VAL D O 1
ATOM 5974 N N . LEU D 1 61 ? 14.421 -12.003 -16.442 1.00 22.38 61 LEU D N 1
ATOM 5975 C CA . LEU D 1 61 ? 13.878 -12.484 -17.708 1.00 25.09 61 LEU D CA 1
ATOM 5976 C C . LEU D 1 61 ? 14.145 -11.519 -18.856 1.00 24.43 61 LEU D C 1
ATOM 5977 O O . LEU D 1 61 ? 13.862 -10.330 -18.761 1.00 21.79 61 LEU D O 1
ATOM 5982 N N . ASN D 1 62 ? 14.686 -12.038 -19.946 1.00 23.27 62 ASN D N 1
ATOM 5983 C CA . ASN D 1 62 ? 14.775 -11.262 -21.179 1.00 23.46 62 ASN D CA 1
ATOM 5984 C C . ASN D 1 62 ? 13.816 -11.913 -22.181 1.00 18.34 62 ASN D C 1
ATOM 5985 O O . ASN D 1 62 ? 14.070 -13.014 -22.656 1.00 19.67 62 ASN D O 1
ATOM 5990 N N . ILE D 1 63 ? 12.691 -11.256 -22.470 1.00 13.18 63 ILE D N 1
ATOM 5991 C CA . ILE D 1 63 ? 11.623 -11.919 -23.216 1.00 15.74 63 ILE D CA 1
ATOM 5992 C C . ILE D 1 63 ? 11.969 -12.134 -24.680 1.00 19.70 63 ILE D C 1
ATOM 5993 O O . ILE D 1 63 ? 11.231 -12.840 -25.382 1.00 14.99 63 ILE D O 1
ATOM 5998 N N . SER D 1 64 ? 13.074 -11.520 -25.124 1.00 21.74 64 SER D N 1
ATOM 5999 C CA . SER D 1 64 ? 13.571 -11.648 -26.502 1.00 25.37 64 SER D CA 1
ATOM 6000 C C . SER D 1 64 ? 14.446 -12.885 -26.732 1.00 26.68 64 SER D C 1
ATOM 6001 O O . SER D 1 64 ? 14.787 -13.216 -27.876 1.00 19.74 64 SER D O 1
ATOM 6004 N N . ASP D 1 65 ? 14.823 -13.542 -25.641 1.00 24.60 65 ASP D N 1
ATOM 6005 C CA . ASP D 1 65 ? 15.789 -14.641 -25.671 1.00 24.35 65 ASP D CA 1
ATOM 6006 C C . ASP D 1 65 ? 15.145 -15.928 -25.178 1.00 25.38 65 ASP D C 1
ATOM 6007 O O . ASP D 1 65 ? 14.863 -16.061 -23.992 1.00 27.95 65 ASP D O 1
ATOM 6012 N N . ILE D 1 66 ? 14.922 -16.870 -26.094 1.00 27.25 66 ILE D N 1
ATOM 6013 C CA . ILE D 1 66 ? 14.225 -18.121 -25.778 1.00 25.66 66 ILE D CA 1
ATOM 6014 C C . ILE D 1 66 ? 14.872 -18.927 -24.642 1.00 22.75 66 ILE D C 1
ATOM 6015 O O . ILE D 1 66 ? 14.195 -19.660 -23.917 1.00 19.27 66 ILE D O 1
ATOM 6020 N N . GLU D 1 67 ? 16.184 -18.798 -24.498 1.00 21.89 67 GLU D N 1
ATOM 6021 C CA . GLU D 1 67 ? 16.885 -19.467 -23.413 1.00 29.77 67 GLU D CA 1
ATOM 6022 C C . GLU D 1 67 ? 16.464 -18.853 -22.082 1.00 30.73 67 GLU D C 1
ATOM 6023 O O . GLU D 1 67 ? 16.159 -19.565 -21.124 1.00 31.21 67 GLU D O 1
ATOM 6029 N N . SER D 1 68 ? 16.436 -17.524 -22.033 1.00 23.82 68 SER D N 1
ATOM 6030 C CA . SER D 1 68 ? 16.012 -16.841 -20.826 1.00 25.22 68 SER D CA 1
ATOM 6031 C C . SER D 1 68 ? 14.586 -17.234 -20.476 1.00 26.26 68 SER D C 1
ATOM 6032 O O . SER D 1 68 ? 14.268 -17.467 -19.312 1.00 27.69 68 SER D O 1
ATOM 6035 N N . ILE D 1 69 ? 13.728 -17.312 -21.487 1.00 23.89 69 ILE D N 1
ATOM 6036 C CA . ILE D 1 69 ? 12.340 -17.648 -21.240 1.00 24.34 69 ILE D CA 1
ATOM 6037 C C . ILE D 1 69 ? 12.307 -19.036 -20.639 1.00 27.16 69 ILE D C 1
ATOM 6038 O O . ILE D 1 69 ? 11.628 -19.266 -19.637 1.00 29.58 69 ILE D O 1
ATOM 6043 N N . GLN D 1 70 ? 13.068 -19.947 -21.245 1.00 19.88 70 GLN D N 1
ATOM 6044 C CA . GLN D 1 70 ? 13.121 -21.335 -20.802 1.00 21.06 70 GLN D CA 1
ATOM 6045 C C . GLN D 1 70 ? 13.626 -21.456 -19.352 1.00 27.18 70 GLN D C 1
ATOM 6046 O O . GLN D 1 70 ? 13.056 -22.192 -18.543 1.00 29.90 70 GLN D O 1
ATOM 6052 N N . ASN D 1 71 ? 14.678 -20.723 -19.015 1.00 21.62 71 ASN D N 1
ATOM 6053 C CA . ASN D 1 71 ? 15.179 -20.746 -17.645 1.00 31.61 71 ASN D CA 1
ATOM 6054 C C . ASN D 1 71 ? 14.168 -20.121 -16.703 1.00 32.46 71 ASN D C 1
ATOM 6055 O O . ASN D 1 71 ? 13.930 -20.624 -15.606 1.00 22.99 71 ASN D O 1
ATOM 6060 N N . PHE D 1 72 ? 13.553 -19.025 -17.145 1.00 32.58 72 PHE D N 1
ATOM 6061 C CA . PHE D 1 72 ? 12.594 -18.323 -16.305 1.00 34.39 72 PHE D CA 1
ATOM 6062 C C . PHE D 1 72 ? 11.500 -19.252 -15.802 1.00 28.63 72 PHE D C 1
ATOM 6063 O O . PHE D 1 72 ? 11.245 -19.338 -14.605 1.00 27.74 72 PHE D O 1
ATOM 6071 N N . PHE D 1 73 ? 10.857 -19.958 -16.720 1.00 26.36 73 PHE D N 1
ATOM 6072 C CA . PHE D 1 73 ? 9.770 -20.842 -16.327 1.00 26.81 73 PHE D CA 1
ATOM 6073 C C . PHE D 1 73 ? 10.231 -22.059 -15.506 1.00 26.95 73 PHE D C 1
ATOM 6074 O O . PHE D 1 73 ? 9.489 -22.562 -14.668 1.00 28.46 73 PHE D O 1
ATOM 6082 N N . ALA D 1 74 ? 11.456 -22.523 -15.716 1.00 21.77 74 ALA D N 1
ATOM 6083 C CA . ALA D 1 74 ? 11.946 -23.615 -14.888 1.00 25.92 74 ALA D CA 1
ATOM 6084 C C . ALA D 1 74 ? 12.030 -23.119 -13.435 1.00 31.33 74 ALA D C 1
ATOM 6085 O O . ALA D 1 74 ? 11.780 -23.864 -12.491 1.00 34.40 74 ALA D O 1
ATOM 6087 N N . GLU D 1 75 ? 12.338 -21.839 -13.265 1.00 30.67 75 GLU D N 1
ATOM 6088 C CA . GLU D 1 75 ? 12.414 -21.267 -11.929 1.00 28.64 75 GLU D CA 1
ATOM 6089 C C . GLU D 1 75 ? 11.055 -21.057 -11.254 1.00 27.68 75 GLU D C 1
ATOM 6090 O O . GLU D 1 75 ? 10.895 -21.401 -10.083 1.00 28.93 75 GLU D O 1
ATOM 6096 N N . ILE D 1 76 ? 10.067 -20.495 -11.954 1.00 26.79 76 ILE D N 1
ATOM 6097 C CA . ILE D 1 76 ? 8.778 -20.353 -11.282 1.00 29.25 76 ILE D CA 1
ATOM 6098 C C . ILE D 1 76 ? 8.210 -21.743 -10.982 1.00 30.44 76 ILE D C 1
ATOM 6099 O O . ILE D 1 76 ? 7.554 -21.952 -9.969 1.00 31.03 76 ILE D O 1
ATOM 6104 N N . LYS D 1 77 ? 8.480 -22.699 -11.858 1.00 28.98 77 LYS D N 1
ATOM 6105 C CA . LYS D 1 77 ? 8.102 -24.078 -11.564 1.00 34.81 77 LYS D CA 1
ATOM 6106 C C . LYS D 1 77 ? 8.783 -24.554 -10.277 1.00 37.06 77 LYS D C 1
ATOM 6107 O O . LYS D 1 77 ? 8.152 -25.166 -9.414 1.00 37.82 77 LYS D O 1
ATOM 6113 N N . ALA D 1 78 ? 10.072 -24.262 -10.149 1.00 37.02 78 ALA D N 1
ATOM 6114 C CA . ALA D 1 78 ? 10.821 -24.666 -8.962 1.00 40.59 78 ALA D CA 1
ATOM 6115 C C . ALA D 1 78 ? 10.334 -23.956 -7.704 1.00 44.17 78 ALA D C 1
ATOM 6116 O O . ALA D 1 78 ? 10.487 -24.472 -6.599 1.00 46.57 78 ALA D O 1
ATOM 6118 N N . GLU D 1 79 ? 9.754 -22.769 -7.876 1.00 46.31 79 GLU D N 1
ATOM 6119 C CA . GLU D 1 79 ? 9.276 -21.986 -6.745 1.00 44.01 79 GLU D CA 1
ATOM 6120 C C . GLU D 1 79 ? 7.781 -22.192 -6.540 1.00 40.83 79 GLU D C 1
ATOM 6121 O O . GLU D 1 79 ? 7.158 -21.498 -5.741 1.00 36.57 79 GLU D O 1
ATOM 6127 N N . ASN D 1 80 ? 7.211 -23.144 -7.270 1.00 35.85 80 ASN D N 1
ATOM 6128 C CA . ASN D 1 80 ? 5.792 -23.464 -7.137 1.00 38.97 80 ASN D CA 1
ATOM 6129 C C . ASN D 1 80 ? 4.871 -22.268 -7.373 1.00 37.84 80 ASN D C 1
ATOM 6130 O O . ASN D 1 80 ? 3.936 -22.026 -6.608 1.00 40.27 80 ASN D O 1
ATOM 6135 N N . LEU D 1 81 ? 5.141 -21.529 -8.442 1.00 29.71 81 LEU D N 1
ATOM 6136 C CA . LEU D 1 81 ? 4.350 -20.364 -8.795 1.00 34.16 81 LEU D CA 1
ATOM 6137 C C . LEU D 1 81 ? 3.565 -20.611 -10.075 1.00 39.02 81 LEU D C 1
ATOM 6138 O O . LEU D 1 81 ? 4.139 -20.648 -11.162 1.00 47.84 81 LEU D O 1
ATOM 6143 N N . ALA D 1 82 ? 2.255 -20.786 -9.943 1.00 35.29 82 ALA D N 1
ATOM 6144 C CA . ALA D 1 82 ? 1.385 -20.939 -11.105 1.00 35.66 82 ALA D CA 1
ATOM 6145 C C . ALA D 1 82 ? 0.852 -19.574 -11.533 1.00 28.39 82 ALA D C 1
ATOM 6146 O O . ALA D 1 82 ? 0.396 -18.801 -10.702 1.00 26.28 82 ALA D O 1
ATOM 6148 N N . ILE D 1 83 ? 0.897 -19.278 -12.826 1.00 26.15 83 ILE D N 1
ATOM 6149 C CA . ILE D 1 83 ? 0.448 -17.973 -13.304 1.00 25.46 83 ILE D CA 1
ATOM 6150 C C . ILE D 1 83 ? -1.033 -17.976 -13.689 1.00 25.33 83 ILE D C 1
ATOM 6151 O O . ILE D 1 83 ? -1.450 -18.703 -14.594 1.00 19.45 83 ILE D O 1
ATOM 6156 N N . ASP D 1 84 ? -1.811 -17.151 -12.996 1.00 19.03 84 ASP D N 1
ATOM 6157 C CA . ASP D 1 84 ? -3.240 -16.988 -13.277 1.00 21.37 84 ASP D CA 1
ATOM 6158 C C . ASP D 1 84 ? -3.509 -15.770 -14.129 1.00 18.07 84 ASP D C 1
ATOM 6159 O O . ASP D 1 84 ? -4.504 -15.710 -14.844 1.00 17.04 84 ASP D O 1
ATOM 6164 N N . ILE D 1 85 ? -2.634 -14.781 -14.009 1.00 15.59 85 ILE D N 1
ATOM 6165 C CA . ILE D 1 85 ? -2.778 -13.531 -14.745 1.00 13.24 85 ILE D CA 1
ATOM 6166 C C . ILE D 1 85 ? -1.467 -13.166 -15.397 1.00 14.26 85 ILE D C 1
ATOM 6167 O O . ILE D 1 85 ? -0.451 -13.025 -14.726 1.00 21.54 85 ILE D O 1
ATOM 6172 N N . LEU D 1 86 ? -1.488 -13.002 -16.710 1.00 18.36 86 LEU D N 1
ATOM 6173 C CA . LEU D 1 86 ? -0.274 -12.667 -17.429 1.00 15.01 86 LEU D CA 1
ATOM 6174 C C . LEU D 1 86 ? -0.404 -11.287 -18.054 1.00 13.23 86 LEU D C 1
ATOM 6175 O O . LEU D 1 86 ? -1.348 -11.020 -18.787 1.00 14.41 86 LEU D O 1
ATOM 6180 N N . VAL D 1 87 ? 0.548 -10.412 -17.754 1.00 12.15 87 VAL D N 1
ATOM 6181 C CA . VAL D 1 87 ? 0.570 -9.093 -18.359 1.00 13.40 87 VAL D CA 1
ATOM 6182 C C . VAL D 1 87 ? 1.822 -8.947 -19.202 1.00 14.08 87 VAL D C 1
ATOM 6183 O O . VAL D 1 87 ? 2.927 -8.865 -18.677 1.00 18.05 87 VAL D O 1
ATOM 6187 N N . ASN D 1 88 ? 1.656 -8.928 -20.517 1.00 17.00 88 ASN D N 1
ATOM 6188 C CA . ASN D 1 88 ? 2.809 -8.757 -21.384 1.00 18.03 88 ASN D CA 1
ATOM 6189 C C . ASN D 1 88 ? 3.095 -7.262 -21.539 1.00 17.21 88 ASN D C 1
ATOM 6190 O O . ASN D 1 88 ? 2.519 -6.584 -22.401 1.00 16.98 88 ASN D O 1
ATOM 6195 N N . ASN D 1 89 ? 3.991 -6.757 -20.695 1.00 20.45 89 ASN D N 1
ATOM 6196 C CA . ASN D 1 89 ? 4.325 -5.332 -20.671 1.00 19.38 89 ASN D CA 1
ATOM 6197 C C . ASN D 1 89 ? 5.643 -4.999 -21.363 1.00 22.04 89 ASN D C 1
ATOM 6198 O O . ASN D 1 89 ? 5.746 -3.981 -22.047 1.00 27.29 89 ASN D O 1
ATOM 6203 N N . ALA D 1 90 ? 6.656 -5.847 -21.173 1.00 21.19 90 ALA D N 1
ATOM 6204 C CA . ALA D 1 90 ? 7.972 -5.633 -21.780 1.00 24.79 90 ALA D CA 1
ATOM 6205 C C . ALA D 1 90 ? 7.941 -5.517 -23.315 1.00 30.86 90 ALA D C 1
ATOM 6206 O O . ALA D 1 90 ? 7.112 -6.141 -23.982 1.00 30.35 90 ALA D O 1
ATOM 6208 N N . GLY D 1 91 ? 8.857 -4.715 -23.860 1.00 32.08 91 GLY D N 1
ATOM 6209 C CA . GLY D 1 91 ? 8.991 -4.519 -25.299 1.00 31.01 91 GLY D CA 1
ATOM 6210 C C . GLY D 1 91 ? 10.116 -3.541 -25.640 1.00 33.89 91 GLY D C 1
ATOM 6211 O O . GLY D 1 91 ? 10.810 -3.060 -24.744 1.00 35.47 91 GLY D O 1
ATOM 6212 N N . ILE D 1 92 ? 10.298 -3.243 -26.927 1.00 28.90 92 ILE D N 1
ATOM 6213 C CA . ILE D 1 92 ? 11.379 -2.364 -27.382 1.00 24.34 92 ILE D CA 1
ATOM 6214 C C . ILE D 1 92 ? 11.024 -1.728 -28.722 1.00 26.69 92 ILE D C 1
ATOM 6215 O O . ILE D 1 92 ? 10.226 -2.272 -29.482 1.00 25.88 92 ILE D O 1
ATOM 6220 N N . THR D 1 93 ? 11.644 -0.593 -29.027 1.00 25.37 93 THR D N 1
ATOM 6221 C CA . THR D 1 93 ? 11.508 0.008 -30.344 1.00 25.34 93 THR D CA 1
ATOM 6222 C C . THR D 1 93 ? 12.860 -0.016 -31.038 1.00 27.70 93 THR D C 1
ATOM 6223 O O . THR D 1 93 ? 13.904 0.155 -30.388 1.00 27.67 93 THR D O 1
ATOM 6227 N N . ARG D 1 94 ? 12.837 -0.216 -32.352 1.00 23.41 94 ARG D N 1
ATOM 6228 C CA . ARG D 1 94 ? 13.993 0.085 -33.198 1.00 26.31 94 ARG D CA 1
ATOM 6229 C C . ARG D 1 94 ? 13.515 0.933 -34.383 1.00 24.96 94 ARG D C 1
ATOM 6230 O O . ARG D 1 94 ? 13.296 0.410 -35.473 1.00 25.77 94 ARG D O 1
ATOM 6238 N N . ASP D 1 95 ? 13.300 2.223 -34.157 1.00 21.77 95 ASP D N 1
ATOM 6239 C CA . ASP D 1 95 ? 12.736 3.103 -35.176 1.00 25.15 95 ASP D CA 1
ATOM 6240 C C . ASP D 1 95 ? 13.670 3.414 -36.362 1.00 28.95 95 ASP D C 1
ATOM 6241 O O . ASP D 1 95 ? 14.851 3.654 -36.191 1.00 29.79 95 ASP D O 1
ATOM 6246 N N . ASN D 1 96 ? 13.122 3.369 -37.566 1.00 23.86 96 ASN D N 1
ATOM 6247 C CA . ASN D 1 96 ? 13.816 3.779 -38.773 1.00 27.47 96 ASN D CA 1
ATOM 6248 C C . ASN D 1 96 ? 12.834 3.923 -39.944 1.00 33.97 96 ASN D C 1
ATOM 6249 O O . ASN D 1 96 ? 11.803 3.269 -39.967 1.00 24.12 96 ASN D O 1
ATOM 6254 N N . LEU D 1 97 ? 13.187 4.718 -40.947 1.00 38.59 97 LEU D N 1
ATOM 6255 C CA . LEU D 1 97 ? 12.407 4.734 -42.161 1.00 30.43 97 LEU D CA 1
ATOM 6256 C C . LEU D 1 97 ? 12.561 3.343 -42.739 1.00 28.58 97 LEU D C 1
ATOM 6257 O O . LEU D 1 97 ? 13.646 2.793 -42.762 1.00 26.63 97 LEU D O 1
ATOM 6278 N N . ARG D 1 100 ? 15.557 2.342 -44.946 1.00 41.91 100 ARG D N 1
ATOM 6279 C CA . ARG D 1 100 ? 16.887 2.273 -44.362 1.00 40.14 100 ARG D CA 1
ATOM 6280 C C . ARG D 1 100 ? 16.923 1.173 -43.310 1.00 37.08 100 ARG D C 1
ATOM 6281 O O . ARG D 1 100 ? 17.987 0.740 -42.890 1.00 37.00 100 ARG D O 1
ATOM 6297 N N . SER D 1 102 ? 17.215 -2.035 -41.312 1.00 22.75 102 SER D N 1
ATOM 6298 C CA . SER D 1 102 ? 17.928 -3.289 -41.511 1.00 21.33 102 SER D CA 1
ATOM 6299 C C . SER D 1 102 ? 17.066 -4.483 -41.104 1.00 26.35 102 SER D C 1
ATOM 6300 O O . SER D 1 102 ? 16.026 -4.314 -40.463 1.00 20.88 102 SER D O 1
ATOM 6303 N N . GLU D 1 103 ? 17.514 -5.679 -41.481 1.00 27.62 103 GLU D N 1
ATOM 6304 C CA . GLU D 1 103 ? 16.910 -6.937 -41.051 1.00 29.54 103 GLU D CA 1
ATOM 6305 C C . GLU D 1 103 ? 16.909 -7.065 -39.533 1.00 29.02 103 GLU D C 1
ATOM 6306 O O . GLU D 1 103 ? 15.948 -7.552 -38.943 1.00 32.16 103 GLU D O 1
ATOM 6312 N N . ASP D 1 104 ? 17.997 -6.635 -38.911 1.00 27.97 104 ASP D N 1
ATOM 6313 C CA . ASP D 1 104 ? 18.113 -6.739 -37.447 1.00 21.25 104 ASP D CA 1
ATOM 6314 C C . ASP D 1 104 ? 17.085 -5.887 -36.760 1.00 20.58 104 ASP D C 1
ATOM 6315 O O . ASP D 1 104 ? 16.491 -6.361 -35.812 1.00 21.56 104 ASP D O 1
ATOM 6320 N N . GLU D 1 105 ? 16.849 -4.671 -37.235 1.00 16.24 105 GLU D N 1
ATOM 63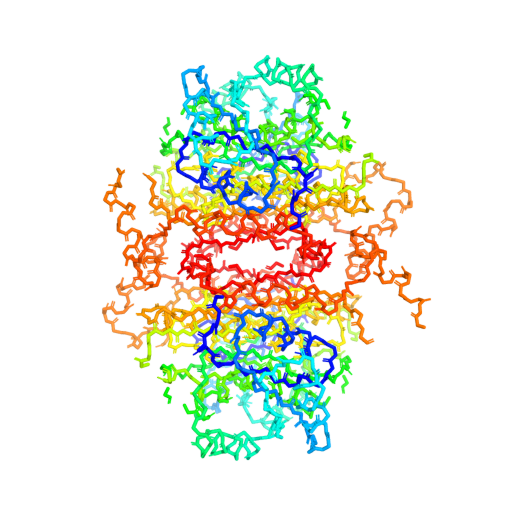21 C CA . GLU D 1 105 ? 15.861 -3.776 -36.633 1.00 13.56 105 GLU D CA 1
ATOM 6322 C C . GLU D 1 105 ? 14.443 -4.343 -36.834 1.00 18.74 105 GLU D C 1
ATOM 6323 O O . GLU D 1 105 ? 13.620 -4.349 -35.913 1.00 19.18 105 GLU D O 1
ATOM 6329 N N . TRP D 1 106 ? 14.169 -4.835 -38.034 1.00 11.63 106 TRP D N 1
ATOM 6330 C CA . TRP D 1 106 ? 12.869 -5.438 -38.318 1.00 17.90 106 TRP D CA 1
ATOM 6331 C C . TRP D 1 106 ? 12.649 -6.675 -37.448 1.00 20.19 106 TRP D C 1
ATOM 6332 O O . TRP D 1 106 ? 11.686 -6.752 -36.688 1.00 23.18 106 TRP D O 1
ATOM 6343 N N . GLN D 1 107 ? 13.565 -7.629 -37.549 1.00 17.21 107 GLN D N 1
ATOM 6344 C CA . GLN D 1 107 ? 13.418 -8.916 -36.865 1.00 23.52 107 GLN D CA 1
ATOM 6345 C C . GLN D 1 107 ? 13.430 -8.790 -35.347 1.00 23.06 107 GLN D C 1
ATOM 6346 O O . GLN D 1 107 ? 12.680 -9.488 -34.661 1.00 24.62 107 GLN D O 1
ATOM 6352 N N . SER D 1 108 ? 14.285 -7.912 -34.826 1.00 20.35 108 SER D N 1
ATOM 6353 C CA . SER D 1 108 ? 14.350 -7.678 -33.384 1.00 22.87 108 SER D CA 1
ATOM 6354 C C . SER D 1 108 ? 13.000 -7.252 -32.838 1.00 14.03 108 SER D C 1
ATOM 6355 O O . SER D 1 108 ? 12.541 -7.765 -31.810 1.00 18.19 108 SER D O 1
ATOM 6358 N N . VAL D 1 109 ? 12.370 -6.294 -33.507 1.00 17.98 109 VAL D N 1
ATOM 6359 C CA . VAL D 1 109 ? 11.082 -5.786 -33.020 1.00 14.82 109 VAL D CA 1
ATOM 6360 C C . VAL D 1 109 ? 9.935 -6.796 -33.160 1.00 11.20 109 VAL D C 1
ATOM 6361 O O . VAL D 1 109 ? 9.093 -6.914 -32.276 1.00 14.62 109 VAL D O 1
ATOM 6365 N N . ILE D 1 110 ? 9.887 -7.517 -34.273 1.00 14.39 110 ILE D N 1
ATOM 6366 C CA . ILE D 1 110 ? 8.886 -8.581 -34.415 1.00 13.13 110 ILE D CA 1
ATOM 6367 C C . ILE D 1 110 ? 9.079 -9.658 -33.330 1.00 15.43 110 ILE D C 1
ATOM 6368 O O . ILE D 1 110 ? 8.122 -10.098 -32.683 1.00 14.08 110 ILE D O 1
ATOM 6373 N N . ASN D 1 111 ? 10.327 -10.075 -33.144 1.00 10.75 111 ASN D N 1
ATOM 6374 C CA . ASN D 1 111 ? 10.674 -11.106 -32.173 1.00 19.49 111 ASN D CA 1
ATOM 6375 C C . ASN D 1 111 ? 10.347 -10.691 -30.743 1.00 16.92 111 ASN D C 1
ATOM 6376 O O . ASN D 1 111 ? 9.730 -11.448 -30.014 1.00 22.10 111 ASN D O 1
ATOM 6381 N N . THR D 1 112 ? 10.741 -9.476 -30.362 1.00 19.40 112 THR D N 1
ATOM 6382 C CA . THR D 1 112 ? 10.538 -8.972 -29.001 1.00 17.50 112 THR D CA 1
ATOM 6383 C C . THR D 1 112 ? 9.108 -8.554 -28.677 1.00 19.09 112 THR D C 1
ATOM 6384 O O . THR D 1 112 ? 8.651 -8.709 -27.548 1.00 23.79 112 THR D O 1
ATOM 6388 N N . ASN D 1 113 ? 8.405 -8.005 -29.658 1.00 13.25 113 ASN D N 1
ATOM 6389 C CA . ASN D 1 113 ? 7.119 -7.393 -29.399 1.00 15.44 113 ASN D CA 1
ATOM 6390 C C . ASN D 1 113 ? 5.942 -8.243 -29.830 1.00 16.73 113 ASN D C 1
ATOM 6391 O O . ASN D 1 113 ? 4.831 -8.033 -29.367 1.00 24.64 113 ASN D O 1
ATOM 6396 N N . LEU D 1 114 ? 6.182 -9.184 -30.735 1.00 10.28 114 LEU D N 1
ATOM 6397 C CA . LEU D 1 114 ? 5.123 -10.092 -31.169 1.00 11.51 114 LEU D CA 1
ATOM 6398 C C . LEU D 1 114 ? 5.342 -11.543 -30.717 1.00 20.62 114 LEU D C 1
ATOM 6399 O O . LEU D 1 114 ? 4.510 -12.121 -30.017 1.00 15.83 114 LEU D O 1
ATOM 6404 N N . SER D 1 115 ? 6.468 -12.132 -31.107 1.00 19.30 115 SER D N 1
ATOM 6405 C CA . SER D 1 115 ? 6.723 -13.522 -30.764 1.00 16.35 115 SER D CA 1
ATOM 6406 C C . SER D 1 115 ? 6.723 -13.763 -29.254 1.00 21.20 115 SER D C 1
ATOM 6407 O O . SER D 1 115 ? 6.318 -14.841 -28.789 1.00 21.30 115 SER D O 1
ATOM 6410 N N . SER D 1 116 ? 7.152 -12.759 -28.493 1.00 20.27 116 SER D N 1
ATOM 6411 C CA . SER D 1 116 ? 7.201 -12.880 -27.040 1.00 18.04 116 SER D CA 1
ATOM 6412 C C . SER D 1 116 ? 5.825 -13.130 -26.426 1.00 19.11 116 SER D C 1
ATOM 6413 O O . SER D 1 116 ? 5.710 -13.884 -25.466 1.00 16.03 116 SER D O 1
ATOM 6416 N N . ILE D 1 117 ? 4.792 -12.493 -26.970 1.00 18.98 117 ILE D N 1
ATOM 6417 C CA . ILE D 1 117 ? 3.422 -12.763 -26.528 1.00 17.58 117 ILE D CA 1
ATOM 6418 C C . ILE D 1 117 ? 3.066 -14.243 -26.743 1.00 14.00 117 ILE D C 1
ATOM 6419 O O . ILE D 1 117 ? 2.513 -14.893 -25.860 1.00 21.17 117 ILE D O 1
ATOM 6424 N N . PHE D 1 118 ? 3.362 -14.770 -27.924 1.00 16.76 118 PHE D N 1
ATOM 6425 C CA . PHE D 1 118 ? 3.131 -16.194 -28.182 1.00 16.62 118 PHE D CA 1
ATOM 6426 C C . PHE D 1 118 ? 3.903 -17.054 -27.172 1.00 18.79 118 PHE D C 1
ATOM 6427 O O . PHE D 1 118 ? 3.328 -17.921 -26.502 1.00 16.75 118 PHE D O 1
ATOM 6435 N N . ARG D 1 119 ? 5.195 -16.789 -27.036 1.00 14.56 119 ARG D N 1
ATOM 6436 C CA . ARG D 1 119 ? 6.031 -17.598 -26.147 1.00 22.57 119 ARG D CA 1
ATOM 6437 C C . ARG D 1 119 ? 5.615 -17.521 -24.671 1.00 22.24 119 ARG D C 1
ATOM 6438 O O . ARG D 1 119 ? 5.561 -18.539 -23.975 1.00 24.12 119 ARG D O 1
ATOM 6454 N N . SER D 1 121 ? 2.543 -16.605 -23.511 1.00 14.47 121 SER D N 1
ATOM 6455 C CA . SER D 1 121 ? 1.176 -17.106 -23.338 1.00 11.86 121 SER D CA 1
ATOM 6456 C C . SER D 1 121 ? 1.154 -18.626 -23.429 1.00 19.75 121 SER D C 1
ATOM 6457 O O . SER D 1 121 ? 0.380 -19.299 -22.742 1.00 19.39 121 SER D O 1
ATOM 6460 N N . LYS D 1 122 ? 1.999 -19.156 -24.310 1.00 13.42 122 LYS D N 1
ATOM 6461 C CA . LYS D 1 122 ? 2.139 -20.585 -24.468 1.00 13.26 122 LYS D CA 1
ATOM 6462 C C . LYS D 1 122 ? 2.539 -21.258 -23.163 1.00 15.47 122 LYS D C 1
ATOM 6463 O O . LYS D 1 122 ? 2.099 -22.371 -22.866 1.00 22.40 122 LYS D O 1
ATOM 6469 N N . GLU D 1 123 ? 3.371 -20.587 -22.379 1.00 18.02 123 GLU D N 1
ATOM 6470 C CA . GLU D 1 123 ? 3.900 -21.201 -21.172 1.00 18.39 123 GLU D CA 1
ATOM 6471 C C . GLU D 1 123 ? 2.998 -21.028 -19.965 1.00 26.19 123 GLU D C 1
ATOM 6472 O O . GLU D 1 123 ? 3.213 -21.669 -18.944 1.00 23.14 123 GLU D O 1
ATOM 6478 N N . CYS D 1 124 ? 1.980 -20.181 -20.086 1.00 28.89 124 CYS D N 1
ATOM 6479 C CA . CYS D 1 124 ? 1.066 -19.931 -18.968 1.00 31.59 124 CYS D CA 1
ATOM 6480 C C . CYS D 1 124 ? -0.320 -20.535 -19.161 1.00 21.82 124 CYS D C 1
ATOM 6481 O O . CYS D 1 124 ? -1.035 -20.762 -18.202 1.00 18.32 124 CYS D O 1
ATOM 6484 N N . VAL D 1 125 ? -0.702 -20.797 -20.401 1.00 20.84 125 VAL D N 1
ATOM 6485 C CA . VAL D 1 125 ? -2.100 -21.079 -20.685 1.00 18.88 125 VAL D CA 1
ATOM 6486 C C . VAL D 1 125 ? -2.607 -22.438 -20.165 1.00 22.71 125 VAL D C 1
ATOM 6487 O O . VAL D 1 125 ? -3.784 -22.571 -19.817 1.00 14.05 125 VAL D O 1
ATOM 6491 N N . ARG D 1 126 ? -1.730 -23.440 -20.092 1.00 23.35 126 ARG D N 1
ATOM 6492 C CA . ARG D 1 126 ? -2.168 -24.756 -19.632 1.00 22.26 126 ARG D CA 1
ATOM 6493 C C . ARG D 1 126 ? -2.553 -24.727 -18.163 1.00 19.13 126 ARG D C 1
ATOM 6494 O O . ARG D 1 126 ? -3.510 -25.387 -17.751 1.00 21.77 126 ARG D O 1
ATOM 6502 N N . GLY D 1 127 ? -1.800 -23.973 -17.372 1.00 17.42 127 GLY D N 1
ATOM 6503 C CA . GLY D 1 127 ? -2.143 -23.778 -15.975 1.00 26.00 127 GLY D CA 1
ATOM 6504 C C . GLY D 1 127 ? -3.525 -23.165 -15.812 1.00 22.32 127 GLY D C 1
ATOM 6505 O O . GLY D 1 127 ? -4.371 -23.682 -15.068 1.00 22.16 127 GLY D O 1
ATOM 6522 N N . LYS D 1 130 ? -6.330 -25.660 -16.729 1.00 20.73 130 LYS D N 1
ATOM 6523 C CA . LYS D 1 130 ? -6.634 -26.678 -15.737 1.00 23.79 130 LYS D CA 1
ATOM 6524 C C . LYS D 1 130 ? -7.487 -26.091 -14.610 1.00 15.63 130 LYS D C 1
ATOM 6525 O O . LYS D 1 130 ? -8.395 -26.744 -14.111 1.00 19.17 130 LYS D O 1
ATOM 6531 N N . LYS D 1 131 ? -7.169 -24.865 -14.203 1.00 23.01 131 LYS D N 1
ATOM 6532 C CA . LYS D 1 131 ? -7.875 -24.214 -13.098 1.00 25.91 131 LYS D CA 1
ATOM 6533 C C . LYS D 1 131 ? -9.150 -23.551 -13.576 1.00 25.11 131 LYS D C 1
ATOM 6534 O O . LYS D 1 131 ? -9.907 -22.997 -12.784 1.00 30.19 131 LYS D O 1
ATOM 6540 N N . ARG D 1 132 ? -9.381 -23.614 -14.883 1.00 20.54 132 ARG D N 1
ATOM 6541 C CA A ARG D 1 132 ? -10.585 -23.029 -15.460 0.50 18.33 132 ARG D CA 1
ATOM 6542 C CA B ARG D 1 132 ? -10.553 -23.012 -15.501 0.50 17.85 132 ARG D CA 1
ATOM 6543 C C . ARG D 1 132 ? -10.701 -21.548 -15.123 1.00 18.55 132 ARG D C 1
ATOM 6544 O O . ARG D 1 132 ? -11.784 -21.072 -14.812 1.00 19.36 132 ARG D O 1
ATOM 6559 N N . TRP D 1 133 ? -9.585 -20.826 -15.165 1.00 20.58 133 TRP D N 1
ATOM 6560 C CA . TRP D 1 133 ? -9.624 -19.386 -14.924 1.00 19.03 133 TRP D CA 1
ATOM 6561 C C . TRP D 1 133 ? -8.298 -18.760 -15.296 1.00 20.39 133 TRP D C 1
ATOM 6562 O O . TRP D 1 133 ? -7.229 -19.309 -15.008 1.00 19.55 133 TRP D O 1
ATOM 6573 N N . GLY D 1 134 ? -8.362 -17.613 -15.948 1.00 18.16 134 GLY D N 1
ATOM 6574 C CA . GLY D 1 134 ? -7.142 -16.913 -16.280 1.00 18.83 134 GLY D CA 1
ATOM 6575 C C . GLY D 1 134 ? -7.398 -15.576 -16.924 1.00 17.89 134 GLY D C 1
ATOM 6576 O O . GLY D 1 134 ? -8.508 -15.290 -17.391 1.00 15.99 134 GLY D O 1
ATOM 6577 N N . ARG D 1 135 ? -6.348 -14.764 -16.951 1.00 20.12 135 ARG D N 1
ATOM 6578 C CA . ARG D 1 135 ? -6.352 -13.501 -17.679 1.00 14.13 135 ARG D CA 1
ATOM 6579 C C . ARG D 1 135 ? -5.057 -13.358 -18.457 1.00 13.78 135 ARG D C 1
ATOM 6580 O O . ARG D 1 135 ? -3.961 -13.532 -17.898 1.00 13.72 135 ARG D O 1
ATOM 6588 N N . ILE D 1 136 ? -5.183 -13.047 -19.741 1.00 14.59 136 ILE D N 1
ATOM 6589 C CA . ILE D 1 136 ? -4.041 -12.595 -20.519 1.00 12.90 136 ILE D CA 1
ATOM 6590 C C . ILE D 1 136 ? -4.293 -11.185 -21.044 1.00 13.13 136 ILE D C 1
ATOM 6591 O O . ILE D 1 136 ? -5.272 -10.923 -21.761 1.00 10.04 136 ILE D O 1
ATOM 6596 N N . ILE D 1 137 ? -3.407 -10.267 -20.675 1.00 12.56 137 ILE D N 1
ATOM 6597 C CA . ILE D 1 137 ? -3.567 -8.871 -21.065 1.00 11.57 137 ILE D CA 1
ATOM 6598 C C . ILE D 1 137 ? -2.236 -8.386 -21.617 1.00 11.39 137 ILE D C 1
ATOM 6599 O O . ILE D 1 137 ? -1.221 -8.497 -20.954 1.00 15.60 137 ILE D O 1
ATOM 6604 N N . SER D 1 138 ? -2.233 -7.855 -22.833 1.00 16.61 138 SER D N 1
ATOM 6605 C CA . SER D 1 138 ? -0.991 -7.378 -23.427 1.00 15.66 138 SER D CA 1
ATOM 6606 C C . SER D 1 138 ? -1.031 -5.866 -23.615 1.00 11.21 138 SER D C 1
ATOM 6607 O O . SER D 1 138 ? -2.064 -5.297 -23.939 1.00 13.61 138 SER D O 1
ATOM 6610 N N . ILE D 1 139 ? 0.094 -5.214 -23.366 1.00 15.53 139 ILE D N 1
ATOM 6611 C CA . ILE D 1 139 ? 0.170 -3.775 -23.551 1.00 21.08 139 ILE D CA 1
ATOM 6612 C C . ILE D 1 139 ? 0.505 -3.516 -25.006 1.00 21.23 139 ILE D C 1
ATOM 6613 O O . ILE D 1 139 ? 1.598 -3.837 -25.472 1.00 15.23 139 ILE D O 1
ATOM 6618 N N . GLY D 1 140 ? -0.449 -2.965 -25.734 1.00 19.87 140 GLY D N 1
ATOM 6619 C CA . GLY D 1 140 ? -0.228 -2.643 -27.130 1.00 11.75 140 GLY D CA 1
ATOM 6620 C C . GLY D 1 140 ? 0.313 -1.238 -27.276 1.00 12.26 140 GLY D C 1
ATOM 6621 O O . GLY D 1 140 ? 1.164 -0.812 -26.503 1.00 18.11 140 GLY D O 1
ATOM 6622 N N . SER D 1 141 ? -0.212 -0.520 -28.270 1.00 9.58 141 SER D N 1
ATOM 6623 C CA . SER D 1 141 ? 0.121 0.876 -28.495 1.00 13.59 141 SER D CA 1
ATOM 6624 C C . SER D 1 141 ? -0.849 1.445 -29.499 1.00 11.87 141 SER D C 1
ATOM 6625 O O . SER D 1 141 ? -1.288 0.742 -30.397 1.00 13.72 141 SER D O 1
ATOM 6628 N N . VAL D 1 142 ? -1.183 2.721 -29.351 1.00 14.96 142 VAL D N 1
ATOM 6629 C CA . VAL D 1 142 ? -2.103 3.360 -30.287 1.00 15.18 142 VAL D CA 1
ATOM 6630 C C . VAL D 1 142 ? -1.615 3.206 -31.718 1.00 10.31 142 VAL D C 1
ATOM 6631 O O . VAL D 1 142 ? -2.419 3.164 -32.663 1.00 10.11 142 VAL D O 1
ATOM 6635 N N . VAL D 1 143 ? -0.298 3.114 -31.885 1.00 13.07 143 VAL D N 1
ATOM 6636 C CA . VAL D 1 143 ? 0.282 3.050 -33.231 1.00 11.17 143 VAL D CA 1
ATOM 6637 C C . VAL D 1 143 ? 0.005 1.733 -33.950 1.00 15.46 143 VAL D C 1
ATOM 6638 O O . VAL D 1 143 ? 0.121 1.645 -35.184 1.00 11.51 143 VAL D O 1
ATOM 6642 N N . GLY D 1 144 ? -0.338 0.703 -33.183 1.00 14.83 144 GLY D N 1
ATOM 6643 C CA . GLY D 1 144 ? -0.737 -0.560 -33.781 1.00 15.70 144 GLY D CA 1
ATOM 6644 C C . GLY D 1 144 ? -2.048 -0.433 -34.536 1.00 15.99 144 GLY D C 1
ATOM 6645 O O . GLY D 1 144 ? -2.371 -1.266 -35.378 1.00 27.12 144 GLY D O 1
ATOM 6646 N N . SER D 1 145 ? -2.811 0.612 -34.230 1.00 6.10 145 SER D N 1
ATOM 6647 C CA . SER D 1 145 ? -4.121 0.803 -34.846 1.00 9.71 145 SER D CA 1
ATOM 6648 C C . SER D 1 145 ? -4.107 1.972 -35.807 1.00 13.35 145 SER D C 1
ATOM 6649 O O . SER D 1 145 ? -4.737 1.915 -36.849 1.00 17.88 145 SER D O 1
ATOM 6652 N N . ALA D 1 146 ? -3.366 3.025 -35.448 1.00 13.17 146 ALA D N 1
ATOM 6653 C CA . ALA D 1 146 ? -3.355 4.268 -36.208 1.00 20.21 146 ALA D CA 1
ATOM 6654 C C . ALA D 1 146 ? -2.230 4.296 -37.234 1.00 19.95 146 ALA D C 1
ATOM 6655 O O . ALA D 1 146 ? -2.272 5.072 -38.184 1.00 20.84 146 ALA D O 1
ATOM 6657 N N . GLY D 1 147 ? -1.177 3.539 -36.975 1.00 18.46 147 GLY D N 1
ATOM 6658 C CA . GLY D 1 147 ? -0.020 3.537 -37.830 1.00 15.60 147 GLY D CA 1
ATOM 6659 C C . GLY D 1 147 ? 0.851 4.705 -37.424 1.00 21.79 147 GLY D C 1
ATOM 6660 O O . GLY D 1 147 ? 0.363 5.640 -36.844 1.00 19.23 147 GLY D O 1
ATOM 6661 N N . ASN D 1 148 ? 2.138 4.645 -37.724 1.00 26.05 148 ASN D N 1
ATOM 6662 C CA . ASN D 1 148 ? 3.035 5.751 -37.447 1.00 23.14 148 ASN D CA 1
ATOM 6663 C C . ASN D 1 148 ? 4.277 5.615 -38.308 1.00 17.12 148 ASN D C 1
ATOM 6664 O O . ASN D 1 148 ? 4.865 4.562 -38.347 1.00 16.31 148 ASN D O 1
ATOM 6669 N N . PRO D 1 149 ? 4.711 6.692 -38.943 1.00 21.67 149 PRO D N 1
ATOM 6670 C CA . PRO D 1 149 ? 5.890 6.613 -39.801 1.00 24.80 149 PRO D CA 1
ATOM 6671 C C . PRO D 1 149 ? 7.122 6.398 -38.958 1.00 20.38 149 PRO D C 1
ATOM 6672 O O . PRO D 1 149 ? 7.133 6.774 -37.808 1.00 21.46 149 PRO D O 1
ATOM 6676 N N . GLY D 1 150 ? 8.135 5.775 -39.525 1.00 21.58 150 GLY D N 1
ATOM 6677 C CA . GLY D 1 150 ? 9.340 5.460 -38.782 1.00 23.18 150 GLY D CA 1
ATOM 6678 C C . GLY D 1 150 ? 9.183 4.229 -37.913 1.00 25.98 150 GLY D C 1
ATOM 6679 O O . GLY D 1 150 ? 10.138 3.778 -37.289 1.00 21.59 150 GLY D O 1
ATOM 6680 N N . GLN D 1 151 ? 7.978 3.666 -37.867 1.00 17.88 151 GLN D N 1
ATOM 6681 C CA . GLN D 1 151 ? 7.761 2.527 -37.007 1.00 11.31 151 GLN D CA 1
ATOM 6682 C C . GLN D 1 151 ? 7.069 1.332 -37.691 1.00 21.64 151 GLN D C 1
ATOM 6683 O O . GLN D 1 151 ? 6.228 0.673 -37.079 1.00 20.19 151 GLN D O 1
ATOM 6689 N N . THR D 1 152 ? 7.440 1.023 -38.933 1.00 17.54 152 THR D N 1
ATOM 6690 C CA . THR D 1 152 ? 6.755 -0.051 -39.636 1.00 15.38 152 THR D CA 1
ATOM 6691 C C . THR D 1 152 ? 6.823 -1.357 -38.873 1.00 11.85 152 THR D C 1
ATOM 6692 O O . THR D 1 152 ? 5.857 -2.112 -38.860 1.00 14.84 152 THR D O 1
ATOM 6696 N N . ASN D 1 153 ? 7.947 -1.590 -38.207 1.00 8.19 153 ASN D N 1
ATOM 6697 C CA . ASN D 1 153 ? 8.176 -2.825 -37.468 1.00 12.62 153 ASN D CA 1
ATOM 6698 C C . ASN D 1 153 ? 7.378 -2.863 -36.173 1.00 15.56 153 ASN D C 1
ATOM 6699 O O . ASN D 1 153 ? 6.744 -3.867 -35.851 1.00 13.98 153 ASN D O 1
ATOM 6704 N N . TYR D 1 154 ? 7.420 -1.757 -35.440 1.00 19.67 154 TYR D N 1
ATOM 6705 C CA . TYR D 1 154 ? 6.685 -1.619 -34.185 1.00 18.06 154 TYR D CA 1
ATOM 6706 C C . TYR D 1 154 ? 5.189 -1.675 -34.431 1.00 14.93 154 TYR D C 1
ATOM 6707 O O . TYR D 1 154 ? 4.482 -2.359 -33.715 1.00 13.13 154 TYR D O 1
ATOM 6716 N N . CYS D 1 155 ? 4.697 -0.937 -35.423 1.00 15.16 155 CYS D N 1
ATOM 6717 C CA . CYS D 1 155 ? 3.271 -0.977 -35.746 1.00 16.40 155 CYS D CA 1
ATOM 6718 C C . CYS D 1 155 ? 2.840 -2.375 -36.150 1.00 12.34 155 CYS D C 1
ATOM 6719 O O . CYS D 1 155 ? 1.783 -2.839 -35.759 1.00 12.00 155 CYS D O 1
ATOM 6722 N N . ALA D 1 156 ? 3.662 -3.054 -36.940 1.00 9.82 156 ALA D N 1
ATOM 6723 C CA . ALA D 1 156 ? 3.337 -4.396 -37.385 1.00 7.84 156 ALA D CA 1
ATOM 6724 C C . ALA D 1 156 ? 3.224 -5.345 -36.199 1.00 9.53 156 ALA D C 1
ATOM 6725 O O . ALA D 1 156 ? 2.269 -6.128 -36.107 1.00 13.09 156 ALA D O 1
ATOM 6727 N N . ALA D 1 157 ? 4.209 -5.294 -35.309 1.00 7.99 157 ALA D N 1
ATOM 6728 C CA . ALA D 1 157 ? 4.183 -6.113 -34.100 1.00 11.92 157 ALA D CA 1
ATOM 6729 C C . ALA D 1 157 ? 2.925 -5.821 -33.281 1.00 18.74 157 ALA D C 1
ATOM 6730 O O . ALA D 1 157 ? 2.233 -6.729 -32.848 1.00 15.14 157 ALA D O 1
ATOM 6732 N N . LYS D 1 158 ? 2.632 -4.542 -33.083 1.00 18.73 158 LYS D N 1
ATOM 6733 C CA . LYS D 1 158 ? 1.567 -4.153 -32.170 1.00 18.90 158 LYS D CA 1
ATOM 6734 C C . LYS D 1 158 ? 0.197 -4.535 -32.727 1.00 13.88 158 LYS D C 1
ATOM 6735 O O . LYS D 1 158 ? -0.667 -4.992 -31.985 1.00 13.07 158 LYS D O 1
ATOM 6741 N N . ALA D 1 159 ? 0.020 -4.383 -34.039 1.00 14.82 159 ALA D N 1
ATOM 6742 C CA . ALA D 1 159 ? -1.183 -4.854 -34.715 1.00 18.28 159 ALA D CA 1
ATOM 6743 C C . ALA D 1 159 ? -1.282 -6.379 -34.635 1.00 11.14 159 ALA D C 1
ATOM 6744 O O . ALA D 1 159 ? -2.354 -6.936 -34.417 1.00 10.97 159 ALA D O 1
ATOM 6746 N N . GLY D 1 160 ? -0.157 -7.053 -34.832 1.00 8.93 160 GLY D N 1
ATOM 6747 C CA . GLY D 1 160 ? -0.126 -8.500 -34.703 1.00 11.41 160 GLY D CA 1
ATOM 6748 C C . GLY D 1 160 ? -0.547 -9.017 -33.329 1.00 11.60 160 GLY D C 1
ATOM 6749 O O . GLY D 1 160 ? -1.171 -10.074 -33.213 1.00 12.68 160 GLY D O 1
ATOM 6750 N N . VAL D 1 161 ? -0.182 -8.285 -32.280 1.00 13.16 161 VAL D N 1
ATOM 6751 C CA . VAL D 1 161 ? -0.584 -8.636 -30.918 1.00 11.45 161 VAL D CA 1
ATOM 6752 C C . VAL D 1 161 ? -2.111 -8.704 -30.797 1.00 9.89 161 VAL D C 1
ATOM 6753 O O . VAL D 1 161 ? -2.667 -9.620 -30.196 1.00 10.08 161 VAL D O 1
ATOM 6757 N N . ILE D 1 162 ? -2.785 -7.729 -31.379 1.00 11.43 162 ILE D N 1
ATOM 6758 C CA . ILE D 1 162 ? -4.250 -7.725 -31.398 1.00 11.61 162 ILE D CA 1
ATOM 6759 C C . ILE D 1 162 ? -4.799 -8.952 -32.143 1.00 9.58 162 ILE D C 1
ATOM 6760 O O . ILE D 1 162 ? -5.665 -9.670 -31.622 1.00 9.22 162 ILE D O 1
ATOM 6765 N N . GLY D 1 163 ? -4.256 -9.215 -33.325 1.00 7.78 163 GLY D N 1
ATOM 6766 C CA . GLY D 1 163 ? -4.665 -10.366 -34.124 1.00 10.69 163 GLY D CA 1
ATOM 6767 C C . GLY D 1 163 ? -4.506 -11.672 -33.353 1.00 6.26 163 GLY D C 1
ATOM 6768 O O . GLY D 1 163 ? -5.404 -12.511 -33.324 1.00 8.02 163 GLY D O 1
ATOM 6769 N N . PHE D 1 164 ? -3.349 -11.820 -32.722 1.00 7.28 164 PHE D N 1
ATOM 6770 C CA . PHE D 1 164 ? -3.048 -12.960 -31.863 1.00 11.03 164 PHE D CA 1
ATOM 6771 C C . PHE D 1 164 ? -4.052 -13.143 -30.737 1.00 9.97 164 PHE D C 1
ATOM 6772 O O . PHE D 1 164 ? -4.520 -14.275 -30.463 1.00 9.32 164 PHE D O 1
ATOM 6780 N N . SER D 1 165 ? -4.372 -12.028 -30.090 1.00 8.22 165 SER D N 1
ATOM 6781 C CA . SER D 1 165 ? -5.245 -12.003 -28.928 1.00 8.02 165 SER D CA 1
ATOM 6782 C C . SER D 1 165 ? -6.694 -12.344 -29.260 1.00 14.46 165 SER D C 1
ATOM 6783 O O . SER D 1 165 ? -7.363 -13.012 -28.480 1.00 8.70 165 SER D O 1
ATOM 6786 N N . LYS D 1 166 ? -7.179 -11.840 -30.392 1.00 9.63 166 LYS D N 1
ATOM 6787 C CA . LYS D 1 166 ? -8.541 -12.109 -30.849 1.00 10.71 166 LYS D CA 1
ATOM 6788 C C . LYS D 1 166 ? -8.674 -13.587 -31.147 1.00 12.61 166 LYS D C 1
ATOM 6789 O O . LYS D 1 166 ? -9.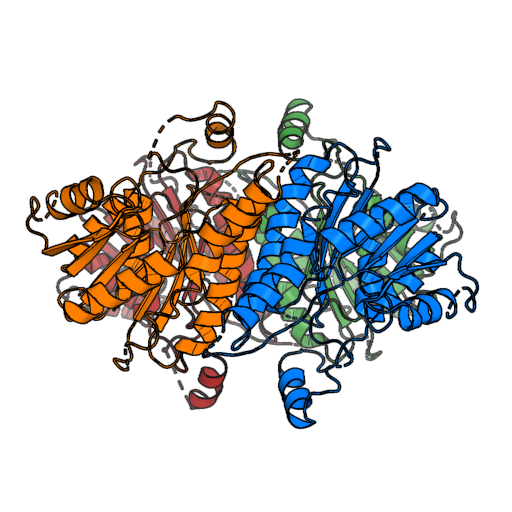679 -14.198 -30.821 1.00 10.42 166 LYS D O 1
ATOM 6795 N N . SER D 1 167 ? -7.649 -14.150 -31.772 1.00 17.34 167 SER D N 1
ATOM 6796 C CA . SER D 1 167 ? -7.657 -15.562 -32.138 1.00 14.78 167 SER D CA 1
ATOM 6797 C C . SER D 1 167 ? -7.601 -16.481 -30.917 1.00 10.96 167 SER D C 1
ATOM 6798 O O . SER D 1 167 ? -8.330 -17.469 -30.839 1.00 10.02 167 SER D O 1
ATOM 6801 N N . LEU D 1 168 ? -6.733 -16.155 -29.969 1.00 4.06 168 LEU D N 1
ATOM 6802 C CA . LEU D 1 168 ? -6.570 -16.965 -28.762 1.00 7.06 168 LEU D CA 1
ATOM 6803 C C . LEU D 1 168 ? -7.829 -16.903 -27.920 1.00 12.67 168 LEU D C 1
ATOM 6804 O O . LEU D 1 168 ? -8.251 -17.900 -27.333 1.00 9.83 168 LEU D O 1
ATOM 6809 N N . ALA D 1 169 ? -8.440 -15.721 -27.873 1.00 11.38 169 ALA D N 1
ATOM 6810 C CA . ALA D 1 169 ? -9.675 -15.548 -27.125 1.00 12.30 169 ALA D CA 1
ATOM 6811 C C . ALA D 1 169 ? -10.728 -16.605 -27.486 1.00 16.63 169 ALA D C 1
ATOM 6812 O O . ALA D 1 169 ? -11.391 -17.139 -26.595 1.00 12.03 169 ALA D O 1
ATOM 6814 N N . TYR D 1 170 ? -10.878 -16.906 -28.778 1.00 12.12 170 TYR D N 1
ATOM 6815 C CA . TYR D 1 170 ? -11.749 -18.012 -29.198 1.00 13.85 170 TYR D CA 1
ATOM 6816 C C . TYR D 1 170 ? -11.303 -19.342 -28.603 1.00 12.99 170 TYR D C 1
ATOM 6817 O O . TYR D 1 170 ? -12.135 -20.162 -28.219 1.00 13.14 170 TYR D O 1
ATOM 6826 N N . GLU D 1 171 ? -9.993 -19.580 -28.576 1.00 12.02 171 GLU D N 1
ATOM 6827 C CA . GLU D 1 171 ? -9.477 -20.900 -28.170 1.00 14.38 171 GLU D CA 1
ATOM 6828 C C . GLU D 1 171 ? -9.656 -21.194 -26.683 1.00 13.78 171 GLU D C 1
ATOM 6829 O O . GLU D 1 171 ? -9.878 -22.346 -26.299 1.00 15.32 171 GLU D O 1
ATOM 6835 N N . VAL D 1 172 ? -9.563 -20.158 -25.849 1.00 12.88 172 VAL D N 1
ATOM 6836 C CA . VAL D 1 172 ? -9.536 -20.344 -24.400 1.00 6.99 172 VAL D CA 1
ATOM 6837 C C . VAL D 1 172 ? -10.826 -19.968 -23.663 1.00 18.32 172 VAL D C 1
ATOM 6838 O O . VAL D 1 172 ? -10.938 -20.205 -22.457 1.00 17.19 172 VAL D O 1
ATOM 6842 N N . ALA D 1 173 ? -11.788 -19.390 -24.379 1.00 14.59 173 ALA D N 1
ATOM 6843 C CA . ALA D 1 173 ? -13.042 -18.924 -23.776 1.00 18.17 173 ALA D CA 1
ATOM 6844 C C . ALA D 1 173 ? -13.777 -19.968 -22.943 1.00 22.06 173 ALA D C 1
ATOM 6845 O O . ALA D 1 173 ? -14.310 -19.652 -21.884 1.00 23.43 173 ALA D O 1
ATOM 6847 N N . SER D 1 174 ? -13.806 -21.208 -23.420 1.00 22.68 174 SER D N 1
ATOM 6848 C CA . SER D 1 174 ? -14.571 -22.247 -22.755 1.00 27.39 174 SER D CA 1
ATOM 6849 C C . SER D 1 174 ? -13.973 -22.592 -21.401 1.00 32.81 174 SER D C 1
ATOM 6850 O O . SER D 1 174 ? -14.531 -23.405 -20.670 1.00 30.08 174 SER D O 1
ATOM 6853 N N . ARG D 1 175 ? -12.836 -21.990 -21.071 1.00 27.88 175 ARG D N 1
ATOM 6854 C CA . ARG D 1 175 ? -12.196 -22.271 -19.791 1.00 28.77 175 ARG D CA 1
ATOM 6855 C C . ARG D 1 175 ? -12.140 -21.041 -18.880 1.00 22.90 175 ARG D C 1
ATOM 6856 O O . ARG D 1 175 ? -11.342 -21.000 -17.942 1.00 20.54 175 ARG D O 1
ATOM 6864 N N . ASN D 1 176 ? -12.990 -20.053 -19.165 1.00 22.30 176 ASN D N 1
ATOM 6865 C CA 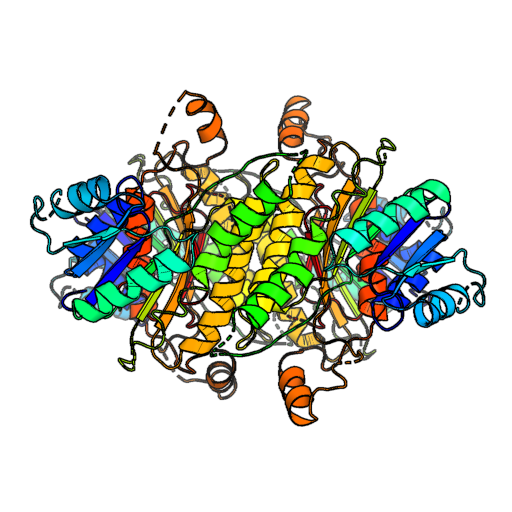. ASN D 1 176 ? -13.067 -18.810 -18.392 1.00 17.86 176 ASN D CA 1
ATOM 6866 C C . ASN D 1 176 ? -11.759 -18.024 -18.363 1.00 16.85 176 ASN D C 1
ATOM 6867 O O . ASN D 1 176 ? -11.391 -17.437 -17.337 1.00 19.18 176 ASN D O 1
ATOM 6872 N N . ILE D 1 177 ? -11.056 -18.032 -19.491 1.00 19.96 177 ILE D N 1
ATOM 6873 C CA . ILE D 1 177 ? -9.848 -17.239 -19.672 1.00 15.14 177 ILE D CA 1
ATOM 6874 C C . ILE D 1 177 ? -10.161 -16.142 -20.678 1.00 18.07 177 ILE D C 1
ATOM 6875 O O . ILE D 1 177 ? -10.660 -16.444 -21.761 1.00 15.89 177 ILE D O 1
ATOM 6880 N N . THR D 1 178 ? -9.887 -14.884 -20.312 1.00 16.58 178 THR D N 1
ATOM 6881 C CA . THR D 1 178 ? -10.074 -13.745 -21.213 1.00 16.16 178 THR D CA 1
ATOM 6882 C C . THR D 1 178 ? -8.727 -13.260 -21.761 1.00 12.82 178 THR D C 1
ATOM 6883 O O . THR D 1 178 ? -7.706 -13.368 -21.102 1.00 19.03 178 THR D O 1
ATOM 6887 N N . VAL D 1 179 ? -8.733 -12.725 -22.970 1.00 14.22 179 VAL D N 1
ATOM 6888 C CA . VAL D 1 179 ? -7.500 -12.319 -23.621 1.00 7.86 179 VAL D CA 1
ATOM 6889 C C . VAL D 1 179 ? -7.770 -10.980 -24.274 1.00 10.88 179 VAL D C 1
ATOM 6890 O O . VAL D 1 179 ? -8.638 -10.871 -25.139 1.00 7.57 179 VAL D O 1
ATOM 6894 N N . ASN D 1 180 ? -7.049 -9.961 -23.818 1.00 6.64 180 ASN D N 1
ATOM 6895 C CA . ASN D 1 180 ? -7.352 -8.570 -24.163 1.00 9.45 180 ASN D CA 1
ATOM 6896 C C . ASN D 1 180 ? -6.079 -7.776 -24.329 1.00 9.79 180 ASN D C 1
ATOM 6897 O O . ASN D 1 180 ? -5.013 -8.194 -23.892 1.00 10.84 180 ASN D O 1
ATOM 6902 N N . VAL D 1 181 ? -6.208 -6.612 -24.946 1.00 12.55 181 VAL D N 1
ATOM 6903 C CA . VAL D 1 181 ? -5.088 -5.724 -25.151 1.00 12.22 181 VAL D CA 1
ATOM 6904 C C . VAL D 1 181 ? -5.444 -4.354 -24.592 1.00 14.90 181 VAL D C 1
ATOM 6905 O O . VAL D 1 181 ? -6.565 -3.865 -24.771 1.00 10.85 181 VAL D O 1
ATOM 6909 N N . VAL D 1 182 ? -4.492 -3.753 -23.887 1.00 12.22 182 VAL D N 1
ATOM 6910 C CA . VAL D 1 182 ? -4.614 -2.370 -23.447 1.00 7.75 182 VAL D CA 1
ATOM 6911 C C . VAL D 1 182 ? -3.623 -1.553 -24.268 1.00 11.50 182 VAL D C 1
ATOM 6912 O O . VAL D 1 182 ? -2.417 -1.823 -24.252 1.00 12.36 182 VAL D O 1
ATOM 6916 N N . ALA D 1 183 ? -4.143 -0.604 -25.040 1.00 8.24 183 ALA D N 1
ATOM 6917 C CA . ALA D 1 183 ? -3.329 0.163 -25.979 1.00 14.00 183 ALA D CA 1
ATOM 6918 C C . ALA D 1 183 ? -3.162 1.576 -25.466 1.00 9.98 183 ALA D C 1
ATOM 6919 O O . ALA D 1 183 ? -4.099 2.373 -25.529 1.00 8.51 183 ALA D O 1
ATOM 6921 N N . PRO D 1 184 ? -1.983 1.881 -24.943 1.00 7.92 184 PRO D N 1
ATOM 6922 C CA . PRO D 1 184 ? -1.668 3.238 -24.476 1.00 14.95 184 PRO D CA 1
ATOM 6923 C C . PRO D 1 184 ? -1.448 4.221 -25.608 1.00 13.38 184 PRO D C 1
ATOM 6924 O O . PRO D 1 184 ? -0.941 3.829 -26.662 1.00 16.10 184 PRO D O 1
ATOM 6928 N N . GLY D 1 185 ? -1.837 5.475 -25.385 1.00 11.66 185 GLY D N 1
ATOM 6929 C CA . GLY D 1 185 ? -1.415 6.586 -26.220 1.00 14.75 185 GLY D CA 1
ATOM 6930 C C . GLY D 1 185 ? -0.109 7.117 -25.650 1.00 18.33 185 GLY D C 1
ATOM 6931 O O . GLY D 1 185 ? 0.770 6.334 -25.307 1.00 20.97 185 GLY D O 1
ATOM 6932 N N . PHE D 1 186 ? 0.024 8.436 -25.526 1.00 12.68 186 PHE D N 1
ATOM 6933 C CA . PHE D 1 186 ? 1.244 9.005 -24.966 1.00 11.42 186 PHE D CA 1
ATOM 6934 C C . PHE D 1 186 ? 1.153 9.021 -23.448 1.00 20.82 186 PHE D C 1
ATOM 6935 O O . PHE D 1 186 ? 0.240 9.615 -22.887 1.00 16.01 186 PHE D O 1
ATOM 6943 N N . ILE D 1 187 ? 2.112 8.377 -22.789 1.00 21.41 187 ILE D N 1
ATOM 6944 C CA . ILE D 1 187 ? 2.093 8.252 -21.339 1.00 21.48 187 ILE D CA 1
ATOM 6945 C C . ILE D 1 187 ? 3.446 8.699 -20.778 1.00 26.11 187 ILE D C 1
ATOM 6946 O O . ILE D 1 187 ? 4.495 8.424 -21.366 1.00 25.70 187 ILE D O 1
ATOM 6951 N N . ALA D 1 188 ? 3.429 9.397 -19.647 1.00 28.98 188 ALA D N 1
ATOM 6952 C CA . ALA D 1 188 ? 4.673 9.864 -19.036 1.00 25.28 188 ALA D CA 1
ATOM 6953 C C . ALA D 1 188 ? 5.568 8.688 -18.704 1.00 30.97 188 ALA D C 1
ATOM 6954 O O . ALA D 1 188 ? 5.098 7.647 -18.248 1.00 29.97 188 ALA D O 1
ATOM 6956 N N . THR D 1 189 ? 6.864 8.860 -18.935 1.00 43.12 189 THR D N 1
ATOM 6957 C CA . THR D 1 189 ? 7.845 7.828 -18.638 1.00 51.89 189 THR D CA 1
ATOM 6958 C C . THR D 1 189 ? 9.257 8.358 -18.917 1.00 70.79 189 THR D C 1
ATOM 6959 O O . THR D 1 189 ? 9.429 9.486 -19.384 1.00 77.37 189 THR D O 1
ATOM 6963 N N . ASP D 1 197 ? 12.254 18.375 -22.404 1.00 79.77 197 ASP D N 1
ATOM 6964 C CA . ASP D 1 197 ? 11.529 17.633 -23.424 1.00 79.05 197 ASP D CA 1
ATOM 6965 C C . ASP D 1 197 ? 10.124 18.190 -23.570 1.00 80.62 197 ASP D C 1
ATOM 6966 O O . ASP D 1 197 ? 9.194 17.698 -22.936 1.00 82.65 197 ASP D O 1
ATOM 6971 N N . GLU D 1 198 ? 9.963 19.211 -24.405 1.00 81.56 198 GLU D N 1
ATOM 6972 C CA . GLU D 1 198 ? 8.654 19.842 -24.556 1.00 79.86 198 GLU D CA 1
ATOM 6973 C C . GLU D 1 198 ? 8.541 20.816 -25.730 1.00 73.19 198 GLU D C 1
ATOM 6974 O O . GLU D 1 198 ? 8.898 21.984 -25.580 1.00 81.74 198 GLU D O 1
ATOM 6980 N N . GLN D 1 199 ? 8.065 20.371 -26.897 1.00 61.12 199 GLN D N 1
ATOM 6981 C CA . GLN D 1 199 ? 7.810 18.962 -27.257 1.00 60.52 199 GLN D CA 1
ATOM 6982 C C . GLN D 1 199 ? 6.606 18.282 -26.593 1.00 52.69 199 GLN D C 1
ATOM 6983 O O . GLN D 1 199 ? 5.746 17.732 -27.283 1.00 48.92 199 GLN D O 1
ATOM 6989 N N . LYS D 1 200 ? 6.561 18.316 -25.263 1.00 51.79 200 LYS D N 1
ATOM 6990 C CA . LYS D 1 200 ? 5.424 17.814 -24.504 1.00 51.99 200 LYS D CA 1
ATOM 6991 C C . LYS D 1 200 ? 4.213 18.676 -24.812 1.00 52.26 200 LYS D C 1
ATOM 6992 O O . LYS D 1 200 ? 3.117 18.165 -25.041 1.00 59.09 200 LYS D O 1
ATOM 6994 N N . SER D 1 201 ? 4.426 19.990 -24.822 1.00 47.71 201 SER D N 1
ATOM 6995 C CA . SER D 1 201 ? 3.390 20.945 -25.191 1.00 47.14 201 SER D CA 1
ATOM 6996 C C . SER D 1 201 ? 2.804 20.638 -26.571 1.00 44.08 201 SER D C 1
ATOM 6997 O O . SER D 1 201 ? 1.584 20.619 -26.742 1.00 35.63 201 SER D O 1
ATOM 6999 N N . PHE D 1 202 ? 3.673 20.408 -27.555 1.00 41.70 202 PHE D N 1
ATOM 7000 C CA . PHE D 1 202 ? 3.210 20.162 -28.917 1.00 34.39 202 PHE D CA 1
ATOM 7001 C C . PHE D 1 202 ? 2.484 18.821 -29.049 1.00 30.36 202 PHE D C 1
ATOM 7002 O O . PHE D 1 202 ? 1.397 18.730 -29.633 1.00 32.41 202 PHE D O 1
ATOM 7010 N N . ILE D 1 203 ? 3.110 17.777 -28.519 1.00 21.23 203 ILE D N 1
ATOM 7011 C CA . ILE D 1 203 ? 2.493 16.451 -28.449 1.00 34.34 203 ILE D CA 1
ATOM 7012 C C . ILE D 1 203 ? 1.051 16.489 -27.937 1.00 33.99 203 ILE D C 1
ATOM 7013 O O . ILE D 1 203 ? 0.154 15.899 -28.543 1.00 30.91 203 ILE D O 1
ATOM 7018 N N . ALA D 1 204 ? 0.838 17.194 -26.826 1.00 37.59 204 ALA D N 1
ATOM 7019 C CA . ALA D 1 204 ? -0.479 17.274 -26.187 1.00 31.39 204 ALA D CA 1
ATOM 7020 C C . ALA D 1 204 ? -1.485 18.126 -26.957 1.00 30.75 204 ALA D C 1
ATOM 7021 O O . ALA D 1 204 ? -2.654 18.175 -26.594 1.00 25.33 204 ALA D O 1
ATOM 7023 N N . THR D 1 205 ? -1.042 18.808 -28.010 1.00 39.00 205 THR D N 1
ATOM 7024 C CA . THR D 1 205 ? -1.989 19.532 -28.854 1.00 39.48 205 THR D CA 1
ATOM 7025 C C . THR D 1 205 ? -2.666 18.575 -29.836 1.00 42.24 205 THR D C 1
ATOM 7026 O O . THR D 1 205 ? -3.683 18.915 -30.447 1.00 43.28 205 THR D O 1
ATOM 7030 N N . LYS D 1 206 ? -2.100 17.377 -29.974 1.00 35.97 206 LYS D N 1
ATOM 7031 C CA . LYS D 1 206 ? -2.669 16.332 -30.829 1.00 40.42 206 LYS D CA 1
ATOM 7032 C C . LYS D 1 206 ? -3.575 15.409 -30.007 1.00 35.68 206 LYS D C 1
ATOM 7033 O O . LYS D 1 206 ? -4.142 14.434 -30.518 1.00 36.28 206 LYS D O 1
ATOM 7039 N N . ILE D 1 207 ? -3.703 15.739 -28.727 1.00 25.71 207 ILE D N 1
ATOM 7040 C CA . ILE D 1 207 ? -4.470 14.949 -27.780 1.00 16.43 207 ILE D CA 1
ATOM 7041 C C . ILE D 1 207 ? -5.631 15.758 -27.245 1.00 15.45 207 ILE D C 1
ATOM 7042 O O . ILE D 1 207 ? -5.430 16.773 -26.592 1.00 18.85 207 ILE D O 1
ATOM 7047 N N . PRO D 1 208 ? -6.855 15.302 -27.513 1.00 18.47 208 PRO D N 1
ATOM 7048 C CA . PRO D 1 208 ? -8.060 16.037 -27.132 1.00 23.97 208 PRO D CA 1
ATOM 7049 C C . PRO D 1 208 ? -7.999 16.579 -25.707 1.00 32.41 208 PRO D C 1
ATOM 7050 O O . PRO D 1 208 ? -8.216 17.777 -25.509 1.00 31.31 208 PRO D O 1
ATOM 7054 N N . SER D 1 209 ? -7.699 15.714 -24.741 1.00 29.93 209 SER D N 1
ATOM 7055 C CA . SER D 1 209 ? -7.655 16.109 -23.334 1.00 29.04 209 SER D CA 1
ATOM 7056 C C . SER D 1 209 ? -6.577 17.164 -23.035 1.00 31.90 209 SER D C 1
ATOM 7057 O O . SER D 1 209 ? -6.603 17.813 -21.985 1.00 30.66 209 SER D O 1
ATOM 7060 N N . GLY D 1 210 ? -5.628 17.328 -23.952 1.00 28.82 210 GLY D N 1
ATOM 7061 C CA . GLY D 1 210 ? -4.611 18.361 -23.819 1.00 23.62 210 GLY D CA 1
ATOM 7062 C C . GLY D 1 210 ? -3.496 17.980 -22.858 1.00 24.40 210 GLY D C 1
ATOM 7063 O O . GLY D 1 210 ? -2.703 18.815 -22.456 1.00 22.93 210 GLY D O 1
ATOM 7064 N N . GLN D 1 211 ? -3.427 16.714 -22.476 1.00 28.97 211 GLN D N 1
ATOM 7065 C CA . GLN D 1 211 ? -2.382 16.292 -21.549 1.00 34.50 211 GLN D CA 1
ATOM 7066 C C . GLN D 1 211 ? -1.865 14.896 -21.893 1.00 28.79 211 GLN D C 1
ATOM 7067 O O . GLN D 1 211 ? -2.563 14.104 -22.508 1.00 25.70 211 GLN D O 1
ATOM 7073 N N . ILE D 1 212 ? -0.626 14.619 -21.510 1.00 27.23 212 ILE D N 1
ATOM 7074 C CA . ILE D 1 212 ? -0.062 13.284 -21.632 1.00 30.50 212 ILE D CA 1
ATOM 7075 C C . ILE D 1 212 ? -0.514 12.486 -20.421 1.00 25.74 212 ILE D C 1
ATOM 7076 O O . ILE D 1 212 ? -0.586 13.028 -19.319 1.00 22.57 212 ILE D O 1
ATOM 7081 N N . GLY D 1 213 ? -0.828 11.207 -20.628 1.00 20.36 213 GLY D N 1
ATOM 7082 C CA . GLY D 1 213 ? -1.305 10.359 -19.549 1.00 17.63 213 GLY D CA 1
ATOM 7083 C C . GLY D 1 213 ? -0.177 9.937 -18.624 1.00 19.54 213 GLY D C 1
ATOM 7084 O O . GLY D 1 213 ? 0.969 10.331 -18.833 1.00 24.92 213 GLY D O 1
ATOM 7085 N N . GLU D 1 214 ? -0.504 9.127 -17.617 1.00 21.07 214 GLU D N 1
ATOM 7086 C CA . GLU D 1 214 ? 0.484 8.624 -16.655 1.00 19.51 214 GLU D CA 1
ATOM 7087 C C . GLU D 1 214 ? 0.405 7.104 -16.505 1.00 18.65 214 GLU D C 1
ATOM 7088 O O . GLU D 1 214 ? -0.610 6.499 -16.814 1.00 15.95 214 GLU D O 1
ATOM 7094 N N . PRO D 1 215 ? 1.480 6.484 -16.011 1.00 19.54 215 PRO D N 1
ATOM 7095 C CA . PRO D 1 215 ? 1.439 5.027 -15.913 1.00 22.29 215 PRO D CA 1
ATOM 7096 C C . PRO D 1 215 ? 0.165 4.522 -15.229 1.00 23.41 215 PRO D C 1
ATOM 7097 O O . PRO D 1 215 ? -0.384 3.512 -15.655 1.00 20.77 215 PRO D O 1
ATOM 7101 N N . LYS D 1 216 ? -0.304 5.212 -14.197 1.00 21.55 216 LYS D N 1
ATOM 7102 C CA . LYS D 1 216 ? -1.484 4.737 -13.478 1.00 21.15 216 LYS D CA 1
ATOM 7103 C C . LYS D 1 216 ? -2.720 4.584 -14.378 1.00 21.13 216 LYS D C 1
ATOM 7104 O O . LYS D 1 216 ? -3.573 3.735 -14.117 1.00 21.61 216 LYS D O 1
ATOM 7110 N N . ASP D 1 217 ? -2.801 5.383 -15.442 1.00 19.07 217 ASP D N 1
ATOM 7111 C CA . ASP D 1 217 ? -3.898 5.265 -16.409 1.00 15.46 217 ASP D CA 1
ATOM 7112 C C . ASP D 1 217 ? -3.949 3.863 -17.022 1.00 15.76 217 ASP D C 1
ATOM 7113 O O . ASP D 1 217 ? -5.026 3.255 -17.192 1.00 16.64 217 ASP D O 1
ATOM 7118 N N . ILE D 1 218 ? -2.777 3.345 -17.359 1.00 21.42 218 ILE D N 1
ATOM 7119 C CA . ILE D 1 218 ? -2.689 2.026 -17.973 1.00 18.44 218 ILE D CA 1
ATOM 7120 C C . ILE D 1 218 ? -2.896 0.932 -16.924 1.00 18.33 218 ILE D C 1
ATOM 7121 O O . ILE D 1 218 ? -3.577 -0.050 -17.174 1.00 17.56 218 ILE D O 1
ATOM 7126 N N . ALA D 1 219 ? -2.301 1.109 -15.746 1.00 18.57 219 ALA D N 1
ATOM 7127 C CA . ALA D 1 219 ? -2.432 0.130 -14.666 1.00 22.18 219 ALA D CA 1
ATOM 7128 C C . ALA D 1 219 ? -3.892 -0.112 -14.268 1.00 20.92 219 ALA D C 1
ATOM 7129 O O . ALA D 1 219 ? -4.303 -1.260 -14.068 1.00 21.34 219 ALA D O 1
ATOM 7131 N N . ALA D 1 220 ? -4.672 0.965 -14.177 1.00 17.97 220 ALA D N 1
ATOM 7132 C CA . ALA D 1 220 ? -6.071 0.879 -13.738 1.00 16.12 220 ALA D CA 1
ATOM 7133 C C . ALA D 1 220 ? -6.929 0.111 -14.737 1.00 19.75 220 ALA D C 1
ATOM 7134 O O . ALA D 1 220 ? -7.821 -0.653 -14.351 1.00 15.74 220 ALA D O 1
ATOM 7136 N N . ALA D 1 221 ? -6.637 0.308 -16.020 1.00 15.19 221 ALA D N 1
ATOM 7137 C CA . ALA D 1 221 ? -7.295 -0.440 -17.068 1.00 17.64 221 ALA D CA 1
ATOM 7138 C C . ALA D 1 221 ? -6.894 -1.921 -17.074 1.00 19.22 221 ALA D C 1
ATOM 7139 O O . ALA D 1 221 ? -7.744 -2.804 -17.226 1.00 17.50 221 ALA D O 1
ATOM 7141 N N . VAL D 1 222 ? -5.600 -2.191 -16.925 1.00 17.32 222 VAL D N 1
ATOM 7142 C CA . VAL D 1 222 ? -5.119 -3.566 -16.837 1.00 17.76 222 VAL D CA 1
ATOM 7143 C C . VAL D 1 222 ? -5.758 -4.283 -15.652 1.00 19.93 222 VAL D C 1
ATOM 7144 O O . VAL D 1 222 ? -6.223 -5.410 -15.779 1.00 19.88 222 VAL D O 1
ATOM 7148 N N . ALA D 1 223 ? -5.773 -3.618 -14.500 1.00 19.85 223 ALA D N 1
ATOM 7149 C CA . ALA D 1 223 ? -6.335 -4.188 -13.281 1.00 17.76 223 ALA D CA 1
ATOM 7150 C C . ALA D 1 223 ? -7.841 -4.405 -13.413 1.00 18.41 223 ALA D C 1
ATOM 7151 O O . ALA D 1 223 ? -8.365 -5.367 -12.869 1.00 17.05 223 ALA D O 1
ATOM 7153 N N . PHE D 1 224 ? -8.533 -3.526 -14.135 1.00 15.87 224 PHE D N 1
ATOM 7154 C CA . PHE D 1 224 ? -9.960 -3.734 -14.376 1.00 8.64 224 PHE D CA 1
ATOM 7155 C C . PHE D 1 224 ? -10.151 -4.988 -15.209 1.00 9.47 224 PHE D C 1
ATOM 7156 O O . PHE D 1 224 ? -10.921 -5.875 -14.841 1.00 12.67 224 PHE D O 1
ATOM 7164 N N . LEU D 1 225 ? -9.434 -5.088 -16.324 1.00 8.95 225 LEU D N 1
ATOM 7165 C CA . LEU D 1 225 ? -9.573 -6.260 -17.187 1.00 9.24 225 LEU D CA 1
ATOM 7166 C C . LEU D 1 225 ? -9.205 -7.574 -16.485 1.00 13.19 225 LEU D C 1
ATOM 7167 O O . LEU D 1 225 ? -9.714 -8.650 -16.850 1.00 12.10 225 LEU D O 1
ATOM 7172 N N . ALA D 1 226 ? -8.325 -7.491 -15.490 1.00 9.68 226 ALA D N 1
ATOM 7173 C CA . ALA D 1 226 ? -7.848 -8.691 -14.808 1.00 15.65 226 ALA D CA 1
ATOM 7174 C C . ALA D 1 226 ? -8.778 -9.146 -13.685 1.00 12.07 226 ALA D C 1
ATOM 7175 O O . ALA D 1 226 ? -8.640 -10.265 -13.177 1.00 14.04 226 ALA D O 1
ATOM 7177 N N . SER D 1 227 ? -9.711 -8.275 -13.310 1.00 13.00 227 SER D N 1
ATOM 7178 C CA . SER D 1 227 ? -10.647 -8.545 -12.219 1.00 19.93 227 SER D CA 1
ATOM 7179 C C . SER D 1 227 ? -11.787 -9.443 -12.666 1.00 19.40 227 SER D C 1
ATOM 7180 O O . SER D 1 227 ? -12.107 -9.555 -13.864 1.00 12.97 227 SER D O 1
ATOM 7183 N N . GLU D 1 228 ? -12.410 -10.074 -11.688 1.00 19.17 228 GLU D N 1
ATOM 7184 C CA . GLU D 1 228 ? -13.463 -11.022 -11.985 1.00 27.47 228 GLU D CA 1
ATOM 7185 C C . GLU D 1 228 ? -14.632 -10.323 -12.643 1.00 23.12 228 GLU D C 1
ATOM 7186 O O . GLU D 1 228 ? -15.414 -10.960 -13.337 1.00 22.87 228 GLU D O 1
ATOM 7192 N N . GLU D 1 229 ? -14.753 -9.013 -12.441 1.00 19.94 229 GLU D N 1
ATOM 7193 C CA . GLU D 1 229 ? -15.919 -8.325 -12.970 1.00 24.20 229 GLU D CA 1
ATOM 7194 C C . GLU D 1 229 ? -15.797 -7.978 -14.461 1.00 17.34 229 GLU D C 1
ATOM 7195 O O . GLU D 1 229 ? -16.748 -7.508 -15.076 1.00 18.70 229 GLU D O 1
ATOM 7201 N N . ALA D 1 230 ? -14.641 -8.238 -15.050 1.00 12.88 230 ALA D N 1
ATOM 7202 C CA . ALA D 1 230 ? -14.499 -8.036 -16.488 1.00 18.12 230 ALA D CA 1
ATOM 7203 C C . ALA D 1 230 ? -14.545 -9.374 -17.215 1.00 18.12 230 ALA D C 1
ATOM 7204 O O . ALA D 1 230 ? -14.040 -9.512 -18.325 1.00 13.66 230 ALA D O 1
ATOM 7206 N N . LYS D 1 231 ? -15.176 -10.359 -16.588 1.00 11.02 231 LYS D N 1
ATOM 7207 C CA . LYS D 1 231 ? -15.163 -11.714 -17.129 1.00 10.40 231 LYS D CA 1
ATOM 7208 C C . LYS D 1 231 ? -15.827 -11.868 -18.494 1.00 9.23 231 LYS D C 1
ATOM 7209 O O . LYS D 1 231 ? -15.580 -12.847 -19.197 1.00 12.41 231 LYS D O 1
ATOM 7215 N N . TYR D 1 232 ? -16.690 -10.926 -18.859 1.00 8.57 232 TYR D N 1
ATOM 7216 C CA . TYR D 1 232 ? -17.399 -11.000 -20.136 1.00 12.28 232 TYR D CA 1
ATOM 7217 C C . TYR D 1 232 ? -16.723 -10.136 -21.200 1.00 10.73 232 TYR D C 1
ATOM 7218 O O . TYR D 1 232 ? -17.282 -9.888 -22.262 1.00 9.36 232 TYR D O 1
ATOM 7227 N N . ILE D 1 233 ? -15.518 -9.667 -20.896 1.00 15.19 233 ILE D N 1
ATOM 7228 C CA . ILE D 1 233 ? -14.751 -8.871 -21.845 1.00 11.51 233 ILE D CA 1
ATOM 7229 C C . ILE D 1 233 ? -13.595 -9.703 -22.376 1.00 12.73 233 ILE D C 1
ATOM 7230 O O . ILE D 1 233 ? -12.674 -10.046 -21.627 1.00 14.12 233 ILE D O 1
ATOM 7235 N N . THR D 1 234 ? -13.644 -10.047 -23.662 1.00 8.68 234 THR D N 1
ATOM 7236 C CA . THR D 1 234 ? -12.542 -10.804 -24.267 1.00 8.11 234 THR D CA 1
ATOM 7237 C C . THR D 1 234 ? -12.360 -10.520 -25.752 1.00 10.92 234 THR D C 1
ATOM 7238 O O . THR D 1 234 ? -13.320 -10.303 -26.487 1.00 11.60 234 THR D O 1
ATOM 7242 N N . GLY D 1 235 ? -11.104 -10.510 -26.177 1.00 8.64 235 GLY D N 1
ATOM 7243 C CA . GLY D 1 235 ? -10.765 -10.254 -27.560 1.00 7.03 235 GLY D CA 1
ATOM 7244 C C . GLY D 1 235 ? -10.813 -8.772 -27.875 1.00 7.69 235 GLY D C 1
ATOM 7245 O O . GLY D 1 235 ? -10.867 -8.379 -29.038 1.00 8.62 235 GLY D O 1
ATOM 7246 N N . GLN D 1 236 ? -10.778 -7.949 -26.837 1.00 7.29 236 GLN D N 1
ATOM 7247 C CA . GLN D 1 236 ? -10.979 -6.526 -27.026 1.00 9.53 236 GLN D CA 1
ATOM 7248 C C . GLN D 1 236 ? -9.682 -5.760 -26.899 1.00 13.11 236 GLN D C 1
ATOM 7249 O O . GLN D 1 236 ? -8.700 -6.251 -26.322 1.00 9.94 236 GLN D O 1
ATOM 7255 N N . THR D 1 237 ? -9.689 -4.565 -27.474 1.00 7.82 237 THR D N 1
ATOM 7256 C CA . THR D 1 237 ? -8.591 -3.640 -27.380 1.00 14.24 237 THR D CA 1
ATOM 7257 C C . THR D 1 237 ? -9.146 -2.414 -26.694 1.00 12.63 237 THR D C 1
ATOM 7258 O O . THR D 1 237 ? -10.100 -1.808 -27.178 1.00 12.15 237 THR D O 1
ATOM 7262 N N . LEU D 1 238 ? -8.576 -2.067 -25.551 1.00 9.08 238 LEU D N 1
ATOM 7263 C CA . LEU D 1 238 ? -9.068 -0.916 -24.797 1.00 12.76 238 LEU D CA 1
ATOM 7264 C C . LEU D 1 238 ? -8.053 0.216 -24.938 1.00 13.36 238 LEU D C 1
ATOM 7265 O O . LEU D 1 238 ? -6.936 0.125 -24.424 1.00 8.37 238 LEU D O 1
ATOM 7270 N N . HIS D 1 239 ? -8.434 1.267 -25.657 1.00 10.91 239 HIS D N 1
ATOM 7271 C CA . HIS D 1 239 ? -7.528 2.382 -25.912 1.00 13.10 239 HIS D CA 1
ATOM 7272 C C . HIS D 1 239 ? -7.574 3.401 -24.790 1.00 12.22 239 HIS D C 1
ATOM 7273 O O . HIS D 1 239 ? -8.645 3.904 -24.453 1.00 17.05 239 HIS D O 1
ATOM 7280 N N . VAL D 1 240 ? -6.409 3.701 -24.222 1.00 13.07 240 VAL D N 1
ATOM 7281 C CA . VAL D 1 240 ? -6.289 4.638 -23.110 1.00 12.64 240 VAL D CA 1
ATOM 7282 C C . VAL D 1 240 ? -5.350 5.727 -23.583 1.00 12.91 240 VAL D C 1
ATOM 7283 O O . VAL D 1 240 ? -4.135 5.604 -23.422 1.00 10.51 240 VAL D O 1
ATOM 7287 N N . ASN D 1 241 ? -5.908 6.785 -24.175 1.00 12.86 241 ASN D N 1
ATOM 7288 C CA . ASN D 1 241 ? -5.103 7.729 -24.956 1.00 12.03 241 ASN D CA 1
ATOM 7289 C C . ASN D 1 241 ? -5.618 9.156 -25.023 1.00 17.57 241 ASN D C 1
ATOM 7290 O O . ASN D 1 241 ? -5.236 9.910 -25.923 1.00 20.79 241 ASN D O 1
ATOM 7295 N N . GLY D 1 242 ? -6.521 9.520 -24.128 1.00 12.86 242 GLY D N 1
ATOM 7296 C CA . GLY D 1 242 ? -7.028 10.870 -24.076 1.00 14.24 242 GLY D CA 1
ATOM 7297 C C . GLY D 1 242 ? -7.790 11.299 -25.318 1.00 14.58 242 GLY D C 1
ATOM 7298 O O . GLY D 1 242 ? -7.959 12.467 -25.560 1.00 15.96 242 GLY D O 1
ATOM 7299 N N . GLY D 1 243 ? -8.278 10.339 -26.078 1.00 14.24 243 GLY D N 1
ATOM 7300 C CA . GLY D 1 243 ? -9.001 10.625 -27.290 1.00 19.63 243 GLY D CA 1
ATOM 7301 C C . GLY D 1 243 ? -8.194 10.830 -28.549 1.00 18.24 243 GLY D C 1
ATOM 7302 O O . GLY D 1 243 ? -8.755 11.179 -29.549 1.00 23.28 243 GLY D O 1
ATOM 7311 N N . TYR D 1 245 ? -6.873 8.638 -30.442 1.00 19.59 245 TYR D N 1
ATOM 7312 C CA . TYR D 1 245 ? -7.412 7.657 -31.359 1.00 18.09 245 TYR D CA 1
ATOM 7313 C C . TYR D 1 245 ? -8.691 7.059 -30.771 1.00 15.07 245 TYR D C 1
ATOM 7314 O O . TYR D 1 245 ? -8.682 6.599 -29.654 1.00 12.52 245 TYR D O 1
ATOM 7331 N N . ALA D 1 247 ? -11.638 4.240 -31.625 1.00 27.80 247 ALA D N 1
ATOM 7332 C CA . ALA D 1 247 ? -11.969 3.101 -32.469 1.00 36.85 247 ALA D CA 1
ATOM 7333 C C . ALA D 1 247 ? -13.464 3.068 -32.780 1.00 44.40 247 ALA D C 1
ATOM 7334 O O . ALA D 1 247 ? -13.873 2.907 -33.929 1.00 48.13 247 ALA D O 1
#

CATH classification: 3.40.50.720

Sequence (935 aa):
SLNEKVALVTGASRGIGFEVAHALASKGATVVGTATSQASAEKFENSKEKGFKARGLVLNISDIESIQNFFAEIKAENLAIDILVNNAGITRDNLRSEDEWQSVINTNLSSIFRSKECVRRGKKRWGRIISIGSVVGSAGNPGQTNYCAAKAGVIGFSKSLAYEVASRRNITVNVVAPGFIATDTDKLTDEQKSFIATKIPSGQIGEPKDIAAAVAFLASEEAKYITGQTLHVNGGYASLNEKVALVTGASRGIGFEVAHALASKGATVVGTATSQASAEKFENSKEKGFKARGLVLNISDIESIQNFFAEIKAENLAIDILVNNAGITRDNLRRSEDEWQSVINTNLSSIFRSKECVRRGKKRWGRIISIGSVVGSAGNPGQTNYCAAKAGVIGFSKSLAYEVASRNITVNVVAPGFIATKLTDEQKKSFIATKIPSGQIGEPKDIAAAVAFLASEEAKYITGQTLHVNGGYASLNEKVALVTGASRGIGFEVAHALASKGATVVGTATSQASAEKFENSKEKGFKARGLVLNISDIESIQNFFAEIKAENLAIDILVNNAGITRDNLRSEDEWQSVINTNLSSIFRSKECVRGKKRWGRIISIGSVVGSAGNPGQTNYCAAKAGVIGFSKSLAYEVASRNITVNVVAPGFIATDTDKLTDEQKSFIATKIPSGQIGEPKDIAAAVAFLASEEAKYITGQTLHVNGGYASLNNEKVALVTGASRGIGFEVAHALASKGATVVGTATSQASAEKFENSKEKGFKARGLVLNISDIESIQNFFAEIKAENLAIDILVNNAGITRDNLRSEDEWQSVINTNLSSIFRSKECVRGKKRRWGRIISIGSVVGSAGNPGQTNYCAAKAGVIGFSKSLAYEVASRNITVNVVAPGFIATDEQKSFIATKIPSGQIGEPKDIAAAVAFLASEEAKYITGQTLHVNGGYA

Organism: Francisella tularensis subsp. tularensis (strain SCHU S4 / Schu 4) (NCBI:txid177416)

Foldseek 3Di:
DAAVAEEEFEPLLDFLNVLLQVLQVVVHYQYEYEDQDPVSQVVSCCVVVVVGRYGGDHAPLLDLVRLVVVLVVCVVVVHQHQEYEAEWADAQFALPDPCRQCRRLSGQAVSLVNVVSRVVSPQLAHEYEYEAAPCLVVPDHRGPRRVVNRVNLLVVFLVVQVVNVVSQYAGEYEHEYAEDDPVVPDDPVVLQVVLVVAVVSDGHYSNQSSVVSSVCGDPVVSPDHSYYHYRYNDPD/DQAVAEEEQEPCLAFLNVLLQVLSQVVRYQYEYEDQDPVSQVNSCCVVVVVGHYGGYHADLLDPVRLVVVLVVCVVVVHQHAEYEAEDADADFALPDPCNQCSRLSGQAVSLVSVVSRVVSPQLHHEYEYEAAPCLVVPDRRGPSNVVSRVNLLVVFLVVQVVRLVSLYAGEYEHEYAEPSPDDVVNLVCLCPVAPVSDGHYSNLRSVVSSVCGDPVVSVDHSYYHYHYNDPD/DAQPAEEEFEPLLDFLNVLLQVLQQVVNYQYEYEDQDPVSQVVSCCVVVVVGRYGGYYADLLDLVRLVVVLVVCVVVVHAHAEYEAEWFDADFAQPDPCRQVVRLRTQAVSLVNVVSRQVSVQLGHEAEYEAAPCLPVPDHRGPRNVVRRVNNLVVFLVVQVVNLRSLYAGEYEHEYAEDDPVVPDDPVVVVVSLVVAPQSDGHYSNLRSVVSSVCGDPVVSPDHSYYHYRYNDPD/DAAPAEEEQEPLLDFLNVLLQVLQQVVRYEYEYEDQDPVSLVVSCCVVVVVGHYGRDYADLLDPVRLVVRLVVCVVVVHAHQEYEAEDADADFDLPDPCRLVSRLSGLAVSLVSVVSRVVSPQLHHEAEYEAAPCLPVPDHRGPRNVVSRVNLLVVFLVVQVVNLVSLYAGEYEHEYAEPPVPVQQVSLVVAQQSHGHGSNLRSVVSSVCGDPVVSVDHSYYHYRYNDPD

Secondary structure (DSSP, 8-state):
--TT-EEEESS-SSHHHHHHHHHHHHTT-EEEEEESSHHHHHHHHH--TTS--EEEEE--TT-HHHHHHHHHHHHHTT---SEEEE-----------HHHHHHHHIIIIIHHH--TTTS----S-EEEEEE--THHHH--TT-HHHHHHHHHHHHHHHHHHHHHGGGTEEEEEEEE-SB----TTS-HHHHHHHHTTSTT---B-HHHHHHHHHHHHSGGGTT--S-EEEES----/--TT-EEEESS-SSHHHHHHHHHHHHTT-EEEEEESSHHHHHHHHH--TTS--EEEEE--TT-HHHHHHHHHHHHHTT---SEEEE-----------HHHHHHHHIIIIIHHH--TTTS----S-EEEEEE--HHHHH--TT-HHHHHHHHHHHHHHHHHHHHHGGGTEEEEEEEE-SB-----HHHHHHHHHHSTT---B-HHHHHHHHHHHHSGGGTT--S-EEEES----/--TT-EEEETT-SSHHHHHHHHHHHHTT-EEEEEESSHHHHHHHHH--TTS--EEEEE--TT-HHHHHHHHHHHHHTT---SEEEE-----------HHHHHHHIIIIIIHHH--TTTS----S-EEEEEE--THHHH--TT-HHHHHHHHHHHHHHHHHHHHHGGGTEEEEEEEE-SB----TTS-HHHHHHHHTT-TT---B-HHHHHHHHHHHHSGGGTT--S-EEEES----/--TT-EEEETT-SSHHHHHHHHHHHTTT-EEEEEESSHHHHHHHHH--TTS--EEEEE--TT-HHHHHHHHHHHHHTT---SEEEE-----------HHHHHHHHIIIIIHHH--TTTS----S-EEEEEE--THHHH--TT-HHHHHHHHHHHHHHHHHHHHHGGGTEEEEEEEE-SB-----HHHHGGGSTTSS-B-HHHHHHHHHHHHSGGGTT--S-EEEES----

B-factor: mean 26.5, std 15.22, range [0.46, 158.4]

InterPro domains:
  IPR002347 Short-chain dehydrogenase/reductase SDR [PF13561] (12-244)
  IPR002347 Short-chain dehydrogenase/reductase SDR [PR00080] (81-92)
  IPR002347 Short-chain dehydrogenase/reductase SDR [PR00080] (134-142)
  IPR002347 Short-chain dehydrogenase/reductase SDR [PR00080] (154-173)
  IPR002347 Short-chain dehydrogenase/reductase SDR [PR00081] (7-24)
  IPR002347 Short-chain dehydrogenase/reductase SDR [PR00081] (81-92)
  IPR002347 Short-chain dehydrogenase/reductase SDR [PR00081] (128-144)
  IPR002347 Short-chain dehydrogenase/reductase SDR [PR00081] (154-173)
  IPR002347 Short-chain dehydrogenase/reductase SDR [PR00081] (175-192)
  IPR002347 Short-chain dehydrogenase/reductase SDR [PR00081] (208-228)
  IPR011284 3-oxoacyl-(acyl-carrier-protein) reductase [TIGR01830] (8-245)
  IPR020904 Short-chain dehydrogenase/reductase, conserved site [PS00061] (141-169)
  IPR036291 NAD(P)-binding domain superfamily [SSF51735] (5-246)
  IPR050259 Short-chain dehydrogenases/reductases [PTHR42879] (2-245)
  IPR057326 Ketoreductase domain [SM00822] (6-190)

Solvent-accessible surface area: 35471 Å² total

Nearest PDB structures (foldseek):
  3lyl-assembly1_B  TM=1.002E+00  e=1.029E-46  Francisella tularensis subsp. tularensis SCHU S4
  4i08-assembly1_A-2  TM=9.580E-01  e=2.452E-32  Vibrio cholerae O1 biovar El Tor str. N16961
  3sj7-assembly1_A-2  TM=9.197E-01  e=4.098E-26  Staphylococcus aureus subsp. aureus NCTC 8325
  5vt6-assembly1_C  TM=9.344E-01  e=2.614E-25  Burkholderia pseudomallei 1710b
  3h4v-assembly1_D  TM=8.456E-01  e=8.852E-17  Leishmania major